Protein AF-0000000075576608 (afdb_homodimer)

Nearest PDB structures (foldseek):
  5n0w-assembly1_A  TM=8.024E-01  e=2.752E-10  Omphalotus olearius
  7twk-assembly1_B  TM=8.416E-01  e=1.265E-09  Mycena rosella
  7twl-assembly2_C  TM=8.551E-01  e=1.002E-08  Mycena rosella
  7twm-assembly1_A  TM=7.385E-01  e=8.180E-10  Mycena rosella
  7twk-assembly1_A  TM=6.446E-01  e=2.752E-10  Mycena rosella

Structure (mmCIF, N/CA/C/O backbone):
data_AF-0000000075576608-model_v1
#
loop_
_entity.id
_entity.type
_entity.pdbx_description
1 polymer 'Nucleoside triphosphate pyrophosphohydrolase'
#
loop_
_atom_site.group_PDB
_atom_site.id
_atom_site.type_symbol
_atom_site.label_atom_id
_atom_site.label_alt_id
_atom_site.label_comp_id
_atom_site.label_asym_id
_atom_site.label_entity_id
_atom_site.label_seq_id
_atom_site.pdbx_PDB_ins_code
_atom_site.Cartn_x
_atom_site.Cartn_y
_atom_site.Cartn_z
_atom_site.occupancy
_atom_site.B_iso_or_equiv
_atom_site.auth_seq_id
_atom_site.auth_comp_id
_atom_site.auth_asym_id
_atom_site.auth_atom_id
_atom_site.pdbx_PDB_model_num
ATOM 1 N N . MET A 1 1 ? 1.055 38.375 16.656 1 82.81 1 MET A N 1
ATOM 2 C CA . MET A 1 1 ? 1.033 38.281 18.109 1 82.81 1 MET A CA 1
ATOM 3 C C . MET A 1 1 ? -0.397 38.312 18.641 1 82.81 1 MET A C 1
ATOM 5 O O . MET A 1 1 ? -1.212 39.094 18.172 1 82.81 1 MET A O 1
ATOM 9 N N . THR A 1 2 ? -0.642 37.5 19.609 1 84.44 2 THR A N 1
ATOM 10 C CA . THR A 1 2 ? -1.977 37.438 20.203 1 84.44 2 THR A CA 1
ATOM 11 C C . THR A 1 2 ? -2.117 38.469 21.312 1 84.44 2 THR A C 1
ATOM 13 O O . THR A 1 2 ? -1.118 38.938 21.859 1 84.44 2 THR A O 1
ATOM 16 N N . LEU A 1 3 ? -3.332 38.781 21.672 1 83.75 3 LEU A N 1
ATOM 17 C CA . LEU A 1 3 ? -3.621 39.688 22.766 1 83.75 3 LEU A CA 1
ATOM 18 C C . LEU A 1 3 ? -3.164 39.094 24.094 1 83.75 3 LEU A C 1
ATOM 20 O O . LEU A 1 3 ? -2.662 39.812 24.969 1 83.75 3 LEU A O 1
ATOM 24 N N . GLU A 1 4 ? -3.371 37.875 24.188 1 84.38 4 GLU A N 1
ATOM 25 C CA . GLU A 1 4 ? -2.928 37.188 25.391 1 84.38 4 GLU A CA 1
ATOM 26 C C . GLU A 1 4 ? -1.418 37.312 25.578 1 84.38 4 GLU A C 1
ATOM 28 O O . GLU A 1 4 ? -0.941 37.562 26.688 1 84.38 4 GLU A O 1
ATOM 33 N N . THR A 1 5 ? -0.737 37.125 24.562 1 87.5 5 THR A N 1
ATOM 34 C CA . THR A 1 5 ? 0.717 37.25 24.609 1 87.5 5 THR A CA 1
ATOM 35 C C . THR A 1 5 ? 1.137 38.656 24.969 1 87.5 5 THR A C 1
ATOM 37 O O . THR A 1 5 ? 2.07 38.875 25.75 1 87.5 5 THR A O 1
ATOM 40 N N . LEU A 1 6 ? 0.486 39.594 24.391 1 87.62 6 LEU A N 1
ATOM 41 C CA . LEU A 1 6 ? 0.794 41 24.688 1 87.62 6 LEU A CA 1
ATOM 42 C C . LEU A 1 6 ? 0.58 41.281 26.172 1 87.62 6 LEU A C 1
ATOM 44 O O . LEU A 1 6 ? 1.396 41.969 26.812 1 87.62 6 LEU A O 1
ATOM 48 N N . THR A 1 7 ? -0.509 40.781 26.672 1 87.5 7 THR A N 1
ATOM 49 C CA . THR A 1 7 ? -0.808 40.938 28.094 1 87.5 7 THR A CA 1
ATOM 50 C C . THR A 1 7 ? 0.284 40.312 28.953 1 87.5 7 THR A C 1
ATOM 52 O O . THR A 1 7 ? 0.677 40.906 29.984 1 87.5 7 THR A O 1
ATOM 55 N N . LEU A 1 8 ? 0.779 39.25 28.562 1 90.88 8 LEU A N 1
ATOM 56 C CA . LEU A 1 8 ? 1.83 38.531 29.281 1 90.88 8 LEU A CA 1
ATOM 57 C C . LEU A 1 8 ? 3.141 39.312 29.234 1 90.88 8 LEU A C 1
ATOM 59 O O . LEU A 1 8 ? 3.855 39.406 30.234 1 90.88 8 LEU A O 1
ATOM 63 N N . LEU A 1 9 ? 3.479 39.844 28.094 1 91.94 9 LEU A N 1
ATOM 64 C CA . LEU A 1 9 ? 4.73 40.562 27.906 1 91.94 9 LEU A CA 1
ATOM 65 C C . LEU A 1 9 ? 4.727 41.875 28.688 1 91.94 9 LEU A C 1
ATOM 67 O O . LEU A 1 9 ? 5.789 42.406 29.031 1 91.94 9 LEU A O 1
ATOM 71 N N . LYS A 1 10 ? 3.561 42.406 29 1 91.44 10 LYS A N 1
ATOM 72 C CA . LYS A 1 10 ? 3.443 43.656 29.719 1 91.44 10 LYS A CA 1
ATOM 73 C C . LYS A 1 10 ? 3.375 43.438 31.219 1 91.44 10 LYS A C 1
ATOM 75 O O . LYS A 1 10 ? 3.422 44.406 32 1 91.44 10 LYS A O 1
ATOM 80 N N . ASN A 1 11 ? 3.305 42.281 31.547 1 87.75 11 ASN A N 1
ATOM 81 C CA . ASN A 1 11 ? 3.279 42 32.969 1 87.75 11 ASN A CA 1
ATOM 82 C C . ASN A 1 11 ? 4.629 42.281 33.625 1 87.75 11 ASN A C 1
ATOM 84 O O . ASN A 1 11 ? 5.574 42.688 32.938 1 87.75 11 ASN A O 1
ATOM 88 N N . ASP A 1 12 ? 4.789 42.031 34.969 1 86.75 12 ASP A N 1
ATOM 89 C CA . ASP A 1 12 ? 5.969 42.438 35.719 1 86.75 12 ASP A CA 1
ATOM 90 C C . ASP A 1 12 ? 7.086 41.406 35.594 1 86.75 12 ASP A C 1
ATOM 92 O O . ASP A 1 12 ? 8.211 41.656 36.031 1 86.75 12 ASP A O 1
ATOM 96 N N . SER A 1 13 ? 6.863 40.375 34.938 1 91.31 13 SER A N 1
ATOM 97 C CA . SER A 1 13 ? 7.883 39.344 34.781 1 91.31 13 SER A CA 1
ATOM 98 C C . SER A 1 13 ? 8.891 39.75 33.719 1 91.31 13 SER A C 1
ATOM 100 O O . SER A 1 13 ? 8.539 40.406 32.719 1 91.31 13 SER A O 1
ATOM 102 N N . PRO A 1 14 ? 10.18 39.344 33.938 1 93.94 14 PRO A N 1
ATOM 103 C CA . PRO A 1 14 ? 11.172 39.594 32.906 1 93.94 14 PRO A CA 1
ATOM 104 C C . PRO A 1 14 ? 10.883 38.844 31.594 1 93.94 14 PRO A C 1
ATOM 106 O O . PRO A 1 14 ? 10.438 37.688 31.625 1 93.94 14 PRO A O 1
ATOM 109 N N . ASN A 1 15 ? 11.125 39.531 30.469 1 95.81 15 ASN A N 1
ATOM 110 C CA . ASN A 1 15 ? 10.914 38.938 29.156 1 95.81 15 ASN A CA 1
ATOM 111 C C . ASN A 1 15 ? 12.227 38.5 28.516 1 95.81 15 ASN A C 1
ATOM 113 O O . ASN A 1 15 ? 13.195 39.281 28.484 1 95.81 15 ASN A O 1
ATOM 117 N N . PHE A 1 16 ? 12.273 37.25 28.094 1 95.19 16 PHE A N 1
ATOM 118 C CA . PHE A 1 16 ? 13.398 36.719 27.328 1 95.19 16 PHE A CA 1
ATOM 119 C C . PHE A 1 16 ? 12.961 36.344 25.922 1 95.19 16 PHE A C 1
ATOM 121 O O . PHE A 1 16 ? 12 35.562 25.766 1 95.19 16 PHE A O 1
ATOM 128 N N . PHE A 1 17 ? 13.633 36.875 24.938 1 93.62 17 PHE A N 1
ATOM 129 C CA . PHE A 1 17 ? 13.336 36.562 23.547 1 93.62 17 PHE A CA 1
ATOM 130 C C . PHE A 1 17 ? 14.422 35.688 22.938 1 93.62 17 PHE A C 1
ATOM 132 O O . PHE A 1 17 ? 15.617 35.906 23.172 1 93.62 17 PHE A O 1
ATOM 139 N N . ARG A 1 18 ? 14.047 34.688 22.266 1 91.12 18 ARG A N 1
ATOM 140 C CA . ARG A 1 18 ? 15.031 33.875 21.578 1 91.12 18 ARG A CA 1
ATOM 141 C C . ARG A 1 18 ? 15.883 34.688 20.625 1 91.12 18 ARG A C 1
ATOM 143 O O . ARG A 1 18 ? 17.094 34.5 20.531 1 91.12 18 ARG A O 1
ATOM 150 N N . THR A 1 19 ? 15.227 35.625 19.891 1 86 19 THR A N 1
ATOM 151 C CA . THR A 1 19 ? 15.906 36.5 18.953 1 86 19 THR A CA 1
ATOM 152 C C . THR A 1 19 ? 15.172 37.844 18.859 1 86 19 THR A C 1
ATOM 154 O O . THR A 1 19 ? 13.953 37.906 19.031 1 86 19 THR A O 1
ATOM 157 N N . LYS A 1 20 ? 15.914 38.812 18.594 1 86.5 20 LYS A N 1
ATOM 158 C CA . LYS A 1 20 ? 15.328 40.125 18.359 1 86.5 20 LYS A CA 1
ATOM 159 C C . LYS A 1 20 ? 15.148 40.375 16.875 1 86.5 20 LYS A C 1
ATOM 161 O O . LYS A 1 20 ? 14.555 41.375 16.484 1 86.5 20 LYS A O 1
ATOM 166 N N . ILE A 1 21 ? 15.625 39.5 16.141 1 80.75 21 ILE A N 1
ATOM 167 C CA . ILE A 1 21 ? 15.539 39.656 14.695 1 80.75 21 ILE A CA 1
ATOM 168 C C . ILE A 1 21 ? 14.164 39.188 14.203 1 80.75 21 ILE A C 1
ATOM 170 O O . ILE A 1 21 ? 14.008 38.062 13.734 1 80.75 21 ILE A O 1
ATOM 174 N N . HIS A 1 22 ? 13.242 40.031 14.242 1 77.94 22 HIS A N 1
ATOM 175 C CA . HIS A 1 22 ? 11.859 39.781 13.836 1 77.94 22 HIS A CA 1
ATOM 176 C C . HIS A 1 22 ? 11.109 41.094 13.625 1 77.94 22 HIS A C 1
ATOM 178 O O . HIS A 1 22 ? 11.305 42.031 14.367 1 77.94 22 HIS A O 1
ATOM 184 N N . PRO A 1 23 ? 10.266 41.094 12.703 1 72.75 23 PRO A N 1
ATOM 185 C CA . PRO A 1 23 ? 9.547 42.344 12.367 1 72.75 23 PRO A CA 1
ATOM 186 C C . PRO A 1 23 ? 8.672 42.844 13.516 1 72.75 23 PRO A C 1
ATOM 188 O O . PRO A 1 23 ? 8.398 44.031 13.602 1 72.75 23 PRO A O 1
ATOM 191 N N . VAL A 1 24 ? 8.266 42.031 14.398 1 79.06 24 VAL A N 1
ATOM 192 C CA . VAL A 1 24 ? 7.359 42.375 15.484 1 79.06 24 VAL A CA 1
ATOM 193 C C . VAL A 1 24 ? 8.086 43.25 16.5 1 79.06 24 VAL A C 1
ATOM 195 O O . VAL A 1 24 ? 7.449 43.938 17.297 1 79.06 24 VAL A O 1
ATOM 198 N N . MET A 1 25 ? 9.438 43.281 16.406 1 84.5 25 MET A N 1
ATOM 199 C CA . MET A 1 25 ? 10.227 43.969 17.422 1 84.5 25 MET A CA 1
ATOM 200 C C . MET A 1 25 ? 9.984 45.469 17.391 1 84.5 25 MET A C 1
ATOM 202 O O . MET A 1 25 ? 10.078 46.125 18.422 1 84.5 25 MET A O 1
ATOM 206 N N . ASP A 1 26 ? 9.648 46 16.203 1 83 26 ASP A N 1
ATOM 207 C CA . ASP A 1 26 ? 9.273 47.406 16.109 1 83 26 ASP A CA 1
ATOM 208 C C . ASP A 1 26 ? 8.07 47.719 17 1 83 26 ASP A C 1
ATOM 210 O O . ASP A 1 26 ? 8.055 48.719 17.703 1 83 26 ASP A O 1
ATOM 214 N N . PHE A 1 27 ? 7.188 46.844 17.016 1 83.75 27 PHE A N 1
ATOM 215 C CA . PHE A 1 27 ? 5.992 47 17.844 1 83.75 27 PHE A CA 1
ATOM 216 C C . PHE A 1 27 ? 6.344 46.875 19.328 1 83.75 27 PHE A C 1
ATOM 218 O O . PHE A 1 27 ? 5.848 47.625 20.156 1 83.75 27 PHE A O 1
ATOM 225 N N . ILE A 1 28 ? 7.148 45.969 19.656 1 89.5 28 ILE A N 1
ATOM 226 C CA . ILE A 1 28 ? 7.559 45.719 21.031 1 89.5 28 ILE A CA 1
ATOM 227 C C . ILE A 1 28 ? 8.234 46.969 21.594 1 89.5 28 ILE A C 1
ATOM 229 O O . ILE A 1 28 ? 7.969 47.344 22.734 1 89.5 28 ILE A O 1
ATOM 233 N N . GLN A 1 29 ? 9.062 47.531 20.812 1 88.94 29 GLN A N 1
ATOM 234 C CA . GLN A 1 29 ? 9.766 48.75 21.219 1 88.94 29 GLN A CA 1
ATOM 235 C C . GLN A 1 29 ? 8.789 49.906 21.375 1 88.94 29 GLN A C 1
ATOM 237 O O . GLN A 1 29 ? 8.898 50.688 22.328 1 88.94 29 GLN A O 1
ATOM 242 N N . ALA A 1 30 ? 7.879 50 20.5 1 88.38 30 ALA A N 1
ATOM 243 C CA . ALA A 1 30 ? 6.891 51.062 20.531 1 88.38 30 ALA A CA 1
ATOM 244 C C . ALA A 1 30 ? 6.012 50.969 21.781 1 88.38 30 ALA A C 1
ATOM 246 O O . ALA A 1 30 ? 5.582 52 22.328 1 88.38 30 ALA A O 1
ATOM 247 N N . GLU A 1 31 ? 5.762 49.844 22.234 1 89.75 31 GLU A N 1
ATOM 248 C CA . GLU A 1 31 ? 4.914 49.594 23.406 1 89.75 31 GLU A CA 1
ATOM 249 C C . GLU A 1 31 ? 5.707 49.719 24.703 1 89.75 31 GLU A C 1
ATOM 251 O O . GLU A 1 31 ? 5.133 49.688 25.797 1 89.75 31 GLU A O 1
ATOM 256 N N . GLY A 1 32 ? 7.051 49.812 24.562 1 89.31 32 GLY A N 1
ATOM 257 C CA . GLY A 1 32 ? 7.91 50 25.719 1 89.31 32 GLY A CA 1
ATOM 258 C C . GLY A 1 32 ? 8.125 48.75 26.516 1 89.31 32 GLY A C 1
ATOM 259 O O . GLY A 1 32 ? 8.289 48.781 27.75 1 89.31 32 GLY A O 1
ATOM 260 N N . ILE A 1 33 ? 8.008 47.625 25.891 1 92.5 33 ILE A N 1
ATOM 261 C CA . ILE A 1 33 ? 8.195 46.344 26.578 1 92.5 33 ILE A CA 1
ATOM 262 C C . ILE A 1 33 ? 9.688 46.062 26.719 1 92.5 33 ILE A C 1
ATOM 264 O O . ILE A 1 33 ? 10.43 46.094 25.734 1 92.5 33 ILE A O 1
ATOM 268 N N . SER A 1 34 ? 10.148 45.875 27.938 1 92.69 34 SER A N 1
ATOM 269 C CA . SER A 1 34 ? 11.547 45.5 28.188 1 92.69 34 SER A CA 1
ATOM 270 C C . SER A 1 34 ? 11.797 44.031 27.938 1 92.69 34 SER A C 1
ATOM 272 O O . SER A 1 34 ? 10.961 43.188 28.25 1 92.69 34 SER A O 1
ATOM 274 N N . TYR A 1 35 ? 12.969 43.719 27.312 1 93.56 35 TYR A N 1
ATOM 275 C CA . TYR A 1 35 ? 13.281 42.312 27.016 1 93.56 35 TYR A CA 1
ATOM 276 C C . TYR A 1 35 ? 14.789 42.094 26.969 1 93.56 35 TYR A C 1
ATOM 278 O O . TYR A 1 35 ? 15.562 43.062 26.875 1 93.56 35 TYR A O 1
ATOM 286 N N . GLU A 1 36 ? 15.227 40.906 27.188 1 93.56 36 GLU A N 1
ATOM 287 C CA . GLU A 1 36 ? 16.562 40.406 26.891 1 93.56 36 GLU A CA 1
ATOM 288 C C . GLU A 1 36 ? 16.547 39.375 25.781 1 93.56 36 GLU A C 1
ATOM 290 O O . GLU A 1 36 ? 15.648 38.531 25.719 1 93.56 36 GLU A O 1
ATOM 295 N N . SER A 1 37 ? 17.422 39.5 24.828 1 92.94 37 SER A N 1
ATOM 296 C CA . SER A 1 37 ? 17.484 38.562 23.719 1 92.94 37 SER A CA 1
ATOM 297 C C . SER A 1 37 ? 18.703 37.656 23.828 1 92.94 37 SER A C 1
ATOM 299 O O . SER A 1 37 ? 19.688 38 24.484 1 92.94 37 SER A O 1
ATOM 301 N N . PHE A 1 38 ? 18.641 36.531 23.188 1 91.12 38 PHE A N 1
ATOM 302 C CA . PHE A 1 38 ? 19.75 35.562 23.25 1 91.12 38 PHE A CA 1
ATOM 303 C C . PHE A 1 38 ? 20.547 35.562 21.953 1 91.12 38 PHE A C 1
ATOM 305 O O . PHE A 1 38 ? 21.281 34.625 21.672 1 91.12 38 PHE A O 1
ATOM 312 N N . ASP A 1 39 ? 20.422 36.594 21.203 1 87.62 39 ASP A N 1
ATOM 313 C CA . ASP A 1 39 ? 21.109 36.688 19.922 1 87.62 39 ASP A CA 1
ATOM 314 C C . ASP A 1 39 ? 22.609 36.594 20.094 1 87.62 39 ASP A C 1
ATOM 316 O O . ASP A 1 39 ? 23.312 36.062 19.219 1 87.62 39 ASP A O 1
ATOM 320 N N . CYS A 1 40 ? 23.109 37.062 21.188 1 84.75 40 CYS A N 1
ATOM 321 C CA . CYS A 1 40 ? 24.531 37.062 21.453 1 84.75 40 CYS A CA 1
ATOM 322 C C . CYS A 1 40 ? 25.078 35.625 21.531 1 84.75 40 CYS A C 1
ATOM 324 O O . CYS A 1 40 ? 26.25 35.375 21.234 1 84.75 40 CYS A O 1
ATOM 326 N N . TYR A 1 41 ? 24.219 34.688 21.891 1 84.56 41 TYR A N 1
ATOM 327 C CA . TYR A 1 41 ? 24.641 33.312 22 1 84.56 41 TYR A CA 1
ATOM 328 C C . TYR A 1 41 ? 24.922 32.719 20.625 1 84.56 41 TYR A C 1
ATOM 330 O O . TYR A 1 41 ? 25.781 31.844 20.484 1 84.56 41 TYR A O 1
ATOM 338 N N . TYR A 1 42 ? 24.156 33.125 19.625 1 76.31 42 TYR A N 1
ATOM 339 C CA . TYR A 1 42 ? 24.312 32.625 18.266 1 76.31 42 TYR A CA 1
ATOM 340 C C . TYR A 1 42 ? 25.625 33.094 17.656 1 76.31 42 TYR A C 1
ATOM 342 O O . TYR A 1 42 ? 26.156 32.469 16.734 1 76.31 42 TYR A O 1
ATOM 350 N N . GLU A 1 43 ? 26.203 34.156 18.188 1 73.31 43 GLU A N 1
ATOM 351 C CA . GLU A 1 43 ? 27.469 34.719 17.688 1 73.31 43 GLU A CA 1
ATOM 352 C C . GLU A 1 43 ? 28.672 34.031 18.312 1 73.31 43 GLU A C 1
ATOM 354 O O . GLU A 1 43 ? 29.75 34.031 17.734 1 73.31 43 GLU A O 1
ATOM 359 N N . VAL A 1 44 ? 28.469 33.438 19.344 1 73.56 44 VAL A N 1
ATOM 360 C CA . VAL A 1 44 ? 29.594 32.938 20.125 1 73.56 44 VAL A CA 1
ATOM 361 C C . VAL A 1 44 ? 29.703 31.438 19.938 1 73.56 44 VAL A C 1
ATOM 363 O O . VAL A 1 44 ? 30.812 30.906 19.828 1 73.56 44 VAL A O 1
ATOM 366 N N . GLU A 1 45 ? 28.656 30.781 19.906 1 75.25 45 GLU A N 1
ATOM 367 C CA . GLU A 1 45 ? 28.672 29.328 19.906 1 75.25 45 GLU A CA 1
ATOM 368 C C . GLU A 1 45 ? 28.797 28.766 18.5 1 75.25 45 GLU A C 1
ATOM 370 O O . GLU A 1 45 ? 28.359 29.406 17.531 1 75.25 45 GLU A O 1
ATOM 375 N N . ASP A 1 46 ? 29.297 27.562 18.453 1 71.62 46 ASP A N 1
ATOM 376 C CA . ASP A 1 46 ? 29.656 26.969 17.172 1 71.62 46 ASP A CA 1
ATOM 377 C C . ASP A 1 46 ? 28.484 26.188 16.578 1 71.62 46 ASP A C 1
ATOM 379 O O . ASP A 1 46 ? 28.453 25.922 15.375 1 71.62 46 ASP A O 1
ATOM 383 N N . SER A 1 47 ? 27.641 25.75 17.5 1 76 47 SER A N 1
ATOM 384 C CA . SER A 1 47 ? 26.562 24.922 17 1 76 47 SER A CA 1
ATOM 385 C C . SER A 1 47 ? 25.219 25.344 17.562 1 76 47 SER A C 1
ATOM 387 O O . SER A 1 47 ? 25.141 25.875 18.672 1 76 47 SER A O 1
ATOM 389 N N . PHE A 1 48 ? 24.219 25.188 16.812 1 76.06 48 PHE A N 1
ATOM 390 C CA . PHE A 1 48 ? 22.859 25.516 17.219 1 76.06 48 PHE A CA 1
ATOM 391 C C . PHE A 1 48 ? 22.469 24.734 18.469 1 76.06 48 PHE A C 1
ATOM 393 O O . PHE A 1 48 ? 21.781 25.25 19.344 1 76.06 48 PHE A O 1
ATOM 400 N N . GLU A 1 49 ? 22.922 23.578 18.531 1 82.19 49 GLU A N 1
ATOM 401 C CA . GLU A 1 49 ? 22.594 22.734 19.688 1 82.19 49 GLU A CA 1
ATOM 402 C C . GLU A 1 49 ? 23.141 23.312 20.984 1 82.19 49 GLU A C 1
ATOM 404 O O . GLU A 1 49 ? 22.453 23.328 22 1 82.19 49 GLU A O 1
ATOM 409 N N . MET A 1 50 ? 24.344 23.797 20.844 1 84.75 50 MET A N 1
ATOM 410 C CA . MET A 1 50 ? 24.969 24.391 22.016 1 84.75 50 MET A CA 1
ATOM 411 C C . MET A 1 50 ? 24.266 25.672 22.438 1 84.75 50 MET A C 1
ATOM 413 O O . MET A 1 50 ? 24.109 25.938 23.625 1 84.75 50 MET A O 1
ATOM 417 N N . VAL A 1 51 ? 23.906 26.438 21.422 1 86.44 51 VAL A N 1
ATOM 418 C CA . VAL A 1 51 ? 23.172 27.672 21.688 1 86.44 51 VAL A CA 1
ATOM 419 C C . VAL A 1 51 ? 21.875 27.359 22.422 1 86.44 51 VAL A C 1
ATOM 421 O O . VAL A 1 51 ? 21.547 27.984 23.438 1 86.44 51 VAL A O 1
ATOM 424 N N . TYR A 1 52 ? 21.172 26.359 22.031 1 89.94 52 TYR A N 1
ATOM 425 C CA . TYR A 1 52 ? 19.891 25.984 22.609 1 89.94 52 TYR A CA 1
ATOM 426 C C . TYR A 1 52 ? 20.062 25.516 24.047 1 89.94 52 TYR A C 1
ATOM 428 O O . TYR A 1 52 ? 19.281 25.891 24.922 1 89.94 52 TYR A O 1
ATOM 436 N N . ASP A 1 53 ? 21.094 24.766 24.219 1 91.88 53 ASP A N 1
ATOM 437 C CA . ASP A 1 53 ? 21.359 24.266 25.562 1 91.88 53 ASP A CA 1
ATOM 438 C C . ASP A 1 53 ? 21.672 25.422 26.516 1 91.88 53 ASP A C 1
ATOM 440 O O . ASP A 1 53 ? 21.234 25.406 27.672 1 91.88 53 ASP A O 1
ATOM 444 N N . LYS A 1 54 ? 22.406 26.312 25.984 1 92.19 54 LYS A N 1
ATOM 445 C CA . LYS A 1 54 ? 22.766 27.469 26.797 1 92.19 54 LYS A CA 1
ATOM 446 C C . LYS A 1 54 ? 21.547 28.297 27.141 1 92.19 54 LYS A C 1
ATOM 448 O O . LYS A 1 54 ? 21.406 28.781 28.266 1 92.19 54 LYS A O 1
ATOM 453 N N . ILE A 1 55 ? 20.688 28.531 26.188 1 93.56 55 ILE A N 1
ATOM 454 C CA . ILE A 1 55 ? 19.453 29.281 26.406 1 93.56 55 ILE A CA 1
ATOM 455 C C . ILE A 1 55 ? 18.625 28.609 27.5 1 93.56 55 ILE A C 1
ATOM 457 O O . ILE A 1 55 ? 18.172 29.266 28.438 1 93.56 55 ILE A O 1
ATOM 461 N N . VAL A 1 56 ? 18.5 27.312 27.406 1 95.12 56 VAL A N 1
ATOM 462 C CA . VAL A 1 56 ? 17.688 26.531 28.328 1 95.12 56 VAL A CA 1
ATOM 463 C C . VAL A 1 56 ? 18.266 26.625 29.734 1 95.12 56 VAL A C 1
ATOM 465 O O . VAL A 1 56 ? 17.531 26.844 30.703 1 95.12 56 VAL A O 1
ATOM 468 N N . LYS A 1 57 ? 19.562 26.469 29.766 1 94.25 57 LYS A N 1
ATOM 469 C CA . LYS A 1 57 ? 20.234 26.531 31.062 1 94.25 57 LYS A CA 1
ATOM 470 C C . LYS A 1 57 ? 20.047 27.906 31.703 1 94.25 57 LYS A C 1
ATOM 472 O O . LYS A 1 57 ? 19.75 28 32.906 1 94.25 57 LYS A O 1
ATOM 477 N N . THR A 1 58 ? 20.234 28.938 30.938 1 94.62 58 THR A N 1
ATOM 478 C CA . THR A 1 58 ? 20.094 30.312 31.438 1 94.62 58 THR A CA 1
ATOM 479 C C . THR A 1 58 ? 18.688 30.562 31.953 1 94.62 58 THR A C 1
ATOM 481 O O . THR A 1 58 ? 18.516 31.156 33.031 1 94.62 58 THR A O 1
ATOM 484 N N . LEU A 1 59 ? 17.703 30.109 31.234 1 95.75 59 LEU A N 1
ATOM 485 C CA . LEU A 1 59 ? 16.312 30.344 31.609 1 95.75 59 LEU A CA 1
ATOM 486 C C . LEU A 1 59 ? 15.945 29.547 32.844 1 95.75 59 LEU A C 1
ATOM 488 O O . LEU A 1 59 ? 15.266 30.062 33.75 1 95.75 59 LEU A O 1
ATOM 492 N N . ILE A 1 60 ? 16.391 28.328 32.938 1 95.94 60 ILE A N 1
ATOM 493 C CA . ILE A 1 60 ? 16.094 27.484 34.094 1 95.94 60 ILE A CA 1
ATOM 494 C C . ILE A 1 60 ? 16.766 28.047 35.344 1 95.94 60 ILE A C 1
ATOM 496 O O . ILE A 1 60 ? 16.141 28.109 36.406 1 95.94 60 ILE A O 1
ATOM 500 N N . ASP A 1 61 ? 18.016 28.438 35.188 1 94.81 61 ASP A N 1
ATOM 501 C CA . ASP A 1 61 ? 18.734 29.047 36.312 1 94.81 61 ASP A CA 1
ATOM 502 C C . ASP A 1 61 ? 18.047 30.312 36.781 1 94.81 61 ASP A C 1
ATOM 504 O O . ASP A 1 61 ? 17.984 30.562 38 1 94.81 61 ASP A O 1
ATOM 508 N N . HIS A 1 62 ? 17.562 31.062 35.875 1 95.25 62 HIS A N 1
ATOM 509 C CA . HIS A 1 62 ? 16.859 32.281 36.219 1 95.25 62 HIS A CA 1
ATOM 510 C C . HIS A 1 62 ? 15.609 32 37.062 1 95.25 62 HIS A C 1
ATOM 512 O O . HIS A 1 62 ? 15.344 32.688 38.031 1 95.25 62 HIS A O 1
ATOM 518 N N . VAL A 1 63 ? 14.82 31.047 36.656 1 94.56 63 VAL A N 1
ATOM 519 C CA . VAL A 1 63 ? 13.57 30.719 37.344 1 94.56 63 VAL A CA 1
ATOM 520 C C . VAL A 1 63 ? 13.875 30.219 38.75 1 94.56 63 VAL A C 1
ATOM 522 O O . VAL A 1 63 ? 13.148 30.531 39.688 1 94.56 63 VAL A O 1
ATOM 525 N N . LYS A 1 64 ? 14.898 29.484 38.875 1 93.69 64 LYS A N 1
ATOM 526 C CA . LYS A 1 64 ? 15.273 28.953 40.156 1 93.69 64 LYS A CA 1
ATOM 527 C C . LYS A 1 64 ? 15.742 30.062 41.094 1 93.69 64 LYS A C 1
ATOM 529 O O . LYS A 1 64 ? 15.508 30 42.312 1 93.69 64 LYS A O 1
ATOM 534 N N . SER A 1 65 ? 16.297 31.078 40.562 1 92.75 65 SER A N 1
ATOM 535 C CA . SER A 1 65 ? 16.922 32.094 41.406 1 92.75 65 SER A CA 1
ATOM 536 C C . SER A 1 65 ? 15.992 33.312 41.562 1 92.75 65 SER A C 1
ATOM 538 O O . SER A 1 65 ? 15.914 33.875 42.656 1 92.75 65 SER A O 1
ATOM 540 N N . LYS A 1 66 ? 15.281 33.781 40.5 1 91.31 66 LYS A N 1
ATOM 541 C CA . LYS A 1 66 ? 14.602 35.062 40.5 1 91.31 66 LYS A CA 1
ATOM 542 C C . LYS A 1 66 ? 13.094 34.906 40.375 1 91.31 66 LYS A C 1
ATOM 544 O O . LYS A 1 66 ? 12.336 35.844 40.562 1 91.31 66 LYS A O 1
ATOM 549 N N . GLY A 1 67 ? 12.758 33.688 40 1 90 67 GLY A N 1
ATOM 550 C CA . GLY A 1 67 ? 11.328 33.469 39.969 1 90 67 GLY A CA 1
ATOM 551 C C . GLY A 1 67 ? 10.766 33.406 38.562 1 90 67 GLY A C 1
ATOM 552 O O . GLY A 1 67 ? 11.414 32.906 37.625 1 90 67 GLY A O 1
ATOM 553 N N . ASN A 1 68 ? 9.555 33.969 38.281 1 93.25 68 ASN A N 1
ATOM 554 C CA . ASN A 1 68 ? 8.805 33.812 37.031 1 93.25 68 ASN A CA 1
ATOM 555 C C . ASN A 1 68 ? 9.453 34.594 35.875 1 93.25 68 ASN A C 1
ATOM 557 O O . ASN A 1 68 ? 10.125 35.594 36.094 1 93.25 68 ASN A O 1
ATOM 561 N N . LEU A 1 69 ? 9.297 34.031 34.688 1 94.94 69 LEU A N 1
ATOM 562 C CA . LEU A 1 69 ? 9.758 34.719 33.469 1 94.94 69 LEU A CA 1
ATOM 563 C C . LEU A 1 69 ? 8.852 34.406 32.312 1 94.94 69 LEU A C 1
ATOM 565 O O . LEU A 1 69 ? 8.008 33.5 32.375 1 94.94 69 LEU A O 1
ATOM 569 N N . VAL A 1 70 ? 8.977 35.188 31.25 1 95.69 70 VAL A N 1
ATOM 570 C CA . VAL A 1 70 ? 8.32 34.938 29.969 1 95.69 70 VAL A CA 1
ATOM 571 C C . VAL A 1 70 ? 9.359 34.719 28.875 1 95.69 70 VAL A C 1
ATOM 573 O O . VAL A 1 70 ? 10.258 35.531 28.688 1 95.69 70 VAL A O 1
ATOM 576 N N . TYR A 1 71 ? 9.32 33.562 28.328 1 95.56 71 TYR A N 1
ATOM 577 C CA . TYR A 1 71 ? 10.172 33.25 27.188 1 95.56 71 TYR A CA 1
ATOM 578 C C . TYR A 1 71 ? 9.375 33.281 25.891 1 95.56 71 TYR A C 1
ATOM 580 O O . TYR A 1 71 ? 8.375 32.594 25.734 1 95.56 71 TYR A O 1
ATOM 588 N N . ALA A 1 72 ? 9.797 34.125 24.984 1 92.81 72 ALA A N 1
ATOM 589 C CA . ALA A 1 72 ? 9.047 34.344 23.75 1 92.81 72 ALA A CA 1
ATOM 590 C C . ALA A 1 72 ? 9.859 33.906 22.531 1 92.81 72 ALA A C 1
ATOM 592 O O . ALA A 1 72 ? 11.062 34.156 22.469 1 92.81 72 ALA A O 1
ATOM 593 N N . VAL A 1 73 ? 9.227 33.188 21.688 1 89.75 73 VAL A N 1
ATOM 594 C CA . VAL A 1 73 ? 9.812 32.75 20.422 1 89.75 73 VAL A CA 1
ATOM 595 C C . VAL A 1 73 ? 8.945 33.188 19.25 1 89.75 73 VAL A C 1
ATOM 597 O O . VAL A 1 73 ? 7.762 33.5 19.438 1 89.75 73 VAL A O 1
ATOM 600 N N . PRO A 1 74 ? 9.578 33.344 18.047 1 83.75 74 PRO A N 1
ATOM 601 C CA . PRO A 1 74 ? 8.766 33.688 16.891 1 83.75 74 PRO A CA 1
ATOM 602 C C . PRO A 1 74 ? 7.766 32.594 16.531 1 83.75 74 PRO A C 1
ATOM 604 O O . PRO A 1 74 ? 8.133 31.406 16.469 1 83.75 74 PRO A O 1
ATOM 607 N N . GLY A 1 75 ? 6.461 33.031 16.344 1 85 75 GLY A N 1
ATOM 608 C CA . GLY A 1 75 ? 5.441 32.062 15.938 1 85 75 GLY A CA 1
ATOM 609 C C . GLY A 1 75 ? 4.871 31.281 17.094 1 85 75 GLY A C 1
ATOM 610 O O . GLY A 1 75 ? 4.617 31.828 18.172 1 85 75 GLY A O 1
ATOM 611 N N . ASN A 1 76 ? 4.531 30.016 16.797 1 86.94 76 ASN A N 1
ATOM 612 C CA . ASN A 1 76 ? 4.055 29.109 17.844 1 86.94 76 ASN A CA 1
ATOM 613 C C . ASN A 1 76 ? 5.211 28.422 18.562 1 86.94 76 ASN A C 1
ATOM 615 O O . ASN A 1 76 ? 6.148 27.938 17.938 1 86.94 76 ASN A O 1
ATOM 619 N N . PRO A 1 77 ? 5.207 28.453 19.844 1 89.38 77 PRO A N 1
ATOM 620 C CA . PRO A 1 77 ? 6.348 27.969 20.641 1 89.38 77 PRO A CA 1
ATOM 621 C C . PRO A 1 77 ? 6.688 26.516 20.359 1 89.38 77 PRO A C 1
ATOM 623 O O . PRO A 1 77 ? 7.816 26.078 20.594 1 89.38 77 PRO A O 1
ATOM 626 N N . LEU A 1 78 ? 5.785 25.719 19.906 1 87.75 78 LEU A N 1
ATOM 627 C CA . LEU A 1 78 ? 6.07 24.297 19.734 1 87.75 78 LEU A CA 1
ATOM 628 C C . LEU A 1 78 ? 6.383 23.969 18.281 1 87.75 78 LEU A C 1
ATOM 630 O O . LEU A 1 78 ? 6.816 22.859 17.969 1 87.75 78 LEU A O 1
ATOM 634 N N . PHE A 1 79 ? 6.148 24.812 17.422 1 84.38 79 PHE A N 1
ATOM 635 C CA . PHE A 1 79 ? 6.297 24.516 16 1 84.38 79 PHE A CA 1
ATOM 636 C C . PHE A 1 79 ? 7.719 24.797 15.539 1 84.38 79 PHE A C 1
ATOM 638 O O . PHE A 1 79 ? 8.047 25.938 15.203 1 84.38 79 PHE A O 1
ATOM 645 N N . GLY A 1 80 ? 8.586 23.828 15.539 1 78.5 80 GLY A N 1
ATOM 646 C CA . GLY A 1 80 ? 9.945 23.953 15.047 1 78.5 80 GLY A CA 1
ATOM 647 C C . GLY A 1 80 ? 10.867 24.672 16.016 1 78.5 80 GLY A C 1
ATOM 648 O O . GLY A 1 80 ? 11.898 25.203 15.609 1 78.5 80 GLY A O 1
ATOM 649 N N . GLU A 1 81 ? 10.469 24.75 17.203 1 82.94 81 GLU A N 1
ATOM 650 C CA . GLU A 1 81 ? 11.242 25.469 18.203 1 82.94 81 GLU A CA 1
ATOM 651 C C . GLU A 1 81 ? 11.898 24.5 19.188 1 82.94 81 GLU A C 1
ATOM 653 O O . GLU A 1 81 ? 11.336 24.203 20.234 1 82.94 81 GLU A O 1
ATOM 658 N N . LYS A 1 82 ? 13.062 24.188 18.891 1 84.94 82 LYS A N 1
ATOM 659 C CA . LYS A 1 82 ? 13.789 23.172 19.656 1 84.94 82 LYS A CA 1
ATOM 660 C C . LYS A 1 82 ? 14.07 23.641 21.078 1 84.94 82 LYS A C 1
ATOM 662 O O . LYS A 1 82 ? 14.094 22.844 22.016 1 84.94 82 LYS A O 1
ATOM 667 N N . THR A 1 83 ? 14.336 24.969 21.219 1 90.38 83 THR A N 1
ATOM 668 C CA . THR A 1 83 ? 14.594 25.5 22.562 1 90.38 83 THR A CA 1
ATOM 669 C C . THR A 1 83 ? 13.406 25.25 23.484 1 90.38 83 THR A C 1
ATOM 671 O O . THR A 1 83 ? 13.586 24.938 24.656 1 90.38 83 THR A O 1
ATOM 674 N N . VAL A 1 84 ? 12.266 25.391 22.969 1 92.38 84 VAL A N 1
ATOM 675 C CA . VAL A 1 84 ? 11.062 25.203 23.766 1 92.38 84 VAL A CA 1
ATOM 676 C C . VAL A 1 84 ? 10.898 23.734 24.141 1 92.38 84 VAL A C 1
ATOM 678 O O . VAL A 1 84 ? 10.539 23.406 25.281 1 92.38 84 VAL A O 1
ATOM 681 N N . GLU A 1 85 ? 11.125 22.906 23.234 1 89.25 85 GLU A N 1
ATOM 682 C CA . GLU A 1 85 ? 11.086 21.484 23.516 1 89.25 85 GLU A CA 1
ATOM 683 C C . GLU A 1 85 ? 12.031 21.109 24.656 1 89.25 85 GLU A C 1
ATOM 685 O O . GLU A 1 85 ? 11.648 20.391 25.578 1 89.25 85 GLU A O 1
ATOM 690 N N . LYS A 1 86 ? 13.227 21.594 24.531 1 92.12 86 LYS A N 1
ATOM 691 C CA . LYS A 1 86 ? 14.234 21.328 25.547 1 92.12 86 LYS A CA 1
ATOM 692 C C . LYS A 1 86 ? 13.828 21.953 26.891 1 92.12 86 LYS A C 1
ATOM 694 O O . LYS A 1 86 ? 14.078 21.375 27.953 1 92.12 86 LYS A O 1
ATOM 699 N N . LEU A 1 87 ? 13.273 23.109 26.844 1 94.06 87 LEU A N 1
ATOM 700 C CA . LEU A 1 87 ? 12.82 23.797 28.047 1 94.06 87 LEU A CA 1
ATOM 701 C C . LEU A 1 87 ? 11.742 23 28.75 1 94.06 87 LEU A C 1
ATOM 703 O O . LEU A 1 87 ? 11.734 22.906 29.984 1 94.06 87 LEU A O 1
ATOM 707 N N . ILE A 1 88 ? 10.82 22.453 28 1 93.06 88 ILE A N 1
ATOM 708 C CA . ILE A 1 88 ? 9.742 21.641 28.562 1 93.06 88 ILE A CA 1
ATOM 709 C C . ILE A 1 88 ? 10.328 20.422 29.281 1 93.06 88 ILE A C 1
ATOM 711 O O . ILE A 1 88 ? 9.945 20.125 30.422 1 93.06 88 ILE A O 1
ATOM 715 N N . GLN A 1 89 ? 11.242 19.797 28.672 1 92.25 89 GLN A N 1
ATOM 716 C CA . GLN A 1 89 ? 11.891 18.641 29.266 1 92.25 89 GLN A CA 1
ATOM 717 C C . GLN A 1 89 ? 12.625 19.016 30.547 1 92.25 89 GLN A C 1
ATOM 719 O O . GLN A 1 89 ? 12.531 18.312 31.562 1 92.25 89 GLN A O 1
ATOM 724 N N . ALA A 1 90 ? 13.375 20.078 30.438 1 93.44 90 ALA A N 1
ATOM 725 C CA . ALA A 1 90 ? 14.141 20.531 31.594 1 93.44 90 ALA A CA 1
ATOM 726 C C . ALA A 1 90 ? 13.219 20.953 32.75 1 93.44 90 ALA A C 1
ATOM 728 O O . ALA A 1 90 ? 13.5 20.672 33.906 1 93.44 90 ALA A O 1
ATOM 729 N N . ALA A 1 91 ? 12.164 21.641 32.438 1 94.38 91 ALA A N 1
ATOM 730 C CA . ALA A 1 91 ? 11.203 22.078 33.438 1 94.38 91 ALA A CA 1
ATOM 731 C C . ALA A 1 91 ? 10.555 20.891 34.156 1 94.38 91 ALA A C 1
ATOM 733 O O . ALA A 1 91 ? 10.406 20.891 35.375 1 94.38 91 ALA A O 1
ATOM 734 N N . LYS A 1 92 ? 10.141 19.969 33.375 1 93.12 92 LYS A N 1
ATOM 735 C CA . LYS A 1 92 ? 9.547 18.75 33.938 1 93.12 92 LYS A CA 1
ATOM 736 C C . LYS A 1 92 ? 10.547 18.031 34.844 1 93.12 92 LYS A C 1
ATOM 738 O O . LYS A 1 92 ? 10.18 17.547 35.906 1 93.12 92 LYS A O 1
ATOM 743 N N . ALA A 1 93 ? 11.781 17.938 34.438 1 93.5 93 ALA A N 1
ATOM 744 C CA . ALA A 1 93 ? 12.836 17.266 35.188 1 93.5 93 ALA A CA 1
ATOM 745 C C . ALA A 1 93 ? 13.109 17.984 36.5 1 93.5 93 ALA A C 1
ATOM 747 O O . ALA A 1 93 ? 13.383 17.359 37.531 1 93.5 93 ALA A O 1
ATOM 748 N N . GLU A 1 94 ? 12.984 19.234 36.562 1 93.94 94 GLU A N 1
ATOM 749 C CA . GLU A 1 94 ? 13.32 20.047 37.719 1 93.94 94 GLU A CA 1
ATOM 750 C C . GLU A 1 94 ? 12.07 20.391 38.531 1 93.94 94 GLU A C 1
ATOM 752 O O . GLU A 1 94 ? 12.164 21.031 39.594 1 93.94 94 GLU A O 1
ATOM 757 N N . GLY A 1 95 ? 10.914 20 37.938 1 93.44 95 GLY A N 1
ATOM 758 C CA . GLY A 1 95 ? 9.656 20.25 38.625 1 93.44 95 GLY A CA 1
ATOM 759 C C . GLY A 1 95 ? 9.219 21.703 38.562 1 93.44 95 GLY A C 1
ATOM 760 O O . GLY A 1 95 ? 8.664 22.25 39.5 1 93.44 95 GLY A O 1
ATOM 761 N N . ILE A 1 96 ? 9.578 22.453 37.594 1 93.94 96 ILE A N 1
ATOM 762 C CA . ILE A 1 96 ? 9.203 23.844 37.375 1 93.94 96 ILE A CA 1
ATOM 763 C C . ILE A 1 96 ? 7.883 23.906 36.594 1 93.94 96 ILE A C 1
ATOM 765 O O . ILE A 1 96 ? 7.707 23.219 35.594 1 93.94 96 ILE A O 1
ATOM 769 N N . GLU A 1 97 ? 6.977 24.672 37.031 1 93.25 97 GLU A N 1
ATOM 770 C CA . GLU A 1 97 ? 5.691 24.844 36.344 1 93.25 97 GLU A CA 1
ATOM 771 C C . GLU A 1 97 ? 5.824 25.75 35.125 1 93.25 97 GLU A C 1
ATOM 773 O O . GLU A 1 97 ? 6.594 26.703 35.156 1 93.25 97 GLU A O 1
ATOM 778 N N . TYR A 1 98 ? 5.133 25.391 34.125 1 92.56 98 TYR A N 1
ATOM 779 C CA . TYR A 1 98 ? 5.152 26.219 32.906 1 92.56 98 TYR A CA 1
ATOM 780 C C . TYR A 1 98 ? 3.787 26.219 32.219 1 92.56 98 TYR A C 1
ATOM 782 O O . TYR A 1 98 ? 2.953 25.359 32.5 1 92.56 98 TYR A O 1
ATOM 790 N N . GLN A 1 99 ? 3.541 27.281 31.484 1 89.44 99 GLN A N 1
ATOM 791 C CA . GLN A 1 99 ? 2.342 27.422 30.672 1 89.44 99 GLN A CA 1
ATOM 792 C C . GLN A 1 99 ? 2.693 27.812 29.234 1 89.44 99 GLN A C 1
ATOM 794 O O . GLN A 1 99 ? 3.541 28.688 29.016 1 89.44 99 GLN A O 1
ATOM 799 N N . LEU A 1 100 ? 2.111 27.109 28.297 1 90 100 LEU A N 1
ATOM 800 C CA . LEU A 1 100 ? 2.322 27.406 26.891 1 90 100 LEU A CA 1
ATOM 801 C C . LEU A 1 100 ? 1.217 28.312 26.359 1 90 100 LEU A C 1
ATOM 803 O O . LEU A 1 100 ? 0.033 28.062 26.578 1 90 100 LEU A O 1
ATOM 807 N N . HIS A 1 101 ? 1.56 29.375 25.766 1 87.62 101 HIS A N 1
ATOM 808 C CA . HIS A 1 101 ? 0.621 30.281 25.125 1 87.62 101 HIS A CA 1
ATOM 809 C C . HIS A 1 101 ? 0.813 30.281 23.609 1 87.62 101 HIS A C 1
ATOM 811 O O . HIS A 1 101 ? 1.823 30.781 23.109 1 87.62 101 HIS A O 1
ATOM 817 N N . PRO A 1 102 ? -0.198 29.812 22.875 1 84.31 102 PRO A N 1
ATOM 818 C CA . PRO A 1 102 ? -0.015 29.641 21.438 1 84.31 102 PRO A CA 1
ATOM 819 C C . PRO A 1 102 ? 0.024 30.969 20.688 1 84.31 102 PRO A C 1
ATOM 821 O O . PRO A 1 102 ? -0.58 31.953 21.141 1 84.31 102 PRO A O 1
ATOM 824 N N . GLY A 1 103 ? 0.813 31.062 19.656 1 84.31 103 GLY A N 1
ATOM 825 C CA . GLY A 1 103 ? 0.81 32.125 18.656 1 84.31 103 GLY A CA 1
ATOM 826 C C . GLY A 1 103 ? 0.451 31.625 17.266 1 84.31 103 GLY A C 1
ATOM 827 O O . GLY A 1 103 ? 0.184 30.438 17.078 1 84.31 103 GLY A O 1
ATOM 828 N N . VAL A 1 104 ? 0.288 32.5 16.375 1 83.75 104 VAL A N 1
ATOM 829 C CA . VAL A 1 104 ? 0.019 32.125 15 1 83.75 104 VAL A CA 1
ATOM 830 C C . VAL A 1 104 ? 1.226 31.391 14.422 1 83.75 104 VAL A C 1
ATOM 832 O O . VAL A 1 104 ? 2.32 31.953 14.336 1 83.75 104 VAL A O 1
ATOM 835 N N . SER A 1 105 ? 0.994 30.219 14.086 1 86.44 105 SER A N 1
ATOM 836 C CA . SER A 1 105 ? 2.1 29.391 13.625 1 86.44 105 SER A CA 1
ATOM 837 C C . SER A 1 105 ? 2.402 29.656 12.148 1 86.44 105 SER A C 1
ATOM 839 O O . SER A 1 105 ? 1.598 30.266 11.445 1 86.44 105 SER A O 1
ATOM 841 N N . PHE A 1 106 ? 3.592 29.203 11.773 1 81.94 106 PHE A N 1
ATOM 842 C CA . PHE A 1 106 ? 3.945 29.266 10.359 1 81.94 106 PHE A CA 1
ATOM 843 C C . PHE A 1 106 ? 2.979 28.438 9.516 1 81.94 106 PHE A C 1
ATOM 845 O O . PHE A 1 106 ? 2.729 28.766 8.352 1 81.94 106 PHE A O 1
ATOM 852 N N . VAL A 1 107 ? 2.41 27.375 10.055 1 85.12 107 VAL A N 1
ATOM 853 C CA . VAL A 1 107 ? 1.442 26.531 9.352 1 85.12 107 VAL A CA 1
ATOM 854 C C . VAL A 1 107 ? 0.196 27.359 9.023 1 85.12 107 VAL A C 1
ATOM 856 O O . VAL A 1 107 ? -0.302 27.328 7.898 1 85.12 107 VAL A O 1
ATOM 859 N N . ASP A 1 108 ? -0.249 28.094 10.023 1 86.81 108 ASP A N 1
ATOM 860 C CA . ASP A 1 108 ? -1.416 28.953 9.836 1 86.81 108 ASP A CA 1
ATOM 861 C C . ASP A 1 108 ? -1.181 29.953 8.719 1 86.81 108 ASP A C 1
ATOM 863 O O . ASP A 1 108 ? -2.025 30.125 7.836 1 86.81 108 ASP A O 1
ATOM 867 N N . VAL A 1 109 ? -0.099 30.578 8.812 1 83.88 109 VAL A N 1
ATOM 868 C CA . VAL A 1 109 ? 0.209 31.656 7.883 1 83.88 109 VAL A CA 1
ATOM 869 C C . VAL A 1 109 ? 0.4 31.094 6.477 1 83.88 109 VAL A C 1
ATOM 871 O O . VAL A 1 109 ? -0.079 31.672 5.5 1 83.88 109 VAL A O 1
ATOM 874 N N . THR A 1 110 ? 1.1 30.016 6.43 1 85.06 110 THR A N 1
ATOM 875 C CA . THR A 1 110 ? 1.391 29.391 5.145 1 85.06 110 THR A CA 1
ATOM 876 C C . THR A 1 110 ? 0.108 28.906 4.48 1 85.06 110 THR A C 1
ATOM 878 O O . THR A 1 110 ? -0.112 29.141 3.291 1 85.06 110 THR A O 1
ATOM 881 N N . LEU A 1 111 ? -0.716 28.266 5.18 1 86.88 111 LEU A N 1
ATOM 882 C CA . LEU A 1 111 ? -1.94 27.719 4.609 1 86.88 111 LEU A CA 1
ATOM 883 C C . LEU A 1 111 ? -2.918 28.828 4.246 1 86.88 111 LEU A C 1
ATOM 885 O O . LEU A 1 111 ? -3.68 28.703 3.283 1 86.88 111 LEU A O 1
ATOM 889 N N . ASN A 1 112 ? -2.881 29.891 4.957 1 85.75 112 ASN A N 1
ATOM 890 C CA . ASN A 1 112 ? -3.658 31.062 4.582 1 85.75 112 ASN A CA 1
ATOM 891 C C . ASN A 1 112 ? -3.193 31.641 3.246 1 85.75 112 ASN A C 1
ATOM 893 O O . ASN A 1 112 ? -4.012 31.984 2.396 1 85.75 112 ASN A O 1
ATOM 897 N N . ALA A 1 113 ? -1.881 31.766 3.176 1 83.12 113 ALA A N 1
ATOM 898 C CA . ALA A 1 113 ? -1.304 32.281 1.941 1 83.12 113 ALA A CA 1
ATOM 899 C C . ALA A 1 113 ? -1.665 31.406 0.749 1 83.12 113 ALA A C 1
ATOM 901 O O . ALA A 1 113 ? -1.87 31.906 -0.36 1 83.12 113 ALA A O 1
ATOM 902 N N . LEU A 1 114 ? -1.809 30.141 0.994 1 86.94 114 LEU A N 1
ATOM 903 C CA . LEU A 1 114 ? -2.096 29.172 -0.057 1 86.94 114 LEU A CA 1
ATOM 904 C C . LEU A 1 114 ? -3.598 29.031 -0.265 1 86.94 114 LEU A C 1
ATOM 906 O O . LEU A 1 114 ? -4.039 28.438 -1.251 1 86.94 114 LEU A O 1
ATOM 910 N N . GLU A 1 115 ? -4.359 29.578 0.656 1 87.12 115 GLU A N 1
ATOM 911 C CA . GLU A 1 115 ? -5.809 29.422 0.664 1 87.12 115 GLU A CA 1
ATOM 912 C C . GLU A 1 115 ? -6.203 27.938 0.687 1 87.12 115 GLU A C 1
ATOM 914 O O . GLU A 1 115 ? -7.012 27.5 -0.13 1 87.12 115 GLU A O 1
ATOM 919 N N . GLN A 1 116 ? -5.531 27.203 1.564 1 87 116 GLN A N 1
ATOM 920 C CA . GLN A 1 116 ? -5.793 25.781 1.711 1 87 116 GLN A CA 1
ATOM 921 C C . GLN A 1 116 ? -6.359 25.453 3.092 1 87 116 GLN A C 1
ATOM 923 O O . GLN A 1 116 ? -5.949 26.062 4.09 1 87 116 GLN A O 1
ATOM 928 N N . ASP A 1 117 ? -7.215 24.531 3.109 1 87.25 117 ASP A N 1
ATOM 929 C CA . ASP A 1 117 ? -7.789 24.031 4.352 1 87.25 117 ASP A CA 1
ATOM 930 C C . ASP A 1 117 ? -7.164 22.688 4.746 1 87.25 117 ASP A C 1
ATOM 932 O O . ASP A 1 117 ? -7.324 21.703 4.043 1 87.25 117 ASP A O 1
ATOM 936 N N . PRO A 1 118 ? -6.453 22.656 5.863 1 86.5 118 PRO A N 1
ATOM 937 C CA . PRO A 1 118 ? -5.801 21.422 6.262 1 86.5 118 PRO A CA 1
ATOM 938 C C . PRO A 1 118 ? -6.793 20.297 6.539 1 86.5 118 PRO A C 1
ATOM 940 O O . PRO A 1 118 ? -6.418 19.109 6.52 1 86.5 118 PRO A O 1
ATOM 943 N N . ILE A 1 119 ? -8.008 20.578 6.801 1 82.69 119 ILE A N 1
ATOM 944 C CA . ILE A 1 119 ? -9.008 19.562 7.141 1 82.69 119 ILE A CA 1
ATOM 945 C C . ILE A 1 119 ? -9.273 18.672 5.926 1 82.69 119 ILE A C 1
ATOM 947 O O . ILE A 1 119 ? -9.758 17.547 6.062 1 82.69 119 ILE A O 1
ATOM 951 N N . ASP A 1 120 ? -9.008 19.188 4.77 1 82.19 120 ASP A N 1
ATOM 952 C CA . ASP A 1 120 ? -9.148 18.406 3.549 1 82.19 120 ASP A CA 1
ATOM 953 C C . ASP A 1 120 ? -8.062 17.344 3.447 1 82.19 120 ASP A C 1
ATOM 955 O O . ASP A 1 120 ? -8.086 16.5 2.543 1 82.19 120 ASP A O 1
ATOM 959 N N . GLY A 1 121 ? -7.207 17.422 4.363 1 85.62 121 GLY A N 1
ATOM 960 C CA . GLY A 1 121 ? -6.074 16.5 4.363 1 85.62 121 GLY A CA 1
ATOM 961 C C . GLY A 1 121 ? -4.742 17.203 4.176 1 85.62 121 GLY A C 1
ATOM 962 O O . GLY A 1 121 ? -4.551 17.922 3.191 1 85.62 121 GLY A O 1
ATOM 963 N N . LEU A 1 122 ? -3.879 17.016 5.145 1 90.06 122 LEU A N 1
ATOM 964 C CA . LEU A 1 122 ? -2.57 17.656 5.086 1 90.06 122 LEU A CA 1
ATOM 965 C C . LEU A 1 122 ? -1.524 16.844 5.828 1 90.06 122 LEU A C 1
ATOM 967 O O . LEU A 1 122 ? -1.789 16.328 6.918 1 90.06 122 LEU A O 1
ATOM 971 N N . LYS A 1 123 ? -0.509 16.609 5.168 1 90.56 123 LYS A N 1
ATOM 972 C CA . LYS A 1 123 ? 0.644 16 5.824 1 90.56 123 LYS A CA 1
ATOM 973 C C . LYS A 1 123 ? 1.771 17.016 6.004 1 90.56 123 LYS A C 1
ATOM 975 O O . LYS A 1 123 ? 2.127 17.734 5.062 1 90.56 123 LYS A O 1
ATOM 980 N N . ILE A 1 124 ? 2.238 17.188 7.176 1 91.12 124 ILE A N 1
ATOM 981 C CA . ILE A 1 124 ? 3.359 18.062 7.48 1 91.12 124 ILE A CA 1
ATOM 982 C C . ILE A 1 124 ? 4.598 17.234 7.801 1 91.12 124 ILE A C 1
ATOM 984 O O . ILE A 1 124 ? 4.559 16.359 8.664 1 91.12 124 ILE A O 1
ATOM 988 N N . ILE A 1 125 ? 5.668 17.484 7.121 1 90.12 125 ILE A N 1
ATOM 989 C CA . ILE A 1 125 ? 6.883 16.719 7.355 1 90.12 125 ILE A CA 1
ATOM 990 C C . ILE A 1 125 ? 8.094 17.641 7.32 1 90.12 125 ILE A C 1
ATOM 992 O O . ILE A 1 125 ? 8.023 18.75 6.781 1 90.12 125 ILE A O 1
ATOM 996 N N . ASP A 1 126 ? 9.117 17.156 7.914 1 87.44 126 ASP A N 1
ATOM 997 C CA . ASP A 1 126 ? 10.422 17.812 7.832 1 87.44 126 ASP A CA 1
ATOM 998 C C . ASP A 1 126 ? 11.188 17.375 6.586 1 87.44 126 ASP A C 1
ATOM 1000 O O . ASP A 1 126 ? 11.156 16.188 6.215 1 87.44 126 ASP A O 1
ATOM 1004 N N . ALA A 1 127 ? 11.852 18.328 5.957 1 86.31 127 ALA A N 1
ATOM 1005 C CA . ALA A 1 127 ? 12.609 18 4.75 1 86.31 127 ALA A CA 1
ATOM 1006 C C . ALA A 1 127 ? 13.602 16.875 5.012 1 86.31 127 ALA A C 1
ATOM 1008 O O . ALA A 1 127 ? 13.867 16.062 4.129 1 86.31 127 ALA A O 1
ATOM 1009 N N . PHE A 1 128 ? 14.094 16.766 6.262 1 80.19 128 PHE A N 1
ATOM 1010 C CA . PHE A 1 128 ? 15.078 15.758 6.621 1 80.19 128 PHE A CA 1
ATOM 1011 C C . PHE A 1 128 ? 14.43 14.375 6.695 1 80.19 128 PHE A C 1
ATOM 1013 O O . PHE A 1 128 ? 15.102 13.359 6.52 1 80.19 128 PHE A O 1
ATOM 1020 N N . ASP A 1 129 ? 13.148 14.383 6.93 1 79.56 129 ASP A N 1
ATOM 1021 C CA . ASP A 1 129 ? 12.469 13.117 7.188 1 79.56 129 ASP A CA 1
ATOM 1022 C C . ASP A 1 129 ? 11.648 12.68 5.973 1 79.56 129 ASP A C 1
ATOM 1024 O O . ASP A 1 129 ? 10.797 11.797 6.082 1 79.56 129 ASP A O 1
ATOM 1028 N N . CYS A 1 130 ? 11.859 13.289 4.895 1 79.56 130 CYS A N 1
ATOM 1029 C CA . CYS A 1 130 ? 11.023 13.031 3.729 1 79.56 130 CYS A CA 1
ATOM 1030 C C . CYS A 1 130 ? 11.125 11.578 3.289 1 79.56 130 CYS A C 1
ATOM 1032 O O . CYS A 1 130 ? 10.133 10.984 2.867 1 79.56 130 CYS A O 1
ATOM 1034 N N . LEU A 1 131 ? 12.305 11 3.404 1 67.25 131 LEU A N 1
ATOM 1035 C CA . LEU A 1 131 ? 12.5 9.609 3.01 1 67.25 131 LEU A CA 1
ATOM 1036 C C . LEU A 1 131 ? 11.852 8.664 4.012 1 67.25 131 LEU A C 1
ATOM 1038 O O . LEU A 1 131 ? 11.312 7.625 3.633 1 67.25 131 LEU A O 1
ATOM 1042 N N . LYS A 1 132 ? 11.953 9.07 5.262 1 71.19 132 LYS A N 1
ATOM 1043 C CA . LYS A 1 132 ? 11.391 8.25 6.328 1 71.19 132 LYS A CA 1
ATOM 1044 C C . LYS A 1 132 ? 9.867 8.297 6.312 1 71.19 132 LYS A C 1
ATOM 1046 O O . LYS A 1 132 ? 9.203 7.285 6.582 1 71.19 132 LYS A O 1
ATOM 1051 N N . ASN A 1 133 ? 9.414 9.438 6.027 1 77.75 133 ASN A N 1
ATOM 1052 C CA . ASN A 1 133 ? 7.977 9.664 5.977 1 77.75 133 ASN A CA 1
ATOM 1053 C C . ASN A 1 133 ? 7.555 10.281 4.645 1 77.75 133 ASN A C 1
ATOM 1055 O O . ASN A 1 133 ? 7.301 11.484 4.566 1 77.75 133 ASN A O 1
ATOM 1059 N N . PRO A 1 134 ? 7.406 9.414 3.682 1 77.75 134 PRO A N 1
ATOM 1060 C CA . PRO A 1 134 ? 7.098 9.977 2.365 1 77.75 134 PRO A CA 1
ATOM 1061 C C . PRO A 1 134 ? 5.727 10.641 2.316 1 77.75 134 PRO A C 1
ATOM 1063 O O . PRO A 1 134 ? 4.82 10.25 3.059 1 77.75 134 PRO A O 1
ATOM 1066 N N . PRO A 1 135 ? 5.656 11.656 1.491 1 84.81 135 PRO A N 1
ATOM 1067 C CA . PRO A 1 135 ? 4.355 12.305 1.311 1 84.81 135 PRO A CA 1
ATOM 1068 C C . PRO A 1 135 ? 3.299 11.367 0.733 1 84.81 135 PRO A C 1
ATOM 1070 O O . PRO A 1 135 ? 3.639 10.32 0.173 1 84.81 135 PRO A O 1
ATOM 1073 N N . ASP A 1 136 ? 2.104 11.656 0.991 1 77.94 136 ASP A N 1
ATOM 1074 C CA . ASP A 1 136 ? 0.942 11 0.4 1 77.94 136 ASP A CA 1
ATOM 1075 C C . ASP A 1 136 ? 0.359 11.828 -0.738 1 77.94 136 ASP A C 1
ATOM 1077 O O . ASP A 1 136 ? -0.223 12.891 -0.502 1 77.94 136 ASP A O 1
ATOM 1081 N N . PRO A 1 137 ? 0.502 11.375 -1.938 1 80.06 137 PRO A N 1
ATOM 1082 C CA . PRO A 1 137 ? 0.065 12.188 -3.078 1 80.06 137 PRO A CA 1
ATOM 1083 C C . PRO A 1 137 ? -1.428 12.5 -3.037 1 80.06 137 PRO A C 1
ATOM 1085 O O . PRO A 1 137 ? -1.888 13.414 -3.732 1 80.06 137 PRO A O 1
ATOM 1088 N N . ARG A 1 138 ? -2.191 11.844 -2.25 1 82.12 138 ARG A N 1
ATOM 1089 C CA . ARG A 1 138 ? -3.639 12.023 -2.211 1 82.12 138 ARG A CA 1
ATOM 1090 C C . ARG A 1 138 ? -4.012 13.273 -1.412 1 82.12 138 ARG A C 1
ATOM 1092 O O . ARG A 1 138 ? -5.137 13.766 -1.513 1 82.12 138 ARG A O 1
ATOM 1099 N N . ILE A 1 139 ? -3.16 13.75 -0.564 1 86.12 139 ILE A N 1
ATOM 1100 C CA . ILE A 1 139 ? -3.422 14.938 0.246 1 86.12 139 ILE A CA 1
ATOM 1101 C C . ILE A 1 139 ? -2.275 15.938 0.087 1 86.12 139 ILE A C 1
ATOM 1103 O O . ILE A 1 139 ? -1.219 15.594 -0.452 1 86.12 139 ILE A O 1
ATOM 1107 N N . GLY A 1 140 ? -2.564 17.141 0.466 1 90 140 GLY A N 1
ATOM 1108 C CA . GLY A 1 140 ? -1.503 18.141 0.446 1 90 140 GLY A CA 1
ATOM 1109 C C . GLY A 1 140 ? -0.399 17.859 1.447 1 90 140 GLY A C 1
ATOM 1110 O O . GLY A 1 140 ? -0.653 17.297 2.516 1 90 140 GLY A O 1
ATOM 1111 N N . THR A 1 141 ? 0.818 18.188 1.026 1 92.5 141 THR A N 1
ATOM 1112 C CA . THR A 1 141 ? 1.949 17.984 1.926 1 92.5 141 THR A CA 1
ATOM 1113 C C . THR A 1 141 ? 2.729 19.281 2.111 1 92.5 141 THR A C 1
ATOM 1115 O O . THR A 1 141 ? 3.033 19.969 1.138 1 92.5 141 THR A O 1
ATOM 1118 N N . LEU A 1 142 ? 2.914 19.656 3.326 1 92.5 142 LEU A N 1
ATOM 1119 C CA . LEU A 1 142 ? 3.75 20.797 3.678 1 92.5 142 LEU A CA 1
ATOM 1120 C C . LEU A 1 142 ? 5.105 20.344 4.207 1 92.5 142 LEU A C 1
ATOM 1122 O O . LEU A 1 142 ? 5.184 19.734 5.273 1 92.5 142 LEU A O 1
ATOM 1126 N N . VAL A 1 143 ? 6.129 20.594 3.43 1 91.94 143 VAL A N 1
ATOM 1127 C CA . VAL A 1 143 ? 7.488 20.25 3.834 1 91.94 143 VAL A CA 1
ATOM 1128 C C . VAL A 1 143 ? 8.172 21.469 4.453 1 91.94 143 VAL A C 1
ATOM 1130 O O . VAL A 1 143 ? 8.312 22.5 3.807 1 91.94 143 VAL A O 1
ATOM 1133 N N . THR A 1 144 ? 8.578 21.266 5.633 1 87.38 144 THR A N 1
ATOM 1134 C CA . THR A 1 144 ? 9.203 22.375 6.348 1 87.38 144 THR A CA 1
ATOM 1135 C C . THR A 1 144 ? 10.719 22.219 6.34 1 87.38 144 THR A C 1
ATOM 1137 O O . THR A 1 144 ? 11.25 21.219 5.875 1 87.38 144 THR A O 1
ATOM 1140 N N . GLN A 1 145 ? 11.414 23.234 6.691 1 80.38 145 GLN A N 1
ATOM 1141 C CA . GLN A 1 145 ? 12.852 23.25 6.898 1 80.38 145 GLN A CA 1
ATOM 1142 C C . GLN A 1 145 ? 13.602 23.031 5.586 1 80.38 145 GLN A C 1
ATOM 1144 O O . GLN A 1 145 ? 14.523 22.219 5.52 1 80.38 145 GLN A O 1
ATOM 1149 N N . VAL A 1 146 ? 13.109 23.594 4.512 1 86.75 146 VAL A N 1
ATOM 1150 C CA . VAL A 1 146 ? 13.867 23.672 3.266 1 86.75 146 VAL A CA 1
ATOM 1151 C C . VAL A 1 146 ? 14.812 24.859 3.303 1 86.75 146 VAL A C 1
ATOM 1153 O O . VAL A 1 146 ? 14.617 25.844 2.578 1 86.75 146 VAL A O 1
ATOM 1156 N N . TYR A 1 147 ? 15.875 24.766 4.035 1 78.62 147 TYR A N 1
ATOM 1157 C CA . TYR A 1 147 ? 16.578 25.938 4.535 1 78.62 147 TYR A CA 1
ATOM 1158 C C . TYR A 1 147 ? 17.656 26.391 3.557 1 78.62 147 TYR A C 1
ATOM 1160 O O . TYR A 1 147 ? 18.172 27.5 3.648 1 78.62 147 TYR A O 1
ATOM 1168 N N . ASP A 1 148 ? 18.094 25.547 2.621 1 83.75 148 ASP A N 1
ATOM 1169 C CA . ASP A 1 148 ? 19.094 25.969 1.643 1 83.75 148 ASP A CA 1
ATOM 1170 C C . ASP A 1 148 ? 18.938 25.188 0.338 1 83.75 148 ASP A C 1
ATOM 1172 O O . ASP A 1 148 ? 18.047 24.344 0.21 1 83.75 148 ASP A O 1
ATOM 1176 N N . GLN A 1 149 ? 19.781 25.609 -0.557 1 87.75 149 GLN A N 1
ATOM 1177 C CA . GLN A 1 149 ? 19.703 25.016 -1.893 1 87.75 149 GLN A CA 1
ATOM 1178 C C . GLN A 1 149 ? 20.094 23.547 -1.872 1 87.75 149 GLN A C 1
ATOM 1180 O O . GLN A 1 149 ? 19.562 22.734 -2.635 1 87.75 149 GLN A O 1
ATOM 1185 N N . HIS A 1 150 ? 21 23.266 -1.034 1 88.75 150 HIS A N 1
ATOM 1186 C CA . HIS A 1 150 ? 21.422 21.875 -0.925 1 88.75 150 HIS A CA 1
ATOM 1187 C C . HIS A 1 150 ? 20.281 20.984 -0.443 1 88.75 150 HIS A C 1
ATOM 1189 O O . HIS A 1 150 ? 20.047 19.906 -1.001 1 88.75 150 HIS A O 1
ATOM 1195 N N . MET A 1 151 ? 19.641 21.469 0.583 1 88.12 151 MET A N 1
ATOM 1196 C CA . MET A 1 151 ? 18.484 20.734 1.087 1 88.12 151 MET A CA 1
ATOM 1197 C C . MET A 1 151 ? 17.406 20.609 0.015 1 88.12 151 MET A C 1
ATOM 1199 O O . MET A 1 151 ? 16.797 19.547 -0.14 1 88.12 151 MET A O 1
ATOM 1203 N N . ALA A 1 152 ? 17.203 21.656 -0.679 1 91.19 152 ALA A N 1
ATOM 1204 C CA . ALA A 1 152 ? 16.219 21.656 -1.751 1 91.19 152 ALA A CA 1
ATOM 1205 C C . ALA A 1 152 ? 16.578 20.641 -2.832 1 91.19 152 ALA A C 1
ATOM 1207 O O . ALA A 1 152 ? 15.703 19.984 -3.396 1 91.19 152 ALA A O 1
ATOM 1208 N N . SER A 1 153 ? 17.812 20.516 -3.127 1 91.19 153 SER A N 1
ATOM 1209 C CA . SER A 1 153 ? 18.281 19.578 -4.137 1 91.19 153 SER A CA 1
ATOM 1210 C C . SER A 1 153 ? 18.047 18.125 -3.691 1 91.19 153 SER A C 1
ATOM 1212 O O . SER A 1 153 ? 17.609 17.297 -4.484 1 91.19 153 SER A O 1
ATOM 1214 N N . GLU A 1 154 ? 18.406 17.891 -2.473 1 88.94 154 GLU A N 1
ATOM 1215 C CA . GLU A 1 154 ? 18.188 16.562 -1.931 1 88.94 154 GLU A CA 1
ATOM 1216 C C . GLU A 1 154 ? 16.703 16.203 -1.908 1 88.94 154 GLU A C 1
ATOM 1218 O O . GLU A 1 154 ? 16.328 15.078 -2.219 1 88.94 154 GLU A O 1
ATOM 1223 N N . LEU A 1 155 ? 15.992 17.125 -1.421 1 90.5 155 LEU A N 1
ATOM 1224 C CA . LEU A 1 155 ? 14.547 16.953 -1.356 1 90.5 155 LEU A CA 1
ATOM 1225 C C . LEU A 1 155 ? 13.969 16.688 -2.742 1 90.5 155 LEU A C 1
ATOM 1227 O O . LEU A 1 155 ? 13.109 15.812 -2.904 1 90.5 155 LEU A O 1
ATOM 1231 N N . LYS A 1 156 ? 14.453 17.469 -3.684 1 91.75 156 LYS A N 1
ATOM 1232 C CA . LYS A 1 156 ? 14.031 17.328 -5.074 1 91.75 156 LYS A CA 1
ATOM 1233 C C . LYS A 1 156 ? 14.219 15.883 -5.555 1 91.75 156 LYS A C 1
ATOM 1235 O O . LYS A 1 156 ? 13.312 15.297 -6.148 1 91.75 156 LYS A O 1
ATOM 1240 N N . LEU A 1 157 ? 15.328 15.305 -5.32 1 84.56 157 LEU A N 1
ATOM 1241 C CA . LEU A 1 157 ? 15.656 13.953 -5.754 1 84.56 157 LEU A CA 1
ATOM 1242 C C . LEU A 1 157 ? 14.719 12.938 -5.105 1 84.56 157 LEU A C 1
ATOM 1244 O O . LEU A 1 157 ? 14.266 12 -5.766 1 84.56 157 LEU A O 1
ATOM 1248 N N . GLN A 1 158 ? 14.422 13.125 -3.875 1 83.81 158 GLN A N 1
ATOM 1249 C CA . GLN A 1 158 ? 13.555 12.203 -3.15 1 83.81 158 GLN A CA 1
ATOM 1250 C C . GLN A 1 158 ? 12.109 12.305 -3.645 1 83.81 158 GLN A C 1
ATOM 1252 O O . GLN A 1 158 ? 11.445 11.289 -3.85 1 83.81 158 GLN A O 1
ATOM 1257 N N . LEU A 1 159 ? 11.695 13.531 -3.811 1 88.62 159 LEU A N 1
ATOM 1258 C CA . LEU A 1 159 ? 10.312 13.773 -4.203 1 88.62 159 LEU A CA 1
ATOM 1259 C C . LEU A 1 159 ? 10.07 13.312 -5.637 1 88.62 159 LEU A C 1
ATOM 1261 O O . LEU A 1 159 ? 8.961 12.883 -5.973 1 88.62 159 LEU A O 1
ATOM 1265 N N . MET A 1 160 ? 11.094 13.344 -6.465 1 84.94 160 MET A N 1
ATOM 1266 C CA . MET A 1 160 ? 10.961 12.953 -7.863 1 84.94 160 MET A CA 1
ATOM 1267 C C . MET A 1 160 ? 10.82 11.438 -7.992 1 84.94 160 MET A C 1
ATOM 1269 O O . MET A 1 160 ? 10.414 10.938 -9.039 1 84.94 160 MET A O 1
ATOM 1273 N N . GLU A 1 161 ? 11.094 10.766 -6.926 1 73.25 161 GLU A N 1
ATOM 1274 C CA . GLU A 1 161 ? 10.828 9.328 -6.891 1 73.25 161 GLU A CA 1
ATOM 1275 C C . GLU A 1 161 ? 9.344 9.047 -6.672 1 73.25 161 GLU A C 1
ATOM 1277 O O . GLU A 1 161 ? 8.859 7.953 -6.969 1 73.25 161 GLU A O 1
ATOM 1282 N N . ILE A 1 162 ? 8.664 10 -6.207 1 77.06 162 ILE A N 1
ATOM 1283 C CA . ILE A 1 162 ? 7.266 9.82 -5.828 1 77.06 162 ILE A CA 1
ATOM 1284 C C . ILE A 1 162 ? 6.367 10.57 -6.809 1 77.06 162 ILE A C 1
ATOM 1286 O O . ILE A 1 162 ? 5.316 10.062 -7.211 1 77.06 162 ILE A O 1
ATOM 1290 N N . TYR A 1 163 ? 6.84 11.797 -7.199 1 82.88 163 TYR A N 1
ATOM 1291 C CA . TYR A 1 163 ? 6.012 12.672 -8.016 1 82.88 163 TYR A CA 1
ATOM 1292 C C . TYR A 1 163 ? 6.633 12.875 -9.398 1 82.88 163 TYR A C 1
ATOM 1294 O O . TYR A 1 163 ? 7.836 12.688 -9.57 1 82.88 163 TYR A O 1
ATOM 1302 N N . ASN A 1 164 ? 5.754 13.234 -10.391 1 82.19 164 ASN A N 1
ATOM 1303 C CA . ASN A 1 164 ? 6.223 13.688 -11.695 1 82.19 164 ASN A CA 1
ATOM 1304 C C . ASN A 1 164 ? 7.109 14.922 -11.57 1 82.19 164 ASN A C 1
ATOM 1306 O O . ASN A 1 164 ? 6.754 15.883 -10.875 1 82.19 164 ASN A O 1
ATOM 1310 N N . PRO A 1 165 ? 8.242 14.883 -12.18 1 87.38 165 PRO A N 1
ATOM 1311 C CA . PRO A 1 165 ? 9.156 16.016 -12.102 1 87.38 165 PRO A CA 1
ATOM 1312 C C . PRO A 1 165 ? 8.516 17.328 -12.578 1 87.38 165 PRO A C 1
ATOM 1314 O O . PRO A 1 165 ? 8.906 18.406 -12.133 1 87.38 165 PRO A O 1
ATOM 1317 N N . GLU A 1 166 ? 7.5 17.203 -13.375 1 90.75 166 GLU A N 1
ATOM 1318 C CA . GLU A 1 166 ? 6.863 18.391 -13.93 1 90.75 166 GLU A CA 1
ATOM 1319 C C . GLU A 1 166 ? 5.711 18.859 -13.047 1 90.75 166 GLU A C 1
ATOM 1321 O O . GLU A 1 166 ? 5.059 19.875 -13.344 1 90.75 166 GLU A O 1
ATOM 1326 N N . LYS A 1 167 ? 5.516 18.188 -11.992 1 90.38 167 LYS A N 1
ATOM 1327 C CA . LYS A 1 167 ? 4.445 18.594 -11.086 1 90.38 167 LYS A CA 1
ATOM 1328 C C . LYS A 1 167 ? 4.676 20 -10.562 1 90.38 167 LYS A C 1
ATOM 1330 O O . LYS A 1 167 ? 5.797 20.359 -10.195 1 90.38 167 LYS A O 1
ATOM 1335 N N . LYS A 1 168 ? 3.588 20.719 -10.523 1 93.38 168 LYS A N 1
ATOM 1336 C CA . LYS A 1 168 ? 3.664 22.078 -9.984 1 93.38 168 LYS A CA 1
ATOM 1337 C C . LYS A 1 168 ? 3.596 22.062 -8.461 1 93.38 168 LYS A C 1
ATOM 1339 O O . LYS A 1 168 ? 2.711 21.438 -7.879 1 93.38 168 LYS A O 1
ATOM 1344 N N . VAL A 1 169 ? 4.594 22.672 -7.852 1 94.81 169 VAL A N 1
ATOM 1345 C CA . VAL A 1 169 ? 4.656 22.797 -6.402 1 94.81 169 VAL A CA 1
ATOM 1346 C C . VAL A 1 169 ? 4.836 24.266 -6.023 1 94.81 169 VAL A C 1
ATOM 1348 O O . VAL A 1 169 ? 5.078 25.109 -6.891 1 94.81 169 VAL A O 1
ATOM 1351 N N . ILE A 1 170 ? 4.641 24.625 -4.801 1 93.69 170 ILE A N 1
ATOM 1352 C CA . ILE A 1 170 ? 4.68 26.016 -4.371 1 93.69 170 ILE A CA 1
ATOM 1353 C C . ILE A 1 170 ? 5.75 26.203 -3.297 1 93.69 170 ILE A C 1
ATOM 1355 O O . ILE A 1 170 ? 5.727 25.516 -2.27 1 93.69 170 ILE A O 1
ATOM 1359 N N . LEU A 1 171 ? 6.641 27.016 -3.539 1 91.94 171 LEU A N 1
ATOM 1360 C CA . LEU A 1 171 ? 7.637 27.406 -2.549 1 91.94 171 LEU A CA 1
ATOM 1361 C C . LEU A 1 171 ? 7.199 28.672 -1.815 1 91.94 171 LEU A C 1
ATOM 1363 O O . LEU A 1 171 ? 6.883 29.688 -2.445 1 91.94 171 LEU A O 1
ATOM 1367 N N . LEU A 1 172 ? 7.148 28.594 -0.566 1 88.94 172 LEU A N 1
ATOM 1368 C CA . LEU A 1 172 ? 6.762 29.734 0.263 1 88.94 172 LEU A CA 1
ATOM 1369 C C . LEU A 1 172 ? 7.938 30.219 1.106 1 88.94 172 LEU A C 1
ATOM 1371 O O . LEU A 1 172 ? 8.492 29.453 1.898 1 88.94 172 LEU A O 1
ATOM 1375 N N . THR A 1 173 ? 8.297 31.406 0.864 1 84.88 173 THR A N 1
ATOM 1376 C CA . THR A 1 173 ? 9.391 32 1.625 1 84.88 173 THR A CA 1
ATOM 1377 C C . THR A 1 173 ? 8.891 33.188 2.451 1 84.88 173 THR A C 1
ATOM 1379 O O . THR A 1 173 ? 8.109 34 1.963 1 84.88 173 THR A O 1
ATOM 1382 N N . ASN A 1 174 ? 9.266 33.25 3.701 1 77.56 174 ASN A N 1
ATOM 1383 C CA . ASN A 1 174 ? 8.93 34.344 4.602 1 77.56 174 ASN A CA 1
ATOM 1384 C C . ASN A 1 174 ? 7.418 34.5 4.762 1 77.56 174 ASN A C 1
ATOM 1386 O O . ASN A 1 174 ? 6.887 35.594 4.676 1 77.56 174 ASN A O 1
ATOM 1390 N N . SER A 1 175 ? 6.789 33.312 4.898 1 74.25 175 SER A N 1
ATOM 1391 C CA . SER A 1 175 ? 5.336 33.344 5.031 1 74.25 175 SER A CA 1
ATOM 1392 C C . SER A 1 175 ? 4.902 34.062 6.293 1 74.25 175 SER A C 1
ATOM 1394 O O . SER A 1 175 ? 5.465 33.875 7.371 1 74.25 175 SER A O 1
ATOM 1396 N N . GLY A 1 176 ? 3.877 35 6.109 1 69.38 176 GLY A N 1
ATOM 1397 C CA . GLY A 1 176 ? 3.336 35.719 7.258 1 69.38 176 GLY A CA 1
ATOM 1398 C C . GLY A 1 176 ? 4.008 37.062 7.512 1 69.38 176 GLY A C 1
ATOM 1399 O O . GLY A 1 176 ? 3.527 37.844 8.312 1 69.38 176 GLY A O 1
ATOM 1400 N N . ILE A 1 177 ? 5.172 37.219 6.926 1 68.31 177 ILE A N 1
ATOM 1401 C CA . ILE A 1 177 ? 5.844 38.5 7.07 1 68.31 177 ILE A CA 1
ATOM 1402 C C . ILE A 1 177 ? 5.336 39.469 6.004 1 68.31 177 ILE A C 1
ATOM 1404 O O . ILE A 1 177 ? 5.535 39.25 4.809 1 68.31 177 ILE A O 1
ATOM 1408 N N . PRO A 1 178 ? 4.633 40.438 6.52 1 65.81 178 PRO A N 1
ATOM 1409 C CA . PRO A 1 178 ? 4.031 41.375 5.566 1 65.81 178 PRO A CA 1
ATOM 1410 C C . PRO A 1 178 ? 5.043 41.938 4.566 1 65.81 178 PRO A C 1
ATOM 1412 O O . PRO A 1 178 ? 6.137 42.344 4.957 1 65.81 178 PRO A O 1
ATOM 1415 N N . GLN A 1 179 ? 4.762 41.969 3.293 1 69 179 GLN A N 1
ATOM 1416 C CA . GLN A 1 179 ? 5.496 42.562 2.18 1 69 179 GLN A CA 1
ATOM 1417 C C . GLN A 1 179 ? 6.742 41.75 1.842 1 69 179 GLN A C 1
ATOM 1419 O O . GLN A 1 179 ? 7.527 42.125 0.975 1 69 179 GLN A O 1
ATOM 1424 N N . GLN A 1 180 ? 7.027 40.688 2.543 1 73.31 180 GLN A N 1
ATOM 1425 C CA . GLN A 1 180 ? 8.203 39.844 2.26 1 73.31 180 GLN A CA 1
ATOM 1426 C C . GLN A 1 180 ? 7.812 38.469 1.804 1 73.31 180 GLN A C 1
ATOM 1428 O O . GLN A 1 180 ? 8.656 37.688 1.345 1 73.31 180 GLN A O 1
ATOM 1433 N N . GLU A 1 181 ? 6.57 38.25 1.981 1 79.44 181 GLU A N 1
ATOM 1434 C CA . GLU A 1 181 ? 6.086 36.938 1.611 1 79.44 181 GLU A CA 1
ATOM 1435 C C . GLU A 1 181 ? 6.211 36.688 0.109 1 79.44 181 GLU A C 1
ATOM 1437 O O . GLU A 1 181 ? 5.859 37.562 -0.691 1 79.44 181 GLU A O 1
ATOM 1442 N N . ILE A 1 182 ? 6.871 35.562 -0.261 1 80.88 182 ILE A N 1
ATOM 1443 C CA . ILE A 1 182 ? 7.027 35.188 -1.662 1 80.88 182 ILE A CA 1
ATOM 1444 C C . ILE A 1 182 ? 6.445 33.812 -1.894 1 80.88 182 ILE A C 1
ATOM 1446 O O . ILE A 1 182 ? 6.812 32.844 -1.206 1 80.88 182 ILE A O 1
ATOM 1450 N N . SER A 1 183 ? 5.453 33.781 -2.682 1 87.75 183 SER A N 1
ATOM 1451 C CA . SER A 1 183 ? 4.879 32.531 -3.129 1 87.75 183 SER A CA 1
ATOM 1452 C C . SER A 1 183 ? 5.188 32.281 -4.602 1 87.75 183 SER A C 1
ATOM 1454 O O . SER A 1 183 ? 4.805 33.062 -5.469 1 87.75 183 SER A O 1
ATOM 1456 N N . ARG A 1 184 ? 5.926 31.219 -4.863 1 89.81 184 ARG A N 1
ATOM 1457 C CA . ARG A 1 184 ? 6.32 30.922 -6.238 1 89.81 184 ARG A CA 1
ATOM 1458 C C . ARG A 1 184 ? 5.902 29.516 -6.637 1 89.81 184 ARG A C 1
ATOM 1460 O O . ARG A 1 184 ? 6.258 28.547 -5.969 1 89.81 184 ARG A O 1
ATOM 1467 N N . GLU A 1 185 ? 5.156 29.453 -7.633 1 93.38 185 GLU A N 1
ATOM 1468 C CA . GLU A 1 185 ? 4.82 28.156 -8.211 1 93.38 185 GLU A CA 1
ATOM 1469 C C . GLU A 1 185 ? 5.898 27.703 -9.188 1 93.38 185 GLU A C 1
ATOM 1471 O O . GLU A 1 185 ? 6.262 28.422 -10.117 1 93.38 185 GLU A O 1
ATOM 1476 N N . VAL A 1 186 ? 6.52 26.609 -8.953 1 93.75 186 VAL A N 1
ATOM 1477 C CA . VAL A 1 186 ? 7.582 26.078 -9.805 1 93.75 186 VAL A CA 1
ATOM 1478 C C . VAL A 1 186 ? 7.352 24.594 -10.062 1 93.75 186 VAL A C 1
ATOM 1480 O O . VAL A 1 186 ? 6.539 23.953 -9.383 1 93.75 186 VAL A O 1
ATOM 1483 N N . CYS A 1 187 ? 8.008 24.094 -11.039 1 94.62 187 CYS A N 1
ATOM 1484 C CA . CYS A 1 187 ? 8.016 22.641 -11.242 1 94.62 187 CYS A CA 1
ATOM 1485 C C . CYS A 1 187 ? 8.891 21.953 -10.211 1 94.62 187 CYS A C 1
ATOM 1487 O O . CYS A 1 187 ? 9.898 22.516 -9.766 1 94.62 187 CYS A O 1
ATOM 1489 N N . LEU A 1 188 ? 8.555 20.797 -9.883 1 93.88 188 LEU A N 1
ATOM 1490 C CA . LEU A 1 188 ? 9.266 20.031 -8.859 1 93.88 188 LEU A CA 1
ATOM 1491 C C . LEU A 1 188 ? 10.75 19.938 -9.195 1 93.88 188 LEU A C 1
ATOM 1493 O O . LEU A 1 188 ? 11.594 20.062 -8.305 1 93.88 188 LEU A O 1
ATOM 1497 N N . TYR A 1 189 ? 11.086 19.766 -10.469 1 92.06 189 TYR A N 1
ATOM 1498 C CA . TYR A 1 189 ? 12.477 19.562 -10.859 1 92.06 189 TYR A CA 1
ATOM 1499 C C . TYR A 1 189 ? 13.273 20.859 -10.727 1 92.06 189 TYR A C 1
ATOM 1501 O O . TYR A 1 189 ? 14.508 20.844 -10.742 1 92.06 189 TYR A O 1
ATOM 1509 N N . GLU A 1 190 ? 12.609 22.016 -10.445 1 93.25 190 GLU A N 1
ATOM 1510 C CA . GLU A 1 190 ? 13.266 23.328 -10.422 1 93.25 190 GLU A CA 1
ATOM 1511 C C . GLU A 1 190 ? 13.375 23.859 -9 1 93.25 190 GLU A C 1
ATOM 1513 O O . GLU A 1 190 ? 13.82 25 -8.789 1 93.25 190 GLU A O 1
ATOM 1518 N N . ILE A 1 191 ? 13.008 23.141 -7.996 1 92.19 191 ILE A N 1
ATOM 1519 C CA . ILE A 1 191 ? 12.867 23.703 -6.66 1 92.19 191 ILE A CA 1
ATOM 1520 C C . ILE A 1 191 ? 14.234 24.156 -6.145 1 92.19 191 ILE A C 1
ATOM 1522 O O . ILE A 1 191 ? 14.32 25.078 -5.328 1 92.19 191 ILE A O 1
ATOM 1526 N N . ASP A 1 192 ? 15.328 23.469 -6.621 1 90.81 192 ASP A N 1
ATOM 1527 C CA . ASP A 1 192 ? 16.656 23.844 -6.137 1 90.81 192 ASP A CA 1
ATOM 1528 C C . ASP A 1 192 ? 17.266 24.953 -6.984 1 90.81 192 ASP A C 1
ATOM 1530 O O . ASP A 1 192 ? 18.422 25.328 -6.805 1 90.81 192 ASP A O 1
ATOM 1534 N N . ARG A 1 193 ? 16.578 25.484 -7.922 1 88.5 193 ARG A N 1
ATOM 1535 C CA . ARG A 1 193 ? 17.062 26.547 -8.797 1 88.5 193 ARG A CA 1
ATOM 1536 C C . ARG A 1 193 ? 16.547 27.906 -8.344 1 88.5 193 ARG A C 1
ATOM 1538 O O . ARG A 1 193 ? 16.906 28.938 -8.914 1 88.5 193 ARG A O 1
ATOM 1545 N N . VAL A 1 194 ? 15.766 27.906 -7.402 1 85.75 194 VAL A N 1
ATOM 1546 C CA . VAL A 1 194 ? 15.148 29.141 -6.926 1 85.75 194 VAL A CA 1
ATOM 1547 C C . VAL A 1 194 ? 16.109 29.859 -5.98 1 85.75 194 VAL A C 1
ATOM 1549 O O . VAL A 1 194 ? 16.594 29.266 -5.016 1 85.75 194 VAL A O 1
ATOM 1552 N N . ASP A 1 195 ? 16.359 31.031 -6.117 1 79.69 195 ASP A N 1
ATOM 1553 C CA . ASP A 1 195 ? 17.391 31.812 -5.418 1 79.69 195 ASP A CA 1
ATOM 1554 C C . ASP A 1 195 ? 16.859 32.344 -4.09 1 79.69 195 ASP A C 1
ATOM 1556 O O . ASP A 1 195 ? 17.641 32.719 -3.209 1 79.69 195 ASP A O 1
ATOM 1560 N N . THR A 1 196 ? 15.672 32.312 -3.869 1 79.94 196 THR A N 1
ATOM 1561 C CA . THR A 1 196 ? 15.094 32.969 -2.699 1 79.94 196 THR A CA 1
ATOM 1562 C C . THR A 1 196 ? 14.992 31.984 -1.53 1 79.94 196 THR A C 1
ATOM 1564 O O . THR A 1 196 ? 14.469 32.344 -0.47 1 79.94 196 THR A O 1
ATOM 1567 N N . ILE A 1 197 ? 15.516 30.797 -1.636 1 84.31 197 ILE A N 1
ATOM 1568 C CA . ILE A 1 197 ? 15.406 29.797 -0.587 1 84.31 197 ILE A CA 1
ATOM 1569 C C . ILE A 1 197 ? 16.219 30.219 0.627 1 84.31 197 ILE A C 1
ATOM 1571 O O . ILE A 1 197 ? 17.375 30.641 0.488 1 84.31 197 ILE A O 1
ATOM 1575 N N . ASN A 1 198 ? 15.672 30.266 1.733 1 79.5 198 ASN A N 1
ATOM 1576 C CA . ASN A 1 198 ? 16.328 30.578 2.994 1 79.5 198 ASN A CA 1
ATOM 1577 C C . ASN A 1 198 ? 15.766 29.766 4.148 1 79.5 198 ASN A C 1
ATOM 1579 O O . ASN A 1 198 ? 15.07 28.766 3.926 1 79.5 198 ASN A O 1
ATOM 1583 N N . HIS A 1 199 ? 16.094 30.094 5.414 1 74.31 199 HIS A N 1
ATOM 1584 C CA . HIS A 1 199 ? 15.75 29.297 6.586 1 74.31 199 HIS A CA 1
ATOM 1585 C C . HIS A 1 199 ? 14.25 29.359 6.883 1 74.31 199 HIS A C 1
ATOM 1587 O O . HIS A 1 199 ? 13.742 28.609 7.719 1 74.31 199 HIS A O 1
ATOM 1593 N N . LEU A 1 200 ? 13.484 30.219 6.18 1 75.75 200 LEU A N 1
ATOM 1594 C CA . LEU A 1 200 ? 12.047 30.344 6.379 1 75.75 200 LEU A CA 1
ATOM 1595 C C . LEU A 1 200 ? 11.281 29.844 5.164 1 75.75 200 LEU A C 1
ATOM 1597 O O . LEU A 1 200 ? 10.125 30.234 4.945 1 75.75 200 LEU A O 1
ATOM 1601 N N . THR A 1 201 ? 11.953 29.016 4.395 1 85.25 201 THR A N 1
ATOM 1602 C CA . THR A 1 201 ? 11.312 28.5 3.189 1 85.25 201 THR A CA 1
ATOM 1603 C C . THR A 1 201 ? 10.625 27.172 3.465 1 85.25 201 THR A C 1
ATOM 1605 O O . THR A 1 201 ? 11.172 26.312 4.172 1 85.25 201 THR A O 1
ATOM 1608 N N . SER A 1 202 ? 9.383 27.078 3.055 1 89.31 202 SER A N 1
ATOM 1609 C CA . SER A 1 202 ? 8.633 25.828 3.072 1 89.31 202 SER A CA 1
ATOM 1610 C C . SER A 1 202 ? 8.164 25.438 1.671 1 89.31 202 SER A C 1
ATOM 1612 O O . SER A 1 202 ? 8.086 26.297 0.782 1 89.31 202 SER A O 1
ATOM 1614 N N . LEU A 1 203 ? 8 24.156 1.484 1 93.25 203 LEU A N 1
ATOM 1615 C CA . LEU A 1 203 ? 7.516 23.625 0.213 1 93.25 203 LEU A CA 1
ATOM 1616 C C . LEU A 1 203 ? 6.133 23.016 0.374 1 93.25 203 LEU A C 1
ATOM 1618 O O . LEU A 1 203 ? 5.91 22.188 1.27 1 93.25 203 LEU A O 1
ATOM 1622 N N . TYR A 1 204 ? 5.215 23.484 -0.401 1 94.06 204 TYR A N 1
ATOM 1623 C CA . TYR A 1 204 ? 3.883 22.891 -0.405 1 94.06 204 TYR A CA 1
ATOM 1624 C C . TYR A 1 204 ? 3.654 22.078 -1.674 1 94.06 204 TYR A C 1
ATOM 1626 O O . TYR A 1 204 ? 3.84 22.578 -2.783 1 94.06 204 TYR A O 1
ATOM 1634 N N . ILE A 1 205 ? 3.266 20.875 -1.491 1 93.81 205 ILE A N 1
ATOM 1635 C CA . ILE A 1 205 ? 2.93 19.969 -2.586 1 93.81 205 ILE A CA 1
ATOM 1636 C C . ILE A 1 205 ? 1.423 19.734 -2.611 1 93.81 205 ILE A C 1
ATOM 1638 O O . ILE A 1 205 ? 0.893 18.984 -1.779 1 93.81 205 ILE A O 1
ATOM 1642 N N . PRO A 1 206 ? 0.748 20.266 -3.59 1 91.56 206 PRO A N 1
ATOM 1643 C CA . PRO A 1 206 ? -0.707 20.094 -3.637 1 91.56 206 PRO A CA 1
ATOM 1644 C C . PRO A 1 206 ? -1.12 18.641 -3.859 1 91.56 206 PRO A C 1
ATOM 1646 O O . PRO A 1 206 ? -0.371 17.859 -4.461 1 91.56 206 PRO A O 1
ATOM 1649 N N . ALA A 1 207 ? -2.303 18.312 -3.355 1 87.69 207 ALA A N 1
ATOM 1650 C CA . ALA A 1 207 ? -2.846 16.969 -3.539 1 87.69 207 ALA A CA 1
ATOM 1651 C C . ALA A 1 207 ? -3.068 16.672 -5.02 1 87.69 207 ALA A C 1
ATOM 1653 O O . ALA A 1 207 ? -3.373 17.562 -5.805 1 87.69 207 ALA A O 1
ATOM 1654 N N . GLU A 1 208 ? -2.738 15.398 -5.332 1 79.75 208 GLU A N 1
ATOM 1655 C CA . GLU A 1 208 ? -3.07 14.945 -6.684 1 79.75 208 GLU A CA 1
ATOM 1656 C C . GLU A 1 208 ? -4.473 14.352 -6.734 1 79.75 208 GLU A C 1
ATOM 1658 O O . GLU A 1 208 ? -4.91 13.695 -5.789 1 79.75 208 GLU A O 1
ATOM 1663 N N . ASN A 1 209 ? -5.301 14.93 -7.418 1 63.94 209 ASN A N 1
ATOM 1664 C CA . ASN A 1 209 ? -6.676 14.453 -7.547 1 63.94 209 ASN A CA 1
ATOM 1665 C C . ASN A 1 209 ? -6.75 13.141 -8.32 1 63.94 209 ASN A C 1
ATOM 1667 O O . ASN A 1 209 ? -7.707 12.906 -9.055 1 63.94 209 ASN A O 1
ATOM 1671 N N . THR A 1 210 ? -5.613 12.445 -8.281 1 62.22 210 THR A N 1
ATOM 1672 C CA . THR A 1 210 ? -5.742 11.203 -9.031 1 62.22 210 THR A CA 1
ATOM 1673 C C . THR A 1 210 ? -6.141 10.055 -8.117 1 62.22 210 THR A C 1
ATOM 1675 O O . THR A 1 210 ? -5.535 9.852 -7.059 1 62.22 210 THR A O 1
ATOM 1678 N N . ALA A 1 211 ? -7.277 9.586 -8.398 1 61 211 ALA A N 1
ATOM 1679 C CA . ALA A 1 211 ? -7.777 8.414 -7.684 1 61 211 ALA A CA 1
ATOM 1680 C C . ALA A 1 211 ? -6.867 7.211 -7.891 1 61 211 ALA A C 1
ATOM 1682 O O . ALA A 1 211 ? -6.125 7.148 -8.875 1 61 211 ALA A O 1
ATOM 1683 N N . TYR A 1 212 ? -6.625 6.383 -6.934 1 66.62 212 TYR A N 1
ATOM 1684 C CA . TYR A 1 212 ? -6.07 5.039 -7.031 1 66.62 212 TYR A CA 1
ATOM 1685 C C . TYR A 1 212 ? -4.551 5.078 -7.148 1 66.62 212 TYR A C 1
ATOM 1687 O O . TYR A 1 212 ? -3.975 4.422 -8.023 1 66.62 212 TYR A O 1
ATOM 1695 N N . GLN A 1 213 ? -3.912 5.945 -6.344 1 73.88 213 GLN A N 1
ATOM 1696 C CA . GLN A 1 213 ? -2.459 6.055 -6.383 1 73.88 213 GLN A CA 1
ATOM 1697 C C . GLN A 1 213 ? -1.817 5.25 -5.25 1 73.88 213 GLN A C 1
ATOM 1699 O O . GLN A 1 213 ? -2.4 5.109 -4.176 1 73.88 213 GLN A O 1
ATOM 1704 N N . GLY A 1 214 ? -0.59 4.797 -5.566 1 78.62 214 GLY A N 1
ATOM 1705 C CA . GLY A 1 214 ? 0.171 4.094 -4.547 1 78.62 214 GLY A CA 1
ATOM 1706 C C . GLY A 1 214 ? -0.416 2.74 -4.191 1 78.62 214 GLY A C 1
ATOM 1707 O O . GLY A 1 214 ? -1.295 2.236 -4.891 1 78.62 214 GLY A O 1
ATOM 1708 N N . PHE A 1 215 ? 0.087 2.139 -3.141 1 84.5 215 PHE A N 1
ATOM 1709 C CA . PHE A 1 215 ? -0.368 0.82 -2.715 1 84.5 215 PHE A CA 1
ATOM 1710 C C . PHE A 1 215 ? -1.832 0.861 -2.297 1 84.5 215 PHE A C 1
ATOM 1712 O O . PHE A 1 215 ? -2.58 -0.086 -2.543 1 84.5 215 PHE A O 1
ATOM 1719 N N . GLN A 1 216 ? -2.197 1.94 -1.655 1 79.31 216 GLN A N 1
ATOM 1720 C CA . GLN A 1 216 ? -3.602 2.1 -1.294 1 79.31 216 GLN A CA 1
ATOM 1721 C C . GLN A 1 216 ? -4.492 2.123 -2.535 1 79.31 216 GLN A C 1
ATOM 1723 O O . GLN A 1 216 ? -5.629 1.654 -2.496 1 79.31 216 GLN A O 1
ATOM 1728 N N . GLY A 1 217 ? -3.973 2.654 -3.584 1 83.88 217 GLY A N 1
ATOM 1729 C CA . GLY A 1 217 ? -4.715 2.697 -4.836 1 83.88 217 GLY A CA 1
ATOM 1730 C C . GLY A 1 217 ? -5.109 1.322 -5.34 1 83.88 217 GLY A C 1
ATOM 1731 O O . GLY A 1 217 ? -6.223 1.132 -5.832 1 83.88 217 GLY A O 1
ATOM 1732 N N . ILE A 1 218 ? -4.172 0.345 -5.254 1 92 218 ILE A N 1
ATOM 1733 C CA . ILE A 1 218 ? -4.473 -1.003 -5.723 1 92 218 ILE A CA 1
ATOM 1734 C C . ILE A 1 218 ? -5.594 -1.605 -4.879 1 92 218 ILE A C 1
ATOM 1736 O O . ILE A 1 218 ? -6.465 -2.309 -5.402 1 92 218 ILE A O 1
ATOM 1740 N N . ILE A 1 219 ? -5.531 -1.344 -3.564 1 88.38 219 ILE A N 1
ATOM 1741 C CA . ILE A 1 219 ? -6.547 -1.856 -2.652 1 88.38 219 ILE A CA 1
ATOM 1742 C C . ILE A 1 219 ? -7.91 -1.277 -3.02 1 88.38 219 ILE A C 1
ATOM 1744 O O . ILE A 1 219 ? -8.906 -2.006 -3.088 1 88.38 219 ILE A O 1
ATOM 1748 N N . GLU A 1 220 ? -7.93 -0.001 -3.309 1 84.56 220 GLU A N 1
ATOM 1749 C CA . GLU A 1 220 ? -9.18 0.669 -3.662 1 84.56 2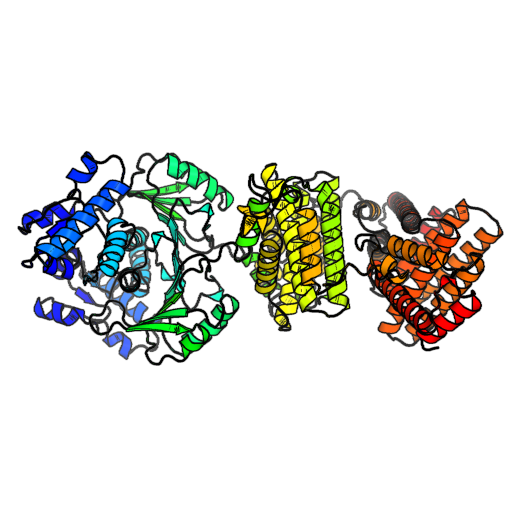20 GLU A CA 1
ATOM 1750 C C . GLU A 1 220 ? -9.711 0.168 -5 1 84.56 220 GLU A C 1
ATOM 1752 O O . GLU A 1 220 ? -10.922 0.004 -5.168 1 84.56 220 GLU A O 1
ATOM 1757 N N . ILE A 1 221 ? -8.812 0.037 -5.922 1 90.75 221 ILE A N 1
ATOM 1758 C CA . ILE A 1 221 ? -9.195 -0.496 -7.227 1 90.75 221 ILE A CA 1
ATOM 1759 C C . ILE A 1 221 ? -9.859 -1.86 -7.047 1 90.75 221 ILE A C 1
ATOM 1761 O O . ILE A 1 221 ? -10.922 -2.123 -7.621 1 90.75 221 ILE A O 1
ATOM 1765 N N . MET A 1 222 ? -9.242 -2.715 -6.25 1 94.44 222 MET A N 1
ATOM 1766 C CA . MET A 1 222 ? -9.75 -4.062 -6.027 1 94.44 222 MET A CA 1
ATOM 1767 C C . MET A 1 222 ? -11.125 -4.02 -5.367 1 94.44 222 MET A C 1
ATOM 1769 O O . MET A 1 222 ? -12.039 -4.75 -5.766 1 94.44 222 MET A O 1
ATOM 1773 N N . LYS A 1 223 ? -11.273 -3.143 -4.375 1 89.56 223 LYS A N 1
ATOM 1774 C CA . LYS A 1 223 ? -12.562 -2.994 -3.695 1 89.56 223 LYS A CA 1
ATOM 1775 C C . LYS A 1 223 ? -13.641 -2.525 -4.664 1 89.56 223 LYS A C 1
ATOM 1777 O O . LYS A 1 223 ? -14.781 -2.992 -4.605 1 89.56 223 LYS A O 1
ATOM 1782 N N . THR A 1 224 ? -13.234 -1.62 -5.512 1 88.56 224 THR A N 1
ATOM 1783 C CA . THR A 1 224 ? -14.172 -1.104 -6.504 1 88.56 224 THR A CA 1
ATOM 1784 C C . THR A 1 224 ? -14.547 -2.191 -7.508 1 88.56 224 THR A C 1
ATOM 1786 O O . THR A 1 224 ? -15.719 -2.348 -7.852 1 88.56 224 THR A O 1
ATOM 1789 N N . LEU A 1 225 ? -13.57 -2.902 -8.016 1 92.81 225 LEU A N 1
ATOM 1790 C CA . LEU A 1 225 ? -13.789 -3.953 -9 1 92.81 225 LEU A CA 1
ATOM 1791 C C . LEU A 1 225 ? -14.719 -5.027 -8.445 1 92.81 225 LEU A C 1
ATOM 1793 O O . LEU A 1 225 ? -15.555 -5.57 -9.18 1 92.81 225 LEU A O 1
ATOM 1797 N N . ARG A 1 226 ? -14.648 -5.352 -7.145 1 94 226 ARG A N 1
ATOM 1798 C CA . ARG A 1 226 ? -15.438 -6.434 -6.562 1 94 226 ARG A CA 1
ATOM 1799 C C . ARG A 1 226 ? -16.703 -5.895 -5.91 1 94 226 ARG A C 1
ATOM 1801 O O . ARG A 1 226 ? -17.531 -6.668 -5.418 1 94 226 ARG A O 1
ATOM 1808 N N . GLY A 1 227 ? -16.781 -4.613 -5.859 1 90.12 227 GLY A N 1
ATOM 1809 C CA . GLY A 1 227 ? -17.969 -4 -5.285 1 90.12 227 GLY A CA 1
ATOM 1810 C C . GLY A 1 227 ? -19.203 -4.168 -6.148 1 90.12 227 GLY A C 1
ATOM 1811 O O . GLY A 1 227 ? -19.141 -4.789 -7.211 1 90.12 227 GLY A O 1
ATOM 1812 N N . GLU A 1 228 ? -20.281 -3.648 -5.688 1 86.75 228 GLU A N 1
ATOM 1813 C CA . GLU A 1 228 ? -21.578 -3.787 -6.359 1 86.75 228 GLU A CA 1
ATOM 1814 C C . GLU A 1 228 ? -21.531 -3.195 -7.766 1 86.75 228 GLU A C 1
ATOM 1816 O O . GLU A 1 228 ? -22.109 -3.764 -8.703 1 86.75 228 GLU A O 1
ATOM 1821 N N . ALA A 1 229 ? -20.906 -2.123 -7.934 1 82 229 ALA A N 1
ATOM 1822 C CA . ALA A 1 229 ? -20.812 -1.457 -9.227 1 82 229 ALA A CA 1
ATOM 1823 C C . ALA A 1 229 ? -19.516 -1.84 -9.945 1 82 229 ALA A C 1
ATOM 1825 O O . ALA A 1 229 ? -19.109 -1.18 -10.906 1 82 229 ALA A O 1
ATOM 1826 N N . GLY A 1 230 ? -18.891 -2.867 -9.523 1 88.25 230 GLY A N 1
ATOM 1827 C CA . GLY A 1 230 ? -17.594 -3.248 -10.07 1 88.25 230 GLY A CA 1
ATOM 1828 C C . GLY A 1 230 ? -17.703 -4.16 -11.281 1 88.25 230 GLY A C 1
ATOM 1829 O O . GLY A 1 230 ? -18.672 -4.094 -12.031 1 88.25 230 GLY A O 1
ATOM 1830 N N . CYS A 1 231 ? -16.703 -4.93 -11.625 1 87.88 231 CYS A N 1
ATOM 1831 C CA . CYS A 1 231 ? -16.609 -5.844 -12.758 1 87.88 231 CYS A CA 1
ATOM 1832 C C . CYS A 1 231 ? -17.172 -7.215 -12.406 1 87.88 231 CYS A C 1
ATOM 1834 O O . CYS A 1 231 ? -16.703 -7.852 -11.453 1 87.88 231 CYS A O 1
ATOM 1836 N N . PRO A 1 232 ? -18.141 -7.648 -13.094 1 87.5 232 PRO A N 1
ATOM 1837 C CA . PRO A 1 232 ? -18.766 -8.938 -12.789 1 87.5 232 PRO A CA 1
ATOM 1838 C C . PRO A 1 232 ? -17.75 -10.086 -12.711 1 87.5 232 PRO A C 1
ATOM 1840 O O . PRO A 1 232 ? -17.891 -10.961 -11.852 1 87.5 232 PRO A O 1
ATOM 1843 N N . TRP A 1 233 ? -16.828 -10.125 -13.594 1 85.75 233 TRP A N 1
ATOM 1844 C CA . TRP A 1 233 ? -15.82 -11.18 -13.578 1 85.75 233 TRP A CA 1
ATOM 1845 C C . TRP A 1 233 ? -15.023 -11.141 -12.273 1 85.75 233 TRP A C 1
ATOM 1847 O O . TRP A 1 233 ? -14.805 -12.18 -11.648 1 85.75 233 TRP A O 1
ATOM 1857 N N . ASP A 1 234 ? -14.57 -9.992 -11.891 1 91.56 234 ASP A N 1
ATOM 1858 C CA . ASP A 1 234 ? -13.781 -9.859 -10.672 1 91.56 234 ASP A CA 1
ATOM 1859 C C . ASP A 1 234 ? -14.602 -10.234 -9.438 1 91.56 234 ASP A C 1
ATOM 1861 O O . ASP A 1 234 ? -14.086 -10.852 -8.508 1 91.56 234 ASP A O 1
ATOM 1865 N N . ARG A 1 235 ? -15.812 -9.891 -9.484 1 91.69 235 ARG A N 1
ATOM 1866 C CA . ARG A 1 235 ? -16.703 -10.141 -8.359 1 91.69 235 ARG A CA 1
ATOM 1867 C C . ARG A 1 235 ? -16.953 -11.633 -8.188 1 91.69 235 ARG A C 1
ATOM 1869 O O . ARG A 1 235 ? -17.156 -12.117 -7.062 1 91.69 235 ARG A O 1
ATOM 1876 N N . SER A 1 236 ? -16.891 -12.344 -9.258 1 91.75 236 SER A N 1
ATOM 1877 C CA . SER A 1 236 ? -17.25 -13.758 -9.242 1 91.75 236 SER A CA 1
ATOM 1878 C C . SER A 1 236 ? -16.062 -14.625 -8.836 1 91.75 236 SER A C 1
ATOM 1880 O O . SER A 1 236 ? -16.234 -15.805 -8.508 1 91.75 236 SER A O 1
ATOM 1882 N N . GLN A 1 237 ? -14.953 -14.07 -8.734 1 91.56 237 GLN A N 1
ATOM 1883 C CA . GLN A 1 237 ? -13.758 -14.867 -8.484 1 91.56 237 GLN A CA 1
ATOM 1884 C C . GLN A 1 237 ? -13.672 -15.289 -7.016 1 91.56 237 GLN A C 1
ATOM 1886 O O . GLN A 1 237 ? -14.188 -14.594 -6.137 1 91.56 237 GLN A O 1
ATOM 1891 N N . THR A 1 238 ? -13.086 -16.438 -6.82 1 92.12 238 THR A N 1
ATOM 1892 C CA . THR A 1 238 ? -12.742 -17 -5.512 1 92.12 238 THR A CA 1
ATOM 1893 C C . THR A 1 238 ? -11.258 -17.312 -5.43 1 92.12 238 THR A C 1
ATOM 1895 O O . THR A 1 238 ? -10.547 -17.281 -6.438 1 92.12 238 THR A O 1
ATOM 1898 N N . SER A 1 239 ? -10.789 -17.562 -4.203 1 90.44 239 SER A N 1
ATOM 1899 C CA . SER A 1 239 ? -9.391 -17.938 -4.066 1 90.44 239 SER A CA 1
ATOM 1900 C C . SER A 1 239 ? -9.062 -19.172 -4.902 1 90.44 239 SER A C 1
ATOM 1902 O O . SER A 1 239 ? -7.98 -19.266 -5.477 1 90.44 239 SER A O 1
ATOM 1904 N N . GLU A 1 240 ? -9.992 -20.047 -5.012 1 82.69 240 GLU A N 1
ATOM 1905 C CA . GLU A 1 240 ? -9.805 -21.281 -5.77 1 82.69 240 GLU A CA 1
ATOM 1906 C C . GLU A 1 240 ? -9.711 -21 -7.266 1 82.69 240 GLU A C 1
ATOM 1908 O O . GLU A 1 240 ? -8.859 -21.562 -7.957 1 82.69 240 GLU A O 1
ATOM 1913 N N . SER A 1 241 ? -10.539 -20.125 -7.703 1 82.88 241 SER A N 1
ATOM 1914 C CA . SER A 1 241 ? -10.547 -19.812 -9.133 1 82.88 241 SER A CA 1
ATOM 1915 C C . SER A 1 241 ? -9.312 -19.031 -9.531 1 82.88 241 SER A C 1
ATOM 1917 O O . SER A 1 241 ? -8.883 -19.078 -10.688 1 82.88 241 SER A O 1
ATOM 1919 N N . LEU A 1 242 ? -8.703 -18.328 -8.555 1 88.06 242 LEU A N 1
ATOM 1920 C CA . LEU A 1 242 ? -7.594 -17.438 -8.852 1 88.06 242 LEU A CA 1
ATOM 1921 C C . LEU A 1 242 ? -6.262 -18.172 -8.742 1 88.06 242 LEU A C 1
ATOM 1923 O O . LEU A 1 242 ? -5.219 -17.625 -9.125 1 88.06 242 LEU A O 1
ATOM 1927 N N . ARG A 1 243 ? -6.242 -19.422 -8.328 1 79.62 243 ARG A N 1
ATOM 1928 C CA . ARG A 1 243 ? -5.016 -20.188 -8.086 1 79.62 243 ARG A CA 1
ATOM 1929 C C . ARG A 1 243 ? -4.133 -20.203 -9.328 1 79.62 243 ARG A C 1
ATOM 1931 O O . ARG A 1 243 ? -2.934 -19.922 -9.25 1 79.62 243 ARG A O 1
ATOM 1938 N N . ASN A 1 244 ? -4.75 -20.438 -10.422 1 75.81 244 ASN A N 1
ATOM 1939 C CA . ASN A 1 244 ? -3.99 -20.594 -11.664 1 75.81 244 ASN A CA 1
ATOM 1940 C C . ASN A 1 244 ? -3.373 -19.266 -12.109 1 75.81 244 ASN A C 1
ATOM 1942 O O . ASN A 1 244 ? -2.281 -19.25 -12.68 1 75.81 244 ASN A O 1
ATOM 1946 N N . TYR A 1 245 ? -4.035 -18.203 -11.82 1 82.5 245 TYR A N 1
ATOM 1947 C CA . TYR A 1 245 ? -3.57 -16.906 -12.281 1 82.5 245 TYR A CA 1
ATOM 1948 C C . TYR A 1 245 ? -2.328 -16.453 -11.516 1 82.5 245 TYR A C 1
ATOM 1950 O O . TYR A 1 245 ? -1.412 -15.867 -12.086 1 82.5 245 TYR A O 1
ATOM 1958 N N . LEU A 1 246 ? -2.299 -16.766 -10.195 1 89.06 246 LEU A N 1
ATOM 1959 C CA . LEU A 1 246 ? -1.11 -16.438 -9.414 1 89.06 246 LEU A CA 1
ATOM 1960 C C . LEU A 1 246 ? 0.116 -17.156 -9.961 1 89.06 246 LEU A C 1
ATOM 1962 O O . LEU A 1 246 ? 1.179 -16.547 -10.117 1 89.06 246 LEU A O 1
ATOM 1966 N N . LEU A 1 247 ? -0.027 -18.406 -10.258 1 81.38 247 LEU A N 1
ATOM 1967 C CA . LEU A 1 247 ? 1.083 -19.203 -10.766 1 81.38 247 LEU A CA 1
ATOM 1968 C C . LEU A 1 247 ? 1.516 -18.719 -12.141 1 81.38 247 LEU A C 1
ATOM 1970 O O . LEU A 1 247 ? 2.713 -18.609 -12.422 1 81.38 247 LEU A O 1
ATOM 1974 N N . GLU A 1 248 ? 0.5 -18.469 -13.031 1 81.38 248 GLU A N 1
ATOM 1975 C CA . GLU A 1 248 ? 0.798 -17.969 -14.375 1 81.38 248 GLU A CA 1
ATOM 1976 C C . GLU A 1 248 ? 1.605 -16.688 -14.32 1 81.38 248 GLU A C 1
ATOM 1978 O O . GLU A 1 248 ? 2.615 -16.547 -15.016 1 81.38 248 GLU A O 1
ATOM 1983 N N . GLU A 1 249 ? 1.149 -15.781 -13.516 1 88.31 249 GLU A N 1
ATOM 1984 C CA . GLU A 1 249 ? 1.846 -14.508 -13.406 1 88.31 249 GLU A CA 1
ATOM 1985 C C . GLU A 1 249 ? 3.246 -14.688 -12.828 1 88.31 249 GLU A C 1
ATOM 1987 O O . GLU A 1 249 ? 4.172 -13.961 -13.188 1 88.31 249 GLU A O 1
ATOM 1992 N N . SER A 1 250 ? 3.396 -15.617 -11.891 1 89.25 250 SER A N 1
ATOM 1993 C CA . SER A 1 250 ? 4.707 -15.875 -11.312 1 89.25 250 SER A CA 1
ATOM 1994 C C . SER A 1 250 ? 5.68 -16.406 -12.359 1 89.25 250 SER A C 1
ATOM 1996 O O . SER A 1 250 ? 6.855 -16.031 -12.375 1 89.25 250 SER A O 1
ATOM 1998 N N . TYR A 1 251 ? 5.172 -17.25 -13.258 1 81.56 251 TYR A N 1
ATOM 1999 C CA . TYR A 1 251 ? 6.023 -17.781 -14.312 1 81.56 251 TYR A CA 1
ATOM 2000 C C . TYR A 1 251 ? 6.371 -16.703 -15.328 1 81.56 251 TYR A C 1
ATOM 2002 O O . TYR A 1 251 ? 7.453 -16.719 -15.922 1 81.56 251 TYR A O 1
ATOM 2010 N N . GLU A 1 252 ? 5.438 -15.766 -15.5 1 85.31 252 GLU A N 1
ATOM 2011 C CA . GLU A 1 252 ? 5.738 -14.641 -16.375 1 85.31 252 GLU A CA 1
ATOM 2012 C C . GLU A 1 252 ? 6.848 -13.766 -15.797 1 85.31 252 GLU A C 1
ATOM 2014 O O . GLU A 1 252 ? 7.652 -13.203 -16.547 1 85.31 252 GLU A O 1
ATOM 2019 N N . VAL A 1 253 ? 6.859 -13.641 -14.484 1 91.19 253 VAL A N 1
ATOM 2020 C CA . VAL A 1 253 ? 7.961 -12.938 -13.82 1 91.19 253 VAL A CA 1
ATOM 2021 C C . VAL A 1 253 ? 9.281 -13.656 -14.117 1 91.19 253 VAL A C 1
ATOM 2023 O O . VAL A 1 253 ? 10.273 -13.008 -14.469 1 91.19 253 VAL A O 1
ATOM 2026 N N . LEU A 1 254 ? 9.297 -14.984 -14.031 1 82 254 LEU A N 1
ATOM 2027 C CA . LEU A 1 254 ? 10.5 -15.766 -14.289 1 82 254 LEU A CA 1
ATOM 2028 C C . LEU A 1 254 ? 10.961 -15.586 -15.734 1 82 254 LEU A C 1
ATOM 2030 O O . LEU A 1 254 ? 12.156 -15.484 -16 1 82 254 LEU A O 1
ATOM 2034 N N . GLU A 1 255 ? 9.977 -15.586 -16.562 1 80.06 255 GLU A N 1
ATOM 2035 C CA . GLU A 1 255 ? 10.312 -15.383 -17.969 1 80.06 255 GLU A CA 1
ATOM 2036 C C . GLU A 1 255 ? 10.953 -14.016 -18.188 1 80.06 255 GLU A C 1
ATOM 2038 O O . GLU A 1 255 ? 11.914 -13.891 -18.953 1 80.06 255 GLU A O 1
ATOM 2043 N N . ALA A 1 256 ? 10.406 -13 -17.609 1 88.12 256 ALA A N 1
ATOM 2044 C CA . ALA A 1 256 ? 10.953 -11.648 -17.734 1 88.12 256 ALA A CA 1
ATOM 2045 C C . ALA A 1 256 ? 12.375 -11.578 -17.172 1 88.12 256 ALA A C 1
ATOM 2047 O O . ALA A 1 256 ? 13.227 -10.891 -17.734 1 88.12 256 ALA A O 1
ATOM 2048 N N . ILE A 1 257 ? 12.625 -12.273 -16.078 1 85.38 257 ILE A N 1
ATOM 2049 C CA . ILE A 1 257 ? 13.961 -12.32 -15.484 1 85.38 257 ILE A CA 1
ATOM 2050 C C . ILE A 1 257 ? 14.93 -12.984 -16.453 1 85.38 257 ILE A C 1
ATOM 2052 O O . ILE A 1 257 ? 16.031 -12.477 -16.688 1 85.38 257 ILE A O 1
ATOM 2056 N N . ASP A 1 258 ? 14.508 -14.078 -17.031 1 78.31 258 ASP A N 1
ATOM 2057 C CA . ASP A 1 258 ? 15.352 -14.836 -17.953 1 78.31 258 ASP A CA 1
ATOM 2058 C C . ASP A 1 258 ? 15.68 -14.016 -19.203 1 78.31 258 ASP A C 1
ATOM 2060 O O . ASP A 1 258 ? 16.766 -14.133 -19.75 1 78.31 258 ASP A O 1
ATOM 2064 N N . ASN A 1 259 ? 14.742 -13.242 -19.594 1 80 259 ASN A N 1
ATOM 2065 C CA . ASN A 1 259 ? 14.898 -12.438 -20.797 1 80 259 ASN A CA 1
ATOM 2066 C C . ASN A 1 259 ? 15.586 -11.102 -20.5 1 80 259 ASN A C 1
ATOM 2068 O O . ASN A 1 259 ? 15.852 -10.312 -21.406 1 80 259 ASN A O 1
ATOM 2072 N N . GLU A 1 260 ? 15.859 -10.883 -19.297 1 85.25 260 GLU A N 1
ATOM 2073 C CA . GLU A 1 260 ? 16.422 -9.617 -18.859 1 85.25 260 GLU A CA 1
ATOM 2074 C C . GLU A 1 260 ? 15.617 -8.438 -19.391 1 85.25 260 GLU A C 1
ATOM 2076 O O . GLU A 1 260 ? 16.188 -7.465 -19.906 1 85.25 260 GLU A O 1
ATOM 2081 N N . ASP A 1 261 ? 14.375 -8.703 -19.5 1 90.81 261 ASP A N 1
ATOM 2082 C CA . ASP A 1 261 ? 13.445 -7.652 -19.906 1 90.81 261 ASP A CA 1
ATOM 2083 C C . ASP A 1 261 ? 12.906 -6.906 -18.688 1 90.81 261 ASP A C 1
ATOM 2085 O O . ASP A 1 261 ? 11.836 -7.234 -18.172 1 90.81 261 ASP A O 1
ATOM 2089 N N . TRP A 1 262 ? 13.5 -5.84 -18.359 1 91.62 262 TRP A N 1
ATOM 2090 C CA . TRP A 1 262 ? 13.25 -5.145 -17.094 1 91.62 262 TRP A CA 1
ATOM 2091 C C . TRP A 1 262 ? 11.883 -4.461 -17.125 1 91.62 262 TRP A C 1
ATOM 2093 O O . TRP A 1 262 ? 11.203 -4.391 -16.094 1 91.62 262 TRP A O 1
ATOM 2103 N N . ASP A 1 263 ? 11.492 -3.957 -18.234 1 92.06 263 ASP A N 1
ATOM 2104 C CA . ASP A 1 263 ? 10.172 -3.344 -18.344 1 92.06 263 ASP A CA 1
ATOM 2105 C C . ASP A 1 263 ? 9.07 -4.371 -18.109 1 92.06 263 ASP A C 1
ATOM 2107 O O . ASP A 1 263 ? 8.109 -4.102 -17.391 1 92.06 263 ASP A O 1
ATOM 2111 N N . ASN A 1 264 ? 9.242 -5.473 -18.781 1 92.69 264 ASN A N 1
ATOM 2112 C CA . ASN A 1 264 ? 8.273 -6.547 -18.594 1 92.69 264 ASN A CA 1
ATOM 2113 C C . ASN A 1 264 ? 8.281 -7.07 -17.172 1 92.69 264 ASN A C 1
ATOM 2115 O O . ASN A 1 264 ? 7.238 -7.473 -16.641 1 92.69 264 ASN A O 1
ATOM 2119 N N . LEU A 1 265 ? 9.5 -7.105 -16.594 1 94.12 265 LEU A N 1
ATOM 2120 C CA . LEU A 1 265 ? 9.586 -7.574 -15.219 1 94.12 265 LEU A CA 1
ATOM 2121 C C . LEU A 1 265 ? 8.773 -6.684 -14.281 1 94.12 265 LEU A C 1
ATOM 2123 O O . LEU A 1 265 ? 8.047 -7.184 -13.422 1 94.12 265 LEU A O 1
ATOM 2127 N N . ALA A 1 266 ? 8.852 -5.395 -14.453 1 95.88 266 ALA A N 1
ATOM 2128 C CA . ALA A 1 266 ? 8.078 -4.465 -13.633 1 95.88 266 ALA A CA 1
ATOM 2129 C C . ALA A 1 266 ? 6.578 -4.703 -13.805 1 95.88 266 ALA A C 1
ATOM 2131 O O . ALA A 1 266 ? 5.824 -4.656 -12.828 1 95.88 266 ALA A O 1
ATOM 2132 N N . GLU A 1 267 ? 6.18 -4.934 -14.984 1 95.19 267 GLU A N 1
ATOM 2133 C CA . GLU A 1 267 ? 4.773 -5.184 -15.289 1 95.19 267 GLU A CA 1
ATOM 2134 C C . GLU A 1 267 ? 4.285 -6.469 -14.625 1 95.19 267 GLU A C 1
ATOM 2136 O O . GLU A 1 267 ? 3.223 -6.484 -14 1 95.19 267 GLU A O 1
ATOM 2141 N N . GLU A 1 268 ? 5.09 -7.516 -14.812 1 94.31 268 GLU A N 1
ATOM 2142 C CA . GLU A 1 268 ? 4.688 -8.812 -14.281 1 94.31 268 GLU A CA 1
ATOM 2143 C C . GLU A 1 268 ? 4.695 -8.812 -12.758 1 94.31 268 GLU A C 1
ATOM 2145 O O . GLU A 1 268 ? 3.877 -9.484 -12.125 1 94.31 268 GLU A O 1
ATOM 2150 N N . LEU A 1 269 ? 5.668 -8.117 -12.125 1 97 269 LEU A N 1
ATOM 2151 C CA . LEU A 1 269 ? 5.645 -7.961 -10.672 1 97 269 LEU A CA 1
ATOM 2152 C C . LEU A 1 269 ? 4.348 -7.301 -10.219 1 97 269 LEU A C 1
ATOM 2154 O O . LEU A 1 269 ? 3.766 -7.699 -9.203 1 97 269 LEU A O 1
ATOM 2158 N N . GLY A 1 270 ? 3.938 -6.305 -10.992 1 97.56 270 GLY A N 1
ATOM 2159 C CA . GLY A 1 270 ? 2.664 -5.664 -10.711 1 97.56 270 GLY A CA 1
ATOM 2160 C C . GLY A 1 270 ? 1.484 -6.613 -10.805 1 97.56 270 GLY A C 1
ATOM 2161 O O . GLY A 1 270 ? 0.565 -6.555 -9.992 1 97.56 270 GLY A O 1
ATOM 2162 N N . ASP A 1 271 ? 1.502 -7.5 -11.805 1 95.88 271 ASP A N 1
ATOM 2163 C CA . ASP A 1 271 ? 0.425 -8.469 -11.984 1 95.88 271 ASP A CA 1
ATOM 2164 C C . ASP A 1 271 ? 0.352 -9.43 -10.797 1 95.88 271 ASP A C 1
ATOM 2166 O O . ASP A 1 271 ? -0.739 -9.781 -10.344 1 95.88 271 ASP A O 1
ATOM 2170 N N . VAL A 1 272 ? 1.505 -9.875 -10.344 1 96.19 272 VAL A N 1
ATOM 2171 C CA . VAL A 1 272 ? 1.523 -10.758 -9.18 1 96.19 272 VAL A CA 1
ATOM 2172 C C . VAL A 1 272 ? 1.007 -10.008 -7.957 1 96.19 272 VAL A C 1
ATOM 2174 O O . VAL A 1 272 ? 0.248 -10.562 -7.156 1 96.19 272 VAL A O 1
ATOM 2177 N N . LEU A 1 273 ? 1.447 -8.773 -7.785 1 97.75 273 LEU A N 1
ATOM 2178 C CA . LEU A 1 273 ? 0.978 -7.953 -6.672 1 97.75 273 LEU A CA 1
ATOM 2179 C C . LEU A 1 273 ? -0.543 -7.848 -6.68 1 97.75 273 LEU A C 1
ATOM 2181 O O . LEU A 1 273 ? -1.182 -7.93 -5.629 1 97.75 273 LEU A O 1
ATOM 2185 N N . PHE A 1 274 ? -1.087 -7.637 -7.863 1 97.31 274 PHE A N 1
ATOM 2186 C CA . PHE A 1 274 ? -2.535 -7.539 -8.008 1 97.31 274 PHE A CA 1
ATOM 2187 C C . PHE A 1 274 ? -3.213 -8.82 -7.527 1 97.31 274 PHE A C 1
ATOM 2189 O O . PHE A 1 274 ? -4.258 -8.766 -6.871 1 97.31 274 PHE A O 1
ATOM 2196 N N . GLN A 1 275 ? -2.617 -9.945 -7.883 1 96.06 275 GLN A N 1
ATOM 2197 C CA . GLN A 1 275 ? -3.154 -11.227 -7.43 1 96.06 275 GLN A CA 1
ATOM 2198 C C . GLN A 1 275 ? -3.156 -11.32 -5.906 1 96.06 275 GLN A C 1
ATOM 2200 O O . GLN A 1 275 ? -4.102 -11.836 -5.312 1 96.06 275 GLN A O 1
ATOM 2205 N N . LEU A 1 276 ? -2.072 -10.859 -5.301 1 97.5 276 LEU A N 1
ATOM 2206 C CA . LEU A 1 276 ? -1.988 -10.906 -3.844 1 97.5 276 LEU A CA 1
ATOM 2207 C C . LEU A 1 276 ? -3.096 -10.07 -3.209 1 97.5 276 LEU A C 1
ATOM 2209 O O . LEU A 1 276 ? -3.758 -10.523 -2.271 1 97.5 276 LEU A O 1
ATOM 2213 N N . VAL A 1 277 ? -3.26 -8.891 -3.721 1 97.12 277 VAL A N 1
ATOM 2214 C CA . VAL A 1 277 ? -4.285 -7.996 -3.197 1 97.12 277 VAL A CA 1
ATOM 2215 C C . VAL A 1 277 ? -5.668 -8.594 -3.438 1 97.12 277 VAL A C 1
ATOM 2217 O O . VAL A 1 277 ? -6.566 -8.461 -2.602 1 97.12 277 VAL A O 1
ATOM 2220 N N . PHE A 1 278 ? -5.848 -9.281 -4.621 1 97.06 278 PHE A N 1
ATOM 2221 C CA . PHE A 1 278 ? -7.098 -9.953 -4.965 1 97.06 278 PHE A CA 1
ATOM 2222 C C . PHE A 1 278 ? -7.449 -11.008 -3.922 1 97.06 278 PHE A C 1
ATOM 2224 O O . PHE A 1 278 ? -8.562 -11.016 -3.389 1 97.06 278 PHE A O 1
ATOM 2231 N N . HIS A 1 279 ? -6.496 -11.844 -3.613 1 96.88 279 HIS A N 1
ATOM 2232 C CA . HIS A 1 279 ? -6.703 -12.898 -2.625 1 96.88 279 HIS A CA 1
ATOM 2233 C C . HIS A 1 279 ? -6.996 -12.312 -1.248 1 96.88 279 HIS A C 1
ATOM 2235 O O . HIS A 1 279 ? -7.859 -12.812 -0.524 1 96.88 279 HIS A O 1
ATOM 2241 N N . ALA A 1 280 ? -6.27 -11.328 -0.845 1 96.12 280 ALA A N 1
ATOM 2242 C CA . ALA A 1 280 ? -6.461 -10.703 0.458 1 96.12 280 ALA A CA 1
ATOM 2243 C C . ALA A 1 280 ? -7.855 -10.086 0.569 1 96.12 280 ALA A C 1
ATOM 2245 O O . ALA A 1 280 ? -8.484 -10.148 1.63 1 96.12 280 ALA A O 1
ATOM 2246 N N . GLU A 1 281 ? -8.312 -9.461 -0.505 1 95.31 281 GLU A N 1
ATOM 2247 C CA . GLU A 1 281 ? -9.633 -8.852 -0.491 1 95.31 281 GLU A CA 1
ATOM 2248 C C . GLU A 1 281 ? -10.727 -9.898 -0.345 1 95.31 281 GLU A C 1
ATOM 2250 O O . GLU A 1 281 ? -11.695 -9.703 0.401 1 95.31 281 GLU A O 1
ATOM 2255 N N . ILE A 1 282 ? -10.602 -10.977 -1.076 1 96.06 282 ILE A N 1
ATOM 2256 C CA . ILE A 1 282 ? -11.555 -12.07 -0.977 1 96.06 282 ILE A CA 1
ATOM 2257 C C . ILE A 1 282 ? -11.609 -12.586 0.461 1 96.06 282 ILE A C 1
ATOM 2259 O O . ILE A 1 282 ? -12.688 -12.805 1.009 1 96.06 282 ILE A O 1
ATOM 2263 N N . ALA A 1 283 ? -10.461 -12.812 1.062 1 95.31 283 ALA A N 1
ATOM 2264 C CA . ALA A 1 283 ? -10.383 -13.273 2.447 1 95.31 283 ALA A CA 1
ATOM 2265 C C . ALA A 1 283 ? -11 -12.25 3.398 1 95.31 283 ALA A C 1
ATOM 2267 O O . ALA A 1 283 ? -11.664 -12.625 4.371 1 95.31 283 ALA A O 1
ATOM 2268 N N . SER A 1 284 ? -10.75 -10.977 3.104 1 91.75 284 SER A N 1
ATOM 2269 C CA . SER A 1 284 ? -11.289 -9.906 3.938 1 91.75 284 SER A CA 1
ATOM 2270 C C . SER A 1 284 ? -12.812 -9.875 3.887 1 91.75 284 SER A C 1
ATOM 2272 O O . SER A 1 284 ? -13.469 -9.703 4.914 1 91.75 284 SER A O 1
ATOM 2274 N N . GLU A 1 285 ? -13.391 -10.031 2.672 1 91.75 285 GLU A N 1
ATOM 2275 C CA . GLU A 1 285 ? -14.844 -10.086 2.482 1 91.75 285 GLU A CA 1
ATOM 2276 C C . GLU A 1 285 ? -15.461 -11.211 3.309 1 91.75 285 GLU A C 1
ATOM 2278 O O . GLU A 1 285 ? -16.578 -11.062 3.82 1 91.75 285 GLU A O 1
ATOM 2283 N N . ALA A 1 286 ? -14.695 -12.273 3.416 1 92.94 286 ALA A N 1
ATOM 2284 C CA . ALA A 1 286 ? -15.18 -13.445 4.148 1 92.94 286 ALA A CA 1
ATOM 2285 C C . ALA A 1 286 ? -14.844 -13.336 5.633 1 92.94 286 ALA A C 1
ATOM 2287 O O . ALA A 1 286 ? -15.203 -14.219 6.418 1 92.94 286 ALA A O 1
ATOM 2288 N N . GLY A 1 287 ? -14.125 -12.305 6.059 1 89.88 287 GLY A N 1
ATOM 2289 C CA . GLY A 1 287 ? -13.844 -12.039 7.457 1 89.88 287 GLY A CA 1
ATOM 2290 C C . GLY A 1 287 ? -12.656 -12.828 7.984 1 89.88 287 GLY A C 1
ATOM 2291 O O . GLY A 1 287 ? -12.531 -13.055 9.188 1 89.88 287 GLY A O 1
ATOM 2292 N N . HIS A 1 288 ? -11.805 -13.375 7.133 1 91.88 288 HIS A N 1
ATOM 2293 C CA . HIS A 1 288 ? -10.68 -14.188 7.566 1 91.88 288 HIS A CA 1
ATOM 2294 C C . HIS A 1 288 ? -9.484 -13.32 7.941 1 91.88 288 HIS A C 1
ATOM 2296 O O . HIS A 1 288 ? -8.984 -13.391 9.07 1 91.88 288 HIS A O 1
ATOM 2302 N N . PHE A 1 289 ? -8.93 -12.523 7.008 1 91.5 289 PHE A N 1
ATOM 2303 C CA . PHE A 1 289 ? -7.84 -11.594 7.262 1 91.5 289 PHE A CA 1
ATOM 2304 C C . PHE A 1 289 ? -7.871 -10.438 6.262 1 91.5 289 PHE A C 1
ATOM 2306 O O . PHE A 1 289 ? -8.602 -10.492 5.273 1 91.5 289 PHE A O 1
ATOM 2313 N N . THR A 1 290 ? -7.031 -9.414 6.547 1 89.31 290 THR A N 1
ATOM 2314 C CA . THR A 1 290 ? -6.938 -8.242 5.684 1 89.31 290 THR A CA 1
ATOM 2315 C C . THR A 1 290 ? -5.527 -8.102 5.113 1 89.31 290 THR A C 1
ATOM 2317 O O . THR A 1 290 ? -4.598 -8.766 5.574 1 89.31 290 THR A O 1
ATOM 2320 N N . MET A 1 291 ? -5.434 -7.289 4.078 1 91.5 291 MET A N 1
ATOM 2321 C CA . MET A 1 291 ? -4.121 -7.02 3.498 1 91.5 291 MET A CA 1
ATOM 2322 C C . MET A 1 291 ? -3.176 -6.438 4.543 1 91.5 291 MET A C 1
ATOM 2324 O O . MET A 1 291 ? -1.972 -6.703 4.512 1 91.5 291 MET A O 1
ATOM 2328 N N . LYS A 1 292 ? -3.703 -5.66 5.434 1 83.31 292 LYS A N 1
ATOM 2329 C CA . LYS A 1 292 ? -2.898 -5.098 6.512 1 83.31 292 LYS A CA 1
ATOM 2330 C C . LYS A 1 292 ? -2.27 -6.203 7.359 1 83.31 292 LYS A C 1
ATOM 2332 O O . LYS A 1 292 ? -1.101 -6.113 7.738 1 83.31 292 LYS A O 1
ATOM 2337 N N . GLN A 1 293 ? -3.043 -7.16 7.672 1 87.75 293 GLN A N 1
ATOM 2338 C CA . GLN A 1 293 ? -2.549 -8.266 8.484 1 87.75 293 GLN A CA 1
ATOM 2339 C C . GLN A 1 293 ? -1.465 -9.047 7.75 1 87.75 293 GLN A C 1
ATOM 2341 O O . GLN A 1 293 ? -0.518 -9.539 8.367 1 87.75 293 GLN A O 1
ATOM 2346 N N . VAL A 1 294 ? -1.666 -9.195 6.422 1 94.44 294 VAL A N 1
ATOM 2347 C CA . VAL A 1 294 ? -0.651 -9.844 5.602 1 94.44 294 VAL A CA 1
ATOM 2348 C C . VAL A 1 294 ? 0.666 -9.078 5.699 1 94.44 294 VAL A C 1
ATOM 2350 O O . VAL A 1 294 ? 1.719 -9.672 5.945 1 94.44 294 VAL A O 1
ATOM 2353 N N . ILE A 1 295 ? 0.585 -7.773 5.578 1 91.88 295 ILE A N 1
ATOM 2354 C CA . ILE A 1 295 ? 1.762 -6.91 5.566 1 91.88 295 ILE A CA 1
ATOM 2355 C C . ILE A 1 295 ? 2.408 -6.898 6.949 1 91.88 295 ILE A C 1
ATOM 2357 O O . ILE A 1 295 ? 3.625 -7.051 7.074 1 91.88 295 ILE A O 1
ATOM 2361 N N . ASP A 1 296 ? 1.633 -6.762 7.957 1 86.69 296 ASP A N 1
ATOM 2362 C CA . ASP A 1 296 ? 2.15 -6.758 9.32 1 86.69 296 ASP A CA 1
ATOM 2363 C C . ASP A 1 296 ? 2.83 -8.086 9.656 1 86.69 296 ASP A C 1
ATOM 2365 O O . ASP A 1 296 ? 3.871 -8.102 10.32 1 86.69 296 ASP A O 1
ATOM 2369 N N . GLY A 1 297 ? 2.174 -9.125 9.203 1 91.31 297 GLY A N 1
ATOM 2370 C CA . GLY A 1 297 ? 2.723 -10.445 9.461 1 91.31 297 GLY A CA 1
ATOM 2371 C C . GLY A 1 297 ? 4.109 -10.641 8.875 1 91.31 297 GLY A C 1
ATOM 2372 O O . GLY A 1 297 ? 5.004 -11.156 9.547 1 91.31 297 GLY A O 1
ATOM 2373 N N . ILE A 1 298 ? 4.27 -10.219 7.652 1 94.38 298 ILE A N 1
ATOM 2374 C CA . ILE A 1 298 ? 5.555 -10.445 7.004 1 94.38 298 ILE A CA 1
ATOM 2375 C C . ILE A 1 298 ? 6.602 -9.508 7.594 1 94.38 298 ILE A C 1
ATOM 2377 O O . ILE A 1 298 ? 7.777 -9.867 7.707 1 94.38 298 ILE A O 1
ATOM 2381 N N . ASN A 1 299 ? 6.266 -8.258 7.914 1 90.81 299 ASN A N 1
ATOM 2382 C CA . ASN A 1 299 ? 7.203 -7.348 8.562 1 90.81 299 ASN A CA 1
ATOM 2383 C C . ASN A 1 299 ? 7.723 -7.914 9.875 1 90.81 299 ASN A C 1
ATOM 2385 O O . ASN A 1 299 ? 8.93 -7.941 10.117 1 90.81 299 ASN A O 1
ATOM 2389 N N . GLU A 1 300 ? 6.801 -8.328 10.695 1 87.88 300 GLU A N 1
ATOM 2390 C CA . GLU A 1 300 ? 7.18 -8.93 11.969 1 87.88 300 GLU A CA 1
ATOM 2391 C C . GLU A 1 300 ? 8.055 -10.156 11.766 1 87.88 300 GLU A C 1
ATOM 2393 O O . GLU A 1 300 ? 9.031 -10.352 12.492 1 87.88 300 GLU A O 1
ATOM 2398 N N . LYS A 1 301 ? 7.66 -11.016 10.867 1 90.31 301 LYS A N 1
ATOM 2399 C CA . LYS A 1 301 ? 8.383 -12.25 10.57 1 90.31 301 LYS A CA 1
ATOM 2400 C C . LYS A 1 301 ? 9.828 -11.953 10.172 1 90.31 301 LYS A C 1
ATOM 2402 O O . LYS A 1 301 ? 10.758 -12.609 10.648 1 90.31 301 LYS A O 1
ATOM 2407 N N . MET A 1 302 ? 10 -10.945 9.289 1 90.62 302 MET A N 1
ATOM 2408 C CA . MET A 1 302 ? 11.336 -10.641 8.789 1 90.62 302 MET A CA 1
ATOM 2409 C C . MET A 1 302 ? 12.195 -10.008 9.875 1 90.62 302 MET A C 1
ATOM 2411 O O . MET A 1 302 ? 13.398 -10.258 9.945 1 90.62 302 MET A O 1
ATOM 2415 N N . ILE A 1 303 ? 11.602 -9.211 10.711 1 85.62 303 ILE A N 1
ATOM 2416 C CA . ILE A 1 303 ? 12.344 -8.625 11.82 1 85.62 303 ILE A CA 1
ATOM 2417 C C . ILE A 1 303 ? 12.773 -9.719 12.797 1 85.62 303 ILE A C 1
ATOM 2419 O O . ILE A 1 303 ? 13.922 -9.75 13.242 1 85.62 303 ILE A O 1
ATOM 2423 N N . ARG A 1 304 ? 11.859 -10.617 13.102 1 83 304 ARG A N 1
ATOM 2424 C CA . ARG A 1 304 ? 12.117 -11.719 14.016 1 83 304 ARG A CA 1
ATOM 2425 C C . ARG A 1 304 ? 13.188 -12.648 13.469 1 83 304 ARG A C 1
ATOM 2427 O O . ARG A 1 304 ? 14 -13.188 14.219 1 83 304 ARG A O 1
ATOM 2434 N N . ARG A 1 305 ? 13.219 -12.789 12.164 1 83.25 305 ARG A N 1
ATOM 2435 C CA . ARG A 1 305 ? 14.117 -13.766 11.539 1 83.25 305 ARG A CA 1
ATOM 2436 C C . ARG A 1 305 ? 15.477 -13.141 11.25 1 83.25 305 ARG A C 1
ATOM 2438 O O . ARG A 1 305 ? 16.391 -13.836 10.805 1 83.25 305 ARG A O 1
ATOM 2445 N N . HIS A 1 306 ? 15.562 -11.82 11.477 1 84.31 306 HIS A N 1
ATOM 2446 C CA . HIS A 1 306 ? 16.844 -11.156 11.281 1 84.31 306 HIS A CA 1
ATOM 2447 C C . HIS A 1 306 ? 17.266 -10.391 12.531 1 84.31 306 HIS A C 1
ATOM 2449 O O . HIS A 1 306 ? 17.516 -9.188 12.469 1 84.31 306 HIS A O 1
ATOM 2455 N N . PRO A 1 307 ? 17.359 -11.031 13.586 1 79.5 307 PRO A N 1
ATOM 2456 C CA . PRO A 1 307 ? 17.719 -10.328 14.82 1 79.5 307 PRO A CA 1
ATOM 2457 C C . PRO A 1 307 ? 19.094 -9.656 14.742 1 79.5 307 PRO A C 1
ATOM 2459 O O . PRO A 1 307 ? 19.312 -8.625 15.383 1 79.5 307 PRO A O 1
ATOM 2462 N N . HIS A 1 308 ? 19.969 -10.242 13.977 1 77.62 308 HIS A N 1
ATOM 2463 C CA . HIS A 1 308 ? 21.312 -9.688 13.828 1 77.62 308 HIS A CA 1
ATOM 2464 C C . HIS A 1 308 ? 21.281 -8.328 13.141 1 77.62 308 HIS A C 1
ATOM 2466 O O . HIS A 1 308 ? 22.234 -7.551 13.25 1 77.62 308 HIS A O 1
ATOM 2472 N N . VAL A 1 309 ? 20.297 -8.047 12.453 1 81.56 309 VAL A N 1
ATOM 2473 C CA . VAL A 1 309 ? 20.156 -6.789 11.727 1 81.56 309 VAL A CA 1
ATOM 2474 C C . VAL A 1 309 ? 19.297 -5.82 12.539 1 81.56 309 VAL A C 1
ATOM 2476 O O . VAL A 1 309 ? 19.594 -4.625 12.609 1 81.56 309 VAL A O 1
ATOM 2479 N N . PHE A 1 310 ? 18.25 -6.297 13.219 1 79.88 310 PHE A N 1
ATOM 2480 C CA . PHE A 1 310 ? 17.219 -5.387 13.719 1 79.88 310 PHE A CA 1
ATOM 2481 C C . PHE A 1 310 ? 17.234 -5.352 15.242 1 79.88 310 PHE A C 1
ATOM 2483 O O . PHE A 1 310 ? 16.672 -4.434 15.844 1 79.88 310 PHE A O 1
ATOM 2490 N N . ILE A 1 311 ? 17.531 -6.328 15.898 1 66.69 311 ILE A N 1
ATOM 2491 C CA . ILE A 1 311 ? 17.438 -6.316 17.359 1 66.69 311 ILE A CA 1
ATOM 2492 C C . ILE A 1 311 ? 18.828 -6.109 17.953 1 66.69 311 ILE A C 1
ATOM 2494 O O . ILE A 1 311 ? 19.047 -5.188 18.734 1 66.69 311 ILE A O 1
ATOM 2498 N N . ASP A 1 312 ? 19.734 -7.23 17.984 1 62.59 312 ASP A N 1
ATOM 2499 C CA . ASP A 1 312 ? 20.984 -7.18 18.75 1 62.59 312 ASP A CA 1
ATOM 2500 C C . ASP A 1 312 ? 22.188 -7.336 17.828 1 62.59 312 ASP A C 1
ATOM 2502 O O . ASP A 1 312 ? 22.562 -8.453 17.469 1 62.59 312 ASP A O 1
ATOM 2506 N N . LYS A 1 313 ? 22.703 -6.289 17.234 1 55.41 313 LYS A N 1
ATOM 2507 C CA . LYS A 1 313 ? 23.875 -6.375 16.375 1 55.41 313 LYS A CA 1
ATOM 2508 C C . LYS A 1 313 ? 25.031 -7.039 17.109 1 55.41 313 LYS A C 1
ATOM 2510 O O . LYS A 1 313 ? 25.875 -7.703 16.484 1 55.41 313 LYS A O 1
ATOM 2515 N N . GLU A 1 314 ? 25.047 -6.797 18.219 1 52.72 314 GLU A N 1
ATOM 2516 C CA . GLU A 1 314 ? 26.281 -7.195 18.875 1 52.72 314 GLU A CA 1
ATOM 2517 C C . GLU A 1 314 ? 26.344 -8.711 19.062 1 52.72 314 GLU A C 1
ATOM 2519 O O . GLU A 1 314 ? 27.422 -9.273 19.25 1 52.72 314 GLU A O 1
ATOM 2524 N N . ILE A 1 315 ? 25.266 -9.367 19.156 1 49.69 315 ILE A N 1
ATOM 2525 C CA . ILE A 1 315 ? 25.391 -10.727 19.672 1 49.69 315 ILE A CA 1
ATOM 2526 C C . ILE A 1 315 ? 25.453 -11.711 18.516 1 49.69 315 ILE A C 1
ATOM 2528 O O . ILE A 1 315 ? 25.781 -12.883 18.703 1 49.69 315 ILE A O 1
ATOM 2532 N N . PHE A 1 316 ? 25.078 -11.297 17.328 1 51.31 316 PHE A N 1
ATOM 2533 C CA . PHE A 1 316 ? 24.875 -12.414 16.406 1 51.31 316 PHE A CA 1
ATOM 2534 C C . PHE A 1 316 ? 26.047 -12.523 15.438 1 51.31 316 PHE A C 1
ATOM 2536 O O . PHE A 1 316 ? 26.531 -11.508 14.93 1 51.31 316 PHE A O 1
ATOM 2543 N N . ASP A 1 317 ? 26.766 -13.531 15.555 1 48.97 317 ASP A N 1
ATOM 2544 C CA . ASP A 1 317 ? 27.812 -13.875 14.586 1 48.97 317 ASP A CA 1
ATOM 2545 C C . ASP A 1 317 ? 27.234 -14.078 13.195 1 48.97 317 ASP A C 1
ATOM 2547 O O . ASP A 1 317 ? 26.281 -14.852 13.016 1 48.97 317 ASP A O 1
ATOM 2551 N N . PRO A 1 318 ? 27.531 -13.289 12.305 1 48.53 318 PRO A N 1
ATOM 2552 C CA . PRO A 1 318 ? 27.062 -13.312 10.914 1 48.53 318 PRO A CA 1
ATOM 2553 C C . PRO A 1 318 ? 27.078 -14.719 10.312 1 48.53 318 PRO A C 1
ATOM 2555 O O . PRO A 1 318 ? 26.234 -15.039 9.484 1 48.53 318 PRO A O 1
ATOM 2558 N N . GLU A 1 319 ? 28.156 -15.445 10.492 1 47.81 319 GLU A N 1
ATOM 2559 C CA . GLU A 1 319 ? 28.312 -16.75 9.867 1 47.81 319 GLU A CA 1
ATOM 2560 C C . GLU A 1 319 ? 27.188 -17.703 10.305 1 47.81 319 GLU A C 1
ATOM 2562 O O . GLU A 1 319 ? 26.906 -18.688 9.617 1 47.81 319 GLU A O 1
ATOM 2567 N N . GLU A 1 320 ? 26.594 -17.312 11.359 1 49.88 320 GLU A N 1
ATOM 2568 C CA . GLU A 1 320 ? 25.562 -18.172 11.938 1 49.88 320 GLU A CA 1
ATOM 2569 C C . GLU A 1 320 ? 24.172 -17.766 11.461 1 49.88 320 GLU A C 1
ATOM 2571 O O . GLU A 1 320 ? 23.172 -18.312 11.922 1 49.88 320 GLU A O 1
ATOM 2576 N N . VAL A 1 321 ? 24.203 -16.906 10.555 1 50.28 321 VAL A N 1
ATOM 2577 C CA . VAL A 1 321 ? 22.969 -16.266 10.133 1 50.28 321 VAL A CA 1
ATOM 2578 C C . VAL A 1 321 ? 22.062 -17.281 9.445 1 50.28 321 VAL A C 1
ATOM 2580 O O . VAL A 1 321 ? 20.875 -17.359 9.734 1 50.28 321 VAL A O 1
ATOM 2583 N N . GLU A 1 322 ? 22.656 -17.969 8.344 1 50.75 322 GLU A N 1
ATOM 2584 C CA . GLU A 1 322 ? 21.844 -18.984 7.668 1 50.75 322 GLU A CA 1
ATOM 2585 C C . GLU A 1 322 ? 21.312 -20.016 8.664 1 50.75 322 GLU A C 1
ATOM 2587 O O . GLU A 1 322 ? 20.156 -20.438 8.578 1 50.75 322 GLU A O 1
ATOM 2592 N N . THR A 1 323 ? 22.266 -20.312 9.523 1 47.16 323 THR A N 1
ATOM 2593 C CA . THR A 1 323 ? 21.938 -21.297 10.547 1 47.16 323 THR A CA 1
ATOM 2594 C C . THR A 1 323 ? 20.859 -20.766 11.492 1 47.16 323 THR A C 1
ATOM 2596 O O . THR A 1 323 ? 19.969 -21.516 11.906 1 47.16 323 THR A O 1
ATOM 2599 N N . ASN A 1 324 ? 20.844 -19.484 11.562 1 56.62 324 ASN A N 1
ATOM 2600 C CA . ASN A 1 324 ? 19.906 -18.891 12.5 1 56.62 324 ASN A CA 1
ATOM 2601 C C . ASN A 1 324 ? 18.5 -18.781 11.891 1 56.62 324 ASN A C 1
ATOM 2603 O O . ASN A 1 324 ? 17.5 -19.062 12.562 1 56.62 324 ASN A O 1
ATOM 2607 N N . TRP A 1 325 ? 18.562 -18.5 10.617 1 61.31 325 TRP A N 1
ATOM 2608 C CA . TRP A 1 325 ? 17.266 -18.422 9.938 1 61.31 325 TRP A CA 1
ATOM 2609 C C . TRP A 1 325 ? 16.547 -19.766 10.008 1 61.31 325 TRP A C 1
ATOM 2611 O O . TRP A 1 325 ? 15.359 -19.812 10.344 1 61.31 325 TRP A O 1
ATOM 2621 N N . ASP A 1 326 ? 17.328 -20.797 9.664 1 60.12 326 ASP A N 1
ATOM 2622 C CA . ASP A 1 326 ? 16.734 -22.125 9.695 1 60.12 326 ASP A CA 1
ATOM 2623 C C . ASP A 1 326 ? 16.359 -22.531 11.117 1 60.12 326 ASP A C 1
ATOM 2625 O O . ASP A 1 326 ? 15.32 -23.172 11.336 1 60.12 326 ASP A O 1
ATOM 2629 N N . ALA A 1 327 ? 17.266 -22.141 12.008 1 57.31 327 ALA A N 1
ATOM 2630 C CA . ALA A 1 327 ? 16.984 -22.453 13.406 1 57.31 327 ALA A CA 1
ATOM 2631 C C . ALA A 1 327 ? 15.742 -21.734 13.898 1 57.31 327 ALA A C 1
ATOM 2633 O O . ALA A 1 327 ? 14.891 -22.328 14.57 1 57.31 327 ALA A O 1
ATOM 2634 N N . ILE A 1 328 ? 15.648 -20.531 13.516 1 65.94 328 ILE A N 1
ATOM 2635 C CA . ILE A 1 328 ? 14.516 -19.719 13.938 1 65.94 328 ILE A CA 1
ATOM 2636 C C . ILE A 1 328 ? 13.234 -20.234 13.273 1 65.94 328 ILE A C 1
ATOM 2638 O O . ILE A 1 328 ? 12.195 -20.359 13.93 1 65.94 328 ILE A O 1
ATOM 2642 N N . LYS A 1 329 ? 13.383 -20.531 12.047 1 67.81 329 LYS A N 1
ATOM 2643 C CA . LYS A 1 329 ? 12.242 -21.094 11.344 1 67.81 329 LYS A CA 1
ATOM 2644 C C . LYS A 1 329 ? 11.758 -22.391 12.008 1 67.81 329 LYS A C 1
ATOM 2646 O O . LYS A 1 329 ? 10.555 -22.625 12.117 1 67.81 329 LYS A O 1
ATOM 2651 N N . ARG A 1 330 ? 12.664 -23.172 12.477 1 55.44 330 ARG A N 1
ATOM 2652 C CA . ARG A 1 330 ? 12.336 -24.422 13.133 1 55.44 330 ARG A CA 1
ATOM 2653 C C . ARG A 1 330 ? 11.633 -24.188 14.469 1 55.44 330 ARG A C 1
ATOM 2655 O O . ARG A 1 330 ? 10.656 -24.859 14.789 1 55.44 330 ARG A O 1
ATOM 2662 N N . ILE A 1 331 ? 12.141 -23.281 15.18 1 57.78 331 ILE A N 1
ATOM 2663 C CA . ILE A 1 331 ? 11.562 -22.938 16.469 1 57.78 331 ILE A CA 1
ATOM 2664 C C . ILE A 1 331 ? 10.141 -22.406 16.266 1 57.78 331 ILE A C 1
ATOM 2666 O O . ILE A 1 331 ? 9.227 -22.766 17.031 1 57.78 331 ILE A O 1
ATOM 2670 N N . GLU A 1 332 ? 10 -21.609 15.305 1 64.5 332 GLU A N 1
ATOM 2671 C CA . GLU A 1 332 ? 8.688 -21.031 15.031 1 64.5 332 GLU A CA 1
ATOM 2672 C C . GLU A 1 332 ? 7.672 -22.109 14.664 1 64.5 332 GLU A C 1
ATOM 2674 O O . GLU A 1 332 ? 6.488 -21.984 14.984 1 64.5 332 GLU A O 1
ATOM 2679 N N . LYS A 1 333 ? 8.117 -23.109 13.93 1 57.75 333 LYS A N 1
ATOM 2680 C CA . LYS A 1 333 ? 7.23 -24.188 13.508 1 57.75 333 LYS A CA 1
ATOM 2681 C C . LYS A 1 333 ? 7.09 -25.25 14.594 1 57.75 333 LYS A C 1
ATOM 2683 O O . LYS A 1 333 ? 6.461 -26.297 14.383 1 57.75 333 LYS A O 1
ATOM 2688 N N . GLY A 1 334 ? 7.488 -24.797 15.922 1 50.84 334 GLY A N 1
ATOM 2689 C CA . GLY A 1 334 ? 7.371 -25.719 17.047 1 50.84 334 GLY A CA 1
ATOM 2690 C C . GLY A 1 334 ? 8.289 -26.922 16.938 1 50.84 334 GLY A C 1
ATOM 2691 O O . GLY A 1 334 ? 8.039 -27.953 17.547 1 50.84 334 GLY A O 1
ATOM 2692 N N . GLN A 1 335 ? 8.992 -27.031 16.031 1 46.78 335 GLN A N 1
ATOM 2693 C CA . GLN A 1 335 ? 9.867 -28.188 15.867 1 46.78 335 GLN A CA 1
ATOM 2694 C C . GLN A 1 335 ? 11.086 -28.094 16.781 1 46.78 335 GLN A C 1
ATOM 2696 O O . GLN A 1 335 ? 12.07 -27.438 16.438 1 46.78 335 GLN A O 1
ATOM 2701 N N . THR A 1 336 ? 10.836 -27.859 18.062 1 44.72 336 THR A N 1
ATOM 2702 C CA . THR A 1 336 ? 11.875 -27.766 19.078 1 44.72 336 THR A CA 1
ATOM 2703 C C . THR A 1 336 ? 12.945 -28.828 18.859 1 44.72 336 THR A C 1
ATOM 2705 O O . THR A 1 336 ? 14.062 -28.719 19.375 1 44.72 336 THR A O 1
ATOM 2708 N N . GLY A 1 337 ? 12.57 -30.234 19.031 1 40.25 337 GLY A N 1
ATOM 2709 C CA . GLY A 1 337 ? 13.602 -31.25 19.078 1 40.25 337 GLY A CA 1
ATOM 2710 C C . GLY A 1 337 ? 14.578 -31.172 17.922 1 40.25 337 GLY A C 1
ATOM 2711 O O . GLY A 1 337 ? 14.352 -30.438 16.969 1 40.25 337 GLY A O 1
ATOM 2712 N N . LYS A 1 338 ? 15.766 -31.719 18.188 1 38.84 338 LYS A N 1
ATOM 2713 C CA . LYS A 1 338 ? 16.719 -32 17.109 1 38.84 338 LYS A CA 1
ATOM 2714 C C . LYS A 1 338 ? 15.992 -32.406 15.836 1 38.84 338 LYS A C 1
ATOM 2716 O O . LYS A 1 338 ? 15.008 -33.156 15.891 1 38.84 338 LYS A O 1
ATOM 2721 N N . PRO A 1 339 ? 16 -31.594 14.781 1 37.12 339 PRO A N 1
ATOM 2722 C CA . PRO A 1 339 ? 15.367 -32.219 13.609 1 37.12 339 PRO A CA 1
ATOM 2723 C C . PRO A 1 339 ? 15.133 -33.719 13.789 1 37.12 339 PRO A C 1
ATOM 2725 O O . PRO A 1 339 ? 16.094 -34.5 13.797 1 37.12 339 PRO A O 1
ATOM 2728 N N . GLU A 1 340 ? 14.594 -34.125 14.695 1 35.66 340 GLU A N 1
ATOM 2729 C CA . GLU A 1 340 ? 14.32 -35.562 14.477 1 35.66 340 GLU A CA 1
ATOM 2730 C C . GLU A 1 340 ? 13.867 -35.812 13.039 1 35.66 340 GLU A C 1
ATOM 2732 O O . GLU A 1 340 ? 12.898 -35.219 12.57 1 35.66 340 GLU A O 1
ATOM 2737 N N . GLU A 1 341 ? 14.703 -35.906 12.133 1 39.31 341 GLU A N 1
ATOM 2738 C CA . GLU A 1 341 ? 14.594 -36.469 10.797 1 39.31 341 GLU A CA 1
ATOM 2739 C C . GLU A 1 341 ? 13.383 -37.375 10.688 1 39.31 341 GLU A C 1
ATOM 2741 O O . GLU A 1 341 ? 13.367 -38.469 11.273 1 39.31 341 GLU A O 1
ATOM 2746 N N . ALA A 1 342 ? 12.359 -37 11.008 1 44.16 342 ALA A N 1
ATOM 2747 C CA . ALA A 1 342 ? 11.398 -38 10.539 1 44.16 342 ALA A CA 1
ATOM 2748 C C . ALA A 1 342 ? 11.914 -38.719 9.297 1 44.16 342 ALA A C 1
ATOM 2750 O O . ALA A 1 342 ? 12.07 -38.125 8.234 1 44.16 342 ALA A O 1
ATOM 2751 N N . SER A 1 343 ? 12.797 -39.562 9.445 1 55.03 343 SER A N 1
ATOM 2752 C CA . SER A 1 343 ? 13.609 -40.438 8.594 1 55.03 343 SER A CA 1
ATOM 2753 C C . SER A 1 343 ? 12.734 -41.312 7.711 1 55.03 343 SER A C 1
ATOM 2755 O O . SER A 1 343 ? 13.234 -42.25 7.094 1 55.03 343 SER A O 1
ATOM 2757 N N . GLY A 1 344 ? 11.398 -40.969 7.504 1 65.19 344 GLY A N 1
ATOM 2758 C CA . GLY A 1 344 ? 10.68 -41.875 6.621 1 65.19 344 GLY A CA 1
ATOM 2759 C C . GLY A 1 344 ? 10.617 -41.375 5.188 1 65.19 344 GLY A C 1
ATOM 2760 O O . GLY A 1 344 ? 11 -40.25 4.898 1 65.19 344 GLY A O 1
ATOM 2761 N N . LEU A 1 345 ? 10.477 -42.281 4.32 1 76.5 345 LEU A N 1
ATOM 2762 C CA . LEU A 1 345 ? 10.406 -42 2.893 1 76.5 345 LEU A CA 1
ATOM 2763 C C . LEU A 1 345 ? 9.367 -40.906 2.605 1 76.5 345 LEU A C 1
ATOM 2765 O O . LEU A 1 345 ? 9.578 -40.062 1.744 1 76.5 345 LEU A O 1
ATOM 2769 N N . ALA A 1 346 ? 8.32 -40.906 3.369 1 80.56 346 ALA A N 1
ATOM 2770 C CA . ALA A 1 346 ? 7.273 -39.906 3.193 1 80.56 346 ALA A CA 1
ATOM 2771 C C . ALA A 1 346 ? 7.789 -38.5 3.533 1 80.56 346 ALA A C 1
ATOM 2773 O O . ALA A 1 346 ? 7.441 -37.531 2.865 1 80.56 346 ALA A O 1
ATOM 2774 N N . ALA A 1 347 ? 8.578 -38.438 4.562 1 77.38 347 ALA A N 1
ATOM 2775 C CA . ALA A 1 347 ? 9.18 -37.156 4.945 1 77.38 347 ALA A CA 1
ATOM 2776 C C . ALA A 1 347 ? 10.102 -36.625 3.846 1 77.38 347 ALA A C 1
ATOM 2778 O O . ALA A 1 347 ? 10.148 -35.406 3.596 1 77.38 347 ALA A O 1
ATOM 2779 N N . GLU A 1 348 ? 10.789 -37.594 3.236 1 72.25 348 GLU A N 1
ATOM 2780 C CA . GLU A 1 348 ? 11.648 -37.219 2.119 1 72.25 348 GLU A CA 1
ATOM 2781 C C . GLU A 1 348 ? 10.836 -36.688 0.937 1 72.25 348 GLU A C 1
ATOM 2783 O O . GLU A 1 348 ? 11.258 -35.781 0.235 1 72.25 348 GLU A O 1
ATOM 2788 N N . MET A 1 349 ? 9.695 -37.344 0.683 1 84.12 349 MET A N 1
ATOM 2789 C CA . MET A 1 349 ? 8.812 -36.906 -0.398 1 84.12 349 MET A CA 1
ATOM 2790 C C . MET A 1 349 ? 8.289 -35.5 -0.16 1 84.12 349 MET A C 1
ATOM 2792 O O . MET A 1 349 ? 8.164 -34.719 -1.102 1 84.12 349 MET A O 1
ATOM 2796 N N . LYS A 1 350 ? 8.086 -35.219 1.046 1 78.56 350 LYS A N 1
ATOM 2797 C CA . LYS A 1 350 ? 7.535 -33.938 1.406 1 78.56 350 LYS A CA 1
ATOM 2798 C C . LYS A 1 350 ? 8.586 -32.844 1.258 1 78.56 350 LYS A C 1
ATOM 2800 O O . LYS A 1 350 ? 8.25 -31.656 1.174 1 78.56 350 LYS A O 1
ATOM 2805 N N . LYS A 1 351 ? 9.844 -33.25 1.136 1 69.31 351 LYS A N 1
ATOM 2806 C CA . LYS A 1 351 ? 10.953 -32.312 1.012 1 69.31 351 LYS A CA 1
ATOM 2807 C C . LYS A 1 351 ? 11.164 -31.891 -0.444 1 69.31 351 LYS A C 1
ATOM 2809 O O . LYS A 1 351 ? 11.945 -30.984 -0.731 1 69.31 351 LYS A O 1
ATOM 2814 N N . ILE A 1 352 ? 10.508 -32.625 -1.369 1 74.44 352 ILE A N 1
ATOM 2815 C CA . ILE A 1 352 ? 10.625 -32.281 -2.777 1 74.44 352 ILE A CA 1
ATOM 2816 C C . ILE A 1 352 ? 10.156 -30.828 -2.975 1 74.44 352 ILE A C 1
ATOM 2818 O O . ILE A 1 352 ? 9.102 -30.438 -2.482 1 74.44 352 ILE A O 1
ATOM 2822 N N . PRO A 1 353 ? 11.062 -30.094 -3.631 1 62.28 353 PRO A N 1
ATOM 2823 C CA . PRO A 1 353 ? 10.75 -28.672 -3.795 1 62.28 353 PRO A CA 1
ATOM 2824 C C . PRO A 1 353 ? 9.383 -28.438 -4.441 1 62.28 353 PRO A C 1
ATOM 2826 O O . PRO A 1 353 ? 9.086 -29.016 -5.488 1 62.28 353 PRO A O 1
ATOM 2829 N N . LYS A 1 354 ? 8.633 -27.625 -3.914 1 65.81 354 LYS A N 1
ATOM 2830 C CA . LYS A 1 354 ? 7.289 -27.328 -4.395 1 65.81 354 LYS A CA 1
ATOM 2831 C C . LYS A 1 354 ? 7.332 -26.5 -5.68 1 65.81 354 LYS A C 1
ATOM 2833 O O . LYS A 1 354 ? 6.348 -26.453 -6.418 1 65.81 354 LYS A O 1
ATOM 2838 N N . ALA A 1 355 ? 8.523 -26 -5.926 1 62.31 355 ALA A N 1
ATOM 2839 C CA . ALA A 1 355 ? 8.672 -25.172 -7.113 1 62.31 355 ALA A CA 1
ATOM 2840 C C . ALA A 1 355 ? 8.75 -26.016 -8.375 1 62.31 355 ALA A C 1
ATOM 2842 O O . ALA A 1 355 ? 8.578 -25.516 -9.484 1 62.31 355 ALA A O 1
ATOM 2843 N N . LEU A 1 356 ? 8.828 -27.266 -8.18 1 72.38 356 LEU A N 1
ATOM 2844 C CA . LEU A 1 356 ? 8.891 -28.156 -9.344 1 72.38 356 LEU A CA 1
ATOM 2845 C C . LEU A 1 356 ? 7.52 -28.266 -10.008 1 72.38 356 LEU A C 1
ATOM 2847 O O . LEU A 1 356 ? 6.496 -28.312 -9.32 1 72.38 356 LEU A O 1
ATOM 2851 N N . PRO A 1 357 ? 7.508 -28.234 -11.328 1 81.25 357 PRO A N 1
ATOM 2852 C CA . PRO A 1 357 ? 6.246 -28.547 -12 1 81.25 357 PRO A CA 1
ATOM 2853 C C . PRO A 1 357 ? 5.629 -29.859 -11.5 1 81.25 357 PRO A C 1
ATOM 2855 O O . PRO A 1 357 ? 6.352 -30.781 -11.102 1 81.25 357 PRO A O 1
ATOM 2858 N N . ALA A 1 358 ? 4.418 -29.938 -11.516 1 89.06 358 ALA A N 1
ATOM 2859 C CA . ALA A 1 358 ? 3.684 -31.078 -10.961 1 89.06 358 ALA A CA 1
ATOM 2860 C C . ALA A 1 358 ? 4.16 -32.406 -11.578 1 89.06 358 ALA A C 1
ATOM 2862 O O . ALA A 1 358 ? 4.273 -33.406 -10.883 1 89.06 358 ALA A O 1
ATOM 2863 N N . LEU A 1 359 ? 4.457 -32.375 -12.836 1 92 359 LEU A N 1
ATOM 2864 C CA . LEU A 1 359 ? 4.914 -33.562 -13.516 1 92 359 LEU A CA 1
ATOM 2865 C C . LEU A 1 359 ? 6.234 -34.062 -12.922 1 92 359 LEU A C 1
ATOM 2867 O O . LEU A 1 359 ? 6.422 -35.25 -12.703 1 92 359 LEU A O 1
ATOM 2871 N N . MET A 1 360 ? 7.02 -33.094 -12.625 1 83.94 360 MET A N 1
ATOM 2872 C CA . MET A 1 360 ? 8.32 -33.438 -12.062 1 83.94 360 MET A CA 1
ATOM 2873 C C . MET A 1 360 ? 8.188 -33.875 -10.609 1 83.94 360 MET A C 1
ATOM 2875 O O . MET A 1 360 ? 8.859 -34.812 -10.18 1 83.94 360 MET A O 1
ATOM 2879 N N . GLU A 1 361 ? 7.402 -33.188 -9.914 1 89 361 GLU A N 1
ATOM 2880 C CA . GLU A 1 361 ? 7.172 -33.562 -8.523 1 89 361 GLU A CA 1
ATOM 2881 C C . GLU A 1 361 ? 6.625 -35 -8.422 1 89 361 GLU A C 1
ATOM 2883 O O . GLU A 1 361 ? 7.125 -35.781 -7.637 1 89 361 GLU A O 1
ATOM 2888 N N . ALA A 1 362 ? 5.613 -35.281 -9.188 1 93.19 362 ALA A N 1
ATOM 2889 C CA . ALA A 1 362 ? 5.012 -36.625 -9.188 1 93.19 362 ALA A CA 1
ATOM 2890 C C . ALA A 1 362 ? 6.039 -37.688 -9.562 1 93.19 362 ALA A C 1
ATOM 2892 O O . ALA A 1 362 ? 6.086 -38.75 -8.953 1 93.19 362 ALA A O 1
ATOM 2893 N N . TYR A 1 363 ? 6.816 -37.406 -10.57 1 90.5 363 TYR A N 1
ATOM 2894 C CA . TYR A 1 363 ? 7.875 -38.281 -11.016 1 90.5 363 TYR A CA 1
ATOM 2895 C C . TYR A 1 363 ? 8.836 -38.625 -9.883 1 90.5 363 TYR A C 1
ATOM 2897 O O . TYR A 1 363 ? 9.148 -39.781 -9.633 1 90.5 363 TYR A O 1
ATOM 2905 N N . LYS A 1 364 ? 9.219 -37.562 -9.195 1 85.88 364 LYS A N 1
ATOM 2906 C CA . LYS A 1 364 ? 10.18 -37.75 -8.109 1 85.88 364 LYS A CA 1
ATOM 2907 C C . LYS A 1 364 ? 9.562 -38.5 -6.945 1 85.88 364 LYS A C 1
ATOM 2909 O O . LYS A 1 364 ? 10.219 -39.344 -6.332 1 85.88 364 LYS A O 1
ATOM 2914 N N . VAL A 1 365 ? 8.391 -38.188 -6.602 1 91.12 365 VAL A N 1
ATOM 2915 C CA . VAL A 1 365 ? 7.68 -38.875 -5.52 1 91.12 365 VAL A CA 1
ATOM 2916 C C . VAL A 1 365 ? 7.566 -40.344 -5.836 1 91.12 365 VAL A C 1
ATOM 2918 O O . VAL A 1 365 ? 7.828 -41.188 -4.977 1 91.12 365 VAL A O 1
ATOM 2921 N N . GLN A 1 366 ? 7.207 -40.719 -7.047 1 91.31 366 GLN A N 1
ATOM 2922 C CA . GLN A 1 366 ? 7.051 -42.125 -7.457 1 91.31 366 GLN A CA 1
ATOM 2923 C C . GLN A 1 366 ? 8.398 -42.844 -7.484 1 91.31 366 GLN A C 1
ATOM 2925 O O . GLN A 1 366 ? 8.484 -44 -7.148 1 91.31 366 GLN A O 1
ATOM 2930 N N . LYS A 1 367 ? 9.352 -42.125 -7.949 1 85.62 367 LYS A N 1
ATOM 2931 C CA . LYS A 1 367 ? 10.695 -42.688 -7.949 1 85.62 367 LYS A CA 1
ATOM 2932 C C . LYS A 1 367 ? 11.141 -43.031 -6.535 1 85.62 367 LYS A C 1
ATOM 2934 O O . LYS A 1 367 ? 11.758 -44.094 -6.32 1 85.62 367 LYS A O 1
ATOM 2939 N N . LYS A 1 368 ? 10.859 -42.188 -5.598 1 84.75 368 LYS A N 1
ATOM 2940 C CA . LYS A 1 368 ? 11.188 -42.469 -4.199 1 84.75 368 LYS A CA 1
ATOM 2941 C C . LYS A 1 368 ? 10.391 -43.656 -3.666 1 84.75 368 LYS A C 1
ATOM 2943 O O . LYS A 1 368 ? 10.922 -44.469 -2.912 1 84.75 368 LYS A O 1
ATOM 2948 N N . ALA A 1 369 ? 9.164 -43.719 -3.971 1 86.75 369 ALA A N 1
ATOM 2949 C CA . ALA A 1 369 ? 8.336 -44.844 -3.543 1 86.75 369 ALA A CA 1
ATOM 2950 C C . ALA A 1 369 ? 8.867 -46.156 -4.105 1 86.75 369 ALA A C 1
ATOM 2952 O O . ALA A 1 369 ? 8.805 -47.188 -3.443 1 86.75 369 ALA A O 1
ATOM 2953 N N . ALA A 1 370 ? 9.367 -46.156 -5.324 1 83.75 370 ALA A N 1
ATOM 2954 C CA . ALA A 1 370 ? 9.891 -47.344 -5.996 1 83.75 370 ALA A CA 1
ATOM 2955 C C . ALA A 1 370 ? 11.102 -47.906 -5.262 1 83.75 370 ALA A C 1
ATOM 2957 O O . ALA A 1 370 ? 11.398 -49.094 -5.352 1 83.75 370 ALA A O 1
ATOM 2958 N N . LYS A 1 371 ? 11.789 -47.031 -4.582 1 78.38 371 LYS A N 1
ATOM 2959 C CA . LYS A 1 371 ? 13 -47.438 -3.879 1 78.38 371 LYS A CA 1
ATOM 2960 C C . LYS A 1 371 ? 12.695 -48.469 -2.787 1 78.38 371 LYS A C 1
ATOM 2962 O O . LYS A 1 371 ? 13.531 -49.312 -2.469 1 78.38 371 LYS A O 1
ATOM 2967 N N . VAL A 1 372 ? 11.516 -48.406 -2.221 1 78.88 372 VAL A N 1
ATOM 2968 C CA . VAL A 1 372 ? 11.172 -49.344 -1.153 1 78.88 372 VAL A CA 1
ATOM 2969 C C . VAL A 1 372 ? 10.453 -50.562 -1.738 1 78.88 372 VAL A C 1
ATOM 2971 O O . VAL A 1 372 ? 9.938 -51.406 -0.998 1 78.88 372 VAL A O 1
ATOM 2974 N N . GLY A 1 373 ? 10.352 -50.562 -3.018 1 78.38 373 GLY A N 1
ATOM 2975 C CA . GLY A 1 373 ? 9.766 -51.75 -3.676 1 78.38 373 GLY A CA 1
ATOM 2976 C C . GLY A 1 373 ? 8.297 -51.562 -3.998 1 78.38 373 GLY A C 1
ATOM 2977 O O . GLY A 1 373 ? 7.645 -52.5 -4.473 1 78.38 373 GLY A O 1
ATOM 2978 N N . PHE A 1 374 ? 7.777 -50.438 -3.691 1 81.19 374 PHE A N 1
ATOM 2979 C CA . PHE A 1 374 ? 6.395 -50.156 -4.059 1 81.19 374 PHE A CA 1
ATOM 2980 C C . PHE A 1 374 ? 6.301 -49.719 -5.516 1 81.19 374 PHE A C 1
ATOM 2982 O O . PHE A 1 374 ? 6.105 -48.531 -5.801 1 81.19 374 PHE A O 1
ATOM 2989 N N . ASP A 1 375 ? 6.559 -50.594 -6.32 1 79.5 375 ASP A N 1
ATOM 2990 C CA . ASP A 1 375 ? 6.668 -50.281 -7.742 1 79.5 375 ASP A CA 1
ATOM 2991 C C . ASP A 1 375 ? 6.301 -51.5 -8.594 1 79.5 375 ASP A C 1
ATOM 2993 O O . ASP A 1 375 ? 6.23 -52.625 -8.094 1 79.5 375 ASP A O 1
ATOM 2997 N N . TRP A 1 376 ? 5.93 -51.156 -9.789 1 75.69 376 TRP A N 1
ATOM 2998 C CA . TRP A 1 376 ? 5.75 -52.188 -10.781 1 75.69 376 TRP A CA 1
ATOM 2999 C C . TRP A 1 376 ? 7.078 -52.562 -11.445 1 75.69 376 TRP A C 1
ATOM 3001 O O . TRP A 1 376 ? 7.969 -51.719 -11.555 1 75.69 376 TRP A O 1
ATOM 3011 N N . ASP A 1 377 ? 7.203 -53.844 -11.852 1 73.69 377 ASP A N 1
ATOM 3012 C CA . ASP A 1 377 ? 8.438 -54.281 -12.484 1 73.69 377 ASP A CA 1
ATOM 3013 C C . ASP A 1 377 ? 8.469 -53.906 -13.961 1 73.69 377 ASP A C 1
ATOM 3015 O O . ASP A 1 377 ? 9.539 -53.844 -14.578 1 73.69 377 ASP A O 1
ATOM 3019 N N . ASN A 1 378 ? 7.281 -53.781 -14.523 1 77.75 378 ASN A N 1
ATOM 3020 C CA . ASN A 1 378 ? 7.18 -53.469 -15.938 1 77.75 378 ASN A CA 1
ATOM 3021 C C . ASN A 1 378 ? 6.086 -52.438 -16.203 1 77.75 378 ASN A C 1
ATOM 3023 O O . ASN A 1 378 ? 5.195 -52.219 -15.367 1 77.75 378 ASN A O 1
ATOM 3027 N N . PRO A 1 379 ? 6.16 -51.719 -17.391 1 84.69 379 PRO A N 1
ATOM 3028 C CA . PRO A 1 379 ? 5.219 -50.656 -17.703 1 84.69 379 PRO A CA 1
ATOM 3029 C C . PRO A 1 379 ? 3.824 -51.156 -18.047 1 84.69 379 PRO A C 1
ATOM 3031 O O . PRO A 1 379 ? 2.846 -50.406 -17.938 1 84.69 379 PRO A O 1
ATOM 3034 N N . MET A 1 380 ? 3.67 -52.375 -18.438 1 84.94 380 MET A N 1
ATOM 3035 C CA . MET A 1 380 ? 2.402 -52.875 -18.953 1 84.94 380 MET A CA 1
ATOM 3036 C C . MET A 1 380 ? 1.325 -52.875 -17.875 1 84.94 380 MET A C 1
ATOM 3038 O O . MET A 1 380 ? 0.215 -52.375 -18.109 1 84.94 380 MET A O 1
ATOM 3042 N N . PRO A 1 381 ? 1.682 -53.375 -16.672 1 86.62 381 PRO A N 1
ATOM 3043 C CA . PRO A 1 381 ? 0.671 -53.25 -15.617 1 86.62 381 PRO A CA 1
ATOM 3044 C C . PRO A 1 381 ? 0.31 -51.812 -15.289 1 86.62 381 PRO A C 1
ATOM 3046 O O . PRO A 1 381 ? -0.831 -51.531 -14.914 1 86.62 381 PRO A O 1
ATOM 3049 N N . ALA A 1 382 ? 1.243 -51 -15.398 1 88.81 382 ALA A N 1
ATOM 3050 C CA . ALA A 1 382 ? 0.993 -49.594 -15.148 1 88.81 382 ALA A CA 1
ATOM 3051 C C . ALA A 1 382 ? 0.028 -49 -16.188 1 88.81 382 ALA A C 1
ATOM 3053 O O . ALA A 1 382 ? -0.774 -48.125 -15.867 1 88.81 382 ALA A O 1
ATOM 3054 N N . LEU A 1 383 ? 0.081 -49.438 -17.422 1 91.06 383 LEU A N 1
ATOM 3055 C CA . LEU A 1 383 ? -0.863 -49.031 -18.453 1 91.06 383 LEU A CA 1
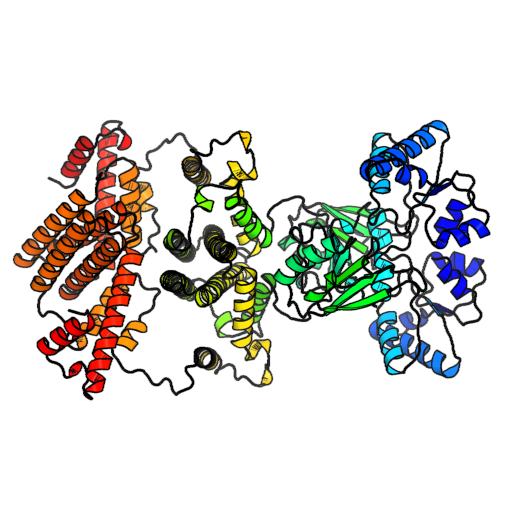ATOM 3056 C C . LEU A 1 383 ? -2.279 -49.469 -18.109 1 91.06 383 LEU A C 1
ATOM 3058 O O . LEU A 1 383 ? -3.242 -48.75 -18.344 1 91.06 383 LEU A O 1
ATOM 3062 N N . ASP A 1 384 ? -2.336 -50.688 -17.562 1 91.12 384 ASP A N 1
ATOM 3063 C CA . ASP A 1 384 ? -3.635 -51.188 -17.125 1 91.12 384 ASP A CA 1
ATOM 3064 C C . ASP A 1 384 ? -4.246 -50.281 -16.062 1 91.12 384 ASP A C 1
ATOM 3066 O O . ASP A 1 384 ? -5.465 -50.094 -16.016 1 91.12 384 ASP A O 1
ATOM 3070 N N . LYS A 1 385 ? -3.389 -49.844 -15.266 1 92.06 385 LYS A N 1
ATOM 3071 C CA . LYS A 1 385 ? -3.869 -48.938 -14.227 1 92.06 385 LYS A CA 1
ATOM 3072 C C . LYS A 1 385 ? -4.449 -47.656 -14.836 1 92.06 385 LYS A C 1
ATOM 3074 O O . LYS A 1 385 ? -5.426 -47.094 -14.32 1 92.06 385 LYS A O 1
ATOM 3079 N N . ILE A 1 386 ? -3.848 -47.094 -15.883 1 93.44 386 ILE A N 1
ATOM 3080 C CA . ILE A 1 386 ? -4.379 -45.906 -16.578 1 93.44 386 ILE A CA 1
ATOM 3081 C C . ILE A 1 386 ? -5.781 -46.219 -17.094 1 93.44 386 ILE A C 1
ATOM 3083 O O . ILE A 1 386 ? -6.68 -45.375 -17.016 1 93.44 386 ILE A O 1
ATOM 3087 N N . GLU A 1 387 ? -5.934 -47.375 -17.656 1 92.31 387 GLU A N 1
ATOM 3088 C CA . GLU A 1 387 ? -7.242 -47.781 -18.156 1 92.31 387 GLU A CA 1
ATOM 3089 C C . GLU A 1 387 ? -8.273 -47.812 -17.031 1 92.31 387 GLU A C 1
ATOM 3091 O O . GLU A 1 387 ? -9.422 -47.438 -17.234 1 92.31 387 GLU A O 1
ATOM 3096 N N . GLU A 1 388 ? -7.832 -48.375 -15.922 1 92.31 388 GLU A N 1
ATOM 3097 C CA . GLU A 1 388 ? -8.711 -48.406 -14.75 1 92.31 388 GLU A CA 1
ATOM 3098 C C . GLU A 1 388 ? -9.133 -46.969 -14.344 1 92.31 388 GLU A C 1
ATOM 3100 O O . GLU A 1 388 ? -10.305 -46.75 -14.07 1 92.31 388 GLU A O 1
ATOM 3105 N N . GLU A 1 389 ? -8.117 -46.062 -14.25 1 93.56 389 GLU A N 1
ATOM 3106 C CA . GLU A 1 389 ? -8.406 -44.688 -13.867 1 93.56 389 GLU A CA 1
ATOM 3107 C C . GLU A 1 389 ? -9.32 -44 -14.891 1 93.56 389 GLU A C 1
ATOM 3109 O O . GLU A 1 389 ? -10.148 -43.188 -14.523 1 93.56 389 GLU A O 1
ATOM 3114 N N . LEU A 1 390 ? -9.102 -44.312 -16.141 1 93.31 390 LEU A N 1
ATOM 3115 C CA . LEU A 1 390 ? -9.938 -43.781 -17.203 1 93.31 390 LEU A CA 1
ATOM 3116 C C . LEU A 1 390 ? -11.391 -44.219 -17.031 1 93.31 390 LEU A C 1
ATOM 3118 O O . LEU A 1 390 ? -12.305 -43.406 -17.203 1 93.31 390 LEU A O 1
ATOM 3122 N N . LEU A 1 391 ? -11.57 -45.469 -16.719 1 92.06 391 LEU A N 1
ATOM 3123 C CA . LEU A 1 391 ? -12.906 -46 -16.469 1 92.06 391 LEU A CA 1
ATOM 3124 C C . LEU A 1 391 ? -13.547 -45.312 -15.266 1 92.06 391 LEU A C 1
ATOM 3126 O O . LEU A 1 391 ? -14.734 -44.969 -15.297 1 92.06 391 LEU A O 1
ATOM 3130 N N . GLU A 1 392 ? -12.766 -45.156 -14.234 1 93.31 392 GLU A N 1
ATOM 3131 C CA . GLU A 1 392 ? -13.266 -44.469 -13.039 1 93.31 392 GLU A CA 1
ATOM 3132 C C . GLU A 1 392 ? -13.648 -43.031 -13.336 1 93.31 392 GLU A C 1
ATOM 3134 O O . GLU A 1 392 ? -14.641 -42.531 -12.805 1 93.31 392 GLU A O 1
ATOM 3139 N N . LEU A 1 393 ? -12.859 -42.375 -14.141 1 93.06 393 LEU A N 1
ATOM 3140 C CA . LEU A 1 393 ? -13.156 -41 -14.523 1 93.06 393 LEU A CA 1
ATOM 3141 C C . LEU A 1 393 ? -14.445 -40.938 -15.336 1 93.06 393 LEU A C 1
ATOM 3143 O O . LEU A 1 393 ? -15.258 -40.031 -15.141 1 93.06 393 LEU A O 1
ATOM 3147 N N . SER A 1 394 ? -14.656 -41.875 -16.25 1 91.88 394 SER A N 1
ATOM 3148 C CA . SER A 1 394 ? -15.875 -41.938 -17.062 1 91.88 394 SER A CA 1
ATOM 3149 C C . SER A 1 394 ? -17.109 -42.094 -16.188 1 91.88 394 SER A C 1
ATOM 3151 O O . SER A 1 394 ? -18.141 -41.469 -16.438 1 91.88 394 SER A O 1
ATOM 3153 N N . VAL A 1 395 ? -16.953 -42.938 -15.188 1 92.31 395 VAL A N 1
ATOM 3154 C CA . VAL A 1 395 ? -18.047 -43.188 -14.258 1 92.31 395 VAL A CA 1
ATOM 3155 C C . VAL A 1 395 ? -18.344 -41.906 -13.461 1 92.31 395 VAL A C 1
ATOM 3157 O O . VAL A 1 395 ? -19.5 -41.531 -13.281 1 92.31 395 VAL A O 1
ATOM 3160 N N . ALA A 1 396 ? -17.297 -41.312 -13.008 1 92.38 396 ALA A N 1
ATOM 3161 C CA . ALA A 1 396 ? -17.453 -40.094 -12.234 1 92.38 396 ALA A CA 1
ATOM 3162 C C . ALA A 1 396 ? -18.125 -39 -13.055 1 92.38 396 ALA A C 1
ATOM 3164 O O . ALA A 1 396 ? -18.922 -38.219 -12.531 1 92.38 396 ALA A O 1
ATOM 3165 N N . LEU A 1 397 ? -17.812 -38.906 -14.281 1 90.81 397 LEU A N 1
ATOM 3166 C CA . LEU A 1 397 ? -18.391 -37.906 -15.188 1 90.81 397 LEU A CA 1
ATOM 3167 C C . LEU A 1 397 ? -19.875 -38.156 -15.398 1 90.81 397 LEU A C 1
ATOM 3169 O O . LEU A 1 397 ? -20.672 -37.219 -15.438 1 90.81 397 LEU A O 1
ATOM 3173 N N . ARG A 1 398 ? -20.219 -39.438 -15.539 1 88.12 398 ARG A N 1
ATOM 3174 C CA . ARG A 1 398 ? -21.609 -39.812 -15.742 1 88.12 398 ARG A CA 1
ATOM 3175 C C . ARG A 1 398 ? -22.438 -39.531 -14.492 1 88.12 398 ARG A C 1
ATOM 3177 O O . ARG A 1 398 ? -23.625 -39.188 -14.586 1 88.12 398 ARG A O 1
ATOM 3184 N N . GLU A 1 399 ? -21.797 -39.656 -13.359 1 91.25 399 GLU A N 1
ATOM 3185 C CA . GLU A 1 399 ? -22.484 -39.406 -12.094 1 91.25 399 GLU A CA 1
ATOM 3186 C C . GLU A 1 399 ? -22.516 -37.938 -11.734 1 91.25 399 GLU A C 1
ATOM 3188 O O . GLU A 1 399 ? -23.156 -37.531 -10.758 1 91.25 399 GLU A O 1
ATOM 3193 N N . ASN A 1 400 ? -21.859 -37.125 -12.477 1 84.88 400 ASN A N 1
ATOM 3194 C CA . ASN A 1 400 ? -21.797 -35.688 -12.32 1 84.88 400 ASN A CA 1
ATOM 3195 C C . ASN A 1 400 ? -21.312 -35.312 -10.93 1 84.88 400 ASN A C 1
ATOM 3197 O O . ASN A 1 400 ? -21.891 -34.438 -10.289 1 84.88 400 ASN A O 1
ATOM 3201 N N . ASN A 1 401 ? -20.406 -36 -10.438 1 86.5 401 ASN A N 1
ATOM 3202 C CA . ASN A 1 401 ? -19.766 -35.688 -9.172 1 86.5 401 ASN A CA 1
ATOM 3203 C C . ASN A 1 401 ? -18.469 -34.906 -9.375 1 86.5 401 ASN A C 1
ATOM 3205 O O . ASN A 1 401 ? -17.406 -35.5 -9.594 1 86.5 401 ASN A O 1
ATOM 3209 N N . ALA A 1 402 ? -18.438 -33.656 -9.18 1 85.12 402 ALA A N 1
ATOM 3210 C CA . ALA A 1 402 ? -17.344 -32.781 -9.523 1 85.12 402 ALA A CA 1
ATOM 3211 C C . ALA A 1 402 ? -16.078 -33.125 -8.75 1 85.12 402 ALA A C 1
ATOM 3213 O O . ALA A 1 402 ? -14.977 -33.125 -9.305 1 85.12 402 ALA A O 1
ATOM 3214 N N . GLU A 1 403 ? -16.25 -33.406 -7.488 1 86.31 403 GLU A N 1
ATOM 3215 C CA . GLU A 1 403 ? -15.102 -33.75 -6.648 1 86.31 403 GLU A CA 1
ATOM 3216 C C . GLU A 1 403 ? -14.438 -35.031 -7.098 1 86.31 403 GLU A C 1
ATOM 3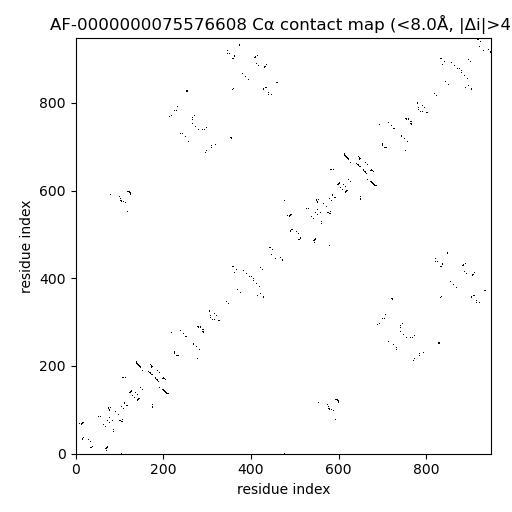218 O O . GLU A 1 403 ? -13.211 -35.125 -7.145 1 86.31 403 GLU A O 1
ATOM 3223 N N . ASN A 1 404 ? -15.289 -35.969 -7.395 1 90.88 404 ASN A N 1
ATOM 3224 C CA . ASN A 1 404 ? -14.766 -37.25 -7.84 1 90.88 404 ASN A CA 1
ATOM 3225 C C . ASN A 1 404 ? -14.086 -37.156 -9.203 1 90.88 404 ASN A C 1
ATOM 3227 O O . ASN A 1 404 ? -13.102 -37.844 -9.469 1 90.88 404 ASN A O 1
ATOM 3231 N N . VAL A 1 405 ? -14.633 -36.281 -9.984 1 92.62 405 VAL A N 1
ATOM 3232 C CA . VAL A 1 405 ? -14.062 -36.094 -11.312 1 92.62 405 VAL A CA 1
ATOM 3233 C C . VAL A 1 405 ? -12.641 -35.531 -11.188 1 92.62 405 VAL A C 1
ATOM 3235 O O . VAL A 1 405 ? -11.719 -36.031 -11.836 1 92.62 405 VAL A O 1
ATOM 3238 N N . GLU A 1 406 ? -12.445 -34.562 -10.383 1 92.5 406 GLU A N 1
ATOM 3239 C CA . GLU A 1 406 ? -11.125 -33.969 -10.18 1 92.5 406 GLU A CA 1
ATOM 3240 C C . GLU A 1 406 ? -10.148 -35 -9.617 1 92.5 406 GLU A C 1
ATOM 3242 O O . GLU A 1 406 ? -8.992 -35.062 -10.047 1 92.5 406 GLU A O 1
ATOM 3247 N N . GLU A 1 407 ? -10.609 -35.75 -8.672 1 93.31 407 GLU A N 1
ATOM 3248 C CA . GLU A 1 407 ? -9.766 -36.75 -8.047 1 93.31 407 GLU A CA 1
ATOM 3249 C C . GLU A 1 407 ? -9.328 -37.812 -9.055 1 93.31 407 GLU A C 1
ATOM 3251 O O . GLU A 1 407 ? -8.156 -38.188 -9.117 1 93.31 407 GLU A O 1
ATOM 3256 N N . GLU A 1 408 ? -10.32 -38.312 -9.82 1 94.44 408 GLU A N 1
ATOM 3257 C CA . GLU A 1 408 ? -10.016 -39.375 -10.789 1 94.44 408 GLU A CA 1
ATOM 3258 C C . GLU A 1 408 ? -9.109 -38.844 -11.906 1 94.44 408 GLU A C 1
ATOM 3260 O O . GLU A 1 408 ? -8.281 -39.594 -12.43 1 94.44 408 GLU A O 1
ATOM 3265 N N . LEU A 1 409 ? -9.32 -37.656 -12.258 1 95 409 LEU A N 1
ATOM 3266 C CA . LEU A 1 409 ? -8.43 -37.031 -13.242 1 95 409 LEU A CA 1
ATOM 3267 C C . LEU A 1 409 ? -7 -36.969 -12.703 1 95 409 LEU A C 1
ATOM 3269 O O . LEU A 1 409 ? -6.043 -37.219 -13.438 1 95 409 LEU A O 1
ATOM 3273 N N . GLY A 1 410 ? -6.898 -36.562 -11.477 1 95.75 410 GLY A N 1
ATOM 3274 C CA . GLY A 1 410 ? -5.594 -36.562 -10.836 1 95.75 410 GLY A CA 1
ATOM 3275 C C . GLY A 1 410 ? -4.93 -37.938 -10.828 1 95.75 410 GLY A C 1
ATOM 3276 O O . GLY A 1 410 ? -3.734 -38.031 -11.109 1 95.75 410 GLY A O 1
ATOM 3277 N N . ASP A 1 411 ? -5.695 -38.938 -10.516 1 95.31 411 ASP A N 1
ATOM 3278 C CA . ASP A 1 411 ? -5.184 -40.312 -10.492 1 95.31 411 ASP A CA 1
ATOM 3279 C C . ASP A 1 411 ? -4.73 -40.75 -11.883 1 95.31 411 ASP A C 1
ATOM 3281 O O . ASP A 1 411 ? -3.742 -41.469 -12.016 1 95.31 411 ASP A O 1
ATOM 3285 N N . LEU A 1 412 ? -5.512 -40.344 -12.852 1 95.5 412 LEU A N 1
ATOM 3286 C CA . LEU A 1 412 ? -5.152 -40.656 -14.234 1 95.5 412 LEU A CA 1
ATOM 3287 C C . LEU A 1 412 ? -3.805 -40.031 -14.594 1 95.5 412 LEU A C 1
ATOM 3289 O O . LEU A 1 412 ? -2.922 -40.719 -15.117 1 95.5 412 LEU A O 1
ATOM 3293 N N . LEU A 1 413 ? -3.605 -38.75 -14.32 1 96.25 413 LEU A N 1
ATOM 3294 C CA . LEU A 1 413 ? -2.355 -38.062 -14.602 1 96.25 413 LEU A CA 1
ATOM 3295 C C . LEU A 1 413 ? -1.2 -38.688 -13.82 1 96.25 413 LEU A C 1
ATOM 3297 O O . LEU A 1 413 ? -0.109 -38.875 -14.367 1 96.25 413 LEU A O 1
ATOM 3301 N N . PHE A 1 414 ? -1.471 -38.969 -12.562 1 96.31 414 PHE A N 1
ATOM 3302 C CA . PHE A 1 414 ? -0.457 -39.562 -11.703 1 96.31 414 PHE A CA 1
ATOM 3303 C C . PHE A 1 414 ? 0.002 -40.906 -12.273 1 96.31 414 PHE A C 1
ATOM 3305 O O . PHE A 1 414 ? 1.198 -41.219 -12.281 1 96.31 414 PHE A O 1
ATOM 3312 N N . SER A 1 415 ? -0.954 -41.719 -12.742 1 94.88 415 SER A N 1
ATOM 3313 C CA . SER A 1 415 ? -0.648 -43.031 -13.336 1 94.88 415 SER A CA 1
ATOM 3314 C C . SER A 1 415 ? 0.152 -42.875 -14.625 1 94.88 415 SER A C 1
ATOM 3316 O O . SER A 1 415 ? 1.04 -43.688 -14.914 1 94.88 415 SER A O 1
ATOM 3318 N N . ALA A 1 416 ? -0.213 -41.844 -15.383 1 95.06 416 ALA A N 1
ATOM 3319 C CA . ALA A 1 416 ? 0.531 -41.594 -16.609 1 95.06 416 ALA A CA 1
ATOM 3320 C C . ALA A 1 416 ? 1.986 -41.25 -16.312 1 95.06 416 ALA A C 1
ATOM 3322 O O . ALA A 1 416 ? 2.893 -41.656 -17.031 1 95.06 416 ALA A O 1
ATOM 3323 N N . VAL A 1 417 ? 2.182 -40.469 -15.289 1 94.81 417 VAL A N 1
ATOM 3324 C CA . VAL A 1 417 ? 3.537 -40.125 -14.867 1 94.81 417 VAL A CA 1
ATOM 3325 C C . VAL A 1 417 ? 4.301 -41.406 -14.492 1 94.81 417 VAL A C 1
ATOM 3327 O O . VAL A 1 417 ? 5.492 -41.531 -14.781 1 94.81 417 VAL A O 1
ATOM 3330 N N . ASN A 1 418 ? 3.619 -42.344 -13.797 1 93.69 418 ASN A N 1
ATOM 3331 C CA . ASN A 1 418 ? 4.258 -43.594 -13.414 1 93.69 418 ASN A CA 1
ATOM 3332 C C . ASN A 1 418 ? 4.738 -44.375 -14.633 1 93.69 418 ASN A C 1
ATOM 3334 O O . ASN A 1 418 ? 5.812 -44.969 -14.602 1 93.69 418 ASN A O 1
ATOM 3338 N N . VAL A 1 419 ? 3.895 -44.375 -15.672 1 93.06 419 VAL A N 1
ATOM 3339 C CA . VAL A 1 419 ? 4.293 -45.062 -16.906 1 93.06 419 VAL A CA 1
ATOM 3340 C C . VAL A 1 419 ? 5.539 -44.375 -17.484 1 93.06 419 VAL A C 1
ATOM 3342 O O . VAL A 1 419 ? 6.48 -45.062 -17.906 1 93.06 419 VAL A O 1
ATOM 3345 N N . ALA A 1 420 ? 5.496 -43.094 -17.531 1 92.12 420 ALA A N 1
ATOM 3346 C CA . ALA A 1 420 ? 6.664 -42.344 -18 1 92.12 420 ALA A CA 1
ATOM 3347 C C . ALA A 1 420 ? 7.91 -42.719 -17.203 1 92.12 420 ALA A C 1
ATOM 3349 O O . ALA A 1 420 ? 8.984 -42.938 -17.781 1 92.12 420 ALA A O 1
ATOM 3350 N N . ARG A 1 421 ? 7.734 -42.781 -15.914 1 90.69 421 ARG A N 1
ATOM 3351 C CA . ARG A 1 421 ? 8.836 -43.125 -15.023 1 90.69 421 ARG A CA 1
ATOM 3352 C C . ARG A 1 421 ? 9.383 -44.5 -15.344 1 90.69 421 ARG A C 1
ATOM 3354 O O . ARG A 1 421 ? 10.594 -44.688 -15.453 1 90.69 421 ARG A O 1
ATOM 3361 N N . LEU A 1 422 ? 8.508 -45.5 -15.453 1 89.31 422 LEU A N 1
ATOM 3362 C CA . LEU A 1 422 ? 8.883 -46.875 -15.734 1 89.31 422 LEU A CA 1
ATOM 3363 C C . LEU A 1 422 ? 9.578 -46.969 -17.094 1 89.31 422 LEU A C 1
ATOM 3365 O O . LEU A 1 422 ? 10.438 -47.844 -17.281 1 89.31 422 LEU A O 1
ATOM 3369 N N . LEU A 1 423 ? 9.203 -46.062 -18.016 1 87.44 423 LEU A N 1
ATOM 3370 C CA . LEU A 1 423 ? 9.812 -46.031 -19.344 1 87.44 423 LEU A CA 1
ATOM 3371 C C . LEU A 1 423 ? 11.086 -45.188 -19.328 1 87.44 423 LEU A C 1
ATOM 3373 O O . LEU A 1 423 ? 11.719 -45.031 -20.375 1 87.44 423 LEU A O 1
ATOM 3377 N N . LYS A 1 424 ? 11.422 -44.594 -18.156 1 83.19 424 LYS A N 1
ATOM 3378 C CA . LYS A 1 424 ? 12.602 -43.75 -17.953 1 83.19 424 LYS A CA 1
ATOM 3379 C C . LYS A 1 424 ? 12.531 -42.5 -18.828 1 83.19 424 LYS A C 1
ATOM 3381 O O . LYS A 1 424 ? 13.531 -42.125 -19.438 1 83.19 424 LYS A O 1
ATOM 3386 N N . LEU A 1 425 ? 11.375 -42 -19.016 1 86.69 425 LEU A N 1
ATOM 3387 C CA . LEU A 1 425 ? 11.125 -40.781 -19.734 1 86.69 425 LEU A CA 1
ATOM 3388 C C . LEU A 1 425 ? 10.703 -39.656 -18.766 1 86.69 425 LEU A C 1
ATOM 3390 O O . LEU A 1 425 ? 10.016 -39.938 -17.781 1 86.69 425 LEU A O 1
ATOM 3394 N N . GLN A 1 426 ? 11.125 -38.5 -19 1 85.31 426 GLN A N 1
ATOM 3395 C CA . GLN A 1 426 ? 10.719 -37.344 -18.203 1 85.31 426 GLN A CA 1
ATOM 3396 C C . GLN A 1 426 ? 9.398 -36.781 -18.719 1 85.31 426 GLN A C 1
ATOM 3398 O O . GLN A 1 426 ? 9.367 -36.125 -19.766 1 85.31 426 GLN A O 1
ATOM 3403 N N . PRO A 1 427 ? 8.383 -36.844 -17.875 1 91.75 427 PRO A N 1
ATOM 3404 C CA . PRO A 1 427 ? 7.062 -36.469 -18.391 1 91.75 427 PRO A CA 1
ATOM 3405 C C . PRO A 1 427 ? 6.961 -35 -18.766 1 91.75 427 PRO A C 1
ATOM 3407 O O . PRO A 1 427 ? 6.246 -34.625 -19.703 1 91.75 427 PRO A O 1
ATOM 3410 N N . GLU A 1 428 ? 7.684 -34.188 -18.062 1 88 428 GLU A N 1
ATOM 3411 C CA . GLU A 1 428 ? 7.695 -32.75 -18.359 1 88 428 GLU A CA 1
ATOM 3412 C C . GLU A 1 428 ? 8.195 -32.5 -19.781 1 88 428 GLU A C 1
ATOM 3414 O O . GLU A 1 428 ? 7.566 -31.75 -20.547 1 88 428 GLU A O 1
ATOM 3419 N N . MET A 1 429 ? 9.242 -33.188 -20.156 1 82.5 429 MET A N 1
ATOM 3420 C CA . MET A 1 429 ? 9.836 -33.031 -21.484 1 82.5 429 MET A CA 1
ATOM 3421 C C . MET A 1 429 ? 8.953 -33.656 -22.562 1 82.5 429 MET A C 1
ATOM 3423 O O . MET A 1 429 ? 8.82 -33.125 -23.656 1 82.5 429 MET A O 1
ATOM 3427 N N . VAL A 1 430 ? 8.414 -34.75 -22.188 1 89.5 430 VAL A N 1
ATOM 3428 C CA . VAL A 1 430 ? 7.578 -35.5 -23.125 1 89.5 430 VAL A CA 1
ATOM 3429 C C . VAL A 1 430 ? 6.359 -34.656 -23.516 1 89.5 430 VAL A C 1
ATOM 3431 O O . VAL A 1 430 ? 6.016 -34.562 -24.688 1 89.5 430 VAL A O 1
ATOM 3434 N N . LEU A 1 431 ? 5.77 -34.094 -22.516 1 93.94 431 LEU A N 1
ATOM 3435 C CA . LEU A 1 431 ? 4.574 -33.281 -22.797 1 93.94 431 LEU A CA 1
ATOM 3436 C C . LEU A 1 431 ? 4.926 -32.031 -23.562 1 93.94 431 LEU A C 1
ATOM 3438 O O . LEU A 1 431 ? 4.168 -31.594 -24.422 1 93.94 431 LEU A O 1
ATOM 3442 N N . ARG A 1 432 ? 6.047 -31.438 -23.266 1 88 432 ARG A N 1
ATOM 3443 C CA . ARG A 1 432 ? 6.48 -30.25 -23.984 1 88 432 ARG A CA 1
ATOM 3444 C C . ARG A 1 432 ? 6.672 -30.562 -25.469 1 88 432 ARG A C 1
ATOM 3446 O O . ARG A 1 432 ? 6.352 -29.734 -26.328 1 88 432 ARG A O 1
ATOM 3453 N N . LYS A 1 433 ? 7.258 -31.656 -25.75 1 86.88 433 LYS A N 1
ATOM 3454 C CA . LYS A 1 433 ? 7.469 -32.062 -27.125 1 86.88 433 LYS A CA 1
ATOM 3455 C C . LYS A 1 433 ? 6.137 -32.281 -27.844 1 86.88 433 LYS A C 1
ATOM 3457 O O . LYS A 1 433 ? 5.98 -31.891 -29 1 86.88 433 LYS A O 1
ATOM 3462 N N . ALA A 1 434 ? 5.246 -32.906 -27.125 1 93.06 434 ALA A N 1
ATOM 3463 C CA . ALA A 1 434 ? 3.926 -33.156 -27.703 1 93.06 434 ALA A CA 1
ATOM 3464 C C . ALA A 1 434 ? 3.217 -31.828 -28 1 93.06 434 ALA A C 1
ATOM 3466 O O . ALA A 1 434 ? 2.543 -31.703 -29.016 1 93.06 434 ALA A O 1
ATOM 3467 N N . THR A 1 435 ? 3.355 -30.906 -27.094 1 92.88 435 THR A N 1
ATOM 3468 C CA . THR A 1 435 ? 2.736 -29.594 -27.266 1 92.88 435 THR A CA 1
ATOM 3469 C C . THR A 1 435 ? 3.346 -28.859 -28.438 1 92.88 435 THR A C 1
ATOM 3471 O O . THR A 1 435 ? 2.627 -28.234 -29.234 1 92.88 435 THR A O 1
ATOM 3474 N N . ALA A 1 436 ? 4.598 -28.938 -28.531 1 88.88 436 ALA A N 1
ATOM 3475 C CA . ALA A 1 436 ? 5.297 -28.312 -29.656 1 88.88 436 ALA A CA 1
ATOM 3476 C C . ALA A 1 436 ? 4.859 -28.922 -30.984 1 88.88 436 ALA A C 1
ATOM 3478 O O . ALA A 1 436 ? 4.703 -28.219 -31.984 1 88.88 436 ALA A O 1
ATOM 3479 N N . LYS A 1 437 ? 4.742 -30.188 -31.016 1 90.44 437 LYS A N 1
ATOM 3480 C CA . LYS A 1 437 ? 4.258 -30.891 -32.188 1 90.44 437 LYS A CA 1
ATOM 3481 C C . LYS A 1 437 ? 2.873 -30.391 -32.594 1 90.44 437 LYS A C 1
ATOM 3483 O O . LYS A 1 437 ? 2.602 -30.188 -33.781 1 90.44 437 LYS A O 1
ATOM 3488 N N . PHE A 1 438 ? 2.059 -30.281 -31.641 1 92.56 438 PHE A N 1
ATOM 3489 C CA . PHE A 1 438 ? 0.709 -29.781 -31.875 1 92.56 438 PHE A CA 1
ATOM 3490 C C . PHE A 1 438 ? 0.748 -28.391 -32.5 1 92.56 438 PHE A C 1
ATOM 3492 O O . PHE A 1 438 ? 0.065 -28.125 -33.469 1 92.56 438 PHE A O 1
ATOM 3499 N N . VAL A 1 439 ? 1.527 -27.516 -31.906 1 90 439 VAL A N 1
ATOM 3500 C CA . VAL A 1 439 ? 1.629 -26.141 -32.344 1 90 439 VAL A CA 1
ATOM 3501 C C . VAL A 1 439 ? 2.162 -26.094 -33.781 1 90 439 VAL A C 1
ATOM 3503 O O . VAL A 1 439 ? 1.686 -25.312 -34.625 1 90 439 VAL A O 1
ATOM 3506 N N . SER A 1 440 ? 3.117 -26.906 -34.031 1 88.56 440 SER A N 1
ATOM 3507 C CA . SER A 1 440 ? 3.689 -27 -35.375 1 88.56 440 SER A CA 1
ATOM 3508 C C . SER A 1 440 ? 2.646 -27.438 -36.375 1 88.56 440 SER A C 1
ATOM 3510 O O . SER A 1 440 ? 2.584 -26.891 -37.5 1 88.56 440 SER A O 1
ATOM 3512 N N . ARG A 1 441 ? 1.879 -28.406 -36.031 1 89.19 441 ARG A N 1
ATOM 3513 C CA . ARG A 1 441 ? 0.823 -28.891 -36.938 1 89.19 441 ARG A CA 1
ATOM 3514 C C . ARG A 1 441 ? -0.238 -27.812 -37.156 1 89.19 441 ARG A C 1
ATOM 3516 O O . ARG A 1 441 ? -0.753 -27.656 -38.25 1 89.19 441 ARG A O 1
ATOM 3523 N N . PHE A 1 442 ? -0.519 -27.203 -36.094 1 89.19 442 PHE A N 1
ATOM 3524 C CA . PHE A 1 442 ? -1.51 -26.141 -36.188 1 89.19 442 PHE A CA 1
ATOM 3525 C C . PHE A 1 442 ? -1.027 -25.016 -37.094 1 89.19 442 PHE A C 1
ATOM 3527 O O . PHE A 1 442 ? -1.816 -24.438 -37.844 1 89.19 442 PHE A O 1
ATOM 3534 N N . GLU A 1 443 ? 0.185 -24.719 -36.969 1 87.88 443 GLU A N 1
ATOM 3535 C CA . GLU A 1 443 ? 0.792 -23.719 -37.844 1 87.88 443 GLU A CA 1
ATOM 3536 C C . GLU A 1 443 ? 0.66 -24.125 -39.312 1 87.88 443 GLU A C 1
ATOM 3538 O O . GLU A 1 443 ? 0.372 -23.297 -40.188 1 87.88 443 GLU A O 1
ATOM 3543 N N . LYS A 1 444 ? 0.874 -25.359 -39.594 1 87.75 444 LYS A N 1
ATOM 3544 C CA . LYS A 1 444 ? 0.738 -25.875 -40.938 1 87.75 444 LYS A CA 1
ATOM 3545 C C . LYS A 1 444 ? -0.706 -25.781 -41.438 1 87.75 444 LYS A C 1
ATOM 3547 O O . LYS A 1 444 ? -0.953 -25.5 -42.625 1 87.75 444 LYS A O 1
ATOM 3552 N N . MET A 1 445 ? -1.604 -26.031 -40.531 1 88.38 445 MET A N 1
ATOM 3553 C CA . MET A 1 445 ? -3.016 -25.875 -40.875 1 88.38 445 MET A CA 1
ATOM 3554 C C . MET A 1 445 ? -3.328 -24.438 -41.281 1 88.38 445 MET A C 1
ATOM 3556 O O . MET A 1 445 ? -4.07 -24.219 -42.25 1 88.38 445 MET A O 1
ATOM 3560 N N . GLU A 1 446 ? -2.809 -23.562 -40.531 1 87.56 446 GLU A N 1
ATOM 3561 C CA . GLU A 1 446 ? -3.035 -22.156 -40.812 1 87.56 446 GLU A CA 1
ATOM 3562 C C . GLU A 1 446 ? -2.443 -21.75 -42.156 1 87.56 446 GLU A C 1
ATOM 3564 O O . GLU A 1 446 ? -3.033 -20.969 -42.906 1 87.56 446 GLU A O 1
ATOM 3569 N N . LYS A 1 447 ? -1.306 -22.281 -42.406 1 85.5 447 LYS A N 1
ATOM 3570 C CA . LYS A 1 447 ? -0.675 -22.031 -43.719 1 85.5 447 LYS A CA 1
ATOM 3571 C C . LYS A 1 447 ? -1.525 -22.578 -44.844 1 85.5 447 LYS A C 1
ATOM 3573 O O . LYS A 1 447 ? -1.647 -21.953 -45.906 1 85.5 447 LYS A O 1
ATOM 3578 N N . LEU A 1 448 ? -2.043 -23.719 -44.688 1 86.12 448 LEU A N 1
ATOM 3579 C CA . LEU A 1 448 ? -2.918 -24.328 -45.656 1 86.12 448 LEU A CA 1
ATOM 3580 C C . LEU A 1 448 ? -4.164 -23.469 -45.875 1 86.12 448 LEU A C 1
ATOM 3582 O O . LEU A 1 448 ? -4.602 -23.281 -47.031 1 86.12 448 LEU A O 1
ATOM 3586 N N . ALA A 1 449 ? -4.723 -23.078 -44.781 1 85.31 449 ALA A N 1
ATOM 3587 C CA . ALA A 1 449 ? -5.902 -22.219 -44.875 1 85.31 449 ALA A CA 1
ATOM 3588 C C . ALA A 1 449 ? -5.57 -20.906 -45.594 1 85.31 449 ALA A C 1
ATOM 3590 O O . ALA A 1 449 ? -6.383 -20.375 -46.344 1 85.31 449 ALA A O 1
ATOM 3591 N N . GLY A 1 450 ? -4.438 -20.391 -45.281 1 82.38 450 GLY A N 1
ATOM 3592 C CA . GLY A 1 450 ? -3.988 -19.156 -45.906 1 82.38 450 GLY A CA 1
ATOM 3593 C C . GLY A 1 450 ? -3.846 -19.266 -47.406 1 82.38 450 GLY A C 1
ATOM 3594 O O . GLY A 1 450 ? -4.105 -18.312 -48.125 1 82.38 450 GLY A O 1
ATOM 3595 N N . GLN A 1 451 ? -3.422 -20.406 -47.844 1 81.88 451 GLN A N 1
ATOM 3596 C CA . GLN A 1 451 ? -3.295 -20.641 -49.281 1 81.88 451 GLN A CA 1
ATOM 3597 C C . GLN A 1 451 ? -4.645 -20.531 -49.969 1 81.88 451 GLN A C 1
ATOM 3599 O O . GLN A 1 451 ? -4.715 -20.125 -51.125 1 81.88 451 GLN A O 1
ATOM 3604 N N . ASP A 1 452 ? -5.66 -20.797 -49.281 1 81.12 452 ASP A N 1
ATOM 3605 C CA . ASP A 1 452 ? -7.012 -20.672 -49.812 1 81.12 452 ASP A CA 1
ATOM 3606 C C . ASP A 1 452 ? -7.625 -19.328 -49.469 1 81.12 452 ASP A C 1
ATOM 3608 O O . ASP A 1 452 ? -8.836 -19.125 -49.625 1 81.12 452 ASP A O 1
ATOM 3612 N N . LYS A 1 453 ? -6.773 -18.438 -48.875 1 81.69 453 LYS A N 1
ATOM 3613 C CA . LYS A 1 453 ? -7.164 -17.078 -48.5 1 81.69 453 LYS A CA 1
ATOM 3614 C C . LYS A 1 453 ? -8.242 -17.125 -47.406 1 81.69 453 LYS A C 1
ATOM 3616 O O . LYS A 1 453 ? -9.18 -16.328 -47.438 1 81.69 453 LYS A O 1
ATOM 3621 N N . LYS A 1 454 ? -8.219 -18.234 -46.625 1 82.62 454 LYS A N 1
ATOM 3622 C CA . LYS A 1 454 ? -9.148 -18.359 -45.531 1 82.62 454 LYS A CA 1
ATOM 3623 C C . LYS A 1 454 ? -8.398 -18.391 -44.188 1 82.62 454 LYS A C 1
ATOM 3625 O O . LYS A 1 454 ? -7.168 -18.422 -44.156 1 82.62 454 LYS A O 1
ATOM 3630 N N . SER A 1 455 ? -9.148 -18.031 -43.125 1 82.25 455 SER A N 1
ATOM 3631 C CA . SER A 1 455 ? -8.656 -18.219 -41.75 1 82.25 455 SER A CA 1
ATOM 3632 C C . SER A 1 455 ? -9.281 -19.453 -41.094 1 82.25 455 SER A C 1
ATOM 3634 O O . SER A 1 455 ? -10.312 -19.938 -41.562 1 82.25 455 SER A O 1
ATOM 3636 N N . LEU A 1 456 ? -8.602 -19.984 -40.094 1 83.56 456 LEU A N 1
ATOM 3637 C CA . LEU A 1 456 ? -9.109 -21.172 -39.438 1 83.56 456 LEU A CA 1
ATOM 3638 C C . LEU A 1 456 ? -10.484 -20.906 -38.844 1 83.56 456 LEU A C 1
ATOM 3640 O O . LEU A 1 456 ? -11.273 -21.828 -38.625 1 83.56 456 LEU A O 1
ATOM 3644 N N . ASN A 1 457 ? -10.75 -19.672 -38.625 1 80.94 457 ASN A N 1
ATOM 3645 C CA . ASN A 1 457 ? -12.047 -19.297 -38.062 1 80.94 457 ASN A CA 1
ATOM 3646 C C . ASN A 1 457 ? -13.172 -19.531 -39.062 1 80.94 457 ASN A C 1
ATOM 3648 O O . ASN A 1 457 ? -14.344 -19.609 -38.688 1 80.94 457 ASN A O 1
ATOM 3652 N N . ASP A 1 458 ? -12.789 -19.609 -40.281 1 80.25 458 ASP A N 1
ATOM 3653 C CA . ASP A 1 458 ? -13.766 -19.766 -41.344 1 80.25 458 ASP A CA 1
ATOM 3654 C C . ASP A 1 458 ? -14.086 -21.25 -41.594 1 80.25 458 ASP A C 1
ATOM 3656 O O . ASP A 1 458 ? -14.969 -21.578 -42.375 1 80.25 458 ASP A O 1
ATOM 3660 N N . TYR A 1 459 ? -13.352 -22.078 -40.938 1 82.12 459 TYR A N 1
ATOM 3661 C CA . TYR A 1 459 ? -13.508 -23.516 -41.156 1 82.12 459 TYR A CA 1
ATOM 3662 C C . TYR A 1 459 ? -14.562 -24.094 -40.219 1 82.12 459 TYR A C 1
ATOM 3664 O O . TYR A 1 459 ? -14.734 -23.609 -39.094 1 82.12 459 TYR A O 1
ATOM 3672 N N . THR A 1 460 ? -15.367 -24.984 -40.719 1 82.81 460 THR A N 1
ATOM 3673 C CA . THR A 1 460 ? -16.188 -25.812 -39.844 1 82.81 460 THR A CA 1
ATOM 3674 C C . THR A 1 460 ? -15.344 -26.859 -39.125 1 82.81 460 THR A C 1
ATOM 3676 O O . THR A 1 460 ? -14.18 -27.047 -39.469 1 82.81 460 THR A O 1
ATOM 3679 N N . PHE A 1 461 ? -15.93 -27.547 -38.188 1 83.75 461 PHE A N 1
ATOM 3680 C CA . PHE A 1 461 ? -15.203 -28.578 -37.438 1 83.75 461 PHE A CA 1
ATOM 3681 C C . PHE A 1 461 ? -14.711 -29.672 -38.375 1 83.75 461 PHE A C 1
ATOM 3683 O O . PHE A 1 461 ? -13.586 -30.156 -38.25 1 83.75 461 PHE A O 1
ATOM 3690 N N . GLU A 1 462 ? -15.523 -30.016 -39.312 1 84.38 462 GLU A N 1
ATOM 3691 C CA . GLU A 1 462 ? -15.18 -31.078 -40.25 1 84.38 462 GLU A CA 1
ATOM 3692 C C . GLU A 1 462 ? -13.992 -30.672 -41.125 1 84.38 462 GLU A C 1
ATOM 3694 O O . GLU A 1 462 ? -13.094 -31.484 -41.375 1 84.38 462 GLU A O 1
ATOM 3699 N N . GLN A 1 463 ? -14.031 -29.438 -41.5 1 85.12 463 GLN A N 1
ATOM 3700 C CA . GLN A 1 463 ? -12.938 -28.922 -42.312 1 85.12 463 GLN A CA 1
ATOM 3701 C C . GLN A 1 463 ? -11.641 -28.844 -41.531 1 85.12 463 GLN A C 1
ATOM 3703 O O . GLN A 1 463 ? -10.562 -29.125 -42.062 1 85.12 463 GLN A O 1
ATOM 3708 N N . LEU A 1 464 ? -11.781 -28.469 -40.312 1 87.06 464 LEU A N 1
ATOM 3709 C CA . LEU A 1 464 ? -10.617 -28.422 -39.438 1 87.06 464 LEU A CA 1
ATOM 3710 C C . LEU A 1 464 ? -10.023 -29.812 -39.219 1 87.06 464 LEU A C 1
ATOM 3712 O O . LEU A 1 464 ? -8.805 -29.984 -39.281 1 87.06 464 LEU A O 1
ATOM 3716 N N . ASP A 1 465 ? -10.914 -30.75 -39.062 1 85.06 465 ASP A N 1
ATOM 3717 C CA . ASP A 1 465 ? -10.492 -32.125 -38.875 1 85.06 465 ASP A CA 1
ATOM 3718 C C . ASP A 1 465 ? -9.781 -32.656 -40.094 1 85.06 465 ASP A C 1
ATOM 3720 O O . ASP A 1 465 ? -8.797 -33.406 -40 1 85.06 465 ASP A O 1
ATOM 3724 N N . ASP A 1 466 ? -10.305 -32.344 -41.219 1 86.12 466 ASP A N 1
ATOM 3725 C CA . ASP A 1 466 ? -9.695 -32.75 -42.469 1 86.12 466 ASP A CA 1
ATOM 3726 C C . ASP A 1 466 ? -8.312 -32.125 -42.656 1 86.12 466 ASP A C 1
ATOM 3728 O O . ASP A 1 466 ? -7.371 -32.812 -43.094 1 86.12 466 ASP A O 1
ATOM 3732 N N . ALA A 1 467 ? -8.25 -30.875 -42.375 1 86.56 467 ALA A N 1
ATOM 3733 C CA . ALA A 1 467 ? -6.969 -30.188 -42.469 1 86.56 467 ALA A CA 1
ATOM 3734 C C . ALA A 1 467 ? -5.941 -30.797 -41.531 1 86.56 467 ALA A C 1
ATOM 3736 O O . ALA A 1 467 ? -4.77 -30.938 -41.875 1 86.56 467 ALA A O 1
ATOM 3737 N N . TRP A 1 468 ? -6.375 -31.156 -40.344 1 88.62 468 TRP A N 1
ATOM 3738 C CA . TRP A 1 468 ? -5.52 -31.766 -39.312 1 88.62 468 TRP A CA 1
ATOM 3739 C C . TRP A 1 468 ? -4.977 -33.094 -39.812 1 88.62 468 TRP A C 1
ATOM 3741 O O . TRP A 1 468 ? -3.781 -33.375 -39.688 1 88.62 468 TRP A O 1
ATOM 3751 N N . ASN A 1 469 ? -5.887 -33.906 -40.344 1 85.94 469 ASN A N 1
ATOM 3752 C CA . ASN A 1 469 ? -5.484 -35.188 -40.875 1 85.94 469 ASN A CA 1
ATOM 3753 C C . ASN A 1 469 ? -4.504 -35.062 -42.031 1 85.94 469 ASN A C 1
ATOM 3755 O O . ASN A 1 469 ? -3.576 -35.875 -42.156 1 85.94 469 ASN A O 1
ATOM 3759 N N . HIS A 1 470 ? -4.738 -34.125 -42.812 1 85.12 470 HIS A N 1
ATOM 3760 C CA . HIS A 1 470 ? -3.85 -33.844 -43.938 1 85.12 470 HIS A CA 1
ATOM 3761 C C . HIS A 1 470 ? -2.441 -33.531 -43.438 1 85.12 470 HIS A C 1
ATOM 3763 O O . HIS A 1 470 ? -1.458 -34.031 -43.969 1 85.12 470 HIS A O 1
ATOM 3769 N N . VAL A 1 471 ? -2.393 -32.656 -42.438 1 86.31 471 VAL A N 1
ATOM 3770 C CA . VAL A 1 471 ? -1.102 -32.188 -41.938 1 86.31 471 VAL A CA 1
ATOM 3771 C C . VAL A 1 471 ? -0.403 -33.312 -41.188 1 86.31 471 VAL A C 1
ATOM 3773 O O . VAL A 1 471 ? 0.827 -33.375 -41.156 1 86.31 471 VAL A O 1
ATOM 3776 N N . LYS A 1 472 ? -1.128 -34.188 -40.469 1 84.62 472 LYS A N 1
ATOM 3777 C CA . LYS A 1 472 ? -0.589 -35.312 -39.75 1 84.62 472 LYS A CA 1
ATOM 3778 C C . LYS A 1 472 ? -0.014 -36.375 -40.688 1 84.62 472 LYS A C 1
ATOM 3780 O O . LYS A 1 472 ? 0.796 -37.188 -40.281 1 84.62 472 LYS A O 1
ATOM 3785 N N . GLY A 1 473 ? -0.23 -36.188 -41.969 1 70.94 473 GLY A N 1
ATOM 3786 C CA . GLY A 1 473 ? 0.199 -37.156 -42.969 1 70.94 473 GLY A CA 1
ATOM 3787 C C . GLY A 1 473 ? -0.747 -38.344 -43.094 1 70.94 473 GLY A C 1
ATOM 3788 O O . GLY A 1 473 ? -0.32 -39.438 -43.438 1 70.94 473 GLY A O 1
ATOM 3789 N N . LEU A 1 474 ? -1.915 -38.188 -42.5 1 66.31 474 LEU A N 1
ATOM 3790 C CA . LEU A 1 474 ? -2.924 -39.219 -42.656 1 66.31 474 LEU A CA 1
ATOM 3791 C C . LEU A 1 474 ? -3.783 -38.969 -43.906 1 66.31 474 LEU A C 1
ATOM 3793 O O . LEU A 1 474 ? -3.98 -37.812 -44.281 1 66.31 474 LEU A O 1
ATOM 3797 N N . MET B 1 1 ? -7.086 35.875 19.688 1 82.69 1 MET B N 1
ATOM 3798 C CA . MET B 1 1 ? -7.184 36.938 18.703 1 82.69 1 MET B CA 1
ATOM 3799 C C . MET B 1 1 ? -5.852 37.656 18.531 1 82.69 1 MET B C 1
ATOM 3801 O O . MET B 1 1 ? -5.172 37.969 19.531 1 82.69 1 MET B O 1
ATOM 3805 N N . THR B 1 2 ? -5.535 37.969 17.328 1 84.31 2 THR B N 1
ATOM 3806 C CA . THR B 1 2 ? -4.277 38.656 17.047 1 84.31 2 THR B CA 1
ATOM 3807 C C . THR B 1 2 ? -4.449 40.188 17.141 1 84.31 2 THR B C 1
ATOM 3809 O O . THR B 1 2 ? -5.57 40.688 17.078 1 84.31 2 THR B O 1
ATOM 3812 N N . LEU B 1 3 ? -3.348 40.875 17.297 1 83.81 3 LEU B N 1
ATOM 3813 C CA . LEU B 1 3 ? -3.35 42.312 17.328 1 83.81 3 LEU B CA 1
ATOM 3814 C C . LEU B 1 3 ? -3.799 42.906 15.992 1 83.81 3 LEU B C 1
ATOM 3816 O O . LEU B 1 3 ? -4.508 43.906 15.953 1 83.81 3 LEU B O 1
ATOM 3820 N N . GLU B 1 4 ? -3.369 42.281 15 1 84.31 4 GLU B N 1
ATOM 3821 C CA . GLU B 1 4 ? -3.775 42.688 13.664 1 84.31 4 GLU B CA 1
ATOM 3822 C C . GLU B 1 4 ? -5.293 42.625 13.5 1 84.31 4 GLU B C 1
ATOM 3824 O O . GLU B 1 4 ? -5.906 43.531 12.953 1 84.31 4 GLU B O 1
ATOM 3829 N N . THR B 1 5 ? -5.836 41.594 13.938 1 87.44 5 THR B N 1
ATOM 3830 C CA . THR B 1 5 ? -7.281 41.406 13.859 1 87.44 5 THR B CA 1
ATOM 3831 C C . THR B 1 5 ? -8 42.469 14.688 1 87.44 5 THR B C 1
ATOM 3833 O O . THR B 1 5 ? -9.023 43 14.258 1 87.44 5 THR B O 1
ATOM 3836 N N . LEU B 1 6 ? -7.5 42.719 15.844 1 87.62 6 LEU B N 1
ATOM 3837 C CA . LEU B 1 6 ? -8.102 43.75 16.703 1 87.62 6 LEU B CA 1
ATOM 3838 C C . LEU B 1 6 ? -8.086 45.094 16 1 87.62 6 LEU B C 1
ATOM 3840 O O . LEU B 1 6 ? -9.07 45.844 16.047 1 87.62 6 LEU B O 1
ATOM 3844 N N . THR B 1 7 ? -6.965 45.406 15.398 1 87.56 7 THR B N 1
ATOM 3845 C CA . THR B 1 7 ? -6.84 46.656 14.664 1 87.56 7 THR B CA 1
ATOM 3846 C C . THR B 1 7 ? -7.863 46.719 13.531 1 87.56 7 THR B C 1
ATOM 3848 O O . THR B 1 7 ? -8.453 47.781 13.289 1 87.56 7 THR B O 1
ATOM 3851 N N . LEU B 1 8 ? -8.102 45.656 12.898 1 90.88 8 LEU B N 1
ATOM 3852 C CA . LEU B 1 8 ? -9.055 45.594 11.797 1 90.88 8 LEU B CA 1
ATOM 3853 C C . LEU B 1 8 ? -10.484 45.781 12.305 1 90.88 8 LEU B C 1
ATOM 3855 O O . LEU B 1 8 ? -11.289 46.438 11.664 1 90.88 8 LEU B O 1
ATOM 3859 N N . LEU B 1 9 ? -10.805 45.156 13.391 1 91.88 9 LEU B N 1
ATOM 3860 C CA . LEU B 1 9 ? -12.148 45.188 13.953 1 91.88 9 LEU B CA 1
ATOM 3861 C C . LEU B 1 9 ? -12.477 46.594 14.461 1 91.88 9 LEU B C 1
ATOM 3863 O O . LEU B 1 9 ? -13.648 46.969 14.562 1 91.88 9 LEU B O 1
ATOM 3867 N N . LYS B 1 10 ? -11.469 47.375 14.773 1 91.44 10 LYS B N 1
ATOM 3868 C CA . LYS B 1 10 ? -11.664 48.719 15.312 1 91.44 10 LYS B CA 1
ATOM 3869 C C . LYS B 1 10 ? -11.695 49.75 14.203 1 91.44 10 LYS B C 1
ATOM 3871 O O . LYS B 1 10 ? -12.008 50.938 14.445 1 91.44 10 LYS B O 1
ATOM 3876 N N . ASN B 1 11 ? -11.43 49.312 13.117 1 87.56 11 ASN B N 1
ATOM 3877 C CA . ASN B 1 11 ? -11.477 50.25 11.992 1 87.56 11 ASN B CA 1
ATOM 3878 C C . ASN B 1 11 ? -12.914 50.656 11.672 1 87.56 11 ASN B C 1
ATOM 3880 O O . ASN B 1 11 ? -13.852 50.219 12.328 1 87.56 11 ASN B O 1
ATOM 3884 N N . ASP B 1 12 ? -13.148 51.5 10.648 1 86.44 12 ASP B N 1
ATOM 3885 C CA . ASP B 1 12 ? -14.453 52.125 10.367 1 86.44 12 ASP B CA 1
ATOM 3886 C C . ASP B 1 12 ? -15.328 51.156 9.547 1 86.44 12 ASP B C 1
ATOM 3888 O O . ASP B 1 12 ? -16.516 51.438 9.352 1 86.44 12 ASP B O 1
ATOM 3892 N N . SER B 1 13 ? -14.859 50.094 9.164 1 91.31 13 SER B N 1
ATOM 3893 C CA . SER B 1 13 ? -15.641 49.156 8.367 1 91.31 13 SER B CA 1
ATOM 3894 C C . SER B 1 13 ? -16.594 48.344 9.25 1 91.31 13 SER B C 1
ATOM 3896 O O . SER B 1 13 ? -16.281 48.062 10.406 1 91.31 13 SER B O 1
ATOM 3898 N N . PRO B 1 14 ? -17.797 48.031 8.672 1 93.88 14 PRO B N 1
ATOM 3899 C CA . PRO B 1 14 ? -18.719 47.188 9.438 1 93.88 14 PRO B CA 1
ATOM 3900 C C . PRO B 1 14 ? -18.172 45.781 9.703 1 93.88 14 PRO B C 1
ATOM 3902 O O . PRO B 1 14 ? -17.516 45.188 8.836 1 93.88 14 PRO B O 1
ATOM 3905 N N . ASN B 1 15 ? -18.438 45.281 10.898 1 95.75 15 ASN B N 1
ATOM 3906 C CA . ASN B 1 15 ? -17.984 43.938 11.312 1 95.75 15 ASN B CA 1
ATOM 3907 C C . ASN B 1 15 ? -19.125 42.938 11.25 1 95.75 15 ASN B C 1
ATOM 3909 O O . ASN B 1 15 ? -20.219 43.188 11.758 1 95.75 15 ASN B O 1
ATOM 3913 N N . PHE B 1 16 ? -18.875 41.844 10.539 1 95.12 16 PHE B N 1
ATOM 3914 C CA . PHE B 1 16 ? -19.797 40.719 10.516 1 95.12 16 PHE B CA 1
ATOM 3915 C C . PHE B 1 16 ? -19.156 39.469 11.133 1 95.12 16 PHE B C 1
ATOM 3917 O O . PHE B 1 16 ? -18.062 39.094 10.742 1 95.12 16 PHE B O 1
ATOM 3924 N N . PHE B 1 17 ? -19.828 38.906 12.102 1 93.5 17 PHE B N 1
ATOM 3925 C CA . PHE B 1 17 ? -19.359 37.719 12.766 1 93.5 17 PHE B CA 1
ATOM 3926 C C . PHE B 1 17 ? -20.188 36.5 12.359 1 93.5 17 PHE B C 1
ATOM 3928 O O . PHE B 1 17 ? -21.406 36.562 12.281 1 93.5 17 PHE B O 1
ATOM 3935 N N . ARG B 1 18 ? -19.547 35.438 12.055 1 91.06 18 ARG B N 1
ATOM 3936 C CA . ARG B 1 18 ? -20.281 34.219 11.758 1 91.06 18 ARG B CA 1
ATOM 3937 C C . ARG B 1 18 ? -21.203 33.812 12.914 1 91.06 18 ARG B C 1
ATOM 3939 O O . ARG B 1 18 ? -22.328 33.375 12.703 1 91.06 18 ARG B O 1
ATOM 3946 N N . THR B 1 19 ? -20.656 33.938 14.148 1 86 19 THR B N 1
ATOM 3947 C CA . THR B 1 19 ? -21.422 33.625 15.352 1 86 19 THR B CA 1
ATOM 3948 C C . THR B 1 19 ? -20.953 34.5 16.516 1 86 19 THR B C 1
ATOM 3950 O O . THR B 1 19 ? -19.797 34.906 16.578 1 86 19 THR B O 1
ATOM 3953 N N . LYS B 1 20 ? -21.844 34.719 17.344 1 86.5 20 LYS B N 1
ATOM 3954 C CA . LYS B 1 20 ? -21.516 35.469 18.562 1 86.5 20 LYS B CA 1
ATOM 3955 C C . LYS B 1 20 ? -21.25 34.5 19.734 1 86.5 20 LYS B C 1
ATOM 3957 O O . LYS B 1 20 ? -20.812 34.938 20.797 1 86.5 20 LYS B O 1
ATOM 3962 N N . ILE B 1 21 ? -21.469 33.312 19.438 1 80.62 21 ILE B N 1
ATOM 3963 C CA . ILE B 1 21 ? -21.281 32.312 20.484 1 80.62 21 ILE B CA 1
ATOM 3964 C C . ILE B 1 21 ? -19.812 31.922 20.578 1 80.62 21 ILE B C 1
ATOM 3966 O O . ILE B 1 21 ? -19.391 30.922 20.016 1 80.62 21 ILE B O 1
ATOM 3970 N N . HIS B 1 22 ? -19.078 32.625 21.297 1 77.88 22 HIS B N 1
ATOM 3971 C CA . HIS B 1 22 ? -17.641 32.438 21.5 1 77.88 22 HIS B CA 1
ATOM 3972 C C . HIS B 1 22 ? -17.156 33.219 22.719 1 77.88 22 HIS B C 1
ATOM 3974 O O . HIS B 1 22 ? -17.609 34.344 22.969 1 77.88 22 HIS B O 1
ATOM 3980 N N . PRO B 1 23 ? -16.25 32.719 23.406 1 72.75 23 PRO B N 1
ATOM 3981 C CA . PRO B 1 23 ? -15.766 33.344 24.641 1 72.75 23 PRO B CA 1
ATOM 3982 C C . PRO B 1 23 ? -15.117 34.688 24.391 1 72.75 23 PRO B C 1
ATOM 3984 O O . PRO B 1 23 ? -15.102 35.531 25.297 1 72.75 23 PRO B O 1
ATOM 3987 N N . VAL B 1 24 ? -14.633 34.969 23.25 1 79.19 24 VAL B N 1
ATOM 3988 C CA . VAL B 1 24 ? -13.914 36.188 22.922 1 79.19 24 VAL B CA 1
ATOM 3989 C C . VAL B 1 24 ? -14.891 37.375 22.891 1 79.19 24 VAL B C 1
ATOM 3991 O O . VAL B 1 24 ? -14.484 38.531 22.984 1 79.19 24 VAL B O 1
ATOM 3994 N N . MET B 1 25 ? -16.203 37.031 22.844 1 84.38 25 MET B N 1
ATOM 3995 C CA . MET B 1 25 ? -17.203 38.094 22.641 1 84.38 25 MET B CA 1
ATOM 3996 C C . MET B 1 25 ? -17.266 39.031 23.844 1 84.38 25 MET B C 1
ATOM 3998 O O . MET B 1 25 ? -17.578 40.188 23.703 1 84.38 25 MET B O 1
ATOM 4002 N N . ASP B 1 26 ? -16.922 38.469 25.031 1 83.31 26 ASP B N 1
ATOM 4003 C CA . ASP B 1 26 ? -16.844 39.344 26.219 1 83.31 26 ASP B CA 1
ATOM 4004 C C . ASP B 1 26 ? -15.812 40.438 26 1 83.31 26 ASP B C 1
ATOM 4006 O O . ASP B 1 26 ? -16.062 41.594 26.359 1 83.31 26 ASP B O 1
ATOM 4010 N N . PHE B 1 27 ? -14.781 40.125 25.422 1 84.19 27 PHE B N 1
ATOM 4011 C CA . PHE B 1 27 ? -13.727 41.062 25.125 1 84.19 27 PHE B CA 1
ATOM 4012 C C . PHE B 1 27 ? -14.18 42.062 24.062 1 84.19 27 PHE B C 1
ATOM 4014 O O . PHE B 1 27 ? -13.93 43.281 24.172 1 84.19 27 PHE B O 1
ATOM 4021 N N . ILE B 1 28 ? -14.812 41.625 23.094 1 89.69 28 ILE B N 1
ATOM 4022 C CA . ILE B 1 28 ? -15.289 42.438 22 1 89.69 28 ILE B CA 1
ATOM 4023 C C . ILE B 1 28 ? -16.25 43.5 22.531 1 89.69 28 ILE B C 1
ATOM 4025 O O . ILE B 1 28 ? -16.172 44.688 22.141 1 89.69 28 ILE B O 1
ATOM 4029 N N . GLN B 1 29 ? -17.109 43.094 23.375 1 88.88 29 GLN B N 1
ATOM 4030 C CA . GLN B 1 29 ? -18.078 44 24 1 88.88 29 GLN B CA 1
ATOM 4031 C C . GLN B 1 29 ? -17.375 45.031 24.891 1 88.88 29 GLN B C 1
ATOM 4033 O O . GLN B 1 29 ? -17.734 46.188 24.875 1 88.88 29 GLN B O 1
ATOM 4038 N N . ALA B 1 30 ? -16.422 44.594 25.578 1 88.56 30 ALA B N 1
ATOM 4039 C CA . ALA B 1 30 ? -15.672 45.469 26.484 1 88.56 30 ALA B CA 1
ATOM 4040 C C . ALA B 1 30 ? -14.914 46.531 25.703 1 88.56 30 ALA B C 1
ATOM 4042 O O . ALA B 1 30 ? -14.742 47.656 26.188 1 88.56 30 ALA B O 1
ATOM 4043 N N . GLU B 1 31 ? -14.477 46.25 24.562 1 89.81 31 GLU B N 1
ATOM 4044 C CA . GLU B 1 31 ? -13.711 47.156 23.734 1 89.81 31 GLU B CA 1
ATOM 4045 C C . GLU B 1 31 ? -14.633 48.094 22.938 1 89.81 31 GLU B C 1
ATOM 4047 O O . GLU B 1 31 ? -14.172 49 22.266 1 89.81 31 GLU B O 1
ATOM 4052 N N . GLY B 1 32 ? -15.961 47.781 22.969 1 89.31 32 GLY B N 1
ATOM 4053 C CA . GLY B 1 32 ? -16.938 48.625 22.297 1 89.31 32 GLY B CA 1
ATOM 4054 C C . GLY B 1 32 ? -16.969 48.406 20.797 1 89.31 32 GLY B C 1
ATOM 4055 O O . GLY B 1 32 ? -17.266 49.344 20.047 1 89.31 32 GLY B O 1
ATOM 4056 N N . ILE B 1 33 ? -16.594 47.281 20.344 1 92.5 33 ILE B N 1
ATOM 4057 C CA . ILE B 1 33 ? -16.578 47 18.922 1 92.5 33 ILE B CA 1
ATOM 4058 C C . ILE B 1 33 ? -17.984 46.625 18.453 1 92.5 33 ILE B C 1
ATOM 4060 O O . ILE B 1 33 ? -18.625 45.75 19.016 1 92.5 33 ILE B O 1
ATOM 4064 N N . SER B 1 34 ? -18.516 47.375 17.484 1 92.62 34 SER B N 1
ATOM 4065 C CA . SER B 1 34 ? -19.828 47.094 16.906 1 92.62 34 SER B CA 1
ATOM 4066 C C . SER B 1 34 ? -19.75 45.938 15.914 1 92.62 34 SER B C 1
ATOM 4068 O O . SER B 1 34 ? -18.797 45.812 15.141 1 92.62 34 SER B O 1
ATOM 4070 N N . TYR B 1 35 ? -20.766 45.031 15.945 1 93.5 35 TYR B N 1
ATOM 4071 C CA . TYR B 1 35 ? -20.766 43.906 15.031 1 93.5 35 TYR B CA 1
ATOM 4072 C C . TYR B 1 35 ? -22.188 43.406 14.75 1 93.5 35 TYR B C 1
ATOM 4074 O O . TYR B 1 35 ? -23.125 43.781 15.469 1 93.5 35 TYR B O 1
ATOM 4082 N N . GLU B 1 36 ? -22.391 42.75 13.641 1 93.5 36 GLU B N 1
ATOM 4083 C CA . GLU B 1 36 ? -23.578 41.969 13.312 1 93.5 36 GLU B CA 1
ATOM 4084 C C . GLU B 1 36 ? -23.25 40.469 13.219 1 93.5 36 GLU B C 1
ATOM 4086 O O . GLU B 1 36 ? -22.203 40.125 12.695 1 93.5 36 GLU B O 1
ATOM 4091 N N . SER B 1 37 ? -24.031 39.656 13.828 1 92.88 37 SER B N 1
ATOM 4092 C CA . SER B 1 37 ? -23.797 38.219 13.789 1 92.88 37 SER B CA 1
ATOM 4093 C C . SER B 1 37 ? -24.828 37.5 12.914 1 92.88 37 SER B C 1
ATOM 4095 O O . SER B 1 37 ? -25.922 38.062 12.672 1 92.88 37 SER B O 1
ATOM 4097 N N . PHE B 1 38 ? -24.484 36.344 12.445 1 91.12 38 PHE B N 1
ATOM 4098 C CA . PHE B 1 38 ? -25.375 35.594 11.562 1 91.12 38 PHE B CA 1
ATOM 4099 C C . PHE B 1 38 ? -26.047 34.438 12.305 1 91.12 38 PHE B C 1
ATOM 4101 O O . PHE B 1 38 ? -26.547 33.531 11.688 1 91.12 38 PHE B O 1
ATOM 4108 N N . ASP B 1 39 ? -26.062 34.5 13.57 1 87.56 39 ASP B N 1
ATOM 4109 C CA . ASP B 1 39 ? -26.625 33.438 14.391 1 87.56 39 ASP B CA 1
ATOM 4110 C C . ASP B 1 39 ? -28.094 33.219 14.062 1 87.56 39 ASP B C 1
ATOM 4112 O O . ASP B 1 39 ? -28.594 32.094 14.148 1 87.56 39 ASP B O 1
ATOM 4116 N N . CYS B 1 40 ? -28.75 34.25 13.664 1 84.75 40 CYS B N 1
ATOM 4117 C CA . CYS B 1 40 ? -30.172 34.188 13.352 1 84.75 40 CYS B CA 1
ATOM 4118 C C . CYS B 1 40 ? -30.422 33.25 12.156 1 84.75 40 CYS B C 1
ATOM 4120 O O . CYS B 1 40 ? -31.484 32.656 12.055 1 84.75 40 CYS B O 1
ATOM 4122 N N . TYR B 1 41 ? -29.438 33.156 11.297 1 84.56 41 TYR B N 1
ATOM 4123 C CA . TYR B 1 41 ? -29.578 32.312 10.117 1 84.56 41 TYR B CA 1
ATOM 4124 C C . TYR B 1 41 ? -29.625 30.828 10.5 1 84.56 41 TYR B C 1
ATOM 4126 O O . TYR B 1 41 ? -30.266 30.016 9.828 1 84.56 41 TYR B O 1
ATOM 4134 N N . TYR B 1 42 ? -28.859 30.469 11.539 1 76.38 42 TYR B N 1
ATOM 4135 C CA . TYR B 1 42 ? -28.781 29.078 11.992 1 76.38 42 TYR B CA 1
ATOM 4136 C C . TYR B 1 42 ? -30.109 28.641 12.602 1 76.38 42 TYR B C 1
ATOM 4138 O O . TYR B 1 42 ? -30.406 27.438 12.641 1 76.38 42 TYR B O 1
ATOM 4146 N N . GLU B 1 43 ? -30.922 29.578 13.016 1 73.81 43 GLU B N 1
ATOM 4147 C CA . GLU B 1 43 ? -32.219 29.281 13.633 1 73.81 43 GLU B CA 1
ATOM 4148 C C . GLU B 1 43 ? -33.281 29.109 12.578 1 73.81 43 GLU B C 1
ATOM 4150 O O . GLU B 1 43 ? -34.312 28.438 12.828 1 73.81 43 GLU B O 1
ATOM 4155 N N . VAL B 1 44 ? -33.094 29.578 11.508 1 73.88 44 VAL B N 1
ATOM 4156 C CA . VAL B 1 44 ? -34.156 29.656 10.508 1 73.88 44 VAL B CA 1
ATOM 4157 C C . VAL B 1 44 ? -33.938 28.578 9.453 1 73.88 44 VAL B C 1
ATOM 4159 O O . VAL B 1 44 ? -34.906 27.953 9 1 73.88 44 VAL B O 1
ATOM 4162 N N . GLU B 1 45 ? -32.781 28.375 9.055 1 75.5 45 GLU B N 1
ATOM 4163 C CA . GLU B 1 45 ? -32.5 27.484 7.93 1 75.5 45 GLU B CA 1
ATOM 4164 C C . GLU B 1 45 ? -32.406 26.031 8.383 1 75.5 45 GLU B C 1
ATOM 4166 O O . GLU B 1 45 ? -32.031 25.766 9.523 1 75.5 45 GLU B O 1
ATOM 4171 N N . ASP B 1 46 ? -32.656 25.188 7.438 1 72 46 ASP B N 1
ATOM 4172 C CA . ASP B 1 46 ? -32.781 23.766 7.742 1 72 46 ASP B CA 1
ATOM 4173 C C . ASP B 1 46 ? -31.422 23.062 7.641 1 72 46 ASP B C 1
ATOM 4175 O O . ASP B 1 46 ? -31.234 21.984 8.203 1 72 46 ASP B O 1
ATOM 4179 N N . SER B 1 47 ? -30.578 23.672 6.797 1 75.56 47 SER B N 1
ATOM 4180 C CA . SER B 1 47 ? -29.312 22.984 6.598 1 75.56 47 SER B CA 1
ATOM 4181 C C . SER B 1 47 ? -28.141 23.953 6.707 1 75.56 47 SER B C 1
ATOM 4183 O O . SER B 1 47 ? -28.281 25.141 6.414 1 75.56 47 SER B O 1
ATOM 4185 N N . PHE B 1 48 ? -27.078 23.469 7.148 1 75.69 48 PHE B N 1
ATOM 4186 C CA . PHE B 1 48 ? -25.844 24.25 7.273 1 75.69 48 PHE B CA 1
ATOM 4187 C C . PHE B 1 48 ? -25.422 24.812 5.922 1 75.69 48 PHE B C 1
ATOM 4189 O O . PHE B 1 48 ? -24.938 25.953 5.84 1 75.69 48 PHE B O 1
ATOM 4196 N N . GLU B 1 49 ? -25.641 24.078 4.949 1 81.88 49 GLU B N 1
ATOM 4197 C CA . GLU B 1 49 ? -25.25 24.516 3.611 1 81.88 49 GLU B CA 1
ATOM 4198 C C . GLU B 1 49 ? -26.031 25.766 3.193 1 81.88 49 GLU B C 1
ATOM 4200 O O . GLU B 1 49 ? -25.453 26.703 2.623 1 81.88 49 GLU B O 1
ATOM 4205 N N . MET B 1 50 ? -27.281 25.719 3.531 1 84.44 50 MET B N 1
ATOM 4206 C CA . MET B 1 50 ? -28.125 26.859 3.186 1 84.44 50 MET B CA 1
ATOM 4207 C C . MET B 1 50 ? -27.734 28.094 3.986 1 84.44 50 MET B C 1
ATOM 4209 O O . MET B 1 50 ? -27.75 29.219 3.465 1 84.44 50 MET B O 1
ATOM 4213 N N . VAL B 1 51 ? -27.438 27.859 5.246 1 86.38 51 VAL B N 1
ATOM 4214 C CA . VAL B 1 51 ? -27 28.953 6.102 1 86.38 51 VAL B CA 1
ATOM 4215 C C . VAL B 1 51 ? -25.734 29.594 5.516 1 86.38 51 VAL B C 1
ATOM 4217 O O . VAL B 1 51 ? -25.656 30.812 5.398 1 86.38 51 VAL B O 1
ATOM 4220 N N . TYR B 1 52 ? -24.812 28.828 5.086 1 89.75 52 TYR B N 1
ATOM 4221 C CA . TYR B 1 52 ? -23.547 29.297 4.551 1 89.75 52 TYR B CA 1
ATOM 4222 C C . TYR B 1 52 ? -23.75 30.078 3.264 1 89.75 52 TYR B C 1
ATOM 4224 O O . TYR B 1 52 ? -23.141 31.141 3.068 1 89.75 52 TYR B O 1
ATOM 4232 N N . ASP B 1 53 ? -24.625 29.562 2.479 1 91.69 53 ASP B N 1
ATOM 4233 C CA . ASP B 1 53 ? -24.922 30.234 1.224 1 91.69 53 ASP B CA 1
ATOM 4234 C C . ASP B 1 53 ? -25.531 31.609 1.478 1 91.69 53 ASP B C 1
ATOM 4236 O O . ASP B 1 53 ? -25.219 32.594 0.784 1 91.69 53 ASP B O 1
ATOM 4240 N N . LYS B 1 54 ? -26.375 31.578 2.42 1 92 54 LYS B N 1
ATOM 4241 C CA . LYS B 1 54 ? -27.047 32.844 2.762 1 92 54 LYS B CA 1
ATOM 4242 C C . LYS B 1 54 ? -26.047 33.844 3.312 1 92 54 LYS B C 1
ATOM 4244 O O . LYS B 1 54 ? -26.125 35.031 2.988 1 92 54 LYS B O 1
ATOM 4249 N N . ILE B 1 55 ? -25.172 33.438 4.176 1 93.56 55 ILE B N 1
ATOM 4250 C CA . ILE B 1 55 ? -24.141 34.312 4.734 1 93.56 55 ILE B CA 1
ATOM 4251 C C . ILE B 1 55 ? -23.297 34.906 3.609 1 93.56 55 ILE B C 1
ATOM 4253 O O . ILE B 1 55 ? -23.062 36.094 3.564 1 93.56 55 ILE B O 1
ATOM 4257 N N . VAL B 1 56 ? -22.906 34.062 2.697 1 95 56 VAL B N 1
ATOM 4258 C CA . VAL B 1 56 ? -22.047 34.469 1.594 1 95 56 VAL B CA 1
ATOM 4259 C C . VAL B 1 56 ? -22.75 35.5 0.717 1 95 56 VAL B C 1
ATOM 4261 O O . VAL B 1 56 ? -22.172 36.5 0.344 1 95 56 VAL B O 1
ATOM 4264 N N . LYS B 1 57 ? -24 35.156 0.439 1 94.19 57 LYS B N 1
ATOM 4265 C CA . LYS B 1 57 ? -24.781 36.062 -0.385 1 94.19 57 LYS B CA 1
ATOM 4266 C C . LYS B 1 57 ? -24.922 37.438 0.286 1 94.19 57 LYS B C 1
ATOM 4268 O O . LYS B 1 57 ? -24.766 38.469 -0.361 1 94.19 57 LYS B O 1
ATOM 4273 N N . THR B 1 58 ? -25.25 37.438 1.541 1 94.5 58 THR B N 1
ATOM 4274 C CA . THR B 1 58 ? -25.438 38.656 2.301 1 94.5 58 THR B CA 1
ATOM 4275 C C . THR B 1 58 ? -24.156 39.5 2.297 1 94.5 58 THR B C 1
ATOM 4277 O O . THR B 1 58 ? -24.203 40.719 2.104 1 94.5 58 THR B O 1
ATOM 4280 N N . LEU B 1 59 ? -23.047 38.875 2.508 1 95.75 59 LEU B N 1
ATOM 4281 C CA . LEU B 1 59 ? -21.75 39.562 2.586 1 95.75 59 LEU B CA 1
ATOM 4282 C C . LEU B 1 59 ? -21.359 40.125 1.224 1 95.75 59 LEU B C 1
ATOM 4284 O O . LEU B 1 59 ? -20.875 41.25 1.128 1 95.75 59 LEU B O 1
ATOM 4288 N N . ILE B 1 60 ? -21.562 39.375 0.197 1 95.81 60 ILE B N 1
ATOM 4289 C CA . ILE B 1 60 ? -21.219 39.781 -1.154 1 95.81 60 ILE B CA 1
ATOM 4290 C C . ILE B 1 60 ? -22.094 40.969 -1.564 1 95.81 60 ILE B C 1
ATOM 4292 O O . ILE B 1 60 ? -21.594 41.938 -2.133 1 95.81 60 ILE B O 1
ATOM 4296 N N . ASP B 1 61 ? -23.391 40.844 -1.28 1 94.75 61 ASP B N 1
ATOM 4297 C CA . ASP B 1 61 ? -24.312 41.906 -1.589 1 94.75 61 ASP B CA 1
ATOM 4298 C C . ASP B 1 61 ? -23.938 43.188 -0.85 1 94.75 61 ASP B C 1
ATOM 4300 O O . ASP B 1 61 ? -24.047 44.312 -1.4 1 94.75 61 ASP B O 1
ATOM 4304 N N . HIS B 1 62 ? -23.531 43.031 0.348 1 95.25 62 HIS B N 1
ATOM 4305 C CA . HIS B 1 62 ? -23.109 44.188 1.149 1 95.25 62 HIS B CA 1
ATOM 4306 C C . HIS B 1 62 ? -21.922 44.906 0.518 1 95.25 62 HIS B C 1
ATOM 4308 O O . HIS B 1 62 ? -21.891 46.125 0.451 1 95.25 62 HIS B O 1
ATOM 4314 N N . VAL B 1 63 ? -20.922 44.188 0.116 1 94.5 63 VAL B N 1
ATOM 4315 C CA . VAL B 1 63 ? -19.703 44.75 -0.45 1 94.5 63 VAL B CA 1
ATOM 4316 C C . VAL B 1 63 ? -20.031 45.469 -1.753 1 94.5 63 VAL B C 1
ATOM 4318 O O . VAL B 1 63 ? -19.484 46.531 -2.033 1 94.5 63 VAL B O 1
ATOM 4321 N N . LYS B 1 64 ? -20.891 44.938 -2.477 1 93.69 64 LYS B N 1
ATOM 4322 C CA . LYS B 1 64 ? -21.281 45.531 -3.75 1 93.69 64 LYS B CA 1
ATOM 4323 C C . LYS B 1 64 ? -22.047 46.844 -3.529 1 93.69 64 LYS B C 1
ATOM 4325 O O . LYS B 1 64 ? -21.906 47.781 -4.312 1 93.69 64 LYS B O 1
ATOM 4330 N N . SER B 1 65 ? -22.734 46.906 -2.471 1 92.62 65 SER B N 1
ATOM 4331 C CA . SER B 1 65 ? -23.625 48.062 -2.246 1 92.62 65 SER B CA 1
ATOM 4332 C C . SER B 1 65 ? -22.984 49.094 -1.342 1 92.62 65 SER B C 1
ATOM 4334 O O . SER B 1 65 ? -23.125 50.312 -1.567 1 92.62 65 SER B O 1
ATOM 4336 N N . LYS B 1 66 ? -22.281 48.719 -0.256 1 91.44 66 LYS B N 1
ATOM 4337 C CA . LYS B 1 66 ? -21.875 49.625 0.81 1 91.44 66 LYS B CA 1
ATOM 4338 C C . LYS B 1 66 ? -20.359 49.719 0.906 1 91.44 66 LYS B C 1
ATOM 4340 O O . LYS B 1 66 ? -19.828 50.594 1.591 1 91.44 66 LYS B O 1
ATOM 4345 N N . GLY B 1 67 ? -19.75 48.781 0.248 1 89.88 67 GLY B N 1
ATOM 4346 C CA . GLY B 1 67 ? -18.297 48.875 0.234 1 89.88 67 GLY B CA 1
ATOM 4347 C C . GLY B 1 67 ? -17.609 47.875 1.138 1 89.88 67 GLY B C 1
ATOM 4348 O O . GLY B 1 67 ? -18.047 46.719 1.25 1 89.88 67 GLY B O 1
ATOM 4349 N N . ASN B 1 68 ? -16.516 48.25 1.859 1 93.12 68 ASN B N 1
ATOM 4350 C CA . ASN B 1 68 ? -15.641 47.344 2.59 1 93.12 68 ASN B CA 1
ATOM 4351 C C . ASN B 1 68 ? -16.312 46.781 3.838 1 93.12 68 ASN B C 1
ATOM 4353 O O . ASN B 1 68 ? -17.188 47.438 4.418 1 93.12 68 ASN B O 1
ATOM 4357 N N . LEU B 1 69 ? -15.953 45.594 4.188 1 94.88 69 LEU B N 1
ATOM 4358 C CA . LEU B 1 69 ? -16.422 44.969 5.426 1 94.88 69 LEU B CA 1
ATOM 4359 C C . LEU B 1 69 ? -15.367 44.031 6.012 1 94.88 69 LEU B C 1
ATOM 4361 O O . LEU B 1 69 ? -14.367 43.75 5.352 1 94.88 69 LEU B O 1
ATOM 4365 N N . VAL B 1 70 ? -15.555 43.688 7.277 1 95.56 70 VAL B N 1
ATOM 4366 C CA . VAL B 1 70 ? -14.742 42.688 7.961 1 95.56 70 VAL B CA 1
ATOM 4367 C C . VAL B 1 70 ? -15.609 41.5 8.359 1 95.56 70 VAL B C 1
ATOM 4369 O O . VAL B 1 70 ? -16.625 41.656 9.031 1 95.56 70 VAL B O 1
ATOM 4372 N N . TYR B 1 71 ? -15.289 40.375 7.824 1 95.56 71 TYR B N 1
ATOM 4373 C CA . TYR B 1 71 ? -15.945 39.125 8.219 1 95.56 71 TYR B CA 1
ATOM 4374 C C . TYR B 1 71 ? -15.055 38.312 9.156 1 95.56 71 TYR B C 1
ATOM 4376 O O . TYR B 1 71 ? -13.922 37.969 8.797 1 95.56 71 TYR B O 1
ATOM 4384 N N . ALA B 1 72 ? -15.555 38.031 10.32 1 92.75 72 ALA B N 1
ATOM 4385 C CA . ALA B 1 72 ? -14.75 37.375 11.344 1 92.75 72 ALA B CA 1
ATOM 4386 C C . ALA B 1 72 ? -15.336 36 11.688 1 92.75 72 ALA B C 1
ATOM 4388 O O . ALA B 1 72 ? -16.562 35.844 11.789 1 92.75 72 ALA B O 1
ATOM 4389 N N . VAL B 1 73 ? -14.492 35.031 11.75 1 89.75 73 VAL B N 1
ATOM 4390 C CA . VAL B 1 73 ? -14.859 33.688 12.133 1 89.75 73 VAL B CA 1
ATOM 4391 C C . VAL B 1 73 ? -13.992 33.219 13.305 1 89.75 73 VAL B C 1
ATOM 4393 O O . VAL B 1 73 ? -12.914 33.781 13.547 1 89.75 73 VAL B O 1
ATOM 4396 N N . PRO B 1 74 ? -14.531 32.25 14.102 1 83.75 74 PRO B N 1
ATOM 4397 C CA . PRO B 1 74 ? -13.688 31.734 15.18 1 83.75 74 PRO B CA 1
ATOM 4398 C C . PRO B 1 74 ? -12.469 30.984 14.656 1 83.75 74 PRO B C 1
ATOM 4400 O O . PRO B 1 74 ? -12.586 30.156 13.75 1 83.75 74 PRO B O 1
ATOM 4403 N N . GLY B 1 75 ? -11.258 31.359 15.227 1 84.88 75 GLY B N 1
ATOM 4404 C CA . GLY B 1 75 ? -10.039 30.672 14.844 1 84.88 75 GLY B CA 1
ATOM 4405 C C . GLY B 1 75 ? -9.438 31.203 13.555 1 84.88 75 GLY B C 1
ATOM 4406 O O . GLY B 1 75 ? -9.391 32.406 13.344 1 84.88 75 GLY B O 1
ATOM 4407 N N . ASN B 1 76 ? -8.836 30.281 12.797 1 87 76 ASN B N 1
ATOM 4408 C CA . ASN B 1 76 ? -8.281 30.625 11.484 1 87 76 ASN B CA 1
ATOM 4409 C C . ASN B 1 76 ? -9.344 30.547 10.391 1 87 76 ASN B C 1
ATOM 4411 O O . ASN B 1 76 ? -10.102 29.578 10.328 1 87 76 ASN B O 1
ATOM 4415 N N . PRO B 1 77 ? -9.469 31.547 9.594 1 89.38 77 PRO B N 1
ATOM 4416 C CA . PRO B 1 77 ? -10.555 31.625 8.617 1 89.38 77 PRO B CA 1
ATOM 4417 C C . PRO B 1 77 ? -10.562 30.469 7.633 1 89.38 77 PRO B C 1
ATOM 4419 O O . PRO B 1 77 ? -11.594 30.172 7.027 1 89.38 77 PRO B O 1
ATOM 4422 N N . LEU B 1 78 ? -9.492 29.812 7.402 1 87.62 78 LEU B N 1
ATOM 4423 C CA . LEU B 1 78 ? -9.461 28.766 6.387 1 87.62 78 LEU B CA 1
ATOM 4424 C C . LEU B 1 78 ? -9.555 27.391 7.023 1 87.62 78 LEU B C 1
ATOM 4426 O O . LEU B 1 78 ? -9.711 26.391 6.324 1 87.62 78 LEU B O 1
ATOM 4430 N N . PHE B 1 79 ? -9.422 27.281 8.219 1 84.44 79 PHE B N 1
ATOM 4431 C CA . PHE B 1 79 ? -9.375 25.984 8.875 1 84.44 79 PHE B CA 1
ATOM 4432 C C . PHE B 1 79 ? -10.773 25.516 9.25 1 84.44 79 PHE B C 1
ATOM 4434 O O . PHE B 1 79 ? -11.297 25.859 10.312 1 84.44 79 PHE B O 1
ATOM 4441 N N . GLY B 1 80 ? -11.422 24.75 8.414 1 78.31 80 GLY B N 1
ATOM 4442 C CA . GLY B 1 80 ? -12.734 24.172 8.68 1 78.31 80 GLY B CA 1
ATOM 4443 C C . GLY B 1 80 ? -13.859 25.172 8.547 1 78.31 80 GLY B C 1
ATOM 4444 O O . GLY B 1 80 ? -14.945 24.984 9.109 1 78.31 80 GLY B O 1
ATOM 4445 N N . GLU B 1 81 ? -13.609 26.219 7.91 1 82.75 81 GLU B N 1
ATOM 4446 C CA . GLU B 1 81 ? -14.602 27.281 7.754 1 82.75 81 GLU B CA 1
ATOM 4447 C C . GLU B 1 81 ? -15.141 27.328 6.328 1 82.75 81 GLU B C 1
ATOM 4449 O O . GLU B 1 81 ? -14.633 28.062 5.484 1 82.75 81 GLU B O 1
ATOM 4454 N N . LYS B 1 82 ? -16.188 26.672 6.152 1 84.69 82 LYS B N 1
ATOM 4455 C CA . LYS B 1 82 ? -16.766 26.5 4.82 1 84.69 82 LYS B CA 1
ATOM 4456 C C . LYS B 1 82 ? -17.266 27.828 4.266 1 84.69 82 LYS B C 1
ATOM 4458 O O . LYS B 1 82 ? -17.219 28.062 3.055 1 84.69 82 LYS B O 1
ATOM 4463 N N . THR B 1 83 ? -17.797 28.703 5.176 1 90.25 83 THR B N 1
ATOM 4464 C CA . THR B 1 83 ? -18.281 30 4.719 1 90.25 83 THR B CA 1
ATOM 4465 C C . THR B 1 83 ? -17.172 30.797 4.059 1 90.25 83 THR B C 1
ATOM 4467 O O . THR B 1 83 ? -17.391 31.484 3.057 1 90.25 83 THR B O 1
ATOM 4470 N N . VAL B 1 84 ? -16.031 30.719 4.59 1 92.38 84 VAL B N 1
ATOM 4471 C CA . VAL B 1 84 ? -14.898 31.469 4.066 1 92.38 84 VAL B CA 1
ATOM 4472 C C . VAL B 1 84 ? -14.477 30.891 2.711 1 92.38 84 VAL B C 1
ATOM 4474 O O . VAL B 1 84 ? -14.172 31.641 1.783 1 92.38 84 VAL B O 1
ATOM 4477 N N . GLU B 1 85 ? -14.453 29.641 2.629 1 89.19 85 GLU B N 1
ATOM 4478 C CA . GLU B 1 85 ? -14.148 29 1.354 1 89.19 85 GLU B CA 1
ATOM 4479 C C . GLU B 1 85 ? -15.109 29.469 0.259 1 89.19 85 GLU B C 1
ATOM 4481 O O . GLU B 1 85 ? -14.672 29.828 -0.839 1 89.19 85 GLU B O 1
ATOM 4486 N N . LYS B 1 86 ? -16.359 29.422 0.6 1 92 86 LYS B N 1
ATOM 4487 C CA . LYS B 1 86 ? -17.375 29.859 -0.345 1 92 86 LYS B CA 1
ATOM 4488 C C . LYS B 1 86 ? -17.234 31.344 -0.67 1 92 86 LYS B C 1
ATOM 4490 O O . LYS B 1 86 ? -17.453 31.766 -1.808 1 92 86 LYS B O 1
ATOM 4495 N N . LEU B 1 87 ? -16.922 32.125 0.305 1 94.06 87 LEU B N 1
ATOM 4496 C CA . LEU B 1 87 ? -16.734 33.562 0.12 1 94.06 87 LEU B CA 1
ATOM 4497 C C . LEU B 1 87 ? -15.586 33.812 -0.844 1 94.06 87 LEU B C 1
ATOM 4499 O O . LEU B 1 87 ? -15.672 34.719 -1.684 1 94.06 87 LEU B O 1
ATOM 4503 N N . ILE B 1 88 ? -14.508 33.094 -0.701 1 93 88 ILE B N 1
ATOM 4504 C CA . ILE B 1 88 ? -13.344 33.25 -1.568 1 93 88 ILE B CA 1
ATOM 4505 C C . ILE B 1 88 ? -13.742 32.969 -3.016 1 93 88 ILE B C 1
ATOM 4507 O O . ILE B 1 88 ? -13.414 33.719 -3.92 1 93 88 ILE B O 1
ATOM 4511 N N . GLN B 1 89 ? -14.445 31.922 -3.199 1 92.19 89 GLN B N 1
ATOM 4512 C CA . GLN B 1 89 ? -14.898 31.547 -4.535 1 92.19 89 GLN B CA 1
ATOM 4513 C C . GLN B 1 89 ? -15.812 32.625 -5.125 1 92.19 89 GLN B C 1
ATOM 4515 O O . GLN B 1 89 ? -15.664 33 -6.293 1 92.19 89 GLN B O 1
ATOM 4520 N N . ALA B 1 90 ? -16.75 33.031 -4.309 1 93.31 90 ALA B N 1
ATOM 4521 C CA . ALA B 1 90 ? -17.688 34.062 -4.75 1 93.31 90 ALA B CA 1
ATOM 4522 C C . ALA B 1 90 ? -16.969 35.375 -5.059 1 93.31 90 ALA B C 1
ATOM 4524 O O . ALA B 1 90 ? -17.312 36.031 -6.031 1 93.31 90 ALA B O 1
ATOM 4525 N N . ALA B 1 91 ? -16.062 35.75 -4.234 1 94.38 91 ALA B N 1
ATOM 4526 C CA . ALA B 1 91 ? -15.305 37 -4.43 1 94.38 91 ALA B CA 1
ATOM 4527 C C . ALA B 1 91 ? -14.5 36.938 -5.73 1 94.38 91 ALA B C 1
ATOM 4529 O O . ALA B 1 91 ? -14.477 37.938 -6.484 1 94.38 91 ALA B O 1
ATOM 4530 N N . LYS B 1 92 ? -13.836 35.875 -5.926 1 93.06 92 LYS B N 1
ATOM 4531 C CA . LYS B 1 92 ? -13.078 35.688 -7.156 1 93.06 92 LYS B CA 1
ATOM 4532 C C . LYS B 1 92 ? -13.984 35.75 -8.383 1 93.06 92 LYS B C 1
ATOM 4534 O O . LYS B 1 92 ? -13.641 36.375 -9.391 1 93.06 92 LYS B O 1
ATOM 4539 N N . ALA B 1 93 ? -15.141 35.125 -8.312 1 93.31 93 ALA B N 1
ATOM 4540 C CA . ALA B 1 93 ? -16.109 35.125 -9.406 1 93.31 93 ALA B CA 1
ATOM 4541 C C . ALA B 1 93 ? -16.641 36.5 -9.703 1 93.31 93 ALA B C 1
ATOM 4543 O O . ALA B 1 93 ? -16.875 36.844 -10.859 1 93.31 93 ALA B O 1
ATOM 4544 N N . GLU B 1 94 ? -16.766 37.312 -8.758 1 93.81 94 GLU B N 1
ATOM 4545 C CA . GLU B 1 94 ? -17.359 38.656 -8.906 1 93.81 94 GLU B CA 1
ATOM 4546 C C . GLU B 1 94 ? -16.297 39.719 -9.031 1 93.81 94 GLU B C 1
ATOM 4548 O O . GLU B 1 94 ? -16.609 40.906 -9.203 1 93.81 94 GLU B O 1
ATOM 4553 N N . GLY B 1 95 ? -15.047 39.281 -8.836 1 93.38 95 GLY B N 1
ATOM 4554 C CA . GLY B 1 95 ? -13.938 40.219 -8.953 1 93.38 95 GLY B CA 1
ATOM 4555 C C . GLY B 1 95 ? -13.789 41.125 -7.738 1 93.38 95 GLY B C 1
ATOM 4556 O O . GLY B 1 95 ? -13.438 42.281 -7.871 1 93.38 95 GLY B O 1
ATOM 4557 N N . ILE B 1 96 ? -14.195 40.75 -6.59 1 93.88 96 ILE B N 1
ATOM 4558 C CA . ILE B 1 96 ? -14.086 41.5 -5.344 1 93.88 96 ILE B CA 1
ATOM 4559 C C . ILE B 1 96 ? -12.742 41.188 -4.684 1 93.88 96 ILE B C 1
ATOM 4561 O O . ILE B 1 96 ? -12.336 40.031 -4.574 1 93.88 96 ILE B O 1
ATOM 4565 N N . GLU B 1 97 ? -12.055 42.156 -4.27 1 93.25 97 GLU B N 1
ATOM 4566 C CA . GLU B 1 97 ? -10.773 42 -3.592 1 93.25 97 GLU B CA 1
ATOM 4567 C C . GLU B 1 97 ? -10.969 41.594 -2.137 1 93.25 97 GLU B C 1
ATOM 4569 O O . GLU B 1 97 ? -11.914 42.031 -1.48 1 93.25 97 GLU B O 1
ATOM 4574 N N . TYR B 1 98 ? -10.125 40.719 -1.707 1 92.56 98 TYR B N 1
ATOM 4575 C CA . TYR B 1 98 ? -10.195 40.281 -0.314 1 92.56 98 TYR B CA 1
ATOM 4576 C C . TYR B 1 98 ? -8.797 40.031 0.25 1 92.56 98 TYR B C 1
ATOM 4578 O O . TYR B 1 98 ? -7.836 39.875 -0.505 1 92.56 98 TYR B O 1
ATOM 4586 N N . GLN B 1 99 ? -8.695 40.156 1.56 1 89.5 99 GLN B N 1
ATOM 4587 C CA . GLN B 1 99 ? -7.48 39.844 2.297 1 89.5 99 GLN B CA 1
ATOM 4588 C C . GLN B 1 99 ? -7.77 38.906 3.469 1 89.5 99 GLN B C 1
ATOM 4590 O O . GLN B 1 99 ? -8.742 39.094 4.199 1 89.5 99 GLN B O 1
ATOM 4595 N N . LEU B 1 100 ? -6.973 37.875 3.572 1 90.06 100 LEU B N 1
ATOM 4596 C CA . LEU B 1 100 ? -7.113 36.906 4.672 1 90.06 100 LEU B CA 1
ATOM 4597 C C . LEU B 1 100 ? -6.16 37.25 5.812 1 90.06 100 LEU B C 1
ATOM 4599 O O . LEU B 1 100 ? -4.973 37.5 5.582 1 90.06 100 LEU B O 1
ATOM 4603 N N . HIS B 1 101 ? -6.648 37.406 6.957 1 87.62 101 HIS B N 1
ATOM 4604 C CA . HIS B 1 101 ? -5.852 37.625 8.156 1 87.62 101 HIS B CA 1
ATOM 4605 C C . HIS B 1 101 ? -5.895 36.406 9.086 1 87.62 101 HIS B C 1
ATOM 4607 O O . HIS B 1 101 ? -6.934 36.125 9.688 1 87.62 101 HIS B O 1
ATOM 4613 N N . PRO B 1 102 ? -4.754 35.75 9.281 1 84.31 102 PRO B N 1
ATOM 4614 C CA . PRO B 1 102 ? -4.762 34.5 10.047 1 84.31 102 PRO B CA 1
ATOM 4615 C C . PRO B 1 102 ? -5 34.75 11.539 1 84.31 102 PRO B C 1
ATOM 4617 O O . PRO B 1 102 ? -4.66 35.812 12.07 1 84.31 102 PRO B O 1
ATOM 4620 N N . GLY B 1 103 ? -5.684 33.844 12.172 1 84.19 103 GLY B N 1
ATOM 4621 C CA . GLY B 1 103 ? -5.801 33.719 13.617 1 84.19 103 GLY B CA 1
ATOM 4622 C C . GLY B 1 103 ? -5.219 32.406 14.148 1 84.19 103 GLY B C 1
ATOM 4623 O O . GLY B 1 103 ? -4.691 31.609 13.383 1 84.19 103 GLY B O 1
ATOM 4624 N N . VAL B 1 104 ? -5.164 32.312 15.406 1 83.62 104 VAL B N 1
ATOM 4625 C CA . VAL B 1 104 ? -4.691 31.062 16.016 1 83.62 104 VAL B CA 1
ATOM 4626 C C . VAL B 1 104 ? -5.668 29.922 15.703 1 83.62 104 VAL B C 1
ATOM 4628 O O . VAL B 1 104 ? -6.836 29.984 16.078 1 83.62 104 VAL B O 1
ATOM 4631 N N . SER B 1 105 ? -5.172 29.016 15.031 1 86.38 105 SER B N 1
ATOM 4632 C CA . SER B 1 105 ? -6.039 27.922 14.586 1 86.38 105 SER B CA 1
ATOM 4633 C C . SER B 1 105 ? -6.242 26.891 15.68 1 86.38 105 SER B C 1
ATOM 4635 O O . SER B 1 105 ? -5.508 26.875 16.672 1 86.38 105 SER B O 1
ATOM 4637 N N . PHE B 1 106 ? -7.281 26.094 15.453 1 82.12 106 PHE B N 1
ATOM 4638 C CA . PHE B 1 106 ? -7.504 24.969 16.359 1 82.12 106 PHE B CA 1
ATOM 4639 C C . PHE B 1 106 ? -6.316 24.016 16.344 1 82.12 106 PHE B C 1
ATOM 4641 O O . PHE B 1 106 ? -6.02 23.359 17.344 1 82.12 106 PHE B O 1
ATOM 4648 N N . VAL B 1 107 ? -5.598 23.891 15.242 1 85 107 VAL B N 1
ATOM 4649 C CA . VAL B 1 107 ? -4.418 23.047 15.133 1 85 107 VAL B CA 1
ATOM 4650 C C . VAL B 1 107 ? -3.332 23.531 16.094 1 85 107 VAL B C 1
ATOM 4652 O O . VAL B 1 107 ? -2.729 22.734 16.812 1 85 107 VAL B O 1
ATOM 4655 N N . ASP B 1 108 ? -3.129 24.844 16.062 1 86.81 108 ASP B N 1
ATOM 4656 C CA . ASP B 1 108 ? -2.141 25.438 16.953 1 86.81 108 ASP B CA 1
ATOM 4657 C C . ASP B 1 108 ? -2.459 25.156 18.422 1 86.81 108 ASP B C 1
ATOM 4659 O O . ASP B 1 108 ? -1.583 24.734 19.172 1 86.81 108 ASP B O 1
ATOM 4663 N N . VAL B 1 109 ? -3.658 25.375 18.719 1 83.81 109 VAL B N 1
ATOM 4664 C CA . VAL B 1 109 ? -4.082 25.25 20.109 1 83.81 109 VAL B CA 1
ATOM 4665 C C . VAL B 1 109 ? -4.016 23.797 20.547 1 83.81 109 VAL B C 1
ATOM 4667 O O . VAL B 1 109 ? -3.564 23.484 21.641 1 83.81 109 VAL B O 1
ATOM 4670 N N . THR B 1 110 ? -4.477 22.969 19.672 1 85.06 110 THR B N 1
ATOM 4671 C CA . THR B 1 110 ? -4.512 21.531 19.984 1 85.06 110 THR B CA 1
ATOM 4672 C C . THR B 1 110 ? -3.102 20.984 20.141 1 85.06 110 THR B C 1
ATOM 4674 O O . THR B 1 110 ? -2.816 20.25 21.094 1 85.06 110 THR B O 1
ATOM 4677 N N . LEU B 1 111 ? -2.242 21.297 19.281 1 87 111 LEU B N 1
ATOM 4678 C CA . LEU B 1 111 ? -0.883 20.766 19.328 1 87 111 LEU B CA 1
ATOM 4679 C C . LEU B 1 111 ? -0.115 21.359 20.5 1 87 111 LEU B C 1
ATOM 4681 O O . LEU B 1 111 ? 0.746 20.688 21.078 1 87 111 LEU B O 1
ATOM 4685 N N . ASN B 1 112 ? -0.427 22.547 20.875 1 86 112 ASN B N 1
ATOM 4686 C CA . ASN B 1 112 ? 0.137 23.109 22.078 1 86 112 ASN B CA 1
ATOM 4687 C C . ASN B 1 112 ? -0.302 22.344 23.328 1 86 112 ASN B C 1
ATOM 4689 O O . ASN B 1 112 ? 0.513 22.062 24.203 1 86 112 ASN B O 1
ATOM 4693 N N . ALA B 1 113 ? -1.604 22.109 23.359 1 83.12 113 ALA B N 1
ATOM 4694 C CA . ALA B 1 113 ? -2.15 21.359 24.484 1 83.12 113 ALA B CA 1
ATOM 4695 C C . ALA B 1 113 ? -1.507 19.969 24.594 1 83.12 113 ALA B C 1
ATOM 4697 O O . ALA B 1 113 ? -1.298 19.453 25.688 1 83.12 113 ALA B O 1
ATOM 4698 N N . LEU B 1 114 ? -1.145 19.438 23.469 1 87 114 LEU B N 1
ATOM 4699 C CA . LEU B 1 114 ? -0.571 18.094 23.406 1 87 114 LEU B CA 1
ATOM 4700 C C . LEU B 1 114 ? 0.945 18.141 23.562 1 87 114 LEU B C 1
ATOM 4702 O O . LEU B 1 114 ? 1.587 17.109 23.766 1 87 114 LEU B O 1
ATOM 4706 N N . GLU B 1 115 ? 1.487 19.344 23.484 1 87.31 115 GLU B N 1
ATOM 4707 C CA . GLU B 1 115 ? 2.934 19.547 23.5 1 87.31 115 GLU B CA 1
ATOM 4708 C C . GLU B 1 115 ? 3.609 18.75 22.391 1 87.31 115 GLU B C 1
ATOM 4710 O O . GLU B 1 115 ? 4.566 18.016 22.641 1 87.31 115 GLU B O 1
ATOM 4715 N N . GLN B 1 116 ? 3.018 18.844 21.188 1 87.25 116 GLN B N 1
ATOM 4716 C CA . GLN B 1 116 ? 3.543 18.141 20.031 1 87.25 116 GLN B CA 1
ATOM 4717 C C . GLN B 1 116 ? 4.023 19.125 18.969 1 87.25 116 GLN B C 1
ATOM 4719 O O . GLN B 1 116 ? 3.402 20.172 18.75 1 87.25 116 GLN B O 1
ATOM 4724 N N . ASP B 1 117 ? 5.047 18.75 18.328 1 87.44 117 ASP B N 1
ATOM 4725 C CA . ASP B 1 117 ? 5.586 19.531 17.203 1 87.44 117 ASP B CA 1
ATOM 4726 C C . ASP B 1 117 ? 5.203 18.891 15.875 1 87.44 117 ASP B C 1
ATOM 4728 O O . ASP B 1 117 ? 5.625 17.781 15.562 1 87.44 117 ASP B O 1
ATOM 4732 N N . PRO B 1 118 ? 4.402 19.594 15.078 1 86.62 118 PRO B N 1
ATOM 4733 C CA . PRO B 1 118 ? 3.971 19.016 13.805 1 86.62 118 PRO B CA 1
ATOM 4734 C C . PRO B 1 118 ? 5.137 18.75 12.852 1 86.62 118 PRO B C 1
ATOM 4736 O O . PRO B 1 118 ? 5.008 17.953 11.922 1 86.62 118 PRO B O 1
ATOM 4739 N N . ILE B 1 119 ? 6.238 19.375 13.016 1 82.94 119 ILE B N 1
ATOM 4740 C CA . ILE B 1 119 ? 7.375 19.219 12.117 1 82.94 119 ILE B CA 1
ATOM 4741 C C . ILE B 1 119 ? 7.934 17.797 12.227 1 82.94 119 ILE B C 1
ATOM 4743 O O . ILE B 1 119 ? 8.609 17.312 11.312 1 82.94 119 ILE B O 1
ATOM 4747 N N . ASP B 1 120 ? 7.684 17.172 13.336 1 82.75 120 ASP B N 1
ATOM 4748 C CA . ASP B 1 120 ? 8.102 15.781 13.516 1 82.75 120 ASP B CA 1
ATOM 4749 C C . ASP B 1 120 ? 7.262 14.836 12.656 1 82.75 120 ASP B C 1
ATOM 4751 O O . ASP B 1 120 ? 7.535 13.633 12.594 1 82.75 120 ASP B O 1
ATOM 4755 N N . GLY B 1 121 ? 6.348 15.406 12.055 1 85.94 121 GLY B N 1
ATOM 4756 C CA . GLY B 1 121 ? 5.422 14.633 11.242 1 85.94 121 GLY B CA 1
ATOM 4757 C C . GLY B 1 121 ? 4.004 14.641 11.781 1 85.94 121 GLY B C 1
ATOM 4758 O O . GLY B 1 121 ? 3.768 14.281 12.938 1 85.94 121 GLY B O 1
ATOM 4759 N N . LEU B 1 122 ? 3.098 15.102 10.938 1 90.31 122 LEU B N 1
ATOM 4760 C CA . LEU B 1 122 ? 1.7 15.18 11.352 1 90.31 122 LEU B CA 1
ATOM 4761 C C . LEU B 1 122 ? 0.771 15.047 10.148 1 90.31 122 LEU B C 1
ATOM 4763 O O . LEU B 1 122 ? 1.021 15.633 9.094 1 90.31 122 LEU B O 1
ATOM 4767 N N . LYS B 1 123 ? -0.113 14.195 10.312 1 90.69 123 LYS B N 1
ATOM 4768 C CA . LYS B 1 123 ? -1.18 14.109 9.32 1 90.69 123 LYS B CA 1
ATOM 4769 C C . LYS B 1 123 ? -2.498 14.633 9.883 1 90.69 123 LYS B C 1
ATOM 4771 O O . LYS B 1 123 ? -2.887 14.281 10.992 1 90.69 123 LYS B O 1
ATOM 4776 N N . ILE B 1 124 ? -3.102 15.539 9.203 1 91.19 124 ILE B N 1
ATOM 4777 C CA . ILE B 1 124 ? -4.398 16.078 9.586 1 91.19 124 ILE B CA 1
ATOM 4778 C C . ILE B 1 124 ? -5.473 15.578 8.625 1 91.19 124 ILE B C 1
ATOM 4780 O O . ILE B 1 124 ? -5.34 15.727 7.406 1 91.19 124 ILE B O 1
ATOM 4784 N N . ILE B 1 125 ? -6.496 15 9.148 1 90.06 125 ILE B N 1
ATOM 4785 C CA . ILE B 1 125 ? -7.547 14.469 8.289 1 90.06 125 ILE B CA 1
ATOM 4786 C C . ILE B 1 125 ? -8.914 14.75 8.906 1 90.06 125 ILE B C 1
ATOM 4788 O O . ILE B 1 125 ? -9.016 15.023 10.102 1 90.06 125 ILE B O 1
ATOM 4792 N N . ASP B 1 126 ? -9.883 14.695 8.047 1 87.19 126 ASP B N 1
ATOM 4793 C CA . ASP B 1 126 ? -11.273 14.773 8.484 1 87.19 126 ASP B CA 1
ATOM 4794 C C . ASP B 1 126 ? -11.812 13.398 8.859 1 87.19 126 ASP B C 1
ATOM 4796 O O . ASP B 1 126 ? -11.508 12.406 8.188 1 87.19 126 ASP B O 1
ATOM 4800 N N . ALA B 1 127 ? -12.609 13.367 9.914 1 86.12 127 ALA B N 1
ATOM 4801 C CA . ALA B 1 127 ? -13.164 12.094 10.359 1 86.12 127 ALA B CA 1
ATOM 4802 C C . ALA B 1 127 ? -13.938 11.414 9.234 1 86.12 127 ALA B C 1
ATOM 4804 O O . ALA B 1 127 ? -13.953 10.188 9.133 1 86.12 127 ALA B O 1
ATOM 4805 N N . PHE B 1 128 ? -14.508 12.203 8.312 1 80.12 128 PHE B N 1
ATOM 4806 C CA . PHE B 1 128 ? -15.297 11.672 7.207 1 80.12 128 PHE B CA 1
ATOM 4807 C C . PHE B 1 128 ? -14.398 11.023 6.16 1 80.12 128 PHE B C 1
ATOM 4809 O O . PHE B 1 128 ? -14.836 10.141 5.422 1 80.12 128 PHE B O 1
ATOM 4816 N N . ASP B 1 129 ? -13.164 11.445 6.137 1 79.31 129 ASP B N 1
ATOM 4817 C CA . ASP B 1 129 ? -12.273 11.016 5.066 1 79.31 129 ASP B CA 1
ATOM 4818 C C . ASP B 1 129 ? -11.273 9.977 5.57 1 79.31 129 ASP B C 1
ATOM 4820 O O . ASP B 1 129 ? -10.273 9.695 4.902 1 79.31 129 ASP B O 1
ATOM 4824 N N . CYS B 1 130 ? -11.484 9.477 6.703 1 79.25 130 CYS B N 1
ATOM 4825 C CA . CYS B 1 130 ? -10.508 8.586 7.324 1 79.25 130 CYS B CA 1
ATOM 4826 C C . CYS B 1 130 ? -10.273 7.348 6.469 1 79.25 130 CYS B C 1
ATOM 4828 O O . CYS B 1 130 ? -9.141 6.863 6.371 1 79.25 130 CYS B O 1
ATOM 4830 N N . LEU B 1 131 ? -11.328 6.871 5.836 1 66.94 131 LEU B N 1
ATOM 4831 C CA . LEU B 1 131 ? -11.203 5.688 4.996 1 66.94 131 LEU B CA 1
ATOM 4832 C C . LEU B 1 131 ? -10.469 6.016 3.697 1 66.94 131 LEU B C 1
ATOM 4834 O O . LEU B 1 131 ? -9.695 5.199 3.195 1 66.94 131 LEU B O 1
ATOM 4838 N N . LYS B 1 132 ? -10.766 7.195 3.219 1 70.56 132 LYS B N 1
ATOM 4839 C CA . LYS B 1 132 ? -10.148 7.629 1.966 1 70.56 132 LYS B CA 1
ATOM 4840 C C . LYS B 1 132 ? -8.672 7.953 2.158 1 70.56 132 LYS B C 1
ATOM 4842 O O . LYS B 1 132 ? -7.852 7.68 1.279 1 70.56 132 LYS B O 1
ATOM 4847 N N . ASN B 1 133 ? -8.43 8.508 3.268 1 77.5 133 ASN B N 1
ATOM 4848 C CA . ASN B 1 133 ? -7.066 8.891 3.619 1 77.5 133 ASN B CA 1
ATOM 4849 C C . ASN B 1 133 ? -6.656 8.328 4.977 1 77.5 133 ASN B C 1
ATOM 4851 O O . ASN B 1 133 ? -6.645 9.055 5.977 1 77.5 133 ASN B O 1
ATOM 4855 N N . PRO B 1 134 ? -6.223 7.082 4.922 1 77.5 134 PRO B N 1
ATOM 4856 C CA . PRO B 1 134 ? -5.91 6.473 6.219 1 77.5 134 PRO B CA 1
ATOM 4857 C C . PRO B 1 134 ? -4.699 7.113 6.895 1 77.5 134 PRO B C 1
ATOM 4859 O O . PRO B 1 134 ? -3.809 7.629 6.215 1 77.5 134 PRO B O 1
ATOM 4862 N N . PRO B 1 135 ? -4.75 7.105 8.195 1 84.62 135 PRO B N 1
ATOM 4863 C CA . PRO B 1 135 ? -3.6 7.625 8.938 1 84.62 135 PRO B CA 1
ATOM 4864 C C . PRO B 1 135 ? -2.324 6.824 8.68 1 84.62 135 PRO B C 1
ATOM 4866 O O . PRO B 1 135 ? -2.389 5.691 8.195 1 84.62 135 PRO B O 1
ATOM 4869 N N . ASP B 1 136 ? -1.239 7.441 8.852 1 77.69 136 ASP B N 1
ATOM 4870 C CA . ASP B 1 136 ? 0.082 6.82 8.836 1 77.69 136 ASP B CA 1
ATOM 4871 C C . ASP B 1 136 ? 0.593 6.574 10.25 1 77.69 136 ASP B C 1
ATOM 4873 O O . ASP B 1 136 ? 0.93 7.52 10.969 1 77.69 136 ASP B O 1
ATOM 4877 N N . PRO B 1 137 ? 0.651 5.348 10.656 1 79.69 137 PRO B N 1
ATOM 4878 C CA . PRO B 1 137 ? 1.027 5.055 12.047 1 79.69 137 PRO B CA 1
ATOM 4879 C C . PRO B 1 137 ? 2.414 5.582 12.406 1 79.69 137 PRO B C 1
ATOM 4881 O O . PRO B 1 137 ? 2.746 5.703 13.586 1 79.69 137 PRO B O 1
ATOM 4884 N N . ARG B 1 138 ? 3.213 5.941 11.461 1 81.69 138 ARG B N 1
ATOM 4885 C CA . ARG B 1 138 ? 4.582 6.383 11.711 1 81.69 138 ARG B CA 1
ATOM 4886 C C . ARG B 1 138 ? 4.613 7.824 12.203 1 81.69 138 ARG B C 1
ATOM 4888 O O . ARG B 1 138 ? 5.617 8.273 12.758 1 81.69 138 ARG B O 1
ATOM 4895 N N . ILE B 1 139 ? 3.607 8.594 11.953 1 86.19 139 ILE B N 1
ATOM 4896 C CA . ILE B 1 139 ? 3.543 9.984 12.383 1 86.19 139 ILE B CA 1
ATOM 4897 C C . ILE B 1 139 ? 2.24 10.234 13.141 1 86.19 139 ILE B C 1
ATOM 4899 O O . ILE B 1 139 ? 1.332 9.398 13.117 1 86.19 139 ILE B O 1
ATOM 4903 N N . GLY B 1 140 ? 2.25 11.312 13.859 1 89.94 140 GLY B N 1
ATOM 4904 C CA . GLY B 1 140 ? 1.017 11.68 14.539 1 89.94 140 GLY B CA 1
ATOM 4905 C C . GLY B 1 140 ? -0.099 12.055 13.578 1 89.94 140 GLY B C 1
ATOM 4906 O O . GLY B 1 140 ? 0.156 12.594 12.5 1 89.94 140 GLY B O 1
ATOM 4907 N N . THR B 1 141 ? -1.31 11.695 13.984 1 92.38 141 THR B N 1
ATOM 4908 C CA . THR B 1 141 ? -2.461 12.039 13.156 1 92.38 141 THR B CA 1
ATOM 4909 C C . THR B 1 141 ? -3.498 12.812 13.969 1 92.38 141 THR B C 1
ATOM 4911 O O . THR B 1 141 ? -3.84 12.422 15.086 1 92.38 141 THR B O 1
ATOM 4914 N N . LEU B 1 142 ? -3.883 13.93 13.461 1 92.56 142 LEU B N 1
ATOM 4915 C CA . LEU B 1 142 ? -4.961 14.719 14.039 1 92.56 142 LEU B CA 1
ATOM 4916 C C . LEU B 1 142 ? -6.238 14.578 13.227 1 92.56 142 LEU B C 1
ATOM 4918 O O . LEU B 1 142 ? -6.297 15.016 12.07 1 92.56 142 LEU B O 1
ATOM 4922 N N . VAL B 1 143 ? -7.219 13.953 13.828 1 91.88 143 VAL B N 1
ATOM 4923 C CA . VAL B 1 143 ? -8.508 13.773 13.172 1 91.88 143 VAL B CA 1
ATOM 4924 C C . VAL B 1 143 ? -9.484 14.852 13.648 1 91.88 143 VAL B C 1
ATOM 4926 O O . VAL B 1 143 ? -9.766 14.953 14.852 1 91.88 143 VAL B O 1
ATOM 4929 N N . THR B 1 144 ? -9.953 15.555 12.711 1 87.31 144 THR B N 1
ATOM 4930 C CA . THR B 1 144 ? -10.852 16.656 13.055 1 87.31 144 THR B CA 1
ATOM 4931 C C . THR B 1 144 ? -12.305 16.25 12.805 1 87.31 144 THR B C 1
ATOM 4933 O O . THR B 1 144 ? -12.578 15.18 12.266 1 87.31 144 THR B O 1
ATOM 4936 N N . GLN B 1 145 ? -13.219 17 13.297 1 80.44 145 GLN B N 1
ATOM 4937 C CA . GLN B 1 145 ? -14.648 16.875 13.047 1 80.44 145 GLN B CA 1
ATOM 4938 C C . GLN B 1 145 ? -15.203 15.578 13.633 1 80.44 145 GLN B C 1
ATOM 4940 O O . GLN B 1 145 ? -15.93 14.852 12.953 1 80.44 145 GLN B O 1
ATOM 4945 N N . VAL B 1 146 ? -14.742 15.18 14.781 1 86.62 146 VAL B N 1
ATOM 4946 C CA . VAL B 1 146 ? -15.367 14.109 15.547 1 86.62 146 VAL B CA 1
ATOM 4947 C C . VAL B 1 146 ? -16.531 14.672 16.359 1 86.62 146 VAL B C 1
ATOM 4949 O O . VAL B 1 146 ? -16.469 14.75 17.578 1 86.62 146 VAL B O 1
ATOM 4952 N N . TYR B 1 147 ? -17.609 14.977 15.719 1 78.56 147 TYR B N 1
ATOM 4953 C CA . TYR B 1 147 ? -18.578 15.93 16.25 1 78.56 147 TYR B CA 1
ATOM 4954 C C . TYR B 1 147 ? -19.625 15.227 17.094 1 78.56 147 TYR B C 1
ATOM 4956 O O . TYR B 1 147 ? -20.344 15.875 17.859 1 78.56 147 TYR B O 1
ATOM 4964 N N . ASP B 1 148 ? -19.781 13.906 17 1 83.56 148 ASP B N 1
ATOM 4965 C CA . ASP B 1 148 ? -20.75 13.211 17.844 1 83.56 148 ASP B CA 1
ATOM 4966 C C . ASP B 1 148 ? -20.328 11.758 18.078 1 83.56 148 ASP B C 1
ATOM 4968 O O . ASP B 1 148 ? -19.281 11.328 17.594 1 83.56 148 ASP B O 1
ATOM 4972 N N . GLN B 1 149 ? -21.141 11.156 18.891 1 87.56 149 GLN B N 1
ATOM 4973 C CA . GLN B 1 149 ? -20.828 9.797 19.297 1 87.56 149 GLN B CA 1
ATOM 4974 C C . GLN B 1 149 ? -20.922 8.836 18.109 1 87.56 149 GLN B C 1
ATOM 4976 O O . GLN B 1 149 ? -20.172 7.867 18.016 1 87.56 149 GLN B O 1
ATOM 4981 N N . HIS B 1 150 ? -21.812 9.125 17.266 1 88.5 150 HIS B N 1
ATOM 4982 C CA . HIS B 1 150 ? -21.969 8.281 16.094 1 88.5 150 HIS B CA 1
ATOM 4983 C C . HIS B 1 150 ? -20.734 8.344 15.203 1 88.5 150 HIS B C 1
ATOM 4985 O O . HIS B 1 150 ? -20.234 7.305 14.75 1 88.5 150 HIS B O 1
ATOM 4991 N N . MET B 1 151 ? -20.297 9.562 14.992 1 87.81 151 MET B N 1
ATOM 4992 C CA . MET B 1 151 ? -19.078 9.727 14.211 1 87.81 151 MET B CA 1
ATOM 4993 C C . MET B 1 151 ? -17.891 9.047 14.898 1 87.81 151 MET B C 1
ATOM 4995 O O . MET B 1 151 ? -17.078 8.406 14.234 1 87.81 151 MET B O 1
ATOM 4999 N N . ALA B 1 152 ? -17.844 9.188 16.172 1 90.94 152 ALA B N 1
ATOM 5000 C CA . ALA B 1 152 ? -16.781 8.562 16.938 1 90.94 152 ALA B CA 1
ATOM 5001 C C . ALA B 1 152 ? -16.828 7.043 16.797 1 90.94 152 ALA B C 1
ATOM 5003 O O . ALA B 1 152 ? -15.781 6.387 16.734 1 90.94 152 ALA B O 1
ATOM 5004 N N . SER B 1 153 ? -17.969 6.492 16.766 1 91 153 SER B N 1
ATOM 5005 C CA . SER B 1 153 ? -18.141 5.051 16.641 1 91 153 SER B CA 1
ATOM 5006 C C . SER B 1 153 ? -17.672 4.566 15.266 1 91 153 SER B C 1
ATOM 5008 O O . SER B 1 153 ? -17 3.539 15.164 1 91 153 SER B O 1
ATOM 5010 N N . GLU B 1 154 ? -18.078 5.285 14.289 1 88.38 154 GLU B N 1
ATOM 5011 C CA . GLU B 1 154 ? -17.656 4.938 12.938 1 88.38 154 GLU B CA 1
ATOM 5012 C C . GLU B 1 154 ? -16.141 5.043 12.797 1 88.38 154 GLU B C 1
ATOM 5014 O O . GLU B 1 154 ? -15.508 4.195 12.156 1 88.38 154 GLU B O 1
ATOM 5019 N N . LEU B 1 155 ? -15.672 6.113 13.258 1 90.31 155 LEU B N 1
ATOM 5020 C CA . LEU B 1 155 ? -14.234 6.344 13.219 1 90.31 155 LEU B CA 1
ATOM 5021 C C . LEU B 1 155 ? -13.484 5.227 13.938 1 90.31 155 LEU B C 1
ATOM 5023 O O . LEU B 1 155 ? -12.461 4.75 13.453 1 90.31 155 LEU B O 1
ATOM 5027 N N . LYS B 1 156 ? -14.016 4.887 15.094 1 91.62 156 LYS B N 1
ATOM 5028 C CA . LYS B 1 156 ? -13.445 3.809 15.891 1 91.62 156 LYS B CA 1
ATOM 5029 C C . LYS B 1 156 ? -13.297 2.531 15.07 1 91.62 156 LYS B C 1
ATOM 5031 O O . LYS B 1 156 ? -12.242 1.898 15.078 1 91.62 156 LYS B O 1
ATOM 5036 N N . LEU B 1 157 ? -14.289 2.141 14.375 1 83.81 157 LEU B N 1
ATOM 5037 C CA . LEU B 1 157 ? -14.289 0.919 13.57 1 83.81 157 LEU B CA 1
ATOM 5038 C C . LEU B 1 157 ? -13.242 0.987 12.469 1 83.81 157 LEU B C 1
ATOM 5040 O O . LEU B 1 157 ? -12.547 0.002 12.211 1 83.81 157 LEU B O 1
ATOM 5044 N N . GLN B 1 158 ? -13.102 2.096 11.867 1 82.75 158 GLN B N 1
ATOM 5045 C CA . GLN B 1 158 ? -12.133 2.271 10.789 1 82.75 158 GLN B CA 1
ATOM 5046 C C . GLN B 1 158 ? -10.703 2.242 11.312 1 82.75 158 GLN B C 1
ATOM 5048 O O . GLN B 1 158 ? -9.828 1.604 10.727 1 82.75 158 GLN B O 1
ATOM 5053 N N . LEU B 1 159 ? -10.531 2.945 12.414 1 88.5 159 LEU B N 1
ATOM 5054 C CA . LEU B 1 159 ? -9.188 3.064 12.977 1 88.5 159 LEU B CA 1
ATOM 5055 C C . LEU B 1 159 ? -8.719 1.733 13.555 1 88.5 159 LEU B C 1
ATOM 5057 O O . LEU B 1 159 ? -7.523 1.434 13.539 1 88.5 159 LEU B O 1
ATOM 5061 N N . MET B 1 160 ? -9.656 0.909 14 1 84.5 160 MET B N 1
ATOM 5062 C CA . MET B 1 160 ? -9.305 -0.377 14.602 1 84.5 160 MET B CA 1
ATOM 5063 C C . MET B 1 160 ? -8.852 -1.367 13.531 1 84.5 160 MET B C 1
ATOM 5065 O O . MET B 1 160 ? -8.25 -2.396 13.844 1 84.5 160 MET B O 1
ATOM 5069 N N . GLU B 1 161 ? -9.07 -1.017 12.312 1 72.75 161 GLU B N 1
ATOM 5070 C CA . GLU B 1 161 ? -8.523 -1.806 11.211 1 72.75 161 GLU B CA 1
ATOM 5071 C C . GLU B 1 161 ? -7.043 -1.508 11 1 72.75 161 GLU B C 1
ATOM 5073 O O . GLU B 1 161 ? -6.324 -2.307 10.398 1 72.75 161 GLU B O 1
ATOM 5078 N N . ILE B 1 162 ? -6.613 -0.431 11.508 1 76.44 162 ILE B N 1
ATOM 5079 C CA . ILE B 1 162 ? -5.254 0.039 11.266 1 76.44 162 ILE B CA 1
ATOM 5080 C C . ILE B 1 162 ? -4.434 -0.081 12.547 1 76.44 162 ILE B C 1
ATOM 5082 O O . ILE B 1 162 ? -3.266 -0.475 12.508 1 76.44 162 ILE B O 1
ATOM 5086 N N . TYR B 1 163 ? -5.109 0.263 13.688 1 82.56 163 TYR B N 1
ATOM 5087 C CA . TYR B 1 163 ? -4.398 0.332 14.961 1 82.56 163 TYR B CA 1
ATOM 5088 C C . TYR B 1 163 ? -4.91 -0.728 15.93 1 82.56 163 TYR B C 1
ATOM 5090 O O . TYR B 1 163 ? -6.031 -1.222 15.781 1 82.56 163 TYR B O 1
ATOM 5098 N N . ASN B 1 164 ? -4.02 -1.095 16.906 1 82.19 164 ASN B N 1
ATOM 5099 C CA . ASN B 1 164 ? -4.445 -1.919 18.031 1 82.19 164 ASN B CA 1
ATOM 5100 C C . ASN B 1 164 ? -5.57 -1.257 18.828 1 82.19 164 ASN B C 1
ATOM 5102 O O . ASN B 1 164 ? -5.484 -0.076 19.172 1 82.19 164 ASN B O 1
ATOM 5106 N N . PRO B 1 165 ? -6.617 -1.983 19.078 1 87.12 165 PRO B N 1
ATOM 5107 C CA . PRO B 1 165 ? -7.746 -1.417 19.812 1 87.12 165 PRO B CA 1
ATOM 5108 C C . PRO B 1 165 ? -7.34 -0.868 21.188 1 87.12 165 PRO B C 1
ATOM 5110 O O . PRO B 1 165 ? -7.984 0.047 21.703 1 87.12 165 PRO B O 1
ATOM 5113 N N . GLU B 1 166 ? -6.25 -1.357 21.672 1 90.69 166 GLU B N 1
ATOM 5114 C CA . GLU B 1 166 ? -5.816 -0.93 23 1 90.69 166 GLU B CA 1
ATOM 5115 C C . GLU B 1 166 ? -4.871 0.264 22.922 1 90.69 166 GLU B C 1
ATOM 5117 O O . GLU B 1 166 ? -4.406 0.769 23.938 1 90.69 166 GLU B O 1
ATOM 5122 N N . LYS B 1 167 ? -4.648 0.717 21.75 1 90.25 167 LYS B N 1
ATOM 5123 C CA . LYS B 1 167 ? -3.771 1.874 21.594 1 90.25 167 LYS B CA 1
ATOM 5124 C C . LYS B 1 167 ? -4.332 3.09 22.328 1 90.25 167 LYS B C 1
ATOM 5126 O O . LYS B 1 167 ? -5.531 3.361 22.266 1 90.25 167 LYS B O 1
ATOM 5131 N N . LYS B 1 168 ? -3.422 3.773 22.953 1 93.38 168 LYS B N 1
ATOM 5132 C CA . LYS B 1 168 ? -3.822 4.992 23.656 1 93.38 168 LYS B CA 1
ATOM 5133 C C . LYS B 1 168 ? -3.902 6.172 22.688 1 93.38 168 LYS B C 1
ATOM 5135 O O . LYS B 1 168 ? -2.971 6.418 21.922 1 93.38 168 LYS B O 1
ATOM 5140 N N . VAL B 1 169 ? -5.047 6.812 22.688 1 94.69 169 VAL B N 1
ATOM 5141 C CA . VAL B 1 169 ? -5.277 7.996 21.859 1 94.69 169 VAL B CA 1
ATOM 5142 C C . VAL B 1 169 ? -5.781 9.141 22.734 1 94.69 169 VAL B C 1
ATOM 5144 O O . VAL B 1 169 ? -6.102 8.938 23.922 1 94.69 169 VAL B O 1
ATOM 5147 N N . ILE B 1 170 ? -5.777 10.336 22.25 1 93.62 170 ILE B N 1
ATOM 5148 C CA . ILE B 1 170 ? -6.137 11.508 23.047 1 93.62 170 ILE B CA 1
ATOM 5149 C C . ILE B 1 170 ? -7.32 12.227 22.406 1 93.62 170 ILE B C 1
ATOM 5151 O O . ILE B 1 170 ? -7.262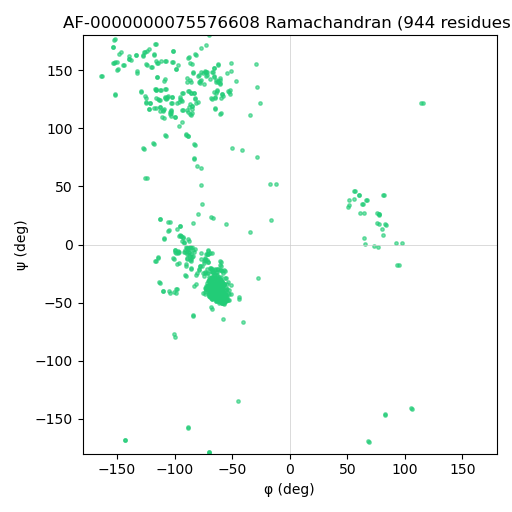 12.609 21.234 1 93.62 170 ILE B O 1
ATOM 5155 N N . LEU B 1 171 ? -8.336 12.352 23.109 1 91.88 171 LEU B N 1
ATOM 5156 C CA . LEU B 1 171 ? -9.477 13.156 22.703 1 91.88 171 LEU B CA 1
ATOM 5157 C C . LEU B 1 171 ? -9.375 14.578 23.25 1 91.88 171 LEU B C 1
ATOM 5159 O O . LEU B 1 171 ? -9.219 14.766 24.469 1 91.88 171 LEU B O 1
ATOM 5163 N N . LEU B 1 172 ? -9.422 15.5 22.406 1 88.88 172 LEU B N 1
ATOM 5164 C CA . LEU B 1 172 ? -9.352 16.906 22.797 1 88.88 172 LEU B CA 1
ATOM 5165 C C . LEU B 1 172 ? -10.68 17.609 22.516 1 88.88 172 LEU B C 1
ATOM 5167 O O . LEU B 1 172 ? -11.141 17.641 21.375 1 88.88 172 LEU B O 1
ATOM 5171 N N . THR B 1 173 ? -11.25 18.078 23.562 1 84.62 173 THR B N 1
ATOM 5172 C CA . THR B 1 173 ? -12.5 18.797 23.438 1 84.62 173 THR B CA 1
ATOM 5173 C C . THR B 1 173 ? -12.328 20.25 23.875 1 84.62 173 THR B C 1
ATOM 5175 O O . THR B 1 173 ? -11.68 20.531 24.891 1 84.62 173 THR B O 1
ATOM 5178 N N . ASN B 1 174 ? -12.828 21.188 23.094 1 77.38 174 ASN B N 1
ATOM 5179 C CA . ASN B 1 174 ? -12.805 22.609 23.406 1 77.38 174 ASN B CA 1
ATOM 5180 C C . ASN B 1 174 ? -11.375 23.125 23.578 1 77.38 174 ASN B C 1
ATOM 5182 O O . ASN B 1 174 ? -11.078 23.828 24.531 1 77.38 174 ASN B O 1
ATOM 5186 N N . SER B 1 175 ? -10.531 22.656 22.656 1 73.94 175 SER B N 1
ATOM 5187 C CA . SER B 1 175 ? -9.133 23.047 22.719 1 73.94 175 SER B CA 1
ATOM 5188 C C . SER B 1 175 ? -8.977 24.562 22.531 1 73.94 175 SER B C 1
ATOM 5190 O O . SER B 1 175 ? -9.578 25.141 21.641 1 73.94 175 SER B O 1
ATOM 5192 N N . GLY B 1 176 ? -8.156 25.203 23.469 1 68.94 176 GLY B N 1
ATOM 5193 C CA . GLY B 1 176 ? -7.879 26.625 23.328 1 68.94 176 GLY B CA 1
ATOM 5194 C C . GLY B 1 176 ? -8.82 27.484 24.141 1 68.94 176 GLY B C 1
ATOM 5195 O O . GLY B 1 176 ? -8.586 28.688 24.312 1 68.94 176 GLY B O 1
ATOM 5196 N N . ILE B 1 177 ? -9.93 26.891 24.531 1 67.75 177 ILE B N 1
ATOM 5197 C CA . ILE B 1 177 ? -10.852 27.656 25.359 1 67.75 177 ILE B CA 1
ATOM 5198 C C . ILE B 1 177 ? -10.445 27.516 26.828 1 67.75 177 ILE B C 1
ATOM 5200 O O . ILE B 1 177 ? -10.484 26.422 27.391 1 67.75 177 ILE B O 1
ATOM 5204 N N . PRO B 1 178 ? -10.008 28.641 27.328 1 65.75 178 PRO B N 1
ATOM 5205 C CA . PRO B 1 178 ? -9.508 28.594 28.703 1 65.75 178 PRO B CA 1
ATOM 5206 C C . PRO B 1 178 ? -10.508 27.969 29.672 1 65.75 178 PRO B C 1
ATOM 5208 O O . PRO B 1 178 ? -11.695 28.312 29.641 1 65.75 178 PRO B O 1
ATOM 5211 N N . GLN B 1 179 ? -10.125 27.031 30.5 1 69 179 GLN B N 1
ATOM 5212 C CA . GLN B 1 179 ? -10.852 26.391 31.594 1 69 179 GLN B CA 1
ATOM 5213 C C . GLN B 1 179 ? -11.867 25.375 31.062 1 69 179 GLN B C 1
ATOM 5215 O O . GLN B 1 179 ? -12.625 24.781 31.828 1 69 179 GLN B O 1
ATOM 5220 N N . GLN B 1 180 ? -12 25.234 29.781 1 73.31 180 GLN B N 1
ATOM 5221 C CA . GLN B 1 180 ? -12.961 24.281 29.219 1 73.31 180 GLN B CA 1
ATOM 5222 C C . GLN B 1 180 ? -12.258 23.156 28.469 1 73.31 180 GLN B C 1
ATOM 5224 O O . GLN B 1 180 ? -12.883 22.172 28.078 1 73.31 180 GLN B O 1
ATOM 5229 N N . GLU B 1 181 ? -11.031 23.422 28.312 1 79.31 181 GLU B N 1
ATOM 5230 C CA . GLU B 1 181 ? -10.258 22.438 27.562 1 79.31 181 GLU B CA 1
ATOM 5231 C C . GLU B 1 181 ? -10.195 21.109 28.328 1 79.31 181 GLU B C 1
ATOM 5233 O O . GLU B 1 181 ? -9.945 21.078 29.531 1 79.31 181 GLU B O 1
ATOM 5238 N N . ILE B 1 182 ? -10.578 20.016 27.625 1 80.75 182 ILE B N 1
ATOM 5239 C CA . ILE B 1 182 ? -10.523 18.688 28.188 1 80.75 182 ILE B CA 1
ATOM 5240 C C . ILE B 1 182 ? -9.656 17.781 27.328 1 80.75 182 ILE B C 1
ATOM 5242 O O . ILE B 1 182 ? -9.883 17.656 26.125 1 80.75 182 ILE B O 1
ATOM 5246 N N . SER B 1 183 ? -8.617 17.344 27.906 1 87.75 183 SER B N 1
ATOM 5247 C CA . SER B 1 183 ? -7.762 16.359 27.266 1 87.75 183 SER B CA 1
ATOM 5248 C C . SER B 1 183 ? -7.867 15 27.969 1 87.75 183 SER B C 1
ATOM 5250 O O . SER B 1 183 ? -7.57 14.891 29.156 1 87.75 183 SER B O 1
ATOM 5252 N N . ARG B 1 184 ? -8.359 14.023 27.25 1 89.69 184 ARG B N 1
ATOM 5253 C CA . ARG B 1 184 ? -8.547 12.711 27.859 1 89.69 184 ARG B CA 1
ATOM 5254 C C . ARG B 1 184 ? -7.82 11.633 27.062 1 89.69 184 ARG B C 1
ATOM 5256 O O . ARG B 1 184 ? -8.039 11.484 25.859 1 89.69 184 ARG B O 1
ATOM 5263 N N . GLU B 1 185 ? -6.984 10.977 27.719 1 93.44 185 GLU B N 1
ATOM 5264 C CA . GLU B 1 185 ? -6.34 9.812 27.125 1 93.44 185 GLU B CA 1
ATOM 5265 C C . GLU B 1 185 ? -7.203 8.562 27.281 1 93.44 185 GLU B C 1
ATOM 5267 O O . GLU B 1 185 ? -7.605 8.219 28.391 1 93.44 185 GLU B O 1
ATOM 5272 N N . VAL B 1 186 ? -7.609 7.961 26.234 1 93.69 186 VAL B N 1
ATOM 5273 C CA . VAL B 1 186 ? -8.461 6.777 26.25 1 93.69 186 VAL B CA 1
ATOM 5274 C C . VAL B 1 186 ? -7.91 5.727 25.297 1 93.69 186 VAL B C 1
ATOM 5276 O O . VAL B 1 186 ? -7.055 6.027 24.453 1 93.69 186 VAL B O 1
ATOM 5279 N N . CYS B 1 187 ? -8.359 4.527 25.469 1 94.56 187 CYS B N 1
ATOM 5280 C CA . CYS B 1 187 ? -8.062 3.49 24.484 1 94.56 187 CYS B CA 1
ATOM 5281 C C . CYS B 1 187 ? -8.875 3.691 23.203 1 94.56 187 CYS B C 1
ATOM 5283 O O . CYS B 1 187 ? -10.016 4.164 23.266 1 94.56 187 CYS B O 1
ATOM 5285 N N . LEU B 1 188 ? -8.328 3.309 22.141 1 93.75 188 LEU B N 1
ATOM 5286 C CA . LEU B 1 188 ? -8.969 3.49 20.844 1 93.75 188 LEU B CA 1
ATOM 5287 C C . LEU B 1 188 ? -10.367 2.877 20.828 1 93.75 188 LEU B C 1
ATOM 5289 O O . LEU B 1 188 ? -11.305 3.465 20.281 1 93.75 188 LEU B O 1
ATOM 5293 N N . TYR B 1 189 ? -10.547 1.725 21.469 1 91.88 189 TYR B N 1
ATOM 5294 C CA . TYR B 1 189 ? -11.82 1.025 21.422 1 91.88 189 TYR B CA 1
ATOM 5295 C C . TYR B 1 189 ? -12.875 1.751 22.266 1 91.88 189 TYR B C 1
ATOM 5297 O O . TYR B 1 189 ? -14.07 1.478 22.141 1 91.88 189 TYR B O 1
ATOM 5305 N N . GLU B 1 190 ? -12.477 2.797 23.047 1 93.25 190 GLU B N 1
ATOM 5306 C CA . GLU B 1 190 ? -13.383 3.473 23.984 1 93.25 190 GLU B CA 1
ATOM 5307 C C . GLU B 1 190 ? -13.734 4.871 23.484 1 93.25 190 GLU B C 1
ATOM 5309 O O . GLU B 1 190 ? -14.414 5.625 24.188 1 93.25 190 GLU B O 1
ATOM 5314 N N . ILE B 1 191 ? -13.336 5.285 22.328 1 92.12 191 ILE B N 1
ATOM 5315 C CA . ILE B 1 191 ? -13.438 6.684 21.938 1 92.12 191 ILE B CA 1
ATOM 5316 C C . ILE B 1 191 ? -14.914 7.082 21.828 1 92.12 191 ILE B C 1
ATOM 5318 O O . ILE B 1 191 ? -15.258 8.25 22.016 1 92.12 191 ILE B O 1
ATOM 5322 N N . ASP B 1 192 ? -15.797 6.09 21.5 1 90.62 192 ASP B N 1
ATOM 5323 C CA . ASP B 1 192 ? -17.203 6.418 21.344 1 90.62 192 ASP B CA 1
ATOM 5324 C C . ASP B 1 192 ? -17.938 6.324 22.688 1 90.62 192 ASP B C 1
ATOM 5326 O O . ASP B 1 192 ? -19.156 6.457 22.75 1 90.62 192 ASP B O 1
ATOM 5330 N N . ARG B 1 193 ? -17.297 6.055 23.75 1 88.31 193 ARG B N 1
ATOM 5331 C CA . ARG B 1 193 ? -17.891 5.93 25.078 1 88.31 193 ARG B CA 1
ATOM 5332 C C . ARG B 1 193 ? -17.703 7.203 25.891 1 88.31 193 ARG B C 1
ATOM 5334 O O . ARG B 1 193 ? -18.219 7.32 27 1 88.31 193 ARG B O 1
ATOM 5341 N N . VAL B 1 194 ? -17.031 8.078 25.359 1 85.38 194 VAL B N 1
ATOM 5342 C CA . VAL B 1 194 ? -16.734 9.312 26.078 1 85.38 194 VAL B CA 1
ATOM 5343 C C . VAL B 1 194 ? -17.891 10.289 25.938 1 85.38 194 VAL B C 1
ATOM 5345 O O . VAL B 1 194 ? -18.344 10.57 24.828 1 85.38 194 VAL B O 1
ATOM 5348 N N . ASP B 1 195 ? -18.375 10.844 26.891 1 79.44 195 ASP B N 1
ATOM 5349 C CA . ASP B 1 195 ? -19.594 11.648 26.953 1 79.44 195 ASP B CA 1
ATOM 5350 C C . ASP B 1 195 ? -19.312 13.102 26.578 1 79.44 195 ASP B C 1
ATOM 5352 O O . ASP B 1 195 ? -20.219 13.844 26.234 1 79.44 195 ASP B O 1
ATOM 5356 N N . THR B 1 196 ? -18.188 13.5 26.531 1 79.69 196 THR B N 1
ATOM 5357 C CA . THR B 1 196 ? -17.859 14.914 26.344 1 79.69 196 THR B CA 1
ATOM 5358 C C . THR B 1 196 ? -17.672 15.242 24.859 1 79.69 196 THR B C 1
ATOM 5360 O O . THR B 1 196 ? -17.328 16.375 24.516 1 79.69 196 THR B O 1
ATOM 5363 N N . ILE B 1 197 ? -17.922 14.32 23.984 1 83.94 197 ILE B N 1
ATOM 5364 C CA . ILE B 1 197 ? -17.719 14.539 22.547 1 83.94 197 ILE B CA 1
ATOM 5365 C C . ILE B 1 197 ? -18.719 15.57 22.031 1 83.94 197 ILE B C 1
ATOM 5367 O O . ILE B 1 197 ? -19.906 15.492 22.344 1 83.94 197 ILE B O 1
ATOM 5371 N N . ASN B 1 198 ? -18.281 16.578 21.422 1 79.12 198 ASN B N 1
ATOM 5372 C CA . ASN B 1 198 ? -19.125 17.609 20.812 1 79.12 198 ASN B CA 1
ATOM 5373 C C . ASN B 1 198 ? -18.516 18.109 19.5 1 79.12 198 ASN B C 1
ATOM 5375 O O . ASN B 1 198 ? -17.609 17.484 18.938 1 79.12 198 ASN B O 1
ATOM 5379 N N . HIS B 1 199 ? -19.016 19.219 18.922 1 74.06 199 HIS B N 1
ATOM 5380 C CA . HIS B 1 199 ? -18.641 19.719 17.609 1 74.06 199 HIS B CA 1
ATOM 5381 C C . HIS B 1 199 ? -17.219 20.281 17.609 1 74.06 199 HIS B C 1
ATOM 5383 O O . HIS B 1 199 ? -16.656 20.562 16.562 1 74.06 199 HIS B O 1
ATOM 5389 N N . LEU B 1 200 ? -16.578 20.406 18.797 1 75.38 200 LEU B N 1
ATOM 5390 C CA . LEU B 1 200 ? -15.227 20.938 18.906 1 75.38 200 LEU B CA 1
ATOM 5391 C C . LEU B 1 200 ? -14.258 19.844 19.359 1 75.38 200 LEU B C 1
ATOM 5393 O O . LEU B 1 200 ? -13.195 20.141 19.906 1 75.38 200 LEU B O 1
ATOM 5397 N N . THR B 1 201 ? -14.68 18.609 19.125 1 85.06 201 THR B N 1
ATOM 5398 C CA . THR B 1 201 ? -13.836 17.5 19.562 1 85.06 201 THR B CA 1
ATOM 5399 C C . THR B 1 201 ? -12.93 17.047 18.422 1 85.06 201 THR B C 1
ATOM 5401 O O . THR B 1 201 ? -13.352 16.969 17.266 1 85.06 201 THR B O 1
ATOM 5404 N N . SER B 1 202 ? -11.656 16.922 18.734 1 89.31 202 SER B N 1
ATOM 5405 C CA . SER B 1 202 ? -10.672 16.328 17.844 1 89.31 202 SER B CA 1
ATOM 5406 C C . SER B 1 202 ? -10.016 15.102 18.469 1 89.31 202 SER B C 1
ATOM 5408 O O . SER B 1 202 ? -10.016 14.953 19.703 1 89.31 202 SER B O 1
ATOM 5410 N N . LEU B 1 203 ? -9.578 14.211 17.609 1 93.19 203 LEU B N 1
ATOM 5411 C CA . LEU B 1 203 ? -8.875 13.016 18.062 1 93.19 203 LEU B CA 1
ATOM 5412 C C . LEU B 1 203 ? -7.418 13.039 17.609 1 93.19 203 LEU B C 1
ATOM 5414 O O . LEU B 1 203 ? -7.125 13.281 16.438 1 93.19 203 LEU B O 1
ATOM 5418 N N . TYR B 1 204 ? -6.543 12.914 18.562 1 94.06 204 TYR B N 1
ATOM 5419 C CA . TYR B 1 204 ? -5.125 12.812 18.234 1 94.06 204 TYR B CA 1
ATOM 5420 C C . TYR B 1 204 ? -4.617 11.391 18.422 1 94.06 204 TYR B C 1
ATOM 5422 O O . TYR B 1 204 ? -4.797 10.805 19.5 1 94.06 204 TYR B O 1
ATOM 5430 N N . ILE B 1 205 ? -4.004 10.898 17.422 1 93.69 205 ILE B N 1
ATOM 5431 C CA . ILE B 1 205 ? -3.387 9.57 17.453 1 93.69 205 ILE B CA 1
ATOM 5432 C C . ILE B 1 205 ? -1.867 9.711 17.422 1 93.69 205 ILE B C 1
ATOM 5434 O O . ILE B 1 205 ? -1.284 10.016 16.375 1 93.69 205 ILE B O 1
ATOM 5438 N N . PRO B 1 206 ? -1.227 9.414 18.5 1 91.56 206 PRO B N 1
ATOM 5439 C CA . PRO B 1 206 ? 0.23 9.562 18.547 1 91.56 206 PRO B CA 1
ATOM 5440 C C . PRO B 1 206 ? 0.949 8.602 17.594 1 91.56 206 PRO B C 1
ATOM 5442 O O . PRO B 1 206 ? 0.433 7.516 17.312 1 91.56 206 PRO B O 1
ATOM 5445 N N . ALA B 1 207 ? 2.113 9.031 17.141 1 87.75 207 ALA B N 1
ATOM 5446 C CA . ALA B 1 207 ? 2.932 8.188 16.281 1 87.75 207 ALA B CA 1
ATOM 5447 C C . ALA B 1 207 ? 3.354 6.91 17 1 87.75 207 ALA B C 1
ATOM 5449 O O . ALA B 1 207 ? 3.543 6.914 18.219 1 87.75 207 ALA B O 1
ATOM 5450 N N . GLU B 1 208 ? 3.307 5.844 16.172 1 79.38 208 GLU B N 1
ATOM 5451 C CA . GLU B 1 208 ? 3.855 4.605 16.719 1 79.38 208 GLU B CA 1
ATOM 5452 C C . GLU B 1 208 ? 5.352 4.496 16.438 1 79.38 208 GLU B C 1
ATOM 5454 O O . GLU B 1 208 ? 5.82 4.918 15.375 1 79.38 208 GLU B O 1
ATOM 5459 N N . ASN B 1 209 ? 6.09 4.535 17.391 1 63.75 209 ASN B N 1
ATOM 5460 C CA . ASN B 1 209 ? 7.539 4.457 17.25 1 63.75 209 ASN B CA 1
ATOM 5461 C C . ASN B 1 209 ? 7.977 3.086 16.734 1 63.75 209 ASN B C 1
ATOM 5463 O O . ASN B 1 209 ? 9.055 2.604 17.094 1 63.75 209 ASN B O 1
ATOM 5467 N N . THR B 1 210 ? 6.988 2.439 16.078 1 62.22 210 THR B N 1
ATOM 5468 C CA . THR B 1 210 ? 7.469 1.143 15.617 1 62.22 210 THR B CA 1
ATOM 5469 C C . THR B 1 210 ? 8.008 1.24 14.195 1 62.22 210 THR B C 1
ATOM 5471 O O . THR B 1 210 ? 7.355 1.812 13.32 1 62.22 210 THR B O 1
ATOM 5474 N N . ALA B 1 211 ? 9.25 1.002 14.133 1 61 211 ALA B N 1
ATOM 5475 C CA . ALA B 1 211 ? 9.914 0.963 12.828 1 61 211 ALA B CA 1
ATOM 5476 C C . ALA B 1 211 ? 9.312 -0.125 11.938 1 61 211 ALA B C 1
ATOM 5478 O O . ALA B 1 211 ? 8.703 -1.073 12.438 1 61 211 ALA B O 1
ATOM 5479 N N . TYR B 1 212 ? 9.172 0.055 10.68 1 66.75 212 TYR B N 1
ATOM 5480 C CA . TYR B 1 212 ? 8.938 -0.956 9.656 1 66.75 212 TYR B CA 1
ATOM 5481 C C . TYR B 1 212 ? 7.465 -1.358 9.609 1 66.75 212 TYR B C 1
ATOM 5483 O O . TYR B 1 212 ? 7.145 -2.549 9.602 1 66.75 212 TYR B O 1
ATOM 5491 N N . GLN B 1 213 ? 6.566 -0.328 9.703 1 73.81 213 GLN B N 1
ATOM 5492 C CA . GLN B 1 213 ? 5.137 -0.613 9.664 1 73.81 213 GLN B CA 1
ATOM 5493 C C . GLN B 1 213 ? 4.57 -0.371 8.266 1 73.81 213 GLN B C 1
ATOM 5495 O O . GLN B 1 213 ? 5.051 0.498 7.535 1 73.81 213 GLN B O 1
ATOM 5500 N N . GLY B 1 214 ? 3.502 -1.141 7.98 1 78.56 214 GLY B N 1
ATOM 5501 C CA . GLY B 1 214 ? 2.811 -0.947 6.715 1 78.56 214 GLY B CA 1
ATOM 5502 C C . GLY B 1 214 ? 3.639 -1.359 5.512 1 78.56 214 GLY B C 1
ATOM 5503 O O . GLY B 1 214 ? 4.68 -2.002 5.66 1 78.56 214 GLY B O 1
ATOM 5504 N N . PHE B 1 215 ? 3.178 -1.017 4.332 1 84.75 215 PHE B N 1
ATOM 5505 C CA . PHE B 1 215 ? 3.863 -1.388 3.1 1 84.75 215 PHE B CA 1
ATOM 5506 C C . PHE B 1 215 ? 5.234 -0.725 3.023 1 84.75 215 PHE B C 1
ATOM 5508 O O . PHE B 1 215 ? 6.191 -1.326 2.533 1 84.75 215 PHE B O 1
ATOM 5515 N N . GLN B 1 216 ? 5.289 0.492 3.479 1 79.19 216 GLN B N 1
ATOM 5516 C CA . GLN B 1 216 ? 6.578 1.173 3.521 1 79.19 216 GLN B CA 1
ATOM 5517 C C . GLN B 1 216 ? 7.566 0.427 4.414 1 79.19 216 GLN B C 1
ATOM 5519 O O . GLN B 1 216 ? 8.766 0.421 4.152 1 79.19 216 GLN B O 1
ATOM 5524 N N . GLY B 1 217 ? 7.062 -0.155 5.434 1 83.69 217 GLY B N 1
ATOM 5525 C CA . GLY B 1 217 ? 7.906 -0.93 6.332 1 83.69 217 GLY B CA 1
ATOM 5526 C C . GLY B 1 217 ? 8.633 -2.061 5.633 1 83.69 217 GLY B C 1
ATOM 5527 O O . GLY B 1 217 ? 9.812 -2.312 5.91 1 83.69 217 GLY B O 1
ATOM 5528 N N . ILE B 1 218 ? 7.934 -2.781 4.723 1 91.5 218 ILE B N 1
ATOM 5529 C CA . ILE B 1 218 ? 8.562 -3.885 4.008 1 91.5 218 ILE B CA 1
ATOM 5530 C C . ILE B 1 218 ? 9.695 -3.355 3.135 1 91.5 218 ILE B C 1
ATOM 5532 O O . ILE B 1 218 ? 10.75 -3.99 3.018 1 91.5 218 ILE B O 1
ATOM 5536 N N . ILE B 1 219 ? 9.438 -2.207 2.508 1 88.19 219 ILE B N 1
ATOM 5537 C CA . ILE B 1 219 ? 10.445 -1.594 1.643 1 88.19 219 ILE B CA 1
ATOM 5538 C C . ILE B 1 219 ? 11.68 -1.23 2.461 1 88.19 219 ILE B C 1
ATOM 5540 O O . ILE B 1 219 ? 12.805 -1.506 2.047 1 88.19 219 ILE B O 1
ATOM 5544 N N . GLU B 1 220 ? 11.461 -0.669 3.625 1 84.44 220 GLU B N 1
ATOM 5545 C CA . GLU B 1 220 ? 12.562 -0.265 4.492 1 84.44 220 GLU B CA 1
ATOM 5546 C C . GLU B 1 220 ? 13.336 -1.478 5.008 1 84.44 220 GLU B C 1
ATOM 5548 O O . GLU B 1 220 ? 14.562 -1.442 5.109 1 84.44 220 GLU B O 1
ATOM 5553 N N . ILE B 1 221 ? 12.578 -2.459 5.41 1 90 221 ILE B N 1
ATOM 5554 C CA . ILE B 1 221 ? 13.203 -3.691 5.863 1 90 221 ILE B CA 1
ATOM 5555 C C . ILE B 1 221 ? 14.125 -4.234 4.773 1 90 221 ILE B C 1
ATOM 5557 O O . ILE B 1 221 ? 15.273 -4.605 5.043 1 90 221 ILE B O 1
ATOM 5561 N N . MET B 1 222 ? 13.617 -4.273 3.541 1 93.88 222 MET B N 1
ATOM 5562 C CA . MET B 1 222 ? 14.383 -4.805 2.418 1 93.88 222 MET B CA 1
ATOM 5563 C C . MET B 1 222 ? 15.641 -3.971 2.174 1 93.88 222 MET B C 1
ATOM 5565 O O . MET B 1 222 ? 16.719 -4.52 1.958 1 93.88 222 MET B O 1
ATOM 5569 N N . LYS B 1 223 ? 15.484 -2.656 2.232 1 89.44 223 LYS B N 1
ATOM 5570 C CA . LYS B 1 223 ? 16.625 -1.766 2.049 1 89.44 223 LYS B CA 1
ATOM 5571 C C . LYS B 1 223 ? 17.688 -1.989 3.133 1 89.44 223 LYS B C 1
ATOM 5573 O O . LYS B 1 223 ? 18.875 -1.972 2.854 1 89.44 223 LYS B O 1
ATOM 5578 N N . THR B 1 224 ? 17.172 -2.17 4.32 1 88.44 224 THR B N 1
ATOM 5579 C CA . THR B 1 224 ? 18.078 -2.414 5.438 1 88.44 224 THR B CA 1
ATOM 5580 C C . THR B 1 224 ? 18.781 -3.756 5.281 1 88.44 224 THR B C 1
ATOM 5582 O O . THR B 1 224 ? 19.984 -3.855 5.5 1 88.44 224 THR B O 1
ATOM 5585 N N . LEU B 1 225 ? 18.047 -4.77 4.953 1 91.62 225 LEU B N 1
ATOM 5586 C CA . LEU B 1 225 ? 18.594 -6.109 4.797 1 91.62 225 LEU B CA 1
ATOM 5587 C C . LEU B 1 225 ? 19.672 -6.137 3.717 1 91.62 225 LEU B C 1
ATOM 5589 O O . LEU B 1 225 ? 20.672 -6.84 3.848 1 91.62 225 LEU B O 1
ATOM 5593 N N . ARG B 1 226 ? 19.531 -5.336 2.646 1 93.31 226 ARG B N 1
ATOM 5594 C CA . ARG B 1 226 ? 20.469 -5.371 1.527 1 93.31 226 ARG B CA 1
ATOM 5595 C C . ARG B 1 226 ? 21.516 -4.27 1.652 1 93.31 226 ARG B C 1
ATOM 5597 O O . ARG B 1 226 ? 22.422 -4.18 0.831 1 93.31 226 ARG B O 1
ATOM 5604 N N . GLY B 1 227 ? 21.297 -3.459 2.611 1 90.19 227 GLY B N 1
ATOM 5605 C CA . GLY B 1 227 ? 22.25 -2.387 2.84 1 90.19 227 GLY B CA 1
ATOM 5606 C C . GLY B 1 227 ? 23.578 -2.881 3.375 1 90.19 227 GLY B C 1
ATOM 5607 O O . GLY B 1 227 ? 23.766 -4.082 3.568 1 90.19 227 GLY B O 1
ATOM 5608 N N . GLU B 1 228 ? 24.453 -1.973 3.607 1 86.69 228 GLU B N 1
ATOM 5609 C CA . GLU B 1 228 ? 25.812 -2.289 4.051 1 86.69 228 GLU B CA 1
ATOM 5610 C C . GLU B 1 228 ? 25.797 -3.021 5.391 1 86.69 228 GLU B C 1
ATOM 5612 O O . GLU B 1 228 ? 26.578 -3.955 5.602 1 86.69 228 GLU B O 1
ATOM 5617 N N . ALA B 1 229 ? 24.984 -2.65 6.254 1 82.19 229 ALA B N 1
ATOM 5618 C CA . ALA B 1 229 ? 24.875 -3.262 7.574 1 82.19 229 ALA B CA 1
ATOM 5619 C C . ALA B 1 229 ? 23.781 -4.32 7.605 1 82.19 229 ALA B C 1
ATOM 5621 O O . ALA B 1 229 ? 23.344 -4.738 8.68 1 82.19 229 ALA B O 1
ATOM 5622 N N . GLY B 1 230 ? 23.344 -4.75 6.48 1 87.81 230 GLY B N 1
ATOM 5623 C CA . GLY B 1 230 ? 22.234 -5.676 6.406 1 87.81 230 GLY B CA 1
ATOM 5624 C C . GLY B 1 230 ? 22.656 -7.129 6.48 1 87.81 230 GLY B C 1
ATOM 5625 O O . GLY B 1 230 ? 23.672 -7.457 7.109 1 87.81 230 GLY B O 1
ATOM 5626 N N . CYS B 1 231 ? 21.891 -8.039 6 1 85.69 231 CYS B N 1
ATOM 5627 C CA . CYS B 1 231 ? 22.109 -9.484 6.008 1 85.69 231 CYS B CA 1
ATOM 5628 C C . CYS B 1 231 ? 22.922 -9.922 4.789 1 85.69 231 CYS B C 1
ATOM 5630 O O . CYS B 1 231 ? 22.516 -9.68 3.65 1 85.69 231 CYS B O 1
ATOM 5632 N N . PRO B 1 232 ? 24.047 -10.469 4.996 1 82.94 232 PRO B N 1
ATOM 5633 C CA . PRO B 1 232 ? 24.906 -10.875 3.885 1 82.94 232 PRO B CA 1
ATOM 5634 C C . PRO B 1 232 ? 24.172 -11.734 2.854 1 82.94 232 PRO B C 1
ATOM 5636 O O . PRO B 1 232 ? 24.406 -11.586 1.649 1 82.94 232 PRO B O 1
ATOM 5639 N N . TRP B 1 233 ? 23.375 -12.664 3.287 1 81.62 233 TRP B N 1
ATOM 5640 C CA . TRP B 1 233 ? 22.625 -13.508 2.365 1 81.62 233 TRP B CA 1
ATOM 5641 C C . TRP B 1 233 ? 21.703 -12.664 1.479 1 81.62 233 TRP B C 1
ATOM 5643 O O . TRP B 1 233 ? 21.656 -12.867 0.264 1 81.62 233 TRP B O 1
ATOM 5653 N N . ASP B 1 234 ? 20.953 -11.781 2.062 1 89.44 234 ASP B N 1
ATOM 5654 C CA . ASP B 1 234 ? 20.031 -10.938 1.312 1 89.44 234 ASP B CA 1
ATOM 5655 C C . ASP B 1 234 ? 20.781 -10.039 0.332 1 89.44 234 ASP B C 1
ATOM 5657 O O . ASP B 1 234 ? 20.312 -9.812 -0.79 1 89.44 234 ASP B O 1
ATOM 5661 N N . ARG B 1 235 ? 21.891 -9.562 0.746 1 90.25 235 ARG B N 1
ATOM 5662 C CA . ARG B 1 235 ? 22.688 -8.656 -0.067 1 90.25 235 ARG B CA 1
ATOM 5663 C C . ARG B 1 235 ? 23.25 -9.367 -1.294 1 90.25 235 ARG B C 1
ATOM 5665 O O . ARG B 1 235 ? 23.422 -8.75 -2.348 1 90.25 235 ARG B O 1
ATOM 5672 N N . SER B 1 236 ? 23.453 -10.625 -1.149 1 87.69 236 SER B N 1
ATOM 5673 C CA . SER B 1 236 ? 24.125 -11.383 -2.207 1 87.69 236 SER B CA 1
ATOM 5674 C C . SER B 1 236 ? 23.125 -11.859 -3.254 1 87.69 236 SER B C 1
ATOM 5676 O O . SER B 1 236 ? 23.516 -12.273 -4.348 1 87.69 236 SER B O 1
ATOM 5678 N N . GLN B 1 237 ? 21.875 -11.734 -3.01 1 88.62 237 GLN B N 1
ATOM 5679 C CA . GLN B 1 237 ? 20.859 -12.281 -3.904 1 88.62 237 GLN B CA 1
ATOM 5680 C C . GLN B 1 237 ? 20.719 -11.43 -5.16 1 88.62 237 GLN B C 1
ATOM 5682 O O . GLN B 1 237 ? 20.969 -10.227 -5.133 1 88.62 237 GLN B O 1
ATOM 5687 N N . THR B 1 238 ? 20.406 -12.094 -6.242 1 88.38 238 THR B N 1
ATOM 5688 C CA . THR B 1 238 ? 20.047 -11.492 -7.523 1 88.38 238 THR B CA 1
ATOM 5689 C C . THR B 1 238 ? 18.656 -11.953 -7.973 1 88.38 238 THR B C 1
ATOM 5691 O O . THR B 1 238 ? 18.078 -12.859 -7.375 1 88.38 238 THR B O 1
ATOM 5694 N N . SER B 1 239 ? 18.125 -11.281 -8.992 1 89.12 239 SER B N 1
ATOM 5695 C CA . SER B 1 239 ? 16.828 -11.727 -9.508 1 89.12 239 SER B CA 1
ATOM 5696 C C . SER B 1 239 ? 16.875 -13.18 -9.961 1 89.12 239 SER B C 1
ATOM 5698 O O . SER B 1 239 ? 15.914 -13.922 -9.781 1 89.12 239 SER B O 1
ATOM 5700 N N . GLU B 1 240 ? 18 -13.562 -10.445 1 79.5 240 GLU B N 1
ATOM 5701 C CA . GLU B 1 240 ? 18.172 -14.93 -10.922 1 79.5 240 GLU B CA 1
ATOM 5702 C C . GLU B 1 240 ? 18.172 -15.922 -9.758 1 79.5 240 GLU B C 1
ATOM 5704 O O . GLU B 1 240 ? 17.547 -16.969 -9.836 1 79.5 240 GLU B O 1
ATOM 5709 N N . SER B 1 241 ? 18.844 -15.539 -8.734 1 78.75 241 SER B N 1
ATOM 5710 C CA . SER B 1 241 ? 18.953 -16.453 -7.594 1 78.75 241 SER B CA 1
ATOM 5711 C C . SER B 1 241 ? 17.625 -16.562 -6.859 1 78.75 241 SER B C 1
ATOM 5713 O O . SER B 1 241 ? 17.344 -17.578 -6.215 1 78.75 241 SER B O 1
ATOM 5715 N N . LEU B 1 242 ? 16.781 -15.531 -6.98 1 85.56 242 LEU B N 1
ATOM 5716 C CA . LEU B 1 242 ? 15.531 -15.477 -6.219 1 85.56 242 LEU B CA 1
ATOM 5717 C C . LEU B 1 242 ? 14.398 -16.125 -6.992 1 85.56 242 LEU B C 1
ATOM 5719 O O . LEU B 1 242 ? 13.305 -16.328 -6.449 1 85.56 242 LEU B O 1
ATOM 5723 N N . ARG B 1 243 ? 14.625 -16.594 -8.195 1 77.5 243 ARG B N 1
ATOM 5724 C CA . ARG B 1 243 ? 13.586 -17.141 -9.07 1 77.5 243 ARG B CA 1
ATOM 5725 C C . ARG B 1 243 ? 12.836 -18.266 -8.383 1 77.5 243 ARG B C 1
ATOM 5727 O O . ARG B 1 243 ? 11.609 -18.297 -8.359 1 77.5 243 ARG B O 1
ATOM 5734 N N . ASN B 1 244 ? 13.578 -19.109 -7.828 1 71.06 244 ASN B N 1
ATOM 5735 C CA . ASN B 1 244 ? 12.992 -20.312 -7.25 1 71.06 244 ASN B CA 1
ATOM 5736 C C . ASN B 1 244 ? 12.172 -20 -6 1 71.06 244 ASN B C 1
ATOM 5738 O O . ASN B 1 244 ? 11.172 -20.656 -5.73 1 71.06 244 ASN B O 1
ATOM 5742 N N . TYR B 1 245 ? 12.57 -19.031 -5.328 1 79.31 245 TYR B N 1
ATOM 5743 C CA . TYR B 1 245 ? 11.891 -18.688 -4.086 1 79.31 245 TYR B CA 1
ATOM 5744 C C . TYR B 1 245 ? 10.5 -18.109 -4.367 1 79.31 245 TYR B C 1
ATOM 5746 O O . TYR B 1 245 ? 9.547 -18.406 -3.65 1 79.31 245 TYR B O 1
ATOM 5754 N N . LEU B 1 246 ? 10.414 -17.297 -5.457 1 88.06 246 LEU B N 1
ATOM 5755 C CA . LEU B 1 246 ? 9.102 -16.766 -5.824 1 88.06 246 LEU B CA 1
ATOM 5756 C C . LEU B 1 246 ? 8.133 -17.891 -6.152 1 88.06 246 LEU B C 1
ATOM 5758 O O . LEU B 1 246 ? 6.98 -17.875 -5.703 1 88.06 246 LEU B O 1
ATOM 5762 N N . LEU B 1 247 ? 8.609 -18.828 -6.898 1 79.25 247 LEU B N 1
ATOM 5763 C CA . LEU B 1 247 ? 7.762 -19.953 -7.301 1 79.25 247 LEU B CA 1
ATOM 5764 C C . LEU B 1 247 ? 7.379 -20.797 -6.094 1 79.25 247 LEU B C 1
ATOM 5766 O O . LEU B 1 247 ? 6.223 -21.203 -5.961 1 79.25 247 LEU B O 1
ATOM 5770 N N . GLU B 1 248 ? 8.367 -21.094 -5.242 1 77.56 248 GLU B N 1
ATOM 5771 C CA . GLU B 1 248 ? 8.109 -21.891 -4.047 1 77.56 248 GLU B CA 1
ATOM 5772 C C . GLU B 1 248 ? 7.051 -21.234 -3.164 1 77.56 248 GLU B C 1
ATOM 5774 O O . GLU B 1 248 ? 6.117 -21.906 -2.713 1 77.56 248 GLU B O 1
ATOM 5779 N N . GLU B 1 249 ? 7.203 -20 -2.955 1 86.75 249 GLU B N 1
ATOM 5780 C CA . GLU B 1 249 ? 6.242 -19.281 -2.115 1 86.75 249 GLU B CA 1
ATOM 5781 C C . GLU B 1 249 ? 4.863 -19.25 -2.766 1 86.75 249 GLU B C 1
ATOM 5783 O O . GLU B 1 249 ? 3.844 -19.281 -2.074 1 86.75 249 GLU B O 1
ATOM 5788 N N . SER B 1 250 ? 4.828 -19.109 -4.09 1 88.94 250 SER B N 1
ATOM 5789 C CA . SER B 1 250 ? 3.553 -19.109 -4.797 1 88.94 250 SER B CA 1
ATOM 5790 C C . SER B 1 250 ? 2.834 -20.453 -4.648 1 88.94 250 SER B C 1
ATOM 5792 O O . SER B 1 250 ? 1.615 -20.484 -4.473 1 88.94 250 SER B O 1
ATOM 5794 N N . TYR B 1 251 ? 3.607 -21.531 -4.676 1 80.44 251 TYR B N 1
ATOM 5795 C CA . TYR B 1 251 ? 3.02 -22.859 -4.496 1 80.44 251 TYR B CA 1
ATOM 5796 C C . TYR B 1 251 ? 2.521 -23.047 -3.066 1 80.44 251 TYR B C 1
ATOM 5798 O O . TYR B 1 251 ? 1.518 -23.719 -2.836 1 80.44 251 TYR B O 1
ATOM 5806 N N . GLU B 1 252 ? 3.24 -22.438 -2.131 1 84.44 252 GLU B N 1
ATOM 5807 C CA . GLU B 1 252 ? 2.783 -22.5 -0.745 1 84.44 252 GLU B CA 1
ATOM 5808 C C . GLU B 1 252 ? 1.456 -21.766 -0.57 1 84.44 252 GLU B C 1
ATOM 5810 O O . GLU B 1 252 ? 0.622 -22.172 0.244 1 84.44 252 GLU B O 1
ATOM 5815 N N . VAL B 1 253 ? 1.283 -20.688 -1.304 1 91.44 253 VAL B N 1
ATOM 5816 C CA . VAL B 1 253 ? -0.001 -19.984 -1.307 1 91.44 253 VAL B CA 1
ATOM 5817 C C . VAL B 1 253 ? -1.096 -20.938 -1.804 1 91.44 253 VAL B C 1
ATOM 5819 O O . VAL B 1 253 ? -2.168 -21.016 -1.201 1 91.44 253 VAL B O 1
ATOM 5822 N N . LEU B 1 254 ? -0.834 -21.672 -2.883 1 83.06 254 LEU B N 1
ATOM 5823 C CA . LEU B 1 254 ? -1.809 -22.594 -3.455 1 83.06 254 LEU B CA 1
ATOM 5824 C C . LEU B 1 254 ? -2.152 -23.703 -2.469 1 83.06 254 LEU B C 1
ATOM 5826 O O . LEU B 1 254 ? -3.316 -24.094 -2.352 1 83.06 254 LEU B O 1
ATOM 5830 N N . GLU B 1 255 ? -1.133 -24.141 -1.828 1 78.06 255 GLU B N 1
ATOM 5831 C CA . GLU B 1 255 ? -1.357 -25.188 -0.827 1 78.06 255 GLU B CA 1
ATOM 5832 C C . GLU B 1 255 ? -2.256 -24.688 0.299 1 78.06 255 GLU B C 1
ATOM 5834 O O . GLU B 1 255 ? -3.137 -25.406 0.769 1 78.06 255 GLU B O 1
ATOM 5839 N N . ALA B 1 256 ? -1.995 -23.5 0.754 1 88.44 256 ALA B N 1
ATOM 5840 C CA . ALA B 1 256 ? -2.807 -22.906 1.813 1 88.44 256 ALA B CA 1
ATOM 5841 C C . ALA B 1 256 ? -4.258 -22.75 1.369 1 88.44 256 ALA B C 1
ATOM 5843 O O . ALA B 1 256 ? -5.184 -22.953 2.162 1 88.44 256 ALA B O 1
ATOM 5844 N N . ILE B 1 257 ? -4.465 -22.391 0.11 1 87.31 257 ILE B N 1
ATOM 5845 C CA . ILE B 1 257 ? -5.809 -22.234 -0.443 1 87.31 257 ILE B CA 1
ATOM 5846 C C . ILE B 1 257 ? -6.512 -23.594 -0.455 1 87.31 257 ILE B C 1
ATOM 5848 O O . ILE B 1 257 ? -7.664 -23.703 -0.027 1 87.31 257 ILE B O 1
ATOM 5852 N N . ASP B 1 258 ? -5.836 -24.609 -0.903 1 77.25 258 ASP B N 1
ATOM 5853 C CA . ASP B 1 258 ? -6.402 -25.953 -1.018 1 77.25 258 ASP B CA 1
ATOM 5854 C C . ASP B 1 258 ? -6.766 -26.5 0.355 1 77.25 258 ASP B C 1
ATOM 5856 O O . ASP B 1 258 ? -7.734 -27.25 0.489 1 77.25 258 ASP B O 1
ATOM 5860 N N . ASN B 1 259 ? -5.945 -26.125 1.324 1 80.75 259 ASN B N 1
ATOM 5861 C CA . ASN B 1 259 ? -6.16 -26.609 2.684 1 80.75 259 ASN B CA 1
ATOM 5862 C C . ASN B 1 259 ? -7.145 -25.734 3.447 1 80.75 259 ASN B C 1
ATOM 5864 O O . ASN B 1 259 ? -7.469 -26.016 4.602 1 80.75 259 ASN B O 1
ATOM 5868 N N . GLU B 1 260 ? -7.566 -24.734 2.842 1 88.12 260 GLU B N 1
ATOM 5869 C CA . GLU B 1 260 ? -8.445 -23.75 3.484 1 88.12 260 GLU B CA 1
ATOM 5870 C C . GLU B 1 260 ? -7.867 -23.281 4.812 1 88.12 260 GLU B C 1
ATOM 5872 O O . GLU B 1 260 ? -8.57 -23.234 5.82 1 88.12 260 GLU B O 1
ATOM 5877 N N . ASP B 1 261 ? -6.605 -23.219 4.836 1 91.5 261 ASP B N 1
ATOM 5878 C CA . ASP B 1 261 ? -5.883 -22.703 5.988 1 91.5 261 ASP B CA 1
ATOM 5879 C C . ASP B 1 261 ? -5.656 -21.188 5.855 1 91.5 261 ASP B C 1
ATOM 5881 O O . ASP B 1 261 ? -4.602 -20.766 5.395 1 91.5 261 ASP B O 1
ATOM 5885 N N . TRP B 1 262 ? -6.508 -20.453 6.414 1 92 262 TRP B N 1
ATOM 5886 C CA . TRP B 1 262 ? -6.551 -19.016 6.184 1 92 262 TRP B CA 1
ATOM 5887 C C . TRP B 1 262 ? -5.375 -18.312 6.863 1 92 262 TRP B C 1
ATOM 5889 O O . TRP B 1 262 ? -4.836 -17.344 6.344 1 92 262 TRP B O 1
ATOM 5899 N N . ASP B 1 263 ? -4.977 -18.781 8.016 1 91.69 263 ASP B N 1
ATOM 5900 C CA . ASP B 1 263 ? -3.822 -18.203 8.703 1 91.69 263 ASP B CA 1
ATOM 5901 C C . ASP B 1 263 ? -2.547 -18.406 7.883 1 91.69 263 ASP B C 1
ATOM 5903 O O . ASP B 1 263 ? -1.751 -17.469 7.73 1 91.69 263 ASP B O 1
ATOM 5907 N N . ASN B 1 264 ? -2.436 -19.609 7.449 1 92.62 264 ASN B N 1
ATOM 5908 C CA . ASN B 1 264 ? -1.274 -19.906 6.613 1 92.62 264 ASN B CA 1
ATOM 5909 C C . ASN B 1 264 ? -1.31 -19.125 5.309 1 92.62 264 ASN B C 1
ATOM 5911 O O . ASN B 1 264 ? -0.264 -18.734 4.781 1 92.62 264 ASN B O 1
ATOM 5915 N N . LEU B 1 265 ? -2.541 -18.969 4.793 1 94.62 265 LEU B N 1
ATOM 5916 C CA . LEU B 1 265 ? -2.662 -18.219 3.549 1 94.62 265 LEU B CA 1
ATOM 5917 C C . LEU B 1 265 ? -2.158 -16.781 3.73 1 94.62 265 LEU B C 1
ATOM 5919 O O . LEU B 1 265 ? -1.432 -16.266 2.879 1 94.62 265 LEU B O 1
ATOM 5923 N N . ALA B 1 266 ? -2.498 -16.141 4.812 1 95.56 266 ALA B N 1
ATOM 5924 C CA . ALA B 1 266 ? -2.033 -14.789 5.09 1 95.56 266 ALA B CA 1
ATOM 5925 C C . ALA B 1 266 ? -0.511 -14.734 5.172 1 95.56 266 ALA B C 1
ATOM 5927 O O . ALA B 1 266 ? 0.113 -13.797 4.672 1 95.56 266 ALA B O 1
ATOM 5928 N N . GLU B 1 267 ? 0.049 -15.688 5.793 1 94.31 267 GLU B N 1
ATOM 5929 C CA . GLU B 1 267 ? 1.499 -15.766 5.945 1 94.31 267 GLU B CA 1
ATOM 5930 C C . GLU B 1 267 ? 2.188 -15.922 4.59 1 94.31 267 GLU B C 1
ATOM 5932 O O . GLU B 1 267 ? 3.16 -15.227 4.297 1 94.31 267 GLU B O 1
ATOM 5937 N N . GLU B 1 268 ? 1.658 -16.875 3.828 1 93.56 268 GLU B N 1
ATOM 5938 C CA . GLU B 1 268 ? 2.281 -17.172 2.541 1 93.56 268 GLU B CA 1
ATOM 5939 C C . GLU B 1 268 ? 2.117 -16 1.574 1 93.56 268 GLU B C 1
ATOM 5941 O O . GLU B 1 268 ? 2.992 -15.742 0.745 1 93.56 268 GLU B O 1
ATOM 5946 N N . LEU B 1 269 ? 0.963 -15.312 1.604 1 96.94 269 LEU B N 1
ATOM 5947 C CA . LEU B 1 269 ? 0.799 -14.109 0.803 1 96.94 269 LEU B CA 1
ATOM 5948 C C . LEU B 1 269 ? 1.865 -13.078 1.151 1 96.94 269 LEU B C 1
ATOM 5950 O O . LEU B 1 269 ? 2.41 -12.414 0.263 1 96.94 269 LEU B O 1
ATOM 5954 N N . GLY B 1 270 ? 2.146 -12.969 2.441 1 97.19 270 GLY B N 1
ATOM 5955 C CA . GLY B 1 270 ? 3.215 -12.086 2.885 1 97.19 270 GLY B CA 1
ATOM 5956 C C . GLY B 1 270 ? 4.574 -12.469 2.338 1 97.19 270 GLY B C 1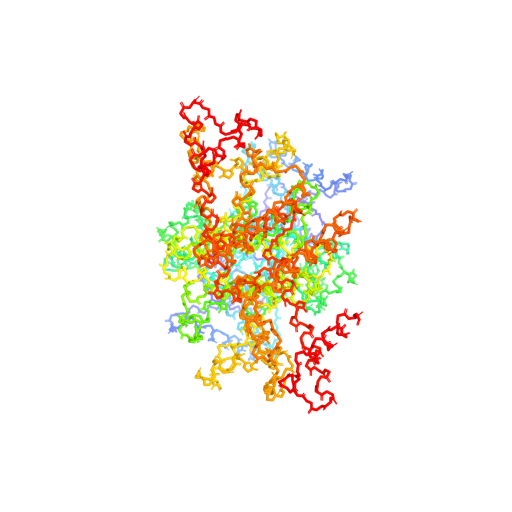
ATOM 5957 O O . GLY B 1 270 ? 5.367 -11.609 1.961 1 97.19 270 GLY B O 1
ATOM 5958 N N . ASP B 1 271 ? 4.844 -13.781 2.291 1 95.06 271 ASP B N 1
ATOM 5959 C CA . ASP B 1 271 ? 6.117 -14.266 1.773 1 95.06 271 ASP B CA 1
ATOM 5960 C C . ASP B 1 271 ? 6.277 -13.914 0.294 1 95.06 271 ASP B C 1
ATOM 5962 O O . ASP B 1 271 ? 7.367 -13.539 -0.147 1 95.06 271 ASP B O 1
ATOM 5966 N N . VAL B 1 272 ? 5.199 -14.109 -0.456 1 95.5 272 VAL B N 1
ATOM 5967 C CA . VAL B 1 272 ? 5.254 -13.758 -1.871 1 95.5 272 VAL B CA 1
ATOM 5968 C C . VAL B 1 272 ? 5.461 -12.25 -2.02 1 95.5 272 VAL B C 1
ATOM 5970 O O . VAL B 1 272 ? 6.23 -11.805 -2.873 1 95.5 272 VAL B O 1
ATOM 5973 N N . LEU B 1 273 ? 4.766 -11.438 -1.232 1 97.56 273 LEU B N 1
ATOM 5974 C CA . LEU B 1 273 ? 4.918 -9.984 -1.262 1 97.56 273 LEU B CA 1
ATOM 5975 C C . LEU B 1 273 ? 6.371 -9.594 -1.016 1 97.56 273 LEU B C 1
ATOM 5977 O O . LEU B 1 273 ? 6.895 -8.688 -1.677 1 97.56 273 LEU B O 1
ATOM 5981 N N . PHE B 1 274 ? 6.984 -10.258 -0.048 1 96.75 274 PHE B N 1
ATOM 5982 C CA . PHE B 1 274 ? 8.383 -9.992 0.265 1 96.75 274 PHE B CA 1
ATOM 5983 C C . PHE B 1 274 ? 9.266 -10.25 -0.948 1 96.75 274 PHE B C 1
ATOM 5985 O O . PHE B 1 274 ? 10.203 -9.484 -1.217 1 96.75 274 PHE B O 1
ATOM 5992 N N . GLN B 1 275 ? 8.961 -11.336 -1.655 1 95.25 275 GLN B N 1
ATOM 5993 C CA . GLN B 1 275 ? 9.711 -11.648 -2.865 1 95.25 275 GLN B CA 1
ATOM 5994 C C . GLN B 1 275 ? 9.57 -10.539 -3.902 1 95.25 275 GLN B C 1
ATOM 5996 O O . GLN B 1 275 ? 10.547 -10.188 -4.578 1 95.25 275 GLN B O 1
ATOM 6001 N N . LEU B 1 276 ? 8.359 -10.039 -4.047 1 97.25 276 LEU B N 1
ATOM 6002 C CA . LEU B 1 276 ? 8.133 -8.969 -5.012 1 97.25 276 LEU B CA 1
ATOM 6003 C C . LEU B 1 276 ? 8.961 -7.734 -4.656 1 97.25 276 LEU B C 1
ATOM 6005 O O . LEU B 1 276 ? 9.602 -7.141 -5.527 1 97.25 276 LEU B O 1
ATOM 6009 N N . VAL B 1 277 ? 8.93 -7.363 -3.416 1 96.81 277 VAL B N 1
ATOM 6010 C CA . VAL B 1 277 ? 9.672 -6.195 -2.955 1 96.81 277 VAL B CA 1
ATOM 6011 C C . VAL B 1 277 ? 11.172 -6.438 -3.119 1 96.81 277 VAL B C 1
ATOM 6013 O O . VAL B 1 277 ? 11.922 -5.516 -3.449 1 96.81 277 VAL B O 1
ATOM 6016 N N . PHE B 1 278 ? 11.625 -7.703 -2.879 1 96.12 278 PHE B N 1
ATOM 6017 C CA . PHE B 1 278 ? 13.016 -8.102 -3.049 1 96.12 278 PHE B CA 1
ATOM 6018 C C . PHE B 1 278 ? 13.477 -7.863 -4.484 1 96.12 278 PHE B C 1
ATOM 6020 O O . PHE B 1 278 ? 14.5 -7.215 -4.715 1 96.12 278 PHE B O 1
ATOM 6027 N N . HIS B 1 279 ? 12.688 -8.344 -5.418 1 96 279 HIS B N 1
ATOM 6028 C CA . HIS B 1 279 ? 13.016 -8.18 -6.832 1 96 279 HIS B CA 1
ATOM 6029 C C . HIS B 1 279 ? 13.023 -6.703 -7.223 1 96 279 HIS B C 1
ATOM 6031 O O . HIS B 1 279 ? 13.891 -6.262 -7.98 1 96 279 HIS B O 1
ATOM 6037 N N . ALA B 1 280 ? 12.07 -5.973 -6.785 1 95.88 280 ALA B N 1
ATOM 6038 C CA . ALA B 1 280 ? 11.977 -4.551 -7.105 1 95.88 280 ALA B CA 1
ATOM 6039 C C . ALA B 1 280 ? 13.18 -3.789 -6.566 1 95.88 280 ALA B C 1
ATOM 6041 O O . ALA B 1 280 ? 13.688 -2.871 -7.215 1 95.88 280 ALA B O 1
ATOM 6042 N N . GLU B 1 281 ? 13.609 -4.137 -5.363 1 95.06 281 GLU B N 1
ATOM 6043 C CA . GLU B 1 281 ? 14.758 -3.461 -4.77 1 95.06 281 GLU B CA 1
ATOM 6044 C C . GLU B 1 281 ? 16.031 -3.746 -5.555 1 95.06 281 GLU B C 1
ATOM 6046 O O . GLU B 1 281 ? 16.844 -2.846 -5.781 1 95.06 281 GLU B O 1
ATOM 6051 N N . ILE B 1 282 ? 16.203 -4.961 -5.926 1 94.81 282 ILE B N 1
ATOM 6052 C CA . ILE B 1 282 ? 17.359 -5.34 -6.734 1 94.81 282 ILE B CA 1
ATOM 6053 C C . ILE B 1 282 ? 17.359 -4.535 -8.031 1 94.81 282 ILE B C 1
ATOM 6055 O O . ILE B 1 282 ? 18.406 -4.012 -8.445 1 94.81 282 ILE B O 1
ATOM 6059 N N . ALA B 1 283 ? 16.234 -4.48 -8.688 1 94.81 283 ALA B N 1
ATOM 6060 C CA . ALA B 1 283 ? 16.109 -3.711 -9.93 1 94.81 283 ALA B CA 1
ATOM 6061 C C . ALA B 1 283 ? 16.391 -2.23 -9.688 1 94.81 283 ALA B C 1
ATOM 6063 O O . ALA B 1 283 ? 17 -1.564 -10.516 1 94.81 283 ALA B O 1
ATOM 6064 N N . SER B 1 284 ? 15.891 -1.747 -8.555 1 91.69 284 SER B N 1
ATOM 6065 C CA . SER B 1 284 ? 16.094 -0.345 -8.203 1 91.69 284 SER B CA 1
ATOM 6066 C C . SER B 1 284 ? 17.578 -0.035 -8.008 1 91.69 284 SER B C 1
ATOM 6068 O O . SER B 1 284 ? 18.062 0.999 -8.461 1 91.69 284 SER B O 1
ATOM 6070 N N . GLU B 1 285 ? 18.297 -0.921 -7.301 1 91.62 285 GLU B N 1
ATOM 6071 C CA . GLU B 1 285 ? 19.734 -0.785 -7.078 1 91.62 285 GLU B CA 1
ATOM 6072 C C . GLU B 1 285 ? 20.484 -0.695 -8.398 1 91.62 285 GLU B C 1
ATOM 6074 O O . GLU B 1 285 ? 21.484 0.026 -8.508 1 91.62 285 GLU B O 1
ATOM 6079 N N . ALA B 1 286 ? 19.969 -1.402 -9.367 1 92.31 286 ALA B N 1
ATOM 6080 C CA . ALA B 1 286 ? 20.609 -1.443 -10.672 1 92.31 286 ALA B CA 1
ATOM 6081 C C . ALA B 1 286 ? 20.094 -0.323 -11.578 1 92.31 286 ALA B C 1
ATOM 6083 O O . ALA B 1 286 ? 20.547 -0.182 -12.719 1 92.31 286 ALA B O 1
ATOM 6084 N N . GLY B 1 287 ? 19.125 0.456 -11.094 1 90.12 287 GLY B N 1
ATOM 6085 C CA . GLY B 1 287 ? 18.641 1.621 -11.812 1 90.12 287 GLY B CA 1
ATOM 6086 C C . GLY B 1 287 ? 17.609 1.28 -12.875 1 90.12 287 GLY B C 1
ATOM 6087 O O . GLY B 1 287 ? 17.406 2.041 -13.82 1 90.12 287 GLY B O 1
ATOM 6088 N N . HIS B 1 288 ? 17 0.125 -12.844 1 91.75 288 HIS B N 1
ATOM 6089 C CA . HIS B 1 288 ? 16.031 -0.283 -13.859 1 91.75 288 HIS B CA 1
ATOM 6090 C C . HIS B 1 288 ? 14.641 0.268 -13.547 1 91.75 288 HIS B C 1
ATOM 6092 O O . HIS B 1 288 ? 14.055 0.982 -14.367 1 91.75 288 HIS B O 1
ATOM 6098 N N . PHE B 1 289 ? 14.055 -0.106 -12.406 1 91.62 289 PHE B N 1
ATOM 6099 C CA . PHE B 1 289 ? 12.766 0.412 -11.969 1 91.62 289 PHE B CA 1
ATOM 6100 C C . PHE B 1 289 ? 12.648 0.346 -10.445 1 91.62 289 PHE B C 1
ATOM 6102 O O . PHE B 1 289 ? 13.477 -0.279 -9.781 1 91.62 289 PHE B O 1
ATOM 6109 N N . THR B 1 290 ? 11.586 0.995 -9.93 1 89.25 290 THR B N 1
ATOM 6110 C CA . THR B 1 290 ? 11.328 1.023 -8.492 1 89.25 290 THR B CA 1
ATOM 6111 C C . THR B 1 290 ? 9.992 0.361 -8.164 1 89.25 290 THR B C 1
ATOM 6113 O O . THR B 1 290 ? 9.188 0.106 -9.062 1 89.25 290 THR B O 1
ATOM 6116 N N . MET B 1 291 ? 9.844 0.026 -6.887 1 91.38 291 MET B N 1
ATOM 6117 C CA . MET B 1 291 ? 8.57 -0.539 -6.445 1 91.38 291 MET B CA 1
ATOM 6118 C C . MET B 1 291 ? 7.418 0.407 -6.758 1 91.38 291 MET B C 1
ATOM 6120 O O . MET B 1 291 ? 6.309 -0.037 -7.066 1 91.38 291 MET B O 1
ATOM 6124 N N . LYS B 1 292 ? 7.68 1.667 -6.684 1 83.12 292 LYS B N 1
ATOM 6125 C CA . LYS B 1 292 ? 6.66 2.658 -7.023 1 83.12 292 LYS B CA 1
ATOM 6126 C C . LYS B 1 292 ? 6.199 2.502 -8.469 1 83.12 292 LYS B C 1
ATOM 6128 O O . LYS B 1 292 ? 5.008 2.588 -8.758 1 83.12 292 LYS B O 1
ATOM 6133 N N . GLN B 1 293 ? 7.137 2.34 -9.32 1 87.81 293 GLN B N 1
ATOM 6134 C CA . GLN B 1 293 ? 6.812 2.188 -10.734 1 87.81 293 GLN B CA 1
ATOM 6135 C C . GLN B 1 293 ? 6.008 0.913 -10.977 1 87.81 293 GLN B C 1
ATOM 6137 O O . GLN B 1 293 ? 5.133 0.881 -11.844 1 87.81 293 GLN B O 1
ATOM 6142 N N . VAL B 1 294 ? 6.355 -0.141 -10.227 1 94.56 294 VAL B N 1
ATOM 6143 C CA . VAL B 1 294 ? 5.598 -1.386 -10.312 1 94.56 294 VAL B CA 1
ATOM 6144 C C . VAL B 1 294 ? 4.141 -1.134 -9.922 1 94.56 294 VAL B C 1
ATOM 6146 O O . VAL B 1 294 ? 3.223 -1.533 -10.641 1 94.56 294 VAL B O 1
ATOM 6149 N N . ILE B 1 295 ? 3.955 -0.426 -8.836 1 92.06 295 ILE B N 1
ATOM 6150 C CA . ILE B 1 295 ? 2.627 -0.172 -8.289 1 92.06 295 ILE B CA 1
ATOM 6151 C C . ILE B 1 295 ? 1.854 0.755 -9.227 1 92.06 295 ILE B C 1
ATOM 6153 O O . ILE B 1 295 ? 0.692 0.493 -9.547 1 92.06 295 ILE B O 1
ATOM 6157 N N . ASP B 1 296 ? 2.475 1.782 -9.672 1 86.75 296 ASP B N 1
ATOM 6158 C CA . ASP B 1 296 ? 1.828 2.717 -10.594 1 86.75 296 ASP B CA 1
ATOM 6159 C C . ASP B 1 296 ? 1.422 2.021 -11.891 1 86.75 296 ASP B C 1
ATOM 6161 O O . ASP B 1 296 ? 0.349 2.289 -12.43 1 86.75 296 ASP B O 1
ATOM 6165 N N . GLY B 1 297 ? 2.334 1.197 -12.336 1 91.69 297 GLY B N 1
ATOM 6166 C CA . GLY B 1 297 ? 2.066 0.475 -13.57 1 91.69 297 GLY B CA 1
ATOM 6167 C C . GLY B 1 297 ? 0.822 -0.391 -13.492 1 91.69 297 GLY B C 1
ATOM 6168 O O . GLY B 1 297 ? -0.001 -0.384 -14.414 1 91.69 297 GLY B O 1
ATOM 6169 N N . ILE B 1 298 ? 0.688 -1.121 -12.414 1 94.88 298 ILE B N 1
ATOM 6170 C CA . ILE B 1 298 ? -0.443 -2.037 -12.305 1 94.88 298 ILE B CA 1
ATOM 6171 C C . ILE B 1 298 ? -1.728 -1.248 -12.07 1 94.88 298 ILE B C 1
ATOM 6173 O O . ILE B 1 298 ? -2.799 -1.634 -12.547 1 94.88 298 ILE B O 1
ATOM 6177 N N . ASN B 1 299 ? -1.699 -0.164 -11.297 1 91 299 ASN B N 1
ATOM 6178 C CA . ASN B 1 299 ? -2.875 0.677 -11.102 1 91 299 ASN B CA 1
ATOM 6179 C C . ASN B 1 299 ? -3.393 1.234 -12.422 1 91 299 ASN B C 1
ATOM 6181 O O . ASN B 1 299 ? -4.586 1.137 -12.719 1 91 299 ASN B O 1
ATOM 6185 N N . GLU B 1 300 ? -2.479 1.807 -13.156 1 88.38 300 GLU B N 1
ATOM 6186 C CA . GLU B 1 300 ? -2.848 2.346 -14.469 1 88.38 300 GLU B CA 1
ATOM 6187 C C . GLU B 1 300 ? -3.41 1.258 -15.375 1 88.38 300 GLU B C 1
ATOM 6189 O O . GLU B 1 300 ? -4.391 1.481 -16.094 1 88.38 300 GLU B O 1
ATOM 6194 N N . LYS B 1 301 ? -2.76 0.126 -15.445 1 91.69 301 LYS B N 1
ATOM 6195 C CA . LYS B 1 301 ? -3.166 -1.002 -16.281 1 91.69 301 LYS B CA 1
ATOM 6196 C C . LYS B 1 301 ? -4.59 -1.441 -15.953 1 91.69 301 LYS B C 1
ATOM 6198 O O . LYS B 1 301 ? -5.398 -1.666 -16.859 1 91.69 301 LYS B O 1
ATOM 6203 N N . MET B 1 302 ? -4.891 -1.552 -14.633 1 91.75 302 MET B N 1
ATOM 6204 C CA . MET B 1 302 ? -6.203 -2.047 -14.227 1 91.75 302 MET B CA 1
ATOM 6205 C C . MET B 1 302 ? -7.289 -1.017 -14.516 1 91.75 302 MET B C 1
ATOM 6207 O O . MET B 1 302 ? -8.406 -1.376 -14.883 1 91.75 302 MET B O 1
ATOM 6211 N N . ILE B 1 303 ? -6.961 0.232 -14.367 1 86.12 303 ILE B N 1
ATOM 6212 C CA . ILE B 1 303 ? -7.922 1.277 -14.695 1 86.12 303 ILE B CA 1
ATOM 6213 C C . ILE B 1 303 ? -8.203 1.267 -16.203 1 86.12 303 ILE B C 1
ATOM 6215 O O . ILE B 1 303 ? -9.359 1.347 -16.625 1 86.12 303 ILE B O 1
ATOM 6219 N N . ARG B 1 304 ? -7.156 1.168 -16.984 1 84 304 ARG B N 1
ATOM 6220 C CA . ARG B 1 304 ? -7.258 1.153 -18.438 1 84 304 ARG B CA 1
ATOM 6221 C C . ARG B 1 304 ? -8.039 -0.068 -18.922 1 84 304 ARG B C 1
ATOM 6223 O O . ARG B 1 304 ? -8.789 0.012 -19.891 1 84 304 ARG B O 1
ATOM 6230 N N . ARG B 1 305 ? -7.914 -1.163 -18.219 1 86.38 305 ARG B N 1
ATOM 6231 C CA . ARG B 1 305 ? -8.508 -2.418 -18.672 1 86.38 305 ARG B CA 1
ATOM 6232 C C . ARG B 1 305 ? -9.938 -2.564 -18.156 1 86.38 305 ARG B C 1
ATOM 6234 O O . ARG B 1 305 ? -10.625 -3.531 -18.484 1 86.38 305 ARG B O 1
ATOM 6241 N N . HIS B 1 306 ? -10.328 -1.635 -17.266 1 86.25 306 HIS B N 1
ATOM 6242 C CA . HIS B 1 306 ? -11.695 -1.659 -16.766 1 86.25 306 HIS B CA 1
ATOM 6243 C C . HIS B 1 306 ? -12.398 -0.326 -17.016 1 86.25 306 HIS B C 1
ATOM 6245 O O . HIS B 1 306 ? -12.898 0.298 -16.078 1 86.25 306 HIS B O 1
ATOM 6251 N N . PRO B 1 307 ? -12.469 0.08 -18.188 1 80.56 307 PRO B N 1
ATOM 6252 C CA . PRO B 1 307 ? -13.086 1.376 -18.453 1 80.56 307 PRO B CA 1
ATOM 6253 C C . PRO B 1 307 ? -14.555 1.432 -18.016 1 80.56 307 PRO B C 1
ATOM 6255 O O . PRO B 1 307 ? -15.047 2.498 -17.656 1 80.56 307 PRO B O 1
ATOM 6258 N N . HIS B 1 308 ? -15.195 0.292 -18.094 1 79.12 308 HIS B N 1
ATOM 6259 C CA . HIS B 1 308 ? -16.609 0.226 -17.719 1 79.12 308 HIS B CA 1
ATOM 6260 C C . HIS B 1 308 ? -16.797 0.522 -16.234 1 79.12 308 HIS B C 1
ATOM 6262 O O . HIS B 1 308 ? -17.891 0.87 -15.805 1 79.12 308 HIS B O 1
ATOM 6268 N N . VAL B 1 309 ? -15.844 0.388 -15.484 1 82.56 309 VAL B N 1
ATOM 6269 C CA . VAL B 1 309 ? -15.906 0.621 -14.039 1 82.56 309 VAL B CA 1
ATOM 6270 C C . VAL B 1 309 ? -15.359 2.012 -13.719 1 82.56 309 VAL B C 1
ATOM 6272 O O . VAL B 1 309 ? -15.914 2.721 -12.875 1 82.56 309 VAL B O 1
ATOM 6275 N N . PHE B 1 310 ? -14.305 2.477 -14.398 1 79.88 310 PHE B N 1
ATOM 6276 C CA . PHE B 1 310 ? -13.555 3.627 -13.906 1 79.88 310 PHE B CA 1
ATOM 6277 C C . PHE B 1 310 ? -13.719 4.816 -14.844 1 79.88 310 PHE B C 1
ATOM 6279 O O . PHE B 1 310 ? -13.43 5.957 -14.469 1 79.88 310 PHE B O 1
ATOM 6286 N N . ILE B 1 311 ? -13.867 4.691 -16.031 1 67.62 311 ILE B N 1
ATOM 6287 C CA . ILE B 1 311 ? -13.938 5.836 -16.938 1 67.62 311 ILE B CA 1
ATOM 6288 C C . ILE B 1 311 ? -15.391 6.141 -17.281 1 67.62 311 ILE B C 1
ATOM 6290 O O . ILE B 1 311 ? -15.867 7.258 -17.062 1 67.62 311 ILE B O 1
ATOM 6294 N N . ASP B 1 312 ? -16.047 5.348 -18.266 1 62.53 312 ASP B N 1
ATOM 6295 C CA . ASP B 1 312 ? -17.344 5.723 -18.812 1 62.53 312 ASP B CA 1
ATOM 6296 C C . ASP B 1 312 ? -18.391 4.652 -18.516 1 62.53 312 ASP B C 1
ATOM 6298 O O . ASP B 1 312 ? -18.469 3.635 -19.203 1 62.53 312 ASP B O 1
ATOM 6302 N N . LYS B 1 313 ? -19.062 4.699 -17.391 1 55.38 313 LYS B N 1
ATOM 6303 C CA . LYS B 1 313 ? -20.109 3.732 -17.062 1 55.38 313 LYS B CA 1
ATOM 6304 C C . LYS B 1 313 ? -21.141 3.654 -18.172 1 55.38 313 LYS B C 1
ATOM 6306 O O . LYS B 1 313 ? -21.734 2.6 -18.406 1 55.38 313 LYS B O 1
ATOM 6311 N N . GLU B 1 314 ? -21.266 4.68 -18.688 1 52.31 314 GLU B N 1
ATOM 6312 C CA . GLU B 1 314 ? -22.438 4.695 -19.562 1 52.31 314 GLU B CA 1
ATOM 6313 C C . GLU B 1 314 ? -22.172 3.926 -20.859 1 52.31 314 GLU B C 1
ATOM 6315 O O . GLU B 1 314 ? -23.109 3.525 -21.562 1 52.31 314 GLU B O 1
ATOM 6320 N N . ILE B 1 315 ? -20.953 3.805 -21.25 1 50.25 315 ILE B N 1
ATOM 6321 C CA . ILE B 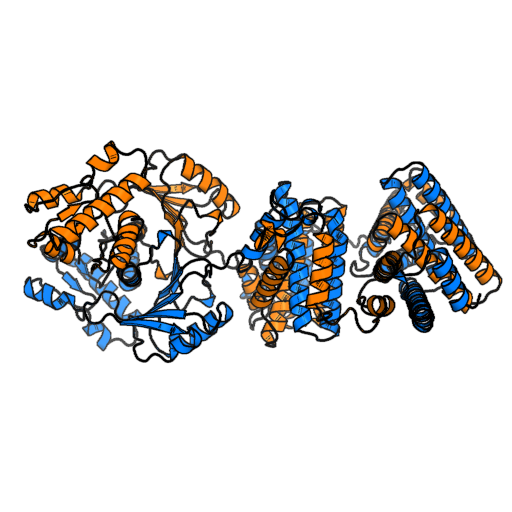1 315 ? -20.812 3.365 -22.641 1 50.25 315 ILE B CA 1
ATOM 6322 C C . ILE B 1 315 ? -20.562 1.859 -22.672 1 50.25 315 ILE B C 1
ATOM 6324 O O . ILE B 1 315 ? -20.641 1.239 -23.734 1 50.25 315 ILE B O 1
ATOM 6328 N N . PHE B 1 316 ? -20.188 1.274 -21.594 1 52.19 316 PHE B N 1
ATOM 6329 C CA . PHE B 1 316 ? -19.688 -0.073 -21.844 1 52.19 316 PHE B CA 1
ATOM 6330 C C . PHE B 1 316 ? -20.719 -1.117 -21.438 1 52.19 316 PHE B C 1
ATOM 6332 O O . PHE B 1 316 ? -21.359 -0.992 -20.391 1 52.19 316 PHE B O 1
ATOM 6339 N N . ASP B 1 317 ? -21.203 -1.792 -22.375 1 51 317 ASP B N 1
ATOM 6340 C CA . ASP B 1 317 ? -22.062 -2.945 -22.141 1 51 317 ASP B CA 1
ATOM 6341 C C . ASP B 1 317 ? -21.344 -4.02 -21.344 1 51 317 ASP B C 1
ATOM 6343 O O . ASP B 1 317 ? -20.25 -4.453 -21.719 1 51 317 ASP B O 1
ATOM 6347 N N . PRO B 1 318 ? -21.703 -4.281 -20.203 1 50.12 318 PRO B N 1
ATOM 6348 C CA . PRO B 1 318 ? -21.125 -5.27 -19.281 1 50.12 318 PRO B CA 1
ATOM 6349 C C . PRO B 1 318 ? -20.828 -6.602 -19.969 1 50.12 318 PRO B C 1
ATOM 6351 O O . PRO B 1 318 ? -19.875 -7.289 -19.594 1 50.12 318 PRO B O 1
ATOM 6354 N N . GLU B 1 319 ? -21.75 -7.109 -20.766 1 51 319 GLU B N 1
ATOM 6355 C CA . GLU B 1 319 ? -21.609 -8.438 -21.359 1 51 319 GLU B CA 1
ATOM 6356 C C . GLU B 1 319 ? -20.359 -8.516 -22.234 1 51 319 GLU B C 1
ATOM 6358 O O . GLU B 1 319 ? -19.859 -9.609 -22.5 1 51 319 GLU B O 1
ATOM 6363 N N . GLU B 1 320 ? -19.906 -7.348 -22.562 1 54.84 320 GLU B N 1
ATOM 6364 C CA . GLU B 1 320 ? -18.781 -7.289 -23.484 1 54.84 320 GLU B CA 1
ATOM 6365 C C . GLU B 1 320 ? -17.453 -7.117 -22.75 1 54.84 320 GLU B C 1
ATOM 6367 O O . GLU B 1 320 ? -16.422 -6.879 -23.359 1 54.84 320 GLU B O 1
ATOM 6372 N N . VAL B 1 321 ? -17.531 -7.328 -21.5 1 53.66 321 VAL B N 1
ATOM 6373 C CA . VAL B 1 321 ? -16.422 -6.98 -20.625 1 53.66 321 VAL B CA 1
ATOM 6374 C C . VAL B 1 321 ? -15.242 -7.906 -20.906 1 53.66 321 VAL B C 1
ATOM 6376 O O . VAL B 1 321 ? -14.102 -7.445 -21.031 1 53.66 321 VAL B O 1
ATOM 6379 N N . GLU B 1 322 ? -15.508 -9.281 -20.844 1 54.69 322 GLU B N 1
ATOM 6380 C CA . GLU B 1 322 ? -14.406 -10.203 -21.125 1 54.69 322 GLU B CA 1
ATOM 6381 C C . GLU B 1 322 ? -13.797 -9.93 -22.484 1 54.69 322 GLU B C 1
ATOM 6383 O O . GLU B 1 322 ? -12.578 -9.984 -22.656 1 54.69 322 GLU B O 1
ATOM 6388 N N . THR B 1 323 ? -14.75 -9.633 -23.328 1 52.75 323 THR B N 1
ATOM 6389 C CA . THR B 1 323 ? -14.344 -9.344 -24.703 1 52.75 323 THR B CA 1
ATOM 6390 C C . THR B 1 323 ? -13.531 -8.055 -24.766 1 52.75 323 THR B C 1
ATOM 6392 O O . THR B 1 323 ? -12.547 -7.973 -25.5 1 52.75 323 THR B O 1
ATOM 6395 N N . ASN B 1 324 ? -13.828 -7.246 -23.828 1 59.25 324 ASN B N 1
ATOM 6396 C CA . ASN B 1 324 ? -13.148 -5.953 -23.844 1 59.25 324 ASN B CA 1
ATOM 6397 C C . ASN B 1 324 ? -11.758 -6.035 -23.234 1 59.25 324 ASN B C 1
ATOM 6399 O O . ASN B 1 324 ? -10.805 -5.465 -23.766 1 59.25 324 ASN B O 1
ATOM 6403 N N . TRP B 1 325 ? -11.695 -6.883 -22.266 1 65.81 325 TRP B N 1
ATOM 6404 C CA . TRP B 1 325 ? -10.391 -7.082 -21.641 1 65.81 325 TRP B CA 1
ATOM 6405 C C . TRP B 1 325 ? -9.391 -7.648 -22.641 1 65.81 325 TRP B C 1
ATOM 6407 O O . TRP B 1 325 ? -8.266 -7.145 -22.766 1 65.81 325 TRP B O 1
ATOM 6417 N N . ASP B 1 326 ? -9.867 -8.695 -23.344 1 64.44 326 ASP B N 1
ATOM 6418 C CA . ASP B 1 326 ? -9 -9.328 -24.344 1 64.44 326 ASP B CA 1
ATOM 6419 C C . ASP B 1 326 ? -8.68 -8.375 -25.484 1 64.44 326 ASP B C 1
ATOM 6421 O O . ASP B 1 326 ? -7.555 -8.359 -25.984 1 64.44 326 ASP B O 1
ATOM 6425 N N . ALA B 1 327 ? -9.719 -7.621 -25.797 1 64.56 327 ALA B N 1
ATOM 6426 C CA . ALA B 1 327 ? -9.531 -6.656 -26.875 1 64.56 327 ALA B CA 1
ATOM 6427 C C . ALA B 1 327 ? -8.531 -5.57 -26.469 1 64.56 327 ALA B C 1
ATOM 6429 O O . ALA B 1 327 ? -7.645 -5.215 -27.25 1 64.56 327 ALA B O 1
ATOM 6430 N N . ILE B 1 328 ? -8.664 -5.168 -25.297 1 70.25 328 ILE B N 1
ATOM 6431 C CA . ILE B 1 328 ? -7.801 -4.105 -24.797 1 70.25 328 ILE B CA 1
ATOM 6432 C C . ILE B 1 328 ? -6.375 -4.633 -24.641 1 70.25 328 ILE B C 1
ATOM 6434 O O . ILE B 1 328 ? -5.414 -3.961 -25.031 1 70.25 328 ILE B O 1
ATOM 6438 N N . LYS B 1 329 ? -6.297 -5.805 -24.156 1 70.56 329 LYS B N 1
ATOM 6439 C CA . LYS B 1 329 ? -4.984 -6.426 -24.016 1 70.56 329 LYS B CA 1
ATOM 6440 C C . LYS B 1 329 ? -4.289 -6.547 -25.375 1 70.56 329 LYS B C 1
ATOM 6442 O O . LYS B 1 329 ? -3.078 -6.332 -25.469 1 70.56 329 LYS B O 1
ATOM 6447 N N . ARG B 1 330 ? -5.035 -6.797 -26.375 1 62.91 330 ARG B N 1
ATOM 6448 C CA . ARG B 1 330 ? -4.492 -6.934 -27.734 1 62.91 330 ARG B CA 1
ATOM 6449 C C . ARG B 1 330 ? -3.998 -5.594 -28.266 1 62.91 330 ARG B C 1
ATOM 6451 O O . ARG B 1 330 ? -2.928 -5.516 -28.875 1 62.91 330 ARG B O 1
ATOM 6458 N N . ILE B 1 331 ? -4.719 -4.582 -27.984 1 62.59 331 ILE B N 1
ATOM 6459 C CA . ILE B 1 331 ? -4.371 -3.238 -28.438 1 62.59 331 ILE B CA 1
ATOM 6460 C C . ILE B 1 331 ? -3.096 -2.771 -27.734 1 62.59 331 ILE B C 1
ATOM 6462 O O . ILE B 1 331 ? -2.209 -2.195 -28.359 1 62.59 331 ILE B O 1
ATOM 6466 N N . GLU B 1 332 ? -3.016 -3.039 -26.516 1 66.88 332 GLU B N 1
ATOM 6467 C CA . GLU B 1 332 ? -1.865 -2.621 -25.719 1 66.88 332 GLU B CA 1
ATOM 6468 C C . GLU B 1 332 ? -0.581 -3.279 -26.219 1 66.88 332 GLU B C 1
ATOM 6470 O O . GLU B 1 332 ? 0.494 -2.682 -26.156 1 66.88 332 GLU B O 1
ATOM 6475 N N . LYS B 1 333 ? -0.644 -4.473 -26.562 1 58.88 333 LYS B N 1
ATOM 6476 C CA . LYS B 1 333 ? 0.536 -5.207 -27.016 1 58.88 333 LYS B CA 1
ATOM 6477 C C . LYS B 1 333 ? 0.862 -4.879 -28.469 1 58.88 333 LYS B C 1
ATOM 6479 O O . LYS B 1 333 ? 1.747 -5.496 -29.078 1 58.88 333 LYS B O 1
ATOM 6484 N N . GLY B 1 334 ? 0.357 -3.426 -28.938 1 49.25 334 GLY B N 1
ATOM 6485 C CA . GLY B 1 334 ? 0.646 -2.959 -30.281 1 49.25 334 GLY B CA 1
ATOM 6486 C C . GLY B 1 334 ? -0.025 -3.793 -31.359 1 49.25 334 GLY B C 1
ATOM 6487 O O . GLY B 1 334 ? 0.403 -3.783 -32.531 1 49.25 334 GLY B O 1
ATOM 6488 N N . GLN B 1 335 ? -0.744 -4.605 -31.094 1 47.12 335 GLN B N 1
ATOM 6489 C CA . GLN B 1 335 ? -1.428 -5.387 -32.125 1 47.12 335 GLN B CA 1
ATOM 6490 C C . GLN B 1 335 ? -2.561 -4.586 -32.75 1 47.12 335 GLN B C 1
ATOM 6492 O O . GLN B 1 335 ? -3.736 -4.883 -32.531 1 47.12 335 GLN B O 1
ATOM 6497 N N . THR B 1 336 ? -2.426 -3.258 -32.906 1 39.75 336 THR B N 1
ATOM 6498 C CA . THR B 1 336 ? -3.395 -2.338 -33.469 1 39.75 336 THR B CA 1
ATOM 6499 C C . THR B 1 336 ? -3.76 -2.768 -34.906 1 39.75 336 THR B C 1
ATOM 6501 O O . THR B 1 336 ? -4.656 -2.189 -35.5 1 39.75 336 THR B O 1
ATOM 6504 N N . GLY B 1 337 ? -2.664 -2.766 -36.062 1 37.34 337 GLY B N 1
ATOM 6505 C CA . GLY B 1 337 ? -3.127 -2.869 -37.438 1 37.34 337 GLY B CA 1
ATOM 6506 C C . GLY B 1 337 ? -4.426 -3.641 -37.562 1 37.34 337 GLY B C 1
ATOM 6507 O O . GLY B 1 337 ? -4.852 -4.32 -36.625 1 37.34 337 GLY B O 1
ATOM 6508 N N . LYS B 1 338 ? -5.207 -3.268 -38.812 1 33.41 338 LYS B N 1
ATOM 6509 C CA . LYS B 1 338 ? -6.137 -4.301 -39.25 1 33.41 338 LYS B CA 1
ATOM 6510 C C . LYS B 1 338 ? -5.684 -5.684 -38.781 1 33.41 338 LYS B C 1
ATOM 6512 O O . LYS B 1 338 ? -4.484 -5.977 -38.781 1 33.41 338 LYS B O 1
ATOM 6517 N N . PRO B 1 339 ? -6.547 -6.379 -38 1 36.34 339 PRO B N 1
ATOM 6518 C CA . PRO B 1 339 ? -6.035 -7.75 -37.969 1 36.34 339 PRO B CA 1
ATOM 6519 C C . PRO B 1 339 ? -5.016 -8.031 -39.062 1 36.34 339 PRO B C 1
ATOM 6521 O O . PRO B 1 339 ? -5.383 -8.453 -40.156 1 36.34 339 PRO B O 1
ATOM 6524 N N . GLU B 1 340 ? -4.422 -7.145 -39.594 1 34 340 GLU B N 1
ATOM 6525 C CA . GLU B 1 340 ? -3.658 -7.539 -40.781 1 34 340 GLU B CA 1
ATOM 6526 C C . GLU B 1 340 ? -2.885 -8.828 -40.531 1 34 340 GLU B C 1
ATOM 6528 O O . GLU B 1 340 ? -3.182 -9.867 -41.125 1 34 340 GLU B O 1
ATOM 6533 N N . GLU B 1 341 ? -1.481 -8.742 -41.031 1 34.19 341 GLU B N 1
ATOM 6534 C CA . GLU B 1 341 ? -0.942 -10.094 -41.125 1 34.19 341 GLU B CA 1
ATOM 6535 C C . GLU B 1 341 ? -1.248 -10.898 -39.875 1 34.19 341 GLU B C 1
ATOM 6537 O O . GLU B 1 341 ? -1.352 -10.336 -38.781 1 34.19 341 GLU B O 1
ATOM 6542 N N . ALA B 1 342 ? -1.587 -12.188 -39.969 1 39.78 342 ALA B N 1
ATOM 6543 C CA . ALA B 1 342 ? -1.938 -13.57 -39.656 1 39.78 342 ALA B CA 1
ATOM 6544 C C . ALA B 1 342 ? -1.176 -14.062 -38.406 1 39.78 342 ALA B C 1
ATOM 6546 O O . ALA B 1 342 ? -0.237 -14.859 -38.531 1 39.78 342 ALA B O 1
ATOM 6547 N N . SER B 1 343 ? -0.543 -13.164 -37.719 1 49.31 343 SER B N 1
ATOM 6548 C CA . SER B 1 343 ? 0.177 -14.102 -36.875 1 49.31 343 SER B CA 1
ATOM 6549 C C . SER B 1 343 ? -0.768 -15.141 -36.25 1 49.31 343 SER B C 1
ATOM 6551 O O . SER B 1 343 ? -1.77 -14.781 -35.625 1 49.31 343 SER B O 1
ATOM 6553 N N . GLY B 1 344 ? -0.995 -16.062 -37 1 64 344 GLY B N 1
ATOM 6554 C CA . GLY B 1 344 ? -1.789 -17.266 -36.812 1 64 344 GLY B CA 1
ATOM 6555 C C . GLY B 1 344 ? -1.854 -17.719 -35.375 1 64 344 GLY B C 1
ATOM 6556 O O . GLY B 1 344 ? -1.063 -17.281 -34.531 1 64 344 GLY B O 1
ATOM 6557 N N . LEU B 1 345 ? -3.02 -18.078 -34.938 1 78.12 345 LEU B N 1
ATOM 6558 C CA . LEU B 1 345 ? -3.223 -18.703 -33.625 1 78.12 345 LEU B CA 1
ATOM 6559 C C . LEU B 1 345 ? -1.979 -19.469 -33.188 1 78.12 345 LEU B C 1
ATOM 6561 O O . LEU B 1 345 ? -1.63 -19.469 -32 1 78.12 345 LEU B O 1
ATOM 6565 N N . ALA B 1 346 ? -1.301 -19.906 -34.188 1 79.38 346 ALA B N 1
ATOM 6566 C CA . ALA B 1 346 ? -0.076 -20.641 -33.875 1 79.38 346 ALA B CA 1
ATOM 6567 C C . ALA B 1 346 ? 1.004 -19.719 -33.344 1 79.38 346 ALA B C 1
ATOM 6569 O O . ALA B 1 346 ? 1.752 -20.109 -32.438 1 79.38 346 ALA B O 1
ATOM 6570 N N . ALA B 1 347 ? 1.072 -18.547 -33.875 1 77.25 347 ALA B N 1
ATOM 6571 C CA . ALA B 1 347 ? 2.031 -17.562 -33.375 1 77.25 347 ALA B CA 1
ATOM 6572 C C . ALA B 1 347 ? 1.72 -17.172 -31.922 1 77.25 347 ALA B C 1
ATOM 6574 O O . ALA B 1 347 ? 2.631 -16.984 -31.109 1 77.25 347 ALA B O 1
ATOM 6575 N N . GLU B 1 348 ? 0.52 -17.078 -31.672 1 80 348 GLU B N 1
ATOM 6576 C CA . GLU B 1 348 ? 0.101 -16.797 -30.312 1 80 348 GLU B CA 1
ATOM 6577 C C . GLU B 1 348 ? 0.472 -17.922 -29.359 1 80 348 GLU B C 1
ATOM 6579 O O . GLU B 1 348 ? 0.844 -17.688 -28.219 1 80 348 GLU B O 1
ATOM 6584 N N . MET B 1 349 ? 0.315 -19.125 -29.844 1 85.44 349 MET B N 1
ATOM 6585 C CA . MET B 1 349 ? 0.667 -20.297 -29.047 1 85.44 349 MET B CA 1
ATOM 6586 C C . MET B 1 349 ? 2.16 -20.328 -28.734 1 85.44 349 MET B C 1
ATOM 6588 O O . MET B 1 349 ? 2.568 -20.719 -27.641 1 85.44 349 MET B O 1
ATOM 6592 N N . LYS B 1 350 ? 2.879 -19.844 -29.656 1 77.19 350 LYS B N 1
ATOM 6593 C CA . LYS B 1 350 ? 4.328 -19.844 -29.516 1 77.19 350 LYS B CA 1
ATOM 6594 C C . LYS B 1 350 ? 4.781 -18.766 -28.516 1 77.19 350 LYS B C 1
ATOM 6596 O O . LYS B 1 350 ? 5.891 -18.844 -27.984 1 77.19 350 LYS B O 1
ATOM 6601 N N . LYS B 1 351 ? 3.889 -17.859 -28.219 1 74.62 351 LYS B N 1
ATOM 6602 C CA . LYS B 1 351 ? 4.211 -16.766 -27.312 1 74.62 351 LYS B CA 1
ATOM 6603 C C . LYS B 1 351 ? 3.955 -17.156 -25.859 1 74.62 351 LYS B C 1
ATOM 6605 O O . LYS B 1 351 ? 4.312 -16.422 -24.938 1 74.62 351 LYS B O 1
ATOM 6610 N N . ILE B 1 352 ? 3.316 -18.328 -25.719 1 78.12 352 ILE B N 1
ATOM 6611 C CA . ILE B 1 352 ? 3.092 -18.812 -24.359 1 78.12 352 ILE B CA 1
ATOM 6612 C C . ILE B 1 352 ? 4.43 -19 -23.656 1 78.12 352 ILE B C 1
ATOM 6614 O O . ILE B 1 352 ? 5.352 -19.609 -24.203 1 78.12 352 ILE B O 1
ATOM 6618 N N . PRO B 1 353 ? 4.551 -18.359 -22.453 1 65.94 353 PRO B N 1
ATOM 6619 C CA . PRO B 1 353 ? 5.832 -18.391 -21.75 1 65.94 353 PRO B CA 1
ATOM 6620 C C . PRO B 1 353 ? 6.375 -19.812 -21.578 1 65.94 353 PRO B C 1
ATOM 6622 O O . PRO B 1 353 ? 5.656 -20.688 -21.094 1 65.94 353 PRO B O 1
ATOM 6625 N N . LYS B 1 354 ? 7.609 -20.031 -21.938 1 64.62 354 LYS B N 1
ATOM 6626 C CA . LYS B 1 354 ? 8.258 -21.328 -21.859 1 64.62 354 LYS B CA 1
ATOM 6627 C C . LYS B 1 354 ? 8.562 -21.719 -20.422 1 64.62 354 LYS B C 1
ATOM 6629 O O . LYS B 1 354 ? 8.82 -22.891 -20.141 1 64.62 354 LYS B O 1
ATOM 6634 N N . ALA B 1 355 ? 8.453 -20.766 -19.578 1 65.5 355 ALA B N 1
ATOM 6635 C CA . ALA B 1 355 ? 8.742 -21.031 -18.172 1 65.5 355 ALA B CA 1
ATOM 6636 C C . ALA B 1 355 ? 7.582 -21.766 -17.516 1 65.5 355 ALA B C 1
ATOM 6638 O O . ALA B 1 355 ? 7.754 -22.375 -16.453 1 65.5 355 ALA B O 1
ATOM 6639 N N . LEU B 1 356 ? 6.473 -21.828 -18.156 1 79.19 356 LEU B N 1
ATOM 6640 C CA . LEU B 1 356 ? 5.316 -22.5 -17.578 1 79.19 356 LEU B CA 1
ATOM 6641 C C . LEU B 1 356 ? 5.539 -24 -17.516 1 79.19 356 LEU B C 1
ATOM 6643 O O . LEU B 1 356 ? 6.156 -24.578 -18.422 1 79.19 356 LEU B O 1
ATOM 6647 N N . PRO B 1 357 ? 5.02 -24.562 -16.406 1 85.31 357 PRO B N 1
ATOM 6648 C CA . PRO B 1 357 ? 5.027 -26.016 -16.422 1 85.31 357 PRO B CA 1
ATOM 6649 C C . PRO B 1 357 ? 4.344 -26.594 -17.656 1 85.31 357 PRO B C 1
ATOM 6651 O O . PRO B 1 357 ? 3.422 -25.984 -18.203 1 85.31 357 PRO B O 1
ATOM 6654 N N . ALA B 1 358 ? 4.793 -27.688 -18.125 1 87.81 358 ALA B N 1
ATOM 6655 C CA . ALA B 1 358 ? 4.305 -28.312 -19.344 1 87.81 358 ALA B CA 1
ATOM 6656 C C . ALA B 1 358 ? 2.789 -28.484 -19.312 1 87.81 358 ALA B C 1
ATOM 6658 O O . ALA B 1 358 ? 2.111 -28.281 -20.328 1 87.81 358 ALA B O 1
ATOM 6659 N N . LEU B 1 359 ? 2.314 -28.828 -18.156 1 92.56 359 LEU B N 1
ATOM 6660 C CA . LEU B 1 359 ? 0.874 -29.031 -18.016 1 92.56 359 LEU B CA 1
ATOM 6661 C C . LEU B 1 359 ? 0.124 -27.719 -18.297 1 92.56 359 LEU B C 1
ATOM 6663 O O . LEU B 1 359 ? -0.901 -27.719 -18.984 1 92.56 359 LEU B O 1
ATOM 6667 N N . MET B 1 360 ? 0.652 -26.688 -17.828 1 88.56 360 MET B N 1
ATOM 6668 C CA . MET B 1 360 ? 0.016 -25.391 -18.016 1 88.56 360 MET B CA 1
ATOM 6669 C C . MET B 1 360 ? 0.166 -24.906 -19.453 1 88.56 360 MET B C 1
ATOM 6671 O O . MET B 1 360 ? -0.764 -24.328 -20.016 1 88.56 360 MET B O 1
ATOM 6675 N N . GLU B 1 361 ? 1.349 -25.078 -20 1 88.5 361 GLU B N 1
ATOM 6676 C CA . GLU B 1 361 ? 1.575 -24.719 -21.391 1 88.5 361 GLU B CA 1
ATOM 6677 C C . GLU B 1 361 ? 0.604 -25.453 -22.312 1 88.5 361 GLU B C 1
ATOM 6679 O O . GLU B 1 361 ? -0.034 -24.828 -23.172 1 88.5 361 GLU B O 1
ATOM 6684 N N . ALA B 1 362 ? 0.515 -26.734 -22.156 1 93.12 362 ALA B N 1
ATOM 6685 C CA . ALA B 1 362 ? -0.385 -27.547 -22.984 1 93.12 362 ALA B CA 1
ATOM 6686 C C . ALA B 1 362 ? -1.829 -27.078 -22.828 1 93.12 362 ALA B C 1
ATOM 6688 O O . ALA B 1 362 ? -2.564 -26.984 -23.812 1 93.12 362 ALA B O 1
ATOM 6689 N N . TYR B 1 363 ? -2.236 -26.781 -21.625 1 93.12 363 TYR B N 1
ATOM 6690 C CA . TYR B 1 363 ? -3.578 -26.297 -21.328 1 93.12 363 TYR B CA 1
ATOM 6691 C C . TYR B 1 363 ? -3.863 -25 -22.109 1 93.12 363 TYR B C 1
ATOM 6693 O O . TYR B 1 363 ? -4.906 -24.875 -22.75 1 93.12 363 TYR B O 1
ATOM 6701 N N . LYS B 1 364 ? -2.979 -24.078 -22.062 1 89.88 364 LYS B N 1
ATOM 6702 C CA . LYS B 1 364 ? -3.158 -22.781 -22.719 1 89.88 364 LYS B CA 1
ATOM 6703 C C . LYS B 1 364 ? -3.186 -22.922 -24.234 1 89.88 364 LYS B C 1
ATOM 6705 O O . LYS B 1 364 ? -3.965 -22.266 -24.922 1 89.88 364 LYS B O 1
ATOM 6710 N N . VAL B 1 365 ? -2.297 -23.75 -24.781 1 91.12 365 VAL B N 1
ATOM 6711 C CA . VAL B 1 365 ? -2.234 -24 -26.219 1 91.12 365 VAL B CA 1
ATOM 6712 C C . VAL B 1 365 ? -3.566 -24.578 -26.703 1 91.12 365 VAL B C 1
ATOM 6714 O O . VAL B 1 365 ? -4.109 -24.141 -27.719 1 91.12 365 VAL B O 1
ATOM 6717 N N . GLN B 1 366 ? -4.098 -25.516 -25.953 1 92.81 366 GLN B N 1
ATOM 6718 C CA . GLN B 1 366 ? -5.363 -26.156 -26.328 1 92.81 366 GLN B CA 1
ATOM 6719 C C . GLN B 1 366 ? -6.523 -25.172 -26.203 1 92.81 366 GLN B C 1
ATOM 6721 O O . GLN B 1 366 ? -7.457 -25.188 -27 1 92.81 366 GLN B O 1
ATOM 6726 N N . LYS B 1 367 ? -6.465 -24.391 -25.172 1 90.62 367 LYS B N 1
ATOM 6727 C CA . LYS B 1 367 ? -7.492 -23.375 -24.984 1 90.62 367 LYS B CA 1
ATOM 6728 C C . LYS B 1 367 ? -7.523 -22.406 -26.172 1 90.62 367 LYS B C 1
ATOM 6730 O O . LYS B 1 367 ? -8.594 -22 -26.625 1 90.62 367 LYS B O 1
ATOM 6735 N N . LYS B 1 368 ? -6.398 -21.984 -26.625 1 87.19 368 LYS B N 1
ATOM 6736 C CA . LYS B 1 368 ? -6.301 -21.094 -27.781 1 87.19 368 LYS B CA 1
ATOM 6737 C C . LYS B 1 368 ? -6.824 -21.781 -29.047 1 87.19 368 LYS B C 1
ATOM 6739 O O . LYS B 1 368 ? -7.5 -21.156 -29.859 1 87.19 368 LYS B O 1
ATOM 6744 N N . ALA B 1 369 ? -6.5 -23.031 -29.234 1 87.56 369 ALA B N 1
ATOM 6745 C CA . ALA B 1 369 ? -6.98 -23.781 -30.391 1 87.56 369 ALA B CA 1
ATOM 6746 C C . ALA B 1 369 ? -8.508 -23.891 -30.375 1 87.56 369 ALA B C 1
ATOM 6748 O O . ALA B 1 369 ? -9.141 -23.875 -31.438 1 87.56 369 ALA B O 1
ATOM 6749 N N . ALA B 1 370 ? -9.07 -23.984 -29.203 1 87.81 370 ALA B N 1
ATOM 6750 C CA . ALA B 1 370 ? -10.516 -24.109 -29.031 1 87.81 370 ALA B CA 1
ATOM 6751 C C . ALA B 1 370 ? -11.242 -22.844 -29.5 1 87.81 370 ALA B C 1
ATOM 6753 O O . ALA B 1 370 ? -12.414 -22.906 -29.891 1 87.81 370 ALA B O 1
ATOM 6754 N N . LYS B 1 371 ? -10.57 -21.766 -29.359 1 81.69 371 LYS B N 1
ATOM 6755 C CA . LYS B 1 371 ? -11.172 -20.484 -29.719 1 81.69 371 LYS B CA 1
ATOM 6756 C C . LYS B 1 371 ? -11.578 -20.453 -31.188 1 81.69 371 LYS B C 1
ATOM 6758 O O . LYS B 1 371 ? -12.531 -19.781 -31.562 1 81.69 371 LYS B O 1
ATOM 6763 N N . VAL B 1 372 ? -10.883 -21.219 -32.062 1 78.38 372 VAL B N 1
ATOM 6764 C CA . VAL B 1 372 ? -11.195 -21.219 -33.5 1 78.38 372 VAL B CA 1
ATOM 6765 C C . VAL B 1 372 ? -12.117 -22.391 -33.812 1 78.38 372 VAL B C 1
ATOM 6767 O O . VAL B 1 372 ? -12.352 -22.688 -35 1 78.38 372 VAL B O 1
ATOM 6770 N N . GLY B 1 373 ? -12.562 -23.047 -32.75 1 79.81 373 GLY B N 1
ATOM 6771 C CA . GLY B 1 373 ? -13.523 -24.125 -32.938 1 79.81 373 GLY B CA 1
ATOM 6772 C C . GLY B 1 373 ? -12.867 -25.484 -33.094 1 79.81 373 GLY B C 1
ATOM 6773 O O . GLY B 1 373 ? -13.547 -26.484 -33.375 1 79.81 373 GLY B O 1
ATOM 6774 N N . PHE B 1 374 ? -11.586 -25.562 -33.031 1 79.94 374 PHE B N 1
ATOM 6775 C CA . PHE B 1 374 ? -10.891 -26.844 -33.031 1 79.94 374 PHE B CA 1
ATOM 6776 C C . PHE B 1 374 ? -10.969 -27.516 -31.656 1 79.94 374 PHE B C 1
ATOM 6778 O O . PHE B 1 374 ? -9.977 -27.547 -30.922 1 79.94 374 PHE B O 1
ATOM 6785 N N . ASP B 1 375 ? -12.141 -27.844 -31.359 1 80.38 375 ASP B N 1
ATOM 6786 C CA . ASP B 1 375 ? -12.391 -28.344 -30 1 80.38 375 ASP B CA 1
ATOM 6787 C C . ASP B 1 375 ? -13.547 -29.328 -29.984 1 80.38 375 ASP B C 1
ATOM 6789 O O . ASP B 1 375 ? -14.312 -29.422 -30.953 1 80.38 375 ASP B O 1
ATOM 6793 N N . TRP B 1 376 ? -13.5 -30.141 -28.938 1 76.5 376 TRP B N 1
ATOM 6794 C CA . TRP B 1 376 ? -14.641 -31 -28.672 1 76.5 376 TRP B CA 1
ATOM 6795 C C . TRP B 1 376 ? -15.711 -30.25 -27.875 1 76.5 376 TRP B C 1
ATOM 6797 O O . TRP B 1 376 ? -15.398 -29.359 -27.094 1 76.5 376 TRP B O 1
ATOM 6807 N N . ASP B 1 377 ? -16.953 -30.578 -28.094 1 76.06 377 ASP B N 1
ATOM 6808 C CA . ASP B 1 377 ? -18.047 -29.922 -27.375 1 76.06 377 ASP B CA 1
ATOM 6809 C C . ASP B 1 377 ? -18.219 -30.516 -25.984 1 76.06 377 ASP B C 1
ATOM 6811 O O . ASP B 1 377 ? -18.844 -29.891 -25.109 1 76.06 377 ASP B O 1
ATOM 6815 N N . ASN B 1 378 ? -17.766 -31.766 -25.844 1 80 378 ASN B N 1
ATOM 6816 C CA . ASN B 1 378 ? -17.938 -32.438 -24.578 1 80 378 ASN B CA 1
ATOM 6817 C C . ASN B 1 378 ? -16.688 -33.25 -24.203 1 80 378 ASN B C 1
ATOM 6819 O O . ASN B 1 378 ? -15.875 -33.562 -25.078 1 80 378 ASN B O 1
ATOM 6823 N N . PRO B 1 379 ? -16.594 -33.594 -22.891 1 85.56 379 PRO B N 1
ATOM 6824 C CA . PRO B 1 379 ? -15.391 -34.281 -22.438 1 85.56 379 PRO B CA 1
ATOM 6825 C C . PRO B 1 379 ? -15.391 -35.75 -22.844 1 85.56 379 PRO B C 1
ATOM 6827 O O . PRO B 1 379 ? -14.328 -36.375 -22.891 1 85.56 379 PRO B O 1
ATOM 6830 N N . MET B 1 380 ? -16.484 -36.344 -23.188 1 85.25 380 MET B N 1
ATOM 6831 C CA . MET B 1 380 ? -16.578 -37.812 -23.406 1 85.25 380 MET B CA 1
ATOM 6832 C C . MET B 1 380 ? -15.773 -38.219 -24.625 1 85.25 380 MET B C 1
ATOM 6834 O O . MET B 1 380 ? -14.992 -39.156 -24.578 1 85.25 380 MET B O 1
ATOM 6838 N N . PRO B 1 381 ? -15.938 -37.469 -25.734 1 86.19 381 PRO B N 1
ATOM 6839 C CA . PRO B 1 381 ? -15.094 -37.812 -26.875 1 86.19 381 PRO B CA 1
ATOM 6840 C C . PRO B 1 381 ? -13.609 -37.625 -26.594 1 86.19 381 PRO B C 1
ATOM 6842 O O . PRO B 1 381 ? -12.781 -38.375 -27.141 1 86.19 381 PRO B O 1
ATOM 6845 N N . ALA B 1 382 ? -13.32 -36.75 -25.828 1 89 382 ALA B N 1
ATOM 6846 C CA . ALA B 1 382 ? -11.93 -36.531 -25.453 1 89 382 ALA B CA 1
ATOM 6847 C C . ALA B 1 382 ? -11.391 -37.719 -24.641 1 89 382 ALA B C 1
ATOM 6849 O O . ALA B 1 382 ? -10.211 -38.062 -24.75 1 89 382 ALA B O 1
ATOM 6850 N N . LEU B 1 383 ? -12.211 -38.344 -23.844 1 91.44 383 LEU B N 1
ATOM 6851 C CA . LEU B 1 383 ? -11.82 -39.531 -23.109 1 91.44 383 LEU B CA 1
ATOM 6852 C C . LEU B 1 383 ? -11.516 -40.688 -24.062 1 91.44 383 LEU B C 1
ATOM 6854 O O . LEU B 1 383 ? -10.57 -41.469 -23.828 1 91.44 383 LEU B O 1
ATOM 6858 N N . ASP B 1 384 ? -12.367 -40.781 -25.078 1 90.94 384 ASP B N 1
ATOM 6859 C CA . ASP B 1 384 ? -12.133 -41.812 -26.094 1 90.94 384 ASP B CA 1
ATOM 6860 C C . ASP B 1 384 ? -10.758 -41.625 -26.75 1 90.94 384 ASP B C 1
ATOM 6862 O O . ASP B 1 384 ? -10.102 -42.625 -27.094 1 90.94 384 ASP B O 1
ATOM 6866 N N . LYS B 1 385 ? -10.438 -40.406 -26.906 1 91.62 385 LYS B N 1
ATOM 6867 C CA . LYS B 1 385 ? -9.133 -40.125 -27.484 1 91.62 385 LYS B CA 1
ATOM 6868 C C . LYS B 1 385 ? -8.008 -40.625 -26.578 1 91.62 385 LYS B C 1
ATOM 6870 O O . LYS B 1 385 ? -6.977 -41.094 -27.047 1 91.62 385 LYS B O 1
ATOM 6875 N N . ILE B 1 386 ? -8.133 -40.5 -25.297 1 93.5 386 ILE B N 1
ATOM 6876 C CA . ILE B 1 386 ? -7.148 -41 -24.359 1 93.5 386 ILE B CA 1
ATOM 6877 C C . ILE B 1 386 ? -7.016 -42.531 -24.516 1 93.5 386 ILE B C 1
ATOM 6879 O O . ILE B 1 386 ? -5.91 -43.062 -24.5 1 93.5 386 ILE B O 1
ATOM 6883 N N . GLU B 1 387 ? -8.164 -43.188 -24.625 1 92.38 387 GLU B N 1
ATOM 6884 C CA . GLU B 1 387 ? -8.156 -44.625 -24.828 1 92.38 387 GLU B CA 1
ATOM 6885 C C . GLU B 1 387 ? -7.395 -45 -26.094 1 92.38 387 GLU B C 1
ATOM 6887 O O . GLU B 1 387 ? -6.645 -46 -26.109 1 92.38 387 GLU B O 1
ATOM 6892 N N . GLU B 1 388 ? -7.652 -44.25 -27.141 1 92.12 388 GLU B N 1
ATOM 6893 C CA . GLU B 1 388 ? -6.941 -44.438 -28.406 1 92.12 388 GLU B CA 1
ATOM 6894 C C . GLU B 1 388 ? -5.434 -44.312 -28.219 1 92.12 388 GLU B C 1
ATOM 6896 O O . GLU B 1 388 ? -4.66 -45.125 -28.703 1 92.12 388 GLU B O 1
ATOM 6901 N N . GLU B 1 389 ? -5.027 -43.219 -27.531 1 93.56 389 GLU B N 1
ATOM 6902 C CA . GLU B 1 389 ? -3.607 -42.969 -27.297 1 93.56 389 GLU B CA 1
ATOM 6903 C C . GLU B 1 389 ? -2.998 -44.062 -26.438 1 93.56 389 GLU B C 1
ATOM 6905 O O . GLU B 1 389 ? -1.83 -44.438 -26.609 1 93.56 389 GLU B O 1
ATOM 6910 N N . LEU B 1 390 ? -3.785 -44.531 -25.5 1 93.5 390 LEU B N 1
ATOM 6911 C CA . LEU B 1 390 ? -3.324 -45.625 -24.641 1 93.5 390 LEU B CA 1
ATOM 6912 C C . LEU B 1 390 ? -3.049 -46.875 -25.453 1 93.5 390 LEU B C 1
ATOM 6914 O O . LEU B 1 390 ? -2.045 -47.562 -25.219 1 93.5 390 LEU B O 1
ATOM 6918 N N . LEU B 1 391 ? -3.971 -47.219 -26.359 1 92.12 391 LEU B N 1
ATOM 6919 C CA . LEU B 1 391 ? -3.795 -48.375 -27.234 1 92.12 391 LEU B CA 1
ATOM 6920 C C . LEU B 1 391 ? -2.561 -48.188 -28.109 1 92.12 391 LEU B C 1
ATOM 6922 O O . LEU B 1 391 ? -1.797 -49.156 -28.297 1 92.12 391 LEU B O 1
ATOM 6926 N N . GLU B 1 392 ? -2.391 -47 -28.641 1 92.69 392 GLU B N 1
ATOM 6927 C CA . GLU B 1 392 ? -1.223 -46.719 -29.469 1 92.69 392 GLU B CA 1
ATOM 6928 C C . GLU B 1 392 ? 0.069 -46.875 -28.672 1 92.69 392 GLU B C 1
ATOM 6930 O O . GLU B 1 392 ? 1.075 -47.344 -29.188 1 92.69 392 GLU B O 1
ATOM 6935 N N . LEU B 1 393 ? 0.037 -46.406 -27.484 1 93 393 LEU B N 1
ATOM 6936 C CA . LEU B 1 393 ? 1.206 -46.531 -26.625 1 93 393 LEU B CA 1
ATOM 6937 C C . LEU B 1 393 ? 1.522 -48 -26.344 1 93 393 LEU B C 1
ATOM 6939 O O . LEU B 1 393 ? 2.689 -48.406 -26.344 1 93 393 LEU B O 1
ATOM 6943 N N . SER B 1 394 ? 0.483 -48.844 -26.062 1 91.88 394 SER B N 1
ATOM 6944 C CA . SER B 1 394 ? 0.653 -50.281 -25.812 1 91.88 394 SER B CA 1
ATOM 6945 C C . SER B 1 394 ? 1.302 -50.969 -27.016 1 91.88 394 SER B C 1
ATOM 6947 O O . SER B 1 394 ? 2.176 -51.844 -26.844 1 91.88 394 SER B O 1
ATOM 6949 N N . VAL B 1 395 ? 0.824 -50.594 -28.219 1 92.06 395 VAL B N 1
ATOM 6950 C CA . VAL B 1 395 ? 1.372 -51.156 -29.453 1 92.06 395 VAL B CA 1
ATOM 6951 C C . VAL B 1 395 ? 2.834 -50.75 -29.609 1 92.06 395 VAL B C 1
ATOM 6953 O O . VAL B 1 395 ? 3.688 -51.562 -29.938 1 92.06 395 VAL B O 1
ATOM 6956 N N . ALA B 1 396 ? 3.102 -49.5 -29.359 1 91.62 396 ALA B N 1
ATOM 6957 C CA . ALA B 1 396 ? 4.469 -49 -29.469 1 91.62 396 ALA B CA 1
ATOM 6958 C C . ALA B 1 396 ? 5.398 -49.719 -28.484 1 91.62 396 ALA B C 1
ATOM 6960 O O . ALA B 1 396 ? 6.559 -49.969 -28.812 1 91.62 396 ALA B O 1
ATOM 6961 N N . LEU B 1 397 ? 4.902 -50 -27.344 1 90.12 397 LEU B N 1
ATOM 6962 C CA . LEU B 1 397 ? 5.684 -50.688 -26.328 1 90.12 397 LEU B CA 1
ATOM 6963 C C . LEU B 1 397 ? 5.996 -52.125 -26.75 1 90.12 397 LEU B C 1
ATOM 6965 O O . LEU B 1 397 ? 7.109 -52.625 -26.547 1 90.12 397 LEU B O 1
ATOM 6969 N N . ARG B 1 398 ? 4.973 -52.781 -27.344 1 88.69 398 ARG B N 1
ATOM 6970 C CA . ARG B 1 398 ? 5.145 -54.156 -27.812 1 88.69 398 ARG B CA 1
ATOM 6971 C C . ARG B 1 398 ? 6.141 -54.219 -28.969 1 88.69 398 ARG B C 1
ATOM 6973 O O . ARG B 1 398 ? 6.887 -55.188 -29.094 1 88.69 398 ARG B O 1
ATOM 6980 N N . GLU B 1 399 ? 6.117 -53.188 -29.75 1 90.75 399 GLU B N 1
ATOM 6981 C CA . GLU B 1 399 ? 7.008 -53.125 -30.906 1 90.75 399 GLU B CA 1
ATOM 6982 C C . GLU B 1 399 ? 8.406 -52.656 -30.516 1 90.75 399 GLU B C 1
ATOM 6984 O O . GLU B 1 399 ? 9.328 -52.688 -31.328 1 90.75 399 GLU B O 1
ATOM 6989 N N . ASN B 1 400 ? 8.633 -52.312 -29.328 1 81.81 400 ASN B N 1
ATOM 6990 C CA . ASN B 1 400 ? 9.898 -51.844 -28.75 1 81.81 400 ASN B CA 1
ATOM 6991 C C . ASN B 1 400 ? 10.508 -50.719 -29.562 1 81.81 400 ASN B C 1
ATOM 6993 O O . ASN B 1 400 ? 11.703 -50.719 -29.844 1 81.81 400 ASN B O 1
ATOM 6997 N N . ASN B 1 401 ? 9.734 -49.906 -30.031 1 81.81 401 ASN B N 1
ATOM 6998 C CA . ASN B 1 401 ? 10.156 -48.688 -30.719 1 81.81 401 ASN B CA 1
ATOM 6999 C C . ASN B 1 401 ? 10.211 -47.5 -29.75 1 81.81 401 ASN B C 1
ATOM 7001 O O . ASN B 1 401 ? 9.195 -46.844 -29.531 1 81.81 401 ASN B O 1
ATOM 7005 N N . ALA B 1 402 ? 11.344 -47.094 -29.375 1 79.62 402 ALA B N 1
ATOM 7006 C CA . ALA B 1 402 ? 11.547 -46.125 -28.312 1 79.62 402 ALA B CA 1
ATOM 7007 C C . ALA B 1 402 ? 10.984 -44.75 -28.703 1 79.62 402 ALA B C 1
ATOM 7009 O O . ALA B 1 402 ? 10.352 -44.062 -27.906 1 79.62 402 ALA B O 1
ATOM 7010 N N . GLU B 1 403 ? 11.242 -44.344 -29.906 1 80.94 403 GLU B N 1
ATOM 7011 C CA . GLU B 1 403 ? 10.781 -43.062 -30.391 1 80.94 403 GLU B CA 1
ATOM 7012 C C . GLU B 1 403 ? 9.258 -42.969 -30.422 1 80.94 403 GLU B C 1
ATOM 7014 O O . GLU B 1 403 ? 8.672 -41.969 -30.047 1 80.94 403 GLU B O 1
ATOM 7019 N N . ASN B 1 404 ? 8.68 -44.062 -30.891 1 89.12 404 ASN B N 1
ATOM 7020 C CA . ASN B 1 404 ? 7.219 -44.094 -30.953 1 89.12 404 ASN B CA 1
ATOM 7021 C C . ASN B 1 404 ? 6.602 -44.125 -29.547 1 89.12 404 ASN B C 1
ATOM 7023 O O . ASN B 1 404 ? 5.52 -43.562 -29.344 1 89.12 404 ASN B O 1
ATOM 7027 N N . VAL B 1 405 ? 7.309 -44.781 -28.688 1 90 405 VAL B N 1
ATOM 7028 C CA . VAL B 1 405 ? 6.812 -44.875 -27.312 1 90 405 VAL B CA 1
ATOM 7029 C C . VAL B 1 405 ? 6.75 -43.469 -26.703 1 90 405 VAL B C 1
ATOM 7031 O O . VAL B 1 405 ? 5.742 -43.094 -26.094 1 90 405 VAL B O 1
ATOM 7034 N N . GLU B 1 406 ? 7.773 -42.688 -26.844 1 90.19 406 GLU B N 1
ATOM 7035 C CA . GLU B 1 406 ? 7.816 -41.344 -26.312 1 90.19 406 GLU B CA 1
ATOM 7036 C C . GLU B 1 406 ? 6.727 -40.469 -26.938 1 90.19 406 GLU B C 1
ATOM 7038 O O . GLU B 1 406 ? 6.074 -39.688 -26.234 1 90.19 406 GLU B O 1
ATOM 7043 N N . GLU B 1 407 ? 6.574 -40.531 -28.172 1 91 407 GLU B N 1
ATOM 7044 C CA . GLU B 1 407 ? 5.578 -39.75 -28.891 1 91 407 GLU B CA 1
ATOM 7045 C C . GLU B 1 407 ? 4.164 -40.062 -28.422 1 91 407 GLU B C 1
ATOM 7047 O O . GLU B 1 407 ? 3.359 -39.188 -28.172 1 91 407 GLU B O 1
ATOM 7052 N N . GLU B 1 408 ? 3.92 -41.375 -28.297 1 93.31 408 GLU B N 1
ATOM 7053 C CA . GLU B 1 408 ? 2.582 -41.812 -27.891 1 93.31 408 GLU B CA 1
ATOM 7054 C C . GLU B 1 408 ? 2.299 -41.438 -26.438 1 93.31 408 GLU B C 1
ATOM 7056 O O . GLU B 1 408 ? 1.158 -41.125 -26.078 1 93.31 408 GLU B O 1
ATOM 7061 N N . LEU B 1 409 ? 3.312 -41.5 -25.641 1 93.88 409 LEU B N 1
ATOM 7062 C CA . LEU B 1 409 ? 3.148 -41.062 -24.266 1 93.88 409 LEU B CA 1
ATOM 7063 C C . LEU B 1 409 ? 2.818 -39.562 -24.203 1 93.88 409 LEU B C 1
ATOM 7065 O O . LEU B 1 409 ? 1.976 -39.156 -23.406 1 93.88 409 LEU B O 1
ATOM 7069 N N . GLY B 1 410 ? 3.537 -38.812 -24.984 1 95.06 410 GLY B N 1
ATOM 7070 C CA . GLY B 1 410 ? 3.232 -37.406 -25.094 1 95.06 410 GLY B CA 1
ATOM 7071 C C . GLY B 1 410 ? 1.804 -37.125 -25.531 1 95.06 410 GLY B C 1
ATOM 7072 O O . GLY B 1 410 ? 1.137 -36.25 -24.969 1 95.06 410 GLY B O 1
ATOM 7073 N N . ASP B 1 411 ? 1.36 -37.844 -26.484 1 94.44 411 ASP B N 1
ATOM 7074 C CA . ASP B 1 411 ? -0.006 -37.688 -26.969 1 94.44 411 ASP B CA 1
ATOM 7075 C C . ASP B 1 411 ? -1.021 -38.062 -25.891 1 94.44 411 ASP B C 1
ATOM 7077 O O . ASP B 1 411 ? -2.088 -37.469 -25.812 1 94.44 411 ASP B O 1
ATOM 7081 N N . LEU B 1 412 ? -0.654 -39.094 -25.141 1 95.31 412 LEU B N 1
ATOM 7082 C CA . LEU B 1 412 ? -1.516 -39.469 -24.031 1 95.31 412 LEU B CA 1
ATOM 7083 C C . LEU B 1 412 ? -1.643 -38.344 -23.016 1 95.31 412 LEU B C 1
ATOM 7085 O O . LEU B 1 412 ? -2.754 -38 -22.625 1 95.31 412 LEU B O 1
ATOM 7089 N N . LEU B 1 413 ? -0.513 -37.781 -22.562 1 96.06 413 LEU B N 1
ATOM 7090 C CA . LEU B 1 413 ? -0.51 -36.688 -21.609 1 96.06 413 LEU B CA 1
ATOM 7091 C C . LEU B 1 413 ? -1.256 -35.469 -22.172 1 96.06 413 LEU B C 1
ATOM 7093 O O . LEU B 1 413 ? -2.033 -34.844 -21.453 1 96.06 413 LEU B O 1
ATOM 7097 N N . PHE B 1 414 ? -0.993 -35.156 -23.422 1 95.94 414 PHE B N 1
ATOM 7098 C CA . PHE B 1 414 ? -1.635 -34.031 -24.094 1 95.94 414 PHE B CA 1
ATOM 7099 C C . PHE B 1 414 ? -3.148 -34.219 -24.109 1 95.94 414 PHE B C 1
ATOM 7101 O O . PHE B 1 414 ? -3.893 -33.25 -23.875 1 95.94 414 PHE B O 1
ATOM 7108 N N . SER B 1 415 ? -3.578 -35.438 -24.422 1 94.62 415 SER B N 1
ATOM 7109 C CA . SER B 1 415 ? -5.004 -35.75 -24.438 1 94.62 415 SER B CA 1
ATOM 7110 C C . SER B 1 415 ? -5.617 -35.625 -23.047 1 94.62 415 SER B C 1
ATOM 7112 O O . SER B 1 415 ? -6.758 -35.188 -22.906 1 94.62 415 SER B O 1
ATOM 7114 N N . ALA B 1 416 ? -4.859 -36.094 -22.062 1 95.25 416 ALA B N 1
ATOM 7115 C CA . ALA B 1 416 ? -5.336 -35.969 -20.688 1 95.25 416 ALA B CA 1
ATOM 7116 C C . ALA B 1 416 ? -5.527 -34.5 -20.312 1 95.25 416 ALA B C 1
ATOM 7118 O O . ALA B 1 416 ? -6.484 -34.125 -19.625 1 95.25 416 ALA B O 1
ATOM 7119 N N . VAL B 1 417 ? -4.594 -33.656 -20.734 1 95.06 417 VAL B N 1
ATOM 7120 C CA . VAL B 1 417 ? -4.703 -32.219 -20.484 1 95.06 417 VAL B CA 1
ATOM 7121 C C . VAL B 1 417 ? -5.969 -31.672 -21.141 1 95.06 417 VAL B C 1
ATOM 7123 O O . VAL B 1 417 ? -6.645 -30.797 -20.562 1 95.06 417 VAL B O 1
ATOM 7126 N N . ASN B 1 418 ? -6.293 -32.125 -22.344 1 93.94 418 ASN B N 1
ATOM 7127 C CA . ASN B 1 418 ? -7.492 -31.672 -23.031 1 93.94 418 ASN B CA 1
ATOM 7128 C C . ASN B 1 418 ? -8.758 -32 -22.25 1 93.94 418 ASN B C 1
ATOM 7130 O O . ASN B 1 418 ? -9.695 -31.203 -22.203 1 93.94 418 ASN B O 1
ATOM 7134 N N . VAL B 1 419 ? -8.781 -33.156 -21.641 1 93.62 419 VAL B N 1
ATOM 7135 C CA . VAL B 1 419 ? -9.914 -33.531 -20.797 1 93.62 419 VAL B CA 1
ATOM 7136 C C . VAL B 1 419 ? -10.016 -32.594 -19.609 1 93.62 419 VAL B C 1
ATOM 7138 O O . VAL B 1 419 ? -11.109 -32.125 -19.266 1 93.62 419 VAL B O 1
ATOM 7141 N N . ALA B 1 420 ? -8.883 -32.344 -18.984 1 93.81 420 ALA B N 1
ATOM 7142 C CA . ALA B 1 420 ? -8.859 -31.406 -17.859 1 93.81 420 ALA B CA 1
ATOM 7143 C C . ALA B 1 420 ? -9.422 -30.062 -18.281 1 93.81 420 ALA B C 1
ATOM 7145 O O . ALA B 1 420 ? -10.219 -29.453 -17.562 1 93.81 420 ALA B O 1
ATOM 7146 N N . ARG B 1 421 ? -8.977 -29.578 -19.438 1 92.56 421 ARG B N 1
ATOM 7147 C CA . ARG B 1 421 ? -9.422 -28.297 -19.969 1 92.56 421 ARG B CA 1
ATOM 7148 C C . ARG B 1 421 ? -10.93 -28.281 -20.188 1 92.56 421 ARG B C 1
ATOM 7150 O O . ARG B 1 421 ? -11.609 -27.328 -19.797 1 92.56 421 ARG B O 1
ATOM 7157 N N . LEU B 1 422 ? -11.469 -29.297 -20.781 1 91.62 422 LEU B N 1
ATOM 7158 C CA . LEU B 1 422 ? -12.891 -29.391 -21.062 1 91.62 422 LEU B CA 1
ATOM 7159 C C . LEU B 1 422 ? -13.703 -29.453 -19.781 1 91.62 422 LEU B C 1
ATOM 7161 O O . LEU B 1 422 ? -14.844 -29 -19.734 1 91.62 422 LEU B O 1
ATOM 7165 N N . LEU B 1 423 ? -13.039 -29.953 -18.719 1 91.19 423 LEU B N 1
ATOM 7166 C CA . LEU B 1 423 ? -13.68 -30.047 -17.406 1 91.19 423 LEU B CA 1
ATOM 7167 C C . LEU B 1 423 ? -13.461 -28.766 -16.609 1 91.19 423 LEU B C 1
ATOM 7169 O O . LEU B 1 423 ? -13.883 -28.672 -15.453 1 91.19 423 LEU B O 1
ATOM 7173 N N . LYS B 1 424 ? -12.68 -27.812 -17.219 1 88.69 424 LYS B N 1
ATOM 7174 C CA . LYS B 1 424 ? -12.359 -26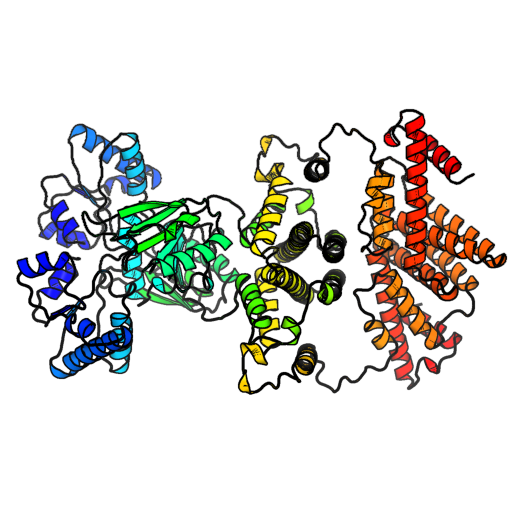.531 -16.594 1 88.69 424 LYS B CA 1
ATOM 7175 C C . LYS B 1 424 ? -11.547 -26.719 -15.328 1 88.69 424 LYS B C 1
ATOM 7177 O O . LYS B 1 424 ? -11.797 -26.047 -14.32 1 88.69 424 LYS B O 1
ATOM 7182 N N . LEU B 1 425 ? -10.703 -27.734 -15.359 1 89.19 425 LEU B N 1
ATOM 7183 C CA . LEU B 1 425 ? -9.766 -28 -14.273 1 89.19 425 LEU B CA 1
ATOM 7184 C C . LEU B 1 425 ? -8.336 -27.703 -14.695 1 89.19 425 LEU B C 1
ATOM 7186 O O . LEU B 1 425 ? -7.961 -27.953 -15.844 1 89.19 425 LEU B O 1
ATOM 7190 N N . GLN B 1 426 ? -7.57 -27.156 -13.836 1 88.94 426 GLN B N 1
ATOM 7191 C CA . GLN B 1 426 ? -6.16 -26.922 -14.125 1 88.94 426 GLN B CA 1
ATOM 7192 C C . GLN B 1 426 ? -5.32 -28.156 -13.828 1 88.94 426 GLN B C 1
ATOM 7194 O O . GLN B 1 426 ? -5.121 -28.531 -12.672 1 88.94 426 GLN B O 1
ATOM 7199 N N . PRO B 1 427 ? -4.777 -28.719 -14.883 1 92.69 427 PRO B N 1
ATOM 7200 C CA . PRO B 1 427 ? -4.113 -30.016 -14.711 1 92.69 427 PRO B CA 1
ATOM 7201 C C . PRO B 1 427 ? -2.922 -29.938 -13.758 1 92.69 427 PRO B C 1
ATOM 7203 O O . PRO B 1 427 ? -2.631 -30.906 -13.055 1 92.69 427 PRO B O 1
ATOM 7206 N N . GLU B 1 428 ? -2.207 -28.812 -13.766 1 89.19 428 GLU B N 1
ATOM 7207 C CA . GLU B 1 428 ? -1.084 -28.625 -12.852 1 89.19 428 GLU B CA 1
ATOM 7208 C C . GLU B 1 428 ? -1.522 -28.797 -11.398 1 89.19 428 GLU B C 1
ATOM 7210 O O . GLU B 1 428 ? -0.885 -29.516 -10.625 1 89.19 428 GLU B O 1
ATOM 7215 N N . MET B 1 429 ? -2.627 -28.234 -11.055 1 86.44 429 MET B N 1
ATOM 7216 C CA . MET B 1 429 ? -3.146 -28.297 -9.688 1 86.44 429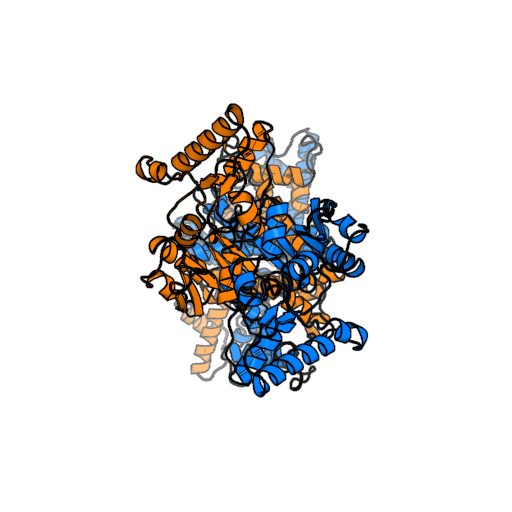 MET B CA 1
ATOM 7217 C C . MET B 1 429 ? -3.703 -29.672 -9.375 1 86.44 429 MET B C 1
ATOM 7219 O O . MET B 1 429 ? -3.545 -30.172 -8.258 1 86.44 429 MET B O 1
ATOM 7223 N N . VAL B 1 430 ? -4.395 -30.234 -10.336 1 91.06 430 VAL B N 1
ATOM 7224 C CA . VAL B 1 430 ? -5.023 -31.547 -10.18 1 91.06 430 VAL B CA 1
ATOM 7225 C C . VAL B 1 430 ? -3.957 -32.594 -9.875 1 91.06 430 VAL B C 1
ATOM 7227 O O . VAL B 1 430 ? -4.125 -33.406 -8.977 1 91.06 430 VAL B O 1
ATOM 7230 N N . LEU B 1 431 ? -2.855 -32.562 -10.625 1 93.25 431 LEU B N 1
ATOM 7231 C CA . LEU B 1 431 ? -1.79 -33.531 -10.422 1 93.25 431 LEU B CA 1
ATOM 7232 C C . LEU B 1 431 ? -1.09 -33.312 -9.086 1 93.25 431 LEU B C 1
ATOM 7234 O O . LEU B 1 431 ? -0.707 -34.281 -8.414 1 93.25 431 LEU B O 1
ATOM 7238 N N . ARG B 1 432 ? -0.921 -32.062 -8.758 1 88 432 ARG B N 1
ATOM 7239 C CA . ARG B 1 432 ? -0.295 -31.766 -7.469 1 88 432 ARG B CA 1
ATOM 7240 C C . ARG B 1 432 ? -1.122 -32.312 -6.316 1 88 432 ARG B C 1
ATOM 7242 O O . ARG B 1 432 ? -0.57 -32.812 -5.336 1 88 432 ARG B O 1
ATOM 7249 N N . LYS B 1 433 ? -2.371 -32.156 -6.387 1 88.62 433 LYS B N 1
ATOM 7250 C CA . LYS B 1 433 ? -3.266 -32.688 -5.367 1 88.62 433 LYS B CA 1
ATOM 7251 C C . LYS B 1 433 ? -3.174 -34.219 -5.301 1 88.62 433 LYS B C 1
ATOM 7253 O O . LYS B 1 433 ? -3.182 -34.812 -4.211 1 88.62 433 LYS B O 1
ATOM 7258 N N . ALA B 1 434 ? -3.172 -34.844 -6.426 1 93.12 434 ALA B N 1
ATOM 7259 C CA . ALA B 1 434 ? -3.049 -36.312 -6.48 1 93.12 434 ALA B CA 1
ATOM 7260 C C . ALA B 1 434 ? -1.73 -36.781 -5.863 1 93.12 434 ALA B C 1
ATOM 7262 O O . ALA B 1 434 ? -1.686 -37.781 -5.176 1 93.12 434 ALA B O 1
ATOM 7263 N N . THR B 1 435 ? -0.665 -36 -6.145 1 91.88 435 THR B N 1
ATOM 7264 C CA . THR B 1 435 ? 0.647 -36.312 -5.602 1 91.88 435 THR B CA 1
ATOM 7265 C C . THR B 1 435 ? 0.65 -36.188 -4.078 1 91.88 435 THR B C 1
ATOM 7267 O O . THR B 1 435 ? 1.206 -37.031 -3.375 1 91.88 435 THR B O 1
ATOM 7270 N N . ALA B 1 436 ? 0.049 -35.156 -3.629 1 89.56 436 ALA B N 1
ATOM 7271 C CA . ALA B 1 436 ? -0.053 -34.938 -2.188 1 89.56 436 ALA B CA 1
ATOM 7272 C C . ALA B 1 436 ? -0.838 -36.062 -1.518 1 89.56 436 ALA B C 1
ATOM 7274 O O . ALA B 1 436 ? -0.494 -36.5 -0.416 1 89.56 436 ALA B O 1
ATOM 7275 N N . LYS B 1 437 ? -1.897 -36.469 -2.131 1 91.44 437 LYS B N 1
ATOM 7276 C CA . LYS B 1 437 ? -2.697 -37.594 -1.634 1 91.44 437 LYS B CA 1
ATOM 7277 C C . LYS B 1 437 ? -1.86 -38.875 -1.532 1 91.44 437 LYS B C 1
ATOM 7279 O O . LYS B 1 437 ? -1.966 -39.625 -0.553 1 91.44 437 LYS B O 1
ATOM 7284 N N . PHE B 1 438 ? -1.104 -39.156 -2.535 1 92.31 438 PHE B N 1
ATOM 7285 C CA . PHE B 1 438 ? -0.217 -40.312 -2.553 1 92.31 438 PHE B CA 1
ATOM 7286 C C . PHE B 1 438 ? 0.762 -40.281 -1.386 1 92.31 438 PHE B C 1
ATOM 7288 O O . PHE B 1 438 ? 0.936 -41.25 -0.671 1 92.31 438 PHE B O 1
ATOM 7295 N N . VAL B 1 439 ? 1.373 -39.094 -1.205 1 89.69 439 VAL B N 1
ATOM 7296 C CA . VAL B 1 439 ? 2.369 -38.938 -0.153 1 89.69 439 VAL B CA 1
ATOM 7297 C C . VAL B 1 439 ? 1.718 -39.125 1.214 1 89.69 439 VAL B C 1
ATOM 7299 O O . VAL B 1 439 ? 2.303 -39.75 2.102 1 89.69 439 VAL B O 1
ATOM 7302 N N . SER B 1 440 ? 0.555 -38.594 1.339 1 90.75 440 SER B N 1
ATOM 7303 C CA . SER B 1 440 ? -0.179 -38.75 2.59 1 90.75 440 SER B CA 1
ATOM 7304 C C . SER B 1 440 ? -0.478 -40.219 2.881 1 90.75 440 SER B C 1
ATOM 7306 O O . SER B 1 440 ? -0.359 -40.656 4.023 1 90.75 440 SER B O 1
ATOM 7308 N N . ARG B 1 441 ? -0.907 -40.938 1.923 1 89.75 441 ARG B N 1
ATOM 7309 C CA . ARG B 1 441 ? -1.187 -42.375 2.084 1 89.75 441 ARG B CA 1
ATOM 7310 C C . ARG B 1 441 ? 0.088 -43.156 2.404 1 89.75 441 ARG B C 1
ATOM 7312 O O . ARG B 1 441 ? 0.07 -44.062 3.219 1 89.75 441 ARG B O 1
ATOM 7319 N N . PHE B 1 442 ? 1.059 -42.75 1.723 1 88.56 442 PHE B N 1
ATOM 7320 C CA . PHE B 1 442 ? 2.346 -43.406 1.958 1 88.56 442 PHE B CA 1
ATOM 7321 C C . PHE B 1 442 ? 2.814 -43.156 3.389 1 88.56 442 PHE B C 1
ATOM 7323 O O . PHE B 1 442 ? 3.393 -44.062 4.012 1 88.56 442 PHE B O 1
ATOM 7330 N N . GLU B 1 443 ? 2.631 -42.031 3.863 1 88.44 443 GLU B N 1
ATOM 7331 C CA . GLU B 1 443 ? 2.949 -41.719 5.25 1 88.44 443 GLU B CA 1
ATOM 7332 C C . GLU B 1 443 ? 2.17 -42.594 6.215 1 88.44 443 GLU B C 1
ATOM 7334 O O . GLU B 1 443 ? 2.719 -43.062 7.215 1 88.44 443 GLU B O 1
ATOM 7339 N N . LYS B 1 444 ? 0.934 -42.812 5.926 1 89.56 444 LYS B N 1
ATOM 7340 C CA . LYS B 1 444 ? 0.106 -43.688 6.75 1 89.56 444 LYS B CA 1
ATOM 7341 C C . LYS B 1 444 ? 0.619 -45.125 6.711 1 89.56 444 LYS B C 1
ATOM 7343 O O . LYS B 1 444 ? 0.573 -45.812 7.715 1 89.56 444 LYS B O 1
ATOM 7348 N N . MET B 1 445 ? 1.061 -45.562 5.598 1 88.88 445 MET B N 1
ATOM 7349 C CA . MET B 1 445 ? 1.653 -46.875 5.465 1 88.88 445 MET B CA 1
ATOM 7350 C C . MET B 1 445 ? 2.883 -47.031 6.359 1 88.88 445 MET B C 1
ATOM 7352 O O . MET B 1 445 ? 3.074 -48.062 7.004 1 88.88 445 MET B O 1
ATOM 7356 N N . GLU B 1 446 ? 3.648 -45.969 6.332 1 87.06 446 GLU B N 1
ATOM 7357 C CA . GLU B 1 446 ? 4.855 -45.969 7.152 1 87.06 446 GLU B CA 1
ATOM 7358 C C . GLU B 1 446 ? 4.508 -46.031 8.641 1 87.06 446 GLU B C 1
ATOM 7360 O O . GLU B 1 446 ? 5.184 -46.719 9.414 1 87.06 446 GLU B O 1
ATOM 7365 N N . LYS B 1 447 ? 3.533 -45.344 9 1 87.31 447 LYS B N 1
ATOM 7366 C CA . LYS B 1 447 ? 3.076 -45.344 10.383 1 87.31 447 LYS B CA 1
ATOM 7367 C C . LYS B 1 447 ? 2.584 -46.75 10.781 1 87.31 447 LYS B C 1
ATOM 7369 O O . LYS B 1 447 ? 2.846 -47.219 11.891 1 87.31 447 LYS B O 1
ATOM 7374 N N . LEU B 1 448 ? 1.868 -47.344 9.914 1 86.44 448 LEU B N 1
ATOM 7375 C CA . LEU B 1 448 ? 1.38 -48.688 10.156 1 86.44 448 LEU B CA 1
ATOM 7376 C C . LEU B 1 448 ? 2.541 -49.688 10.305 1 86.44 448 LEU B C 1
ATOM 7378 O O . LEU B 1 448 ? 2.514 -50.562 11.172 1 86.44 448 LEU B O 1
ATOM 7382 N N . ALA B 1 449 ? 3.498 -49.562 9.422 1 85.5 449 ALA B N 1
ATOM 7383 C CA . ALA B 1 449 ? 4.688 -50.406 9.5 1 85.5 449 ALA B CA 1
ATOM 7384 C C . ALA B 1 449 ? 5.453 -50.156 10.797 1 85.5 449 ALA B C 1
ATOM 7386 O O . ALA B 1 449 ? 5.996 -51.094 11.391 1 85.5 449 ALA B O 1
ATOM 7387 N N . GLY B 1 450 ? 5.512 -48.938 11.18 1 83.44 450 GLY B N 1
ATOM 7388 C CA . GLY B 1 450 ? 6.184 -48.562 12.414 1 83.44 450 GLY B CA 1
ATOM 7389 C C . GLY B 1 450 ? 5.547 -49.188 13.648 1 83.44 450 GLY B C 1
ATOM 7390 O O . GLY B 1 450 ? 6.242 -49.531 14.602 1 83.44 450 GLY B O 1
ATOM 7391 N N . GLN B 1 451 ? 4.27 -49.281 13.609 1 83.25 451 GLN B N 1
ATOM 7392 C CA . GLN B 1 451 ? 3.557 -49.938 14.711 1 83.25 451 GLN B CA 1
ATOM 7393 C C . GLN B 1 451 ? 3.984 -51.375 14.875 1 83.25 451 GLN B C 1
ATOM 7395 O O . GLN B 1 451 ? 3.994 -51.906 15.992 1 83.25 451 GLN B O 1
ATOM 7400 N N . ASP B 1 452 ? 4.363 -51.969 13.859 1 81.75 452 ASP B N 1
ATOM 7401 C CA . ASP B 1 452 ? 4.832 -53.344 13.883 1 81.75 452 ASP B CA 1
ATOM 7402 C C . ASP B 1 452 ? 6.352 -53.406 14 1 81.75 452 ASP B C 1
ATOM 7404 O O . ASP B 1 452 ? 6.953 -54.469 13.789 1 81.75 452 ASP B O 1
ATOM 7408 N N . LYS B 1 453 ? 6.969 -52.188 14.219 1 81.75 453 LYS B N 1
ATOM 7409 C CA . LYS B 1 453 ? 8.414 -52 14.367 1 81.75 453 LYS B CA 1
ATOM 7410 C C . LYS B 1 453 ? 9.148 -52.438 13.094 1 81.75 453 LYS B C 1
ATOM 7412 O O . LYS B 1 453 ? 10.211 -53.062 13.164 1 81.75 453 LYS B O 1
ATOM 7417 N N . LYS B 1 454 ? 8.469 -52.375 11.945 1 82.81 454 LYS B N 1
ATOM 7418 C CA . LYS B 1 454 ? 9.07 -52.656 10.641 1 82.81 454 LYS B CA 1
ATOM 7419 C C . LYS B 1 454 ? 9.156 -51.375 9.805 1 82.81 454 LYS B C 1
ATOM 7421 O O . LYS B 1 454 ? 8.641 -50.312 10.203 1 82.81 454 LYS B O 1
ATOM 7426 N N . SER B 1 455 ? 10.047 -51.469 8.883 1 81.81 455 SER B N 1
ATOM 7427 C CA . SER B 1 455 ? 10.109 -50.438 7.852 1 81.81 455 SER B CA 1
ATOM 7428 C C . SER B 1 455 ? 9.484 -50.906 6.543 1 81.81 455 SER B C 1
ATOM 7430 O O . SER B 1 455 ? 9.328 -52.125 6.34 1 81.81 455 SER B O 1
ATOM 7432 N N . LEU B 1 456 ? 9.07 -50.031 5.719 1 84.56 456 LEU B N 1
ATOM 7433 C CA . LEU B 1 456 ? 8.453 -50.406 4.453 1 84.56 456 LEU B CA 1
ATOM 7434 C C . LEU B 1 456 ? 9.43 -51.219 3.6 1 84.56 456 LEU B C 1
ATOM 7436 O O . LEU B 1 456 ? 9.008 -52 2.744 1 84.56 456 LEU B O 1
ATOM 7440 N N . ASN B 1 457 ? 10.656 -51.031 3.936 1 80.06 457 ASN B N 1
ATOM 7441 C CA . ASN B 1 457 ? 11.688 -51.781 3.219 1 80.06 457 ASN B CA 1
ATOM 7442 C C . ASN B 1 457 ? 11.617 -53.281 3.541 1 80.06 457 ASN B C 1
ATOM 7444 O O . ASN B 1 457 ? 12.141 -54.094 2.793 1 80.06 457 ASN B O 1
ATOM 7448 N N . ASP B 1 458 ? 11 -53.531 4.609 1 81.31 458 ASP B N 1
ATOM 7449 C CA . ASP B 1 458 ? 10.914 -54.906 5.07 1 81.31 458 ASP B CA 1
ATOM 7450 C C . ASP B 1 458 ? 9.703 -55.625 4.469 1 81.31 458 ASP B C 1
ATOM 7452 O O . ASP B 1 458 ? 9.523 -56.812 4.66 1 81.31 458 ASP B O 1
ATOM 7456 N N . TYR B 1 459 ? 8.93 -54.875 3.787 1 83.81 459 TYR B N 1
ATOM 7457 C CA . TYR B 1 459 ? 7.695 -55.438 3.242 1 83.81 459 TYR B CA 1
ATOM 7458 C C . TYR B 1 459 ? 7.926 -56.031 1.851 1 83.81 459 TYR B C 1
ATOM 7460 O O . TYR B 1 459 ? 8.766 -55.531 1.096 1 83.81 459 TYR B O 1
ATOM 7468 N N . THR B 1 460 ? 7.254 -57.125 1.58 1 83.25 460 THR B N 1
ATOM 7469 C CA . THR B 1 460 ? 7.164 -57.594 0.202 1 83.25 460 THR B CA 1
ATOM 7470 C C . THR B 1 460 ? 6.164 -56.781 -0.591 1 83.25 460 THR B C 1
ATOM 7472 O O . THR B 1 460 ? 5.414 -55.969 -0.017 1 83.25 460 THR B O 1
ATOM 7475 N N . PHE B 1 461 ? 6.105 -56.906 -1.886 1 83.44 461 PHE B N 1
ATOM 7476 C CA . PHE B 1 461 ? 5.18 -56.156 -2.734 1 83.44 461 PHE B CA 1
ATOM 7477 C C . PHE B 1 461 ? 3.736 -56.438 -2.322 1 83.44 461 PHE B C 1
ATOM 7479 O O . PHE B 1 461 ? 2.91 -55.531 -2.307 1 83.44 461 PHE B O 1
ATOM 7486 N N . GLU B 1 462 ? 3.502 -57.688 -1.973 1 85.19 462 GLU B N 1
ATOM 7487 C CA . GLU B 1 462 ? 2.152 -58.062 -1.574 1 85.19 462 GLU B CA 1
ATOM 7488 C C . GLU B 1 462 ? 1.744 -57.375 -0.275 1 85.19 462 GLU B C 1
ATOM 7490 O O . GLU B 1 462 ? 0.607 -56.906 -0.14 1 85.19 462 GLU B O 1
ATOM 7495 N N . GLN B 1 463 ? 2.705 -57.344 0.6 1 86.25 463 GLN B N 1
ATOM 7496 C CA . GLN B 1 463 ? 2.436 -56.688 1.876 1 86.25 463 GLN B CA 1
ATOM 7497 C C . GLN B 1 463 ? 2.23 -55.188 1.693 1 86.25 463 GLN B C 1
ATOM 7499 O O . GLN B 1 463 ? 1.383 -54.594 2.355 1 86.25 463 GLN B O 1
ATOM 7504 N N . LEU B 1 464 ? 3.039 -54.656 0.824 1 87.31 464 LEU B N 1
ATOM 7505 C CA . LEU B 1 464 ? 2.898 -53.219 0.52 1 87.31 464 LEU B CA 1
ATOM 7506 C C . LEU B 1 464 ? 1.535 -52.938 -0.098 1 87.31 464 LEU B C 1
ATOM 7508 O O . LEU B 1 464 ? 0.885 -51.938 0.26 1 87.31 464 LEU B O 1
ATOM 7512 N N . ASP B 1 465 ? 1.144 -53.781 -0.998 1 85.81 465 ASP B N 1
ATOM 7513 C CA . ASP B 1 465 ? -0.149 -53.625 -1.66 1 85.81 465 ASP B CA 1
ATOM 7514 C C . ASP B 1 465 ? -1.295 -53.75 -0.657 1 85.81 465 ASP B C 1
ATOM 7516 O O . ASP B 1 465 ? -2.287 -53 -0.761 1 85.81 465 ASP B O 1
ATOM 7520 N N . ASP B 1 466 ? -1.151 -54.656 0.233 1 87.06 466 ASP B N 1
ATOM 7521 C CA . ASP B 1 466 ? -2.158 -54.812 1.276 1 87.06 466 ASP B CA 1
ATOM 7522 C C . ASP B 1 466 ? -2.232 -53.562 2.172 1 87.06 466 ASP B C 1
ATOM 7524 O O . ASP B 1 466 ? -3.322 -53.125 2.539 1 87.06 466 ASP B O 1
ATOM 7528 N N . ALA B 1 467 ? -1.107 -53.125 2.547 1 87.69 467 ALA B N 1
ATOM 7529 C CA . ALA B 1 467 ? -1.053 -51.938 3.383 1 87.69 467 ALA B CA 1
ATOM 7530 C C . ALA B 1 467 ? -1.68 -50.719 2.67 1 87.69 467 ALA B C 1
ATOM 7532 O O . ALA B 1 467 ? -2.389 -49.938 3.287 1 87.69 467 ALA B O 1
ATOM 7533 N N . TRP B 1 468 ? -1.405 -50.594 1.382 1 89.12 468 TRP B N 1
ATOM 7534 C CA . TRP B 1 468 ? -1.949 -49.531 0.555 1 89.12 468 TRP B CA 1
ATOM 7535 C C . TRP B 1 468 ? -3.473 -49.594 0.51 1 89.12 468 TRP B C 1
ATOM 7537 O O . TRP B 1 468 ? -4.148 -48.562 0.685 1 89.12 468 TRP B O 1
ATOM 7547 N N . ASN B 1 469 ? -3.951 -50.781 0.304 1 86.94 469 ASN B N 1
ATOM 7548 C CA . ASN B 1 469 ? -5.398 -50.969 0.259 1 86.94 469 ASN B CA 1
ATOM 7549 C C . ASN B 1 469 ? -6.047 -50.656 1.605 1 86.94 469 ASN B C 1
ATOM 7551 O O . ASN B 1 469 ? -7.156 -50.125 1.657 1 86.94 469 ASN B O 1
ATOM 7555 N N . HIS B 1 470 ? -5.387 -51 2.586 1 86 470 HIS B N 1
ATOM 7556 C CA . HIS B 1 470 ? -5.875 -50.719 3.932 1 86 470 HIS B CA 1
ATOM 7557 C C . HIS B 1 470 ? -5.996 -49.219 4.172 1 86 470 HIS B C 1
ATOM 7559 O O . HIS B 1 470 ? -7.012 -48.75 4.691 1 86 470 HIS B O 1
ATOM 7565 N N . VAL B 1 471 ? -4.922 -48.5 3.744 1 87.31 471 VAL B N 1
ATOM 7566 C CA . VAL B 1 471 ? -4.879 -47.062 3.994 1 87.31 471 VAL B CA 1
ATOM 7567 C C . VAL B 1 471 ? -5.883 -46.375 3.088 1 87.31 471 VAL B C 1
ATOM 7569 O O . VAL B 1 471 ? -6.441 -45.344 3.461 1 87.31 471 VAL B O 1
ATOM 7572 N N . LYS B 1 472 ? -6.137 -46.844 1.875 1 85.56 472 LYS B N 1
ATOM 7573 C CA . LYS B 1 472 ? -7.098 -46.281 0.928 1 85.56 472 LYS B CA 1
ATOM 7574 C C . LYS B 1 472 ? -8.531 -46.5 1.411 1 85.56 472 LYS B C 1
ATOM 7576 O O . LYS B 1 472 ? -9.453 -45.781 0.967 1 85.56 472 LYS B O 1
ATOM 7581 N N . GLY B 1 473 ? -8.719 -47.281 2.498 1 72.12 473 GLY B N 1
ATOM 7582 C CA . GLY B 1 473 ? -10.039 -47.625 3.02 1 72.12 473 GLY B CA 1
ATOM 7583 C C . GLY B 1 473 ? -10.695 -48.75 2.264 1 72.12 473 GLY B C 1
ATOM 7584 O O . GLY B 1 473 ? -11.922 -48.812 2.172 1 72.12 473 GLY B O 1
ATOM 7585 N N . LEU B 1 474 ? -9.953 -49.375 1.382 1 66.06 474 LEU B N 1
ATOM 7586 C CA . LEU B 1 474 ? -10.477 -50.562 0.693 1 66.06 474 LEU B CA 1
ATOM 7587 C C . LEU B 1 474 ? -10.258 -51.812 1.526 1 66.06 474 LEU B C 1
ATOM 7589 O O . LEU B 1 474 ? -9.305 -51.906 2.305 1 66.06 474 LEU B O 1
#

InterPro domains:
  IPR000878 Tetrapyrrole methylase [PF00590] (39-183)
  IPR004518 NTP pyrophosphohydrolase MazG-like domain [PF03819] (237-310)
  IPR004518 NTP pyrophosphohydrolase MazG-like domain [PF03819] (385-442)
  IPR011551 NTP pyrophosphohydrolase MazG [PTHR30522] (206-472)
  IPR011551 NTP pyrophosphohydrolase MazG [TIGR00444] (221-472)
  IPR024180 Bifunctional tetrapyrrole methylase/MazG NTP pyrophosphohydrolase, predicted [PIRSF002845] (2-472)
  IPR035013 YabN, N-terminal [cd11723] (1-207)
  IPR035996 Tetrapyrrole methylase superfamily [SSF53790] (2-237)
  IPR048011 MazG-like, C-terminal domain [cd11529] (357-472)
  IPR048015 MazG-like, N-terminal domain [cd11528] (216-329)

pLDDT: mean 84.45, std 11.29, range [33.41, 97.75]

Foldseek 3Di:
DDPVVVVVQPDPAAEEEQACPDPCVVVCVVVVRDYHYLVVLVVPDDDPVVSLVVVLVVVVVCCVPPNDHHYDYPAFCVPPPVSSVVNVVVCVVVVHDDDGDHGHHLVNQVCVVVVHDCVQPEAEEELVCCQVPPDDLQAKYKYAQQAALVSLQVSLVSVVVVDPQQAWKWKWAPGPPPPPIDIDIGGSVCRSVDPRHHRRIMIMHGHDPDAQDDPVSLLVLLCQQLDPNHPPVLVPDAPVNCVVVLVVLVVQLVVCVVVVPVVSNVVSVVSNVSSVSSHQVNCVVVVNHHPVCVVVVVVVVVCQLCCCVHPDVVPDDPVCSVVSNVVSVCVVVVVPDDPPPPVDLVSVLVVPDPPDDPLVSLLVNVVSVCVVPPADPALPVLVVQLVVLVVQLVVCVVVVPPVSNVVSVVSNSSSVSNSCNRVVHRVVVVVVVVVVVVVVLVVQLQVVCVVVVHGPVPDDPVRSVVSSCVSVVD/DDPVVVVVQPDPAAEEEQACPDPCVVVCVVVVRDYHYLVVLVVPDDDPVVSLVVVLVVVVVCCVPPNDHHYDYPAFCVDPPVSSVVNVVVCVVVVHDDDGDHGHHLVNQVCVVVVHDCVCPEAEEELVCCQVPPDDLQAKYKYAFQAALVSLQVSLVSVVVVDPQQAWKWKWAPGPPPPPTDIDIDGSVCRSVDPRHHRRIMIMHGHDNDAQDDPVSLLVLLCQQLDPNHPPVLVPDAPVNCVVVLVVLVVQLVVCVVVVPVVSNVVSVVSNSSSVSSHQVNCVVVVNHHPVCVVVVVVVLVCQLPCCVHPDVVPDDPVCSVVSNVVSVCVVVVVPPDVPDPPDLVVVLVPPDPVDDPLQSLLVSVVSVCVVVPADPALVVLVVQLVVLVVQLVVCVVVVPPVSNVVSVVSNSSSVSNSCNRVVHRVVSVVVVVVVVVVVLVVQLQVVCVVVPHGPVPDDPVRSVVSSCVSVVD

Organism: Acetobacterium woodii (strain ATCC 29683 / DSM 1030 / JCM 2381 / KCTC 1655 / WB1) (NCBI:txid931626)

Sequence (948 aa):
MTLETLTLLKNDSPNFFRTKIHPVMDFIQAEGISYESFDCYYEVEDSFEMVYDKIVKTLIDHVKSKGNLVYAVPGNPLFGEKTVEKLIQAAKAEGIEYQLHPGVSFVDVTLNALEQDPIDGLKIIDAFDCLKNPPDPRIGTLVTQVYDQHMASELKLQLMEIYNPEKKVILLTNSGIPQQEISREVCLYEIDRVDTINHLTSLYIPAENTAYQGFQGIIEIMKTLRGEAGCPWDRSQTSESLRNYLLEESYEVLEAIDNEDWDNLAEELGDVLFQLVFHAEIASEAGHFTMKQVIDGINEKMIRRHPHVFIDKEIFDPEEVETNWDAIKRIEKGQTGKPEEASGLAAEMKKIPKALPALMEAYKVQKKAAKVGFDWDNPMPALDKIEEELLELSVALRENNAENVEEELGDLLFSAVNVARLLKLQPEMVLRKATAKFVSRFEKMEKLAGQDKKSLNDYTFEQLDDAWNHVKGLMTLETLTLLKNDSPNFFRTKIHPVMDFIQAEGISYESFDCYYEVEDSFEMVYDKIVKTLIDHVKSKGNLVYAVPGNPLFGEKTVEKLIQAAKAEGIEYQLHPGVSFVDVTLNALEQDPIDGLKIIDAFDCLKNPPDPRIGTLVTQVYDQHMASELKLQLMEIYNPEKKVILLTNSGIPQQEISREVCLYEIDRVDTINHLTSLYIPAENTAYQGFQGIIEIMKTLRGEAGCPWDRSQTSESLRNYLLEESYEVLEAIDNEDWDNLAEELGDVLFQLVFHAEIASEAGHFTMKQVIDGINEKMIRRHPHVFIDKEIFDPEEVETNWDAIKRIEKGQTGKPEEASGLAAEMKKIPKALPALMEAYKVQKKAAKVGFDWDNPMPALDKIEEELLELSVALRENNAENVEEELGDLLFSAVNVARLLKLQPEMVLRKATAKFVSRFEKMEKLAGQDKKSLNDYTFEQLDDAWNHVKGL

Solvent-accessible surface area (backbone atoms only — not comparable to full-atom values): 50158 Å² total; per-residue (Å²): 101,31,51,67,55,51,55,56,57,66,40,93,46,55,34,37,27,60,55,68,88,51,83,64,47,62,56,41,57,73,72,65,50,70,70,46,60,45,52,69,42,66,75,69,45,92,42,71,67,58,33,37,51,49,52,38,49,52,53,52,53,41,39,75,72,76,37,75,68,42,80,47,55,85,46,18,51,49,61,80,32,64,50,47,55,52,37,52,52,52,26,60,75,71,66,49,87,82,83,88,73,73,25,51,30,64,65,48,30,40,29,58,76,65,71,46,42,48,50,79,23,27,35,32,29,27,49,88,39,38,84,83,52,61,80,56,60,70,27,26,30,40,31,33,68,32,40,34,54,66,50,28,41,54,43,35,60,58,46,48,71,77,41,64,48,75,40,70,27,35,41,35,25,39,55,74,40,86,97,56,50,42,79,43,79,41,37,40,74,46,58,45,70,52,82,75,54,29,77,56,15,31,38,38,39,66,46,43,89,57,80,52,56,56,73,65,10,49,54,49,49,51,51,46,30,46,35,94,76,27,41,71,70,60,46,68,58,45,69,74,73,44,46,62,55,47,53,53,32,48,30,47,30,48,42,20,59,74,64,68,33,63,69,55,27,37,52,27,48,19,50,36,50,50,44,49,52,50,48,28,49,55,34,36,76,72,68,71,48,44,59,62,57,19,40,47,48,37,34,53,49,52,45,67,57,32,36,50,61,69,70,44,58,84,74,47,60,70,88,45,42,70,58,40,36,55,47,46,52,31,49,73,72,65,50,68,64,68,82,68,63,66,80,46,71,40,52,54,48,68,62,54,63,64,54,44,42,38,56,52,41,44,39,51,43,49,53,56,42,34,73,43,46,64,57,76,95,52,47,64,65,38,51,52,48,31,53,51,28,50,51,49,28,53,51,25,55,75,66,66,36,68,69,53,30,48,51,28,48,7,47,27,51,50,34,48,36,48,33,28,48,67,68,73,41,58,51,44,60,34,32,41,52,37,42,49,50,49,44,53,46,47,39,50,42,44,52,56,30,43,74,71,76,41,54,62,68,74,42,52,59,67,53,47,49,50,42,49,35,51,68,73,72,94,102,30,50,68,55,53,55,56,56,67,41,93,48,55,34,37,28,59,55,67,88,52,81,64,46,62,56,41,55,73,71,65,52,70,69,46,60,44,51,68,44,67,74,68,44,92,43,70,67,58,33,36,52,49,53,38,49,54,52,52,53,42,39,75,73,76,37,75,68,43,79,45,55,86,45,20,51,50,60,79,32,63,50,48,54,52,36,51,53,52,28,60,74,71,69,50,87,83,82,88,74,71,24,50,30,62,66,48,30,42,30,54,76,67,70,45,40,48,49,79,23,27,34,30,30,28,48,87,40,38,83,81,53,60,79,56,62,70,27,26,29,41,32,33,67,32,38,35,53,66,52,27,42,54,43,36,60,58,47,48,72,76,40,62,48,75,39,71,27,34,42,34,26,40,55,73,40,86,95,56,51,41,81,43,78,41,36,39,74,46,59,45,70,52,83,76,54,30,76,56,14,31,39,36,39,66,46,43,88,56,79,51,55,55,72,65,8,48,53,49,48,50,52,44,30,46,36,94,77,28,40,68,71,60,48,68,57,45,68,75,72,43,46,58,56,45,44,30,30,49,41,48,29,48,51,19,58,76,62,67,32,63,70,55,27,37,51,27,46,17,51,35,50,49,43,49,54,49,46,26,48,56,34,35,77,71,68,72,47,42,58,62,54,18,41,46,49,37,35,52,50,52,44,68,57,32,36,51,62,70,69,45,60,84,73,47,61,71,90,46,42,69,58,41,37,55,50,46,54,39,42,71,74,65,58,58,66,68,89,50,89,66,73,39,75,37,52,57,48,66,62,52,64,81,62,40,42,37,54,50,44,44,39,52,44,50,53,56,42,34,73,44,48,67,58,76,95,53,49,66,65,40,50,53,48,30,54,52,28,48,52,51,25,54,51,24,56,74,67,66,36,67,70,53,28,49,52,26,49,8,46,27,51,50,34,50,36,52,34,27,49,67,67,73,42,60,51,43,59,35,32,39,52,37,40,50,51,51,44,52,47,46,38,51,42,46,52,57,29,43,74,72,75,41,52,61,68,75,41,51,60,67,53,47,50,50,43,50,35,52,68,73,71,94

Radius of gyration: 36.25 Å; Cα contacts (8 Å, |Δi|>4): 1375; chains: 2; bounding box: 64×110×91 Å

Secondary structure (DSSP, 8-state):
-BHHHHHHHTSSSPEEES-S-STTHHHHHHTT---EE-HHHHHH-SSHHHHHHHHHHHHHHHHHHH---EEE-SS-TTSS-HHHHHHHHHHHHHT----------HHHHHHHHHT--GGG-EEEEEGGGTTTS---TTSEEEEE---SHHHHHHHHHHHTTTS-TT-EEEEEESTTSTTT-EEEEEEGGGGGG-TT--TTEEEEE-----SS-HHHHHHHHHHHHHSTTS-HHHHH--HHHHHHHHHHHHHHHHHHHHTT-HHHHHHHHHHHHHHHHHHHHHHHHTTS--HHHHHHHHHHHHHHH-HHHHT-TTT--GGGHHHHHHHHHHHHTT--SS-----SHHHHHHTS-TTS-HHHHHHHHHHHHHHTT-S-SSHHHHHHHHHHHHHHHHHHHHTT-HHHHHHHHHHHHHHHHHHHHHTT--HHHHHHHHHHHHHHHHHHHHHHHHHTT--GGG--HHHHHHHHHHHHT-/-BHHHHHHHTSSSPEEES-S-STTHHHHHHTT---EE-HHHHHH-SSHHHHHHHHHHHHHHHHHHH---EEE-SS-TTSS-HHHHHHHHHHHHHT----------HHHHHHHHHT--GGG-EEEEEGGGTTTS---TTSEEEEE---SHHHHHHHHHHHTTTS-TT-EEEEEESTTSTTT-EEEEEEGGGGGG-TT--TTEEEEE-----SS-HHHHHHHHHHHHHSTTS-HHHHH--HHHHHHHHHHHHHHHHHHHHTT-HHHHHHHHHHHHHHHHHHHHHHHHTTS--HHHHHHHHHHHHHHH-HHHHT-TTT--GGGHHHHHHHHHHHHTT--SSS-S---HHHHHHTS-TTS-HHHHHHHHHHHHHHTT-S-SSHHHHHHHHHHHHHHHHHHHHTT-HHHHHHHHHHHHHHHHHHHHHTT--HHHHHHHHHHHHHHHHHHHHHHHHHTT--GGG--HHHHHHHHHHHHT-